Protein 5NGL (pdb70)

Radius of gyration: 36.75 Å; Cα contacts (8 Å, |Δi|>4): 3443; chains: 3; bounding box: 88×86×98 Å

Sequence (1356 aa):
GDVAIYTTTSSLTRDLTRDAVNFSTITLNPAEQYQTMDGFGAAITGSTCYNLLLMKPADRHAFLTETFSDKDGFGFSYIRISIGCSDFSLSEYTCCDTKGIENFALQSEEKDYILPILKEILAINPSIKVIAAPWTCPKWMKVKSLTDRTPLDSWTNGQLNPDYYQDYATYFVKWIQAFKAEGIDIYAVTPQNEPLNRGNSASLYMEWEEQRDFVKTALGPQMKAAGLSTKIYAFDHNYNYDNIESQKNYPGKIYEDAAASQYLAGAAYHNYGGNREELLNIHQAYPEEKELLFTETSIGTWNSGRDLSKRLMEDMEEVALGTINNWCKGVIVWNLMLDNDRGPNREGGCQTCYGAVDINNSDYKTIIRNSHYYIIAHLSSVVKPGAVRIATTGYTDNGITCSAFENTDGTYAFVLINNNEKSKKITVSDGQRHFAYDVPGKSVTSYRWAKTGDVAIYTTTSSSLTRDLTRDAVNFSPTTITLNPAEQYQTMDGFGAAITGSTCYNLLLMKPADRHAFLTETFSDKDGFGFSYIRISIGCSDFSLSEYTCCDTKGIENFALQSEEKDYILPILKEILAINPSIKVIAAPWTCPKWMKVKSLTDRTPLDSWTNGQLNPDYYQDYATYFVKWIQAFKAEGIDIYAVTPQNEPLNRGNSASLYMEWEEQRDFVKTALGPQMKAAGLSTKIYAFDHNYNYDNIESQKNYPGKIYEDAAASQYLAGAAYHNYGGNREELLNIHQAYPEKELLFTETSIGTWNSGRDLSKRLMEDMEEVALGTINNWCKGVIVWNLMLDNDRGPNREGGCQTCYGAVDINNSDYKTIIRNSHYYIIAHLSSVVKPGAVRIATTGYTDNGITCSAFENTDGTYAFVLINNNEKSKKITVSDGQRHFAYDVPGKSVTSYRWAKSGDVAIYTTTSSLTRDLTRDAVNFSTTITLNPAEQYQTMDGFGAAITGSTCYNLLLMKPADRHAFLTETFSDKDGFGFSYIRISIGCSDFSLSEYTCCDTKGIENFALQSEEKDYILPILKEILAINPSIKVIAAPWTCPKWMKVKSLTDRTPLDSWTNGQLNPDYYQDYATYFVKWIQAFKAEGIDIYAVTPQNEPLNRGNSASLYMEWEEQRDFVKTALGPQMKAAGLSTKIYAFDHNYNYDNIESQKNYPGKIYEDAAASQYLAGAAYHNYGGNREELLNIHQAYPEKELLFTETSIGTWNSGRDLSKRLMEDMEEVALGTINNWCKGVIVWNLMLDNDRGPNREGGCQTCYGAVDINNSDYKTIIRNSHYYIIAHLSSVVKPGAVRIATTGYTDNGITCSAFENTDGTYAFVLINNNEKSKKITVSDGQRHFAYDVPGKSVTSYRWAKS

InterPro domains:
  IPR001139 Glycoside hydrolase family 30 [PR00843] (71-91)
  IPR001139 Glycoside hydrolase family 30 [PR00843] (107-133)
  IPR001139 Glycoside hydrolase family 30 [PR00843] (206-223)
  IPR001139 Glycoside hydrolase family 30 [PTHR11069] (22-494)
  IPR013780 Glycosyl hydrolase, all-beta [G3DSA:2.60.40.1180] (57-492)
  IPR017853 Glycoside hydrolase superfamily [SSF51445] (81-430)
  IPR033452 Glycosyl hydrolase family 30, beta sandwich domain [PF17189] (429-490)
  IPR033453 Glycosyl hydrolase family 30, TIM-barrel domain [PF02055] (82-424)

Secondary structure (DSSP, 8-state):
--EEEEEEETTSSSSSEEEEE----EEEEEEEEEEEP-EEEEE--HHHHHHHHHS-HHHHHHHHHHHH-TTTS----EEEEEES--TTSSSS--TT-SSSGGG----HHIIIIIHHHHHHHHHH-TT-EEEEEESS--GGGEES-SSS--B---SSS-EE-GGGHHHHHHHHHHHHHHHHHTT----EE-SSSSTT---SSS--B--HHHHHHHIIIIIHHHHHHTT---EEEEEEEETTGGG-GGGTTHHHHHHTSHHHHTT--EEEEE-SSS-THHHHHHHHH-TTSEEEEEE--EEGGGTTT-HHHHHHHHIIIIIIHHHTTT-SEEEEEESEEETTS-S--TTS-SSEE-SEEE-TTTS--EEE-HHHHHHHHHHTT--TT-EEEEEEE---TTEEEEEEE-TTSEEEEEEEE-SSS-EEEEEE-SS-EEEEEEPTTEEEEEEEE-/--SEEEEEEETTSSSSSEEEEE-----EEEEEEEEEEEEP-EEEEE--HHHHHHHHTS-HHHHHHHHHHHH-TTTS----EEEEEES--TTSSS---TT-SSSGGG----HHIIIIIHHHHHHHHHH-TT-EEEEEES---GGGEES-SSS-S----SSS-EE-GGGHHHHHHHHHHHHHHHHHTT----EE-SSSSTT---SSS-----HHHHHHHIIIIIHHHHHHTT---EEEEEEEETTGGG-GGGTTHHHHHHTSHHHHTT--EEEEE-SSS-THHHHHHHHHSTTSEEEEEE--EEGGGTTT-HHHHHHHHIIIIIIHHHTTT-SEEEEEESEEETTS-S--TTS-SSEE-SEEE-TTTS--EEE-HHHHHHHHHHTT--TT-EEEEEEE---TTEEEEEEE-TTSEEEEEEEE-SSS-EEEEEE-SS-EEEEEEPTTEEEEEEEE--/--EEEEEEETTSSSSSEEEEE----EEEEEEEEEEEEP-EEEEE--HHHHHHHHHS-HHHHHHHHHHHH-TTTS----EEEEEES--TTSSS---TT-SSSGGG----HHIIIIIHHHHHHHHHH-TT-EEEEEESS--GGGEES-SSS--EE--SSS-B--GGGHHHHHHHHHHHHHHHHHTT----EE-SSSSTT---SSS--B--HHHHHHIIIIIIHHHHHHTT---EEEEEEE-TTGGG-GGGTTHHHHHHTSHHHHTT--EEEEE-SSS-THHHHHHHHHSTTSEEEEEE--EEGGGTTT-HHHHHHHHIIIIIIHHHTTTEEEEEEEESEEETTS-S--TTS-SSEEPSEEE-TTTS--EEE-HHHHHHHHHHTT--TT-EEEEEEE---TTEEEEEEE-TTSEEEEEEEE-SSS-EEEEEE-SS-EEEEEEPTTEEEEEEEE--

Solvent-accessible surface area: 48782 Å² total; per-residue (Å²): 82,65,0,48,1,28,4,0,3,9,83,88,93,113,63,10,53,174,69,45,33,95,64,121,91,19,44,3,59,42,97,85,108,66,20,64,1,13,0,1,0,0,0,0,5,2,0,0,0,10,0,0,22,33,8,137,18,3,23,13,9,30,15,0,23,72,0,0,9,83,187,82,20,16,4,0,5,0,1,1,2,19,0,1,1,1,8,0,1,16,32,44,17,1,0,2,67,88,134,16,27,141,66,35,45,19,68,75,9,2,120,33,9,10,6,53,0,1,89,32,0,33,17,28,15,101,85,11,31,2,1,0,0,0,3,2,0,0,53,44,0,3,2,92,32,55,140,65,136,62,112,42,122,25,64,34,54,0,15,0,25,43,122,42,23,88,49,0,0,32,0,0,13,91,0,5,74,28,0,123,95,71,58,1,92,8,64,0,0,0,0,0,7,19,0,9,42,108,34,42,9,2,4,0,14,0,44,38,53,7,0,53,44,0,0,58,66,0,0,2,43,43,4,152,93,40,66,40,112,18,61,6,0,0,0,0,4,9,9,37,8,52,113,54,153,58,0,94,42,0,0,0,58,0,15,123,32,81,44,0,18,128,53,8,24,0,0,0,0,0,43,88,17,50,101,69,86,29,0,67,68,5,29,150,64,44,83,160,38,38,3,0,0,0,11,5,10,1,0,71,130,41,48,0,107,54,15,72,122,17,0,15,94,9,0,37,69,3,0,0,3,0,0,44,10,61,0,20,0,0,0,1,13,3,0,0,0,12,54,70,66,4,30,26,32,122,56,14,29,41,61,3,28,0,1,0,10,1,56,45,108,72,41,127,71,44,106,56,2,0,5,2,4,0,0,0,0,0,0,9,1,1,23,52,36,0,17,20,4,12,50,77,55,180,113,64,129,31,33,45,27,4,1,0,26,5,113,87,19,21,7,0,0,0,0,0,0,48,34,156,163,66,64,145,14,49,1,7,10,50,145,73,85,2,36,32,83,0,38,18,70,0,0,0,0,0,60,6,59,126,182,43,63,0,52,2,26,5,0,4,10,84,84,94,113,62,11,55,184,68,27,37,87,33,57,165,55,67,10,49,5,52,40,97,79,108,69,18,62,1,12,0,0,0,0,0,0,3,1,0,0,0,11,0,0,41,30,8,150,95,74,35,28,93,59,17,0,31,72,0,0,11,81,185,106,20,16,4,1,3,0,0,0,2,16,0,1,1,0,6,0,0,16,34,44,18,1,0,2,69,88,138,15,25,141,67,32,44,18,67,77,10,3,125,23,11,10,5,52,0,0,90,43,0,33,87,31,15,105,80,13,32,1,0,0,0,0,3,2,0,0,51,42,0,3,3,92,31,58,135,63,144,61,107,42,121,29,64,33,54,0,13,1,27,42,127,44,24,89,48,0,0,36,0,0,15,78,0,4,81,25,1,119,92,61,57,3,88,8,62,0,0,0,0,0,7,20,0,8,41,110,33,43,10,1,4,0,12,1,47,37,60,9,0,55,42,0,0,65,65,0,0,2,42,44,5,151,91,39,68,41,112,17,57,6,0,0,0,0,4,10,9,37,8,54,108,59,127,62,0,82,43,0,0,0,56,0,18,128,32,82,43,0,16,124,51,8,23,0,0,0,0,0,42,85,21,49,97,71,92,31,0,62,81,6,28,154,60,46,81,170,40,46,1,0,0,0,11,7,12,1,0,62,129,38,52,1,107,53,18,72,125,16,0,17,88,9,0,38,69,2,0,0,2,0,0,43,9,61,0,16,0,0,0,0,14,3,0,0,0,12,59,83,84,4,21,37,31,125,57,15,30,54,57,4,29,0,1,0,10,1,50,45,105,73,43,131,70,48,106,58,4,1,4,2,4,0,0,0,0,0,0,7,1,1,22,48,36,0,20,19,5,15,43,82,50,143,125,29,122,35,38,43,28,3,1,0,27,7,113,86,29,22,9,0,0,0,0,0,0,57,35,144,160,67,52,126,3,39,1,21,11,59,130,82,73,0,24,36,83,0,38,16,83,0,0,0,0,0,57,7,53,98,82,93,67,0,46,1,26,2,0,6,12,86,80,92,114,59,10,55,171,75,44,33,98,47,113,101,54,6,46,3,64,36,90,84,107,69,17,55,0,12,0,0,0,0,0,0,1,0,0,0,0,74,0,0,58,86,8,81,34,2,16,16,9,31,14,0,28,63,0,0,8,81,134,81,20,18,3,1,4,0,2,0,1,8,1,0,1,0,5,0,0,54,48,37,13,1,2,4,51,95,135,37,29,164,66,33,41,16,68,81,9,3,122,84,53,6,7,52,0,2,99,35,0,32,15,28,14,95,89,13,30,2,0,0,0,0,4,1,0,0,52,28,0,2,0,129,39,54,132,65,128,78,111,36,122,31,62,39,50,0,14,1,15,42,108,64,12,85,49,0,0,39,0,0,14,66,0,3,84,24,1,122,87,62,57,0,91,8,61,0,0,0,0,0,5,19,0,10,38,87,37,47,8,1,4,0,18,1,44,33,56,6,0,49,40,0,0,60,69,0,0,2,44,43,3,150,90,38,67,37,111,17,49,5,0,0,0,0,3,10,7,41,7,53,107,58,141,66,0,91,42,0,0,0,54,0,16,127,36,79,50,0,14,134,57,5,25,0,0,0,0,0,41,92,13,49,97,76,120,33,0,67,82,5,24,124,61,47,79,170,44,47,3,0,0,0,12,7,13,1,0,65,137,35,42,1,99,55,17,70,117,24,0,12,84,8,0,36,60,3,0,0,3,0,0,44,19,55,0,21,0,0,0,0,13,3,0,0,0,10,64,92,82,5,30,45,63,153,54,15,28,65,56,2,29,0,1,0,5,1,52,45,100,72,39,110,68,48,107,54,4,0,5,0,3,0,0,0,0,0,1,7,1,0,21,50,29,0,27,17,3,11,50,83,52,63,121,41,133,25,27,43,25,3,1,0,27,6,116,93,15,21,12,0,1,0,0,0,0,58,38,150,160,55,55,162,5,28,2,19,8,55,147,90,85,2,54,32,65,1,35,16,81,0,0,0,0,3,56,6,60,104,102

Organism: Bacteroides thetaiotaomicron (strain ATCC 29148 / DSM 2079 / JCM 5827 / CCUG 10774 / NCTC 10582 / VPI-5482 / E50) (NCBI:txid226186)

Foldseek 3Di:
DQKWKFKQFLVRPGDRHIDDDDFPFKEFDFVFFAFFFAFEEAEQALWLQVLLVPADVVLSLVVLLQQCALVRHLNGAEYEYEQAHAQAHPDHTHQPLDPDLVSGDDDCSCVPGVLVVVVSNCVRPVNGAYEYAYQADRQQQFAQEPVGRDGDNAQFEGAGNPVCLQSVLVSVVVSQVVVVVSVDHHQAYEHHAQQCDRFARGHHHAALVRRLCSQLVHNQVVCVVSVHNHAYAYDNEALCLVVDVRRPVSVVVSCVPVSRVVRHQAHEYEHPDDALVSLLVRCVSCVSHAYAYAEDFAFPVQPFANSSRDQLVCLCGQALSNVVSRHNYGYYYAQEHEPQCDDGDDRHDRGTGHCKYAHPVNSNDIGGTNNSVSRSLCSNARPGRKIWTDMDDDDDPQKDKTWTAHPVQKIKIKMFRAAQAWDWHKYHNPPTIDIDTGHHRMIMMMIRHD/DEFKWKFKAFLVRPGDSHIDGFYFDVLEKEFDFVFFAFFAAFEEAEQALWLQVLLVPADPVLSLLVLLQQCALVRHLNGAEYEYEQAHAQAHPDHTHQPQDPDLVSGDDDCSCVPGVLVVVVSNCVRPVRRAYEYEHQADHQQQFAQEPVGRHGDNAQFEGAGRPVCLQSVLVNVLVSQVVCVVSVDHHQAYEHHAQQCDRFARGHYHAALVRSLCSQLPHNQVVCVVSVHPYAYAYDNEALCLVVPVVRPVSQVVSCVPVSNVVRHQAHEYEHPDDALVSLLVRCVVPVRHAYAYAEDFAFPVQPFQNSSRDQLVCLCGQALSNVVSGHSYGYYYAQEHEPQQHDGHVRHDRGTGHCWYAHPVRSNDIGGTNSSVSSSLCSNARDGRKIWTDMDRDPDPQKDKTWIGDPVQKIKIKMFRAAQAWDWYWYHHPPTIDIDGRHYNMIMMMMRGHD/DFKWKFKAFLVRPGDRNIDDFDFDLEKEFDPVFFADFAAFEEAECALWLQVLLVPADVVLSLVVLLQQCALVRHLNGAEYEYEQQHAQAHPDHGHQPLDPDLVSGDDDPSCVPGVLVVVVSNCVRPVNGAYEYAHQADRQQQFAQEQVGRDRGRAQFEGAGHPVCLASVLVSVVVSQVVCVVSVHHHQAYEHHAQQCDRFARGHHHAALVRSLCSQLVHNQVSCVVSVHPHAYAYDNEALCNVVDPSCVVSFVVSCVPVSNVVRHLYHEHEHPDDALCSLLVRCVSPVSHAYAHAEDFAFPVQPFASSSRQQLVCLCRQALSNVVSGHSYGYYYAQEHEPQCDDGDVRHDRGTGHCWYAHPVNSNDIHGTSNSVSSSLCSNARDRRKIKTDIDDDDDPQKDKTWIADPQAKIKIKIARADQAWDWHWYHHPPTIIIDGRHHNMIMMMIRHDD

B-factor: mean 30.8, std 13.03, range [11.64, 113.64]

Nearest PDB structures (foldseek):
  5ngl-assembly3_C  TM=1.002E+00  e=0.000E+00  Bacteroides thetaiotaomicron
  5ngl-assembly2_B  TM=1.001E+00  e=8.566E-98  Bacteroides thetaiotaomicron
  5ngl-assembly1_A  TM=1.001E+00  e=1.955E-97  Bacteroides thetaiotaomicron
  5ngk-assembly1_A  TM=1.001E+00  e=3.525E-97  Bacteroides thetaiotaomicron
  5ngk-assembly3_C  TM=9.982E-01  e=1.146E-96  Bacteroides thetaiotaomicron

Structure (mmCIF, N/CA/C/O backbone):
data_5NGL
#
_entry.id   5NGL
#
_cell.length_a   62.379
_cell.length_b   78.766
_cell.length_c   145.526
_cell.angle_alpha   90.00
_cell.angle_beta   94.94
_cell.angle_gamma   90.00
#
_symmetry.space_group_name_H-M   'P 1 21 1'
#
loop_
_entity.id
_entity.type
_entity.pdbx_description
1 polymer Glucosylceramidase
2 branched beta-D-glucopyranose-(1-6)-1-DEOXYNOJIRIMYCIN
3 non-polymer 'SODIUM ION'
4 water water
#
loop_
_atom_site.group_PDB
_atom_site.id
_atom_site.type_symbol
_atom_site.label_atom_id
_atom_site.label_alt_id
_atom_site.label_comp_id
_atom_site.label_asym_id
_atom_site.label_entity_id
_atom_site.label_seq_id
_atom_site.pdbx_PDB_ins_code
_atom_site.Cartn_x
_atom_site.Cartn_y
_atom_site.Cartn_z
_atom_site.occupancy
_atom_site.B_iso_or_equiv
_atom_site.auth_seq_id
_atom_site.auth_comp_id
_atom_site.auth_asym_id
_atom_site.auth_atom_id
_atom_site.pdbx_PDB_model_num
ATOM 1 N N . GLY A 1 35 ? -9.889 -6.017 124.895 1.00 39.28 37 GLY A N 1
ATOM 2 C CA . GLY A 1 35 ? -9.664 -4.644 125.443 1.00 38.12 37 GLY A CA 1
ATOM 3 C C . GLY A 1 35 ? -10.892 -3.891 125.966 1.00 36.56 37 GLY A C 1
ATOM 4 O O . GLY A 1 35 ? -11.954 -4.452 126.118 1.00 39.35 37 GLY A O 1
ATOM 5 N N . ASP A 1 36 ? -10.721 -2.604 126.249 1.00 36.49 38 ASP A N 1
ATOM 6 C CA . ASP A 1 36 ? -11.809 -1.720 126.725 1.00 33.85 38 ASP A CA 1
ATOM 7 C C . ASP A 1 36 ? -12.854 -1.432 125.665 1.00 31.54 38 ASP A C 1
ATOM 8 O O . ASP A 1 36 ? -14.035 -1.275 125.975 1.00 29.90 38 ASP A O 1
ATOM 13 N N . VAL A 1 37 ? -12.406 -1.338 124.419 1.00 29.88 39 VAL A N 1
ATOM 14 C CA . VAL A 1 37 ? -13.276 -1.043 123.277 1.00 29.67 39 VAL A CA 1
ATOM 15 C C . VAL A 1 37 ? -13.301 -2.185 122.248 1.00 29.67 39 VAL A C 1
ATOM 16 O O . VAL A 1 37 ? -12.255 -2.515 121.656 1.00 27.77 39 VAL A O 1
ATOM 20 N N . ALA A 1 38 ? -14.497 -2.731 122.022 1.00 28.26 40 ALA A N 1
ATOM 21 C CA . ALA A 1 38 ? -14.733 -3.805 121.051 1.00 26.91 40 ALA A CA 1
ATOM 22 C C . ALA A 1 38 ? -15.017 -3.183 119.695 1.00 25.78 40 ALA A C 1
ATOM 23 O O . ALA A 1 38 ? -15.750 -2.195 119.597 1.00 27.77 40 ALA A O 1
ATOM 25 N N . ILE A 1 39 ? -14.426 -3.758 118.656 1.00 23.71 41 ILE A N 1
ATOM 26 C CA . ILE A 1 39 ? -14.458 -3.214 117.317 1.00 24.30 41 ILE A CA 1
ATOM 27 C C . ILE A 1 39 ? -14.802 -4.305 116.315 1.00 23.77 41 ILE A C 1
ATOM 28 O O . ILE A 1 39 ? -14.376 -5.456 116.474 1.00 26.18 41 ILE A O 1
ATOM 33 N N . TYR A 1 40 ? -15.584 -3.916 115.312 1.00 23.87 42 TYR A N 1
ATOM 34 C CA . TYR A 1 40 ? -15.935 -4.700 114.121 1.00 23.87 42 TYR A CA 1
ATOM 35 C C . TYR A 1 40 ? -15.516 -3.863 112.904 1.00 23.29 42 TYR A C 1
ATOM 36 O O . TYR A 1 40 ? -15.873 -2.676 112.835 1.00 20.90 42 TYR A O 1
ATOM 45 N N . THR A 1 41 ? -14.846 -4.487 111.930 1.00 22.04 43 THR A N 1
ATOM 46 C CA . THR A 1 41 ? -14.435 -3.817 110.722 1.00 22.35 43 THR A CA 1
ATOM 47 C C . THR A 1 41 ? -14.755 -4.641 109.488 1.00 20.48 43 THR A C 1
ATOM 48 O O . THR A 1 41 ? -14.478 -5.827 109.439 1.00 21.56 43 THR A O 1
ATOM 52 N N . THR A 1 42 ? -15.284 -3.989 108.471 1.00 21.95 44 THR A N 1
ATOM 53 C CA . THR A 1 42 ? -15.396 -4.572 107.125 1.00 22.19 44 THR A CA 1
ATOM 54 C C . THR A 1 42 ? -14.815 -3.557 106.166 1.00 23.11 44 THR A C 1
ATOM 55 O O . THR A 1 42 ? -15.122 -2.397 106.274 1.00 24.17 44 THR A O 1
ATOM 59 N N . THR A 1 43 ? -14.019 -4.002 105.198 1.00 24.11 45 THR A N 1
ATOM 60 C CA . THR A 1 43 ? -13.563 -3.111 104.142 1.00 24.08 45 THR A CA 1
ATOM 61 C C . THR A 1 43 ? -14.197 -3.489 102.802 1.00 24.31 45 THR A C 1
ATOM 62 O O . THR A 1 43 ? -14.528 -4.654 102.575 1.00 21.85 45 THR A O 1
ATOM 66 N N . SER A 1 44 ? -14.339 -2.511 101.905 1.00 24.76 46 SER A N 1
ATOM 67 C CA . SER A 1 44 ? -14.873 -2.768 100.515 1.00 29.23 46 SER A CA 1
ATOM 68 C C . SER A 1 44 ? -14.207 -3.914 99.749 1.00 27.25 46 SER A C 1
ATOM 69 O O . SER A 1 44 ? -14.852 -4.611 98.942 1.00 27.58 46 SER A O 1
ATOM 72 N N . SER A 1 45 ? -12.898 -4.018 99.930 1.00 24.59 47 SER A N 1
ATOM 73 C CA . SER A 1 45 ? -12.079 -5.049 99.306 1.00 26.10 47 SER A CA 1
ATOM 74 C C . SER A 1 45 ? -12.112 -6.413 100.014 1.00 26.08 47 SER A C 1
ATOM 75 O O . SER A 1 45 ? -11.502 -7.340 99.530 1.00 24.37 47 SER A O 1
ATOM 78 N N . LEU A 1 46 ? -12.784 -6.527 101.171 1.00 25.70 48 LEU A N 1
ATOM 79 C CA . LEU A 1 46 ? -12.781 -7.727 102.027 1.00 26.09 48 LEU A CA 1
ATOM 80 C C . LEU A 1 46 ? -11.424 -8.107 102.643 1.00 24.90 48 LEU A C 1
ATOM 81 O O . LEU A 1 46 ? -11.194 -9.272 102.943 1.00 24.39 48 LEU A O 1
ATOM 86 N N . THR A 1 47 ? -10.548 -7.116 102.858 1.00 24.10 49 THR A N 1
ATOM 87 C CA . THR A 1 47 ? -9.385 -7.326 103.730 1.00 23.75 49 THR A CA 1
ATOM 88 C C . THR A 1 47 ? -9.848 -7.545 105.156 1.00 22.56 49 THR A C 1
ATOM 89 O O . THR A 1 47 ? -9.150 -8.194 105.928 1.00 22.07 49 THR A O 1
ATOM 93 N N . ARG A 1 48 ? -11.027 -7.003 105.492 1.00 21.90 50 ARG A N 1
ATOM 94 C CA . ARG A 1 48 ? -11.653 -7.184 106.778 1.00 22.50 50 ARG A CA 1
ATOM 95 C C . ARG A 1 48 ? -13.123 -7.489 106.467 1.00 22.90 50 ARG A C 1
ATOM 96 O O . ARG A 1 48 ? -13.705 -6.923 105.541 1.00 22.24 50 ARG A O 1
ATOM 104 N N . ASP A 1 49 ? -13.686 -8.411 107.235 1.00 22.83 51 ASP A N 1
ATOM 105 C CA . ASP A 1 49 ? -14.965 -9.055 106.903 1.00 24.53 51 ASP A CA 1
ATOM 106 C C . ASP A 1 49 ? -15.701 -9.263 108.234 1.00 23.09 51 ASP A C 1
ATOM 107 O O . ASP A 1 49 ? -15.655 -10.328 108.825 1.00 20.44 51 ASP A O 1
ATOM 112 N N . LEU A 1 50 ? -16.336 -8.192 108.709 1.00 22.57 52 LEU A N 1
ATOM 113 C CA . LEU A 1 50 ? -16.802 -8.102 110.100 1.00 22.98 52 LEU A CA 1
ATOM 114 C C . LEU A 1 50 ? -15.718 -8.651 111.037 1.00 23.00 52 LEU A C 1
ATOM 115 O O . LEU A 1 50 ? -15.993 -9.477 111.915 1.00 24.29 52 LEU A O 1
ATOM 120 N N . THR A 1 51 ? -14.464 -8.225 110.831 1.00 23.27 53 THR A N 1
ATOM 121 C CA . THR A 1 51 ? -13.370 -8.715 111.657 1.00 24.10 53 THR A CA 1
ATOM 122 C C . THR A 1 51 ? -13.425 -8.077 113.049 1.00 24.45 53 THR A C 1
ATOM 123 O O . THR A 1 51 ? -13.738 -6.901 113.164 1.00 23.37 53 THR A O 1
ATOM 127 N N . ARG A 1 52 ? -13.072 -8.846 114.082 1.00 25.90 54 ARG A N 1
ATOM 128 C CA . ARG A 1 52 ? -13.059 -8.345 115.463 1.00 29.92 54 ARG A CA 1
ATOM 129 C C . ARG A 1 52 ? -11.689 -7.744 115.783 1.00 29.95 54 ARG A C 1
ATOM 130 O O . ARG A 1 52 ? -10.663 -8.283 115.376 1.00 29.24 54 ARG A O 1
ATOM 138 N N . ASP A 1 53 ? -11.681 -6.614 116.472 1.00 28.93 55 ASP A N 1
ATOM 139 C CA . ASP A 1 53 ? -10.444 -6.073 117.039 1.00 28.15 55 ASP A CA 1
ATOM 140 C C . ASP A 1 53 ? -10.817 -5.484 118.391 1.00 26.10 55 ASP A C 1
ATOM 141 O O . ASP A 1 53 ? -11.991 -5.460 118.776 1.00 25.05 55 ASP A O 1
ATOM 146 N N . ALA A 1 54 ? -9.823 -5.053 119.139 1.00 27.15 56 ALA A N 1
ATOM 147 C CA . ALA A 1 54 ? -10.039 -4.339 120.371 1.00 27.88 56 ALA A CA 1
ATOM 148 C C . ALA A 1 54 ? -8.935 -3.319 120.563 1.00 30.48 56 ALA A C 1
ATOM 149 O O . ALA A 1 54 ? -7.834 -3.515 120.069 1.00 32.42 56 ALA A O 1
ATOM 151 N N . VAL A 1 55 ? -9.244 -2.204 121.215 1.00 33.11 57 VAL A N 1
ATOM 152 C CA . VAL A 1 55 ? -8.229 -1.296 121.765 1.00 34.09 57 VAL A CA 1
ATOM 153 C C . VAL A 1 55 ? -8.565 -0.949 123.232 1.00 35.98 57 VAL A C 1
ATOM 154 O O . VAL A 1 55 ? -9.712 -1.062 123.674 1.00 33.23 57 VAL A O 1
ATOM 158 N N . ASN A 1 56 ? -7.554 -0.564 124.000 1.00 36.15 58 ASN A N 1
ATOM 159 C CA . ASN A 1 56 ? -7.780 -0.078 125.364 1.00 36.09 58 ASN A CA 1
ATOM 160 C C . ASN A 1 56 ? -7.876 1.421 125.332 1.00 34.21 58 ASN A C 1
ATOM 161 O O . ASN A 1 56 ? -7.571 2.040 124.316 1.00 34.44 58 ASN A O 1
ATOM 166 N N . PHE A 1 57 ? -8.316 2.012 126.441 1.00 37.35 59 PHE A N 1
ATOM 167 C CA . PHE A 1 57 ? -8.311 3.483 126.565 1.00 39.13 59 PHE A CA 1
ATOM 168 C C . PHE A 1 57 ? -6.849 3.976 126.630 1.00 39.63 59 PHE A C 1
ATOM 169 O O . PHE A 1 57 ? -5.962 3.196 126.942 1.00 36.01 59 PHE A O 1
ATOM 177 N N . SER A 1 58 ? -6.589 5.248 126.329 1.00 44.51 60 SER A N 1
ATOM 178 C CA . SER A 1 58 ? -5.216 5.785 126.443 1.00 46.84 60 SER A CA 1
ATOM 179 C C . SER A 1 58 ? -5.117 7.232 126.954 1.00 45.54 60 SER A C 1
ATOM 180 O O . SER A 1 58 ? -5.924 8.091 126.585 1.00 46.85 60 SER A O 1
ATOM 183 N N . THR A 1 67 ? -10.688 14.620 116.027 1.00 47.73 69 THR A N 1
ATOM 184 C CA . THR A 1 67 ? -11.358 14.218 117.244 1.00 49.03 69 THR A CA 1
ATOM 185 C C . THR A 1 67 ? -12.841 14.203 116.990 1.00 50.08 69 THR A C 1
ATOM 186 O O . THR A 1 67 ? -13.382 15.071 116.295 1.00 53.23 69 THR A O 1
ATOM 190 N N . ILE A 1 68 ? -13.479 13.188 117.552 1.00 48.55 70 ILE A N 1
ATOM 191 C CA . ILE A 1 68 ? -14.920 13.071 117.589 1.00 46.32 70 ILE A CA 1
ATOM 192 C C . ILE A 1 68 ? -15.254 12.885 119.063 1.00 42.54 70 ILE A C 1
ATOM 193 O O . ILE A 1 68 ? -14.762 11.952 119.679 1.00 44.93 70 ILE A O 1
ATOM 198 N N . THR A 1 69 ? -16.058 13.796 119.624 1.00 43.21 71 THR A N 1
ATOM 199 C CA . THR A 1 69 ? -16.465 13.769 121.050 1.00 43.22 71 THR A CA 1
ATOM 200 C C . THR A 1 69 ? -17.974 13.487 121.152 1.00 42.92 71 THR A C 1
ATOM 201 O O . THR A 1 69 ? -18.778 14.192 120.550 1.00 41.10 71 THR A O 1
ATOM 205 N N . LEU A 1 70 ? -18.329 12.443 121.902 1.00 41.19 72 LEU A N 1
ATOM 206 C CA . LEU A 1 70 ? -19.726 12.084 122.132 1.00 40.24 72 LEU A CA 1
ATOM 207 C C . LEU A 1 70 ? -20.310 12.974 123.208 1.00 42.31 72 LEU A C 1
ATOM 208 O O . LEU A 1 70 ? -19.721 13.081 124.302 1.00 39.84 72 LEU A O 1
ATOM 213 N N . ASN A 1 71 ? -21.478 13.557 122.915 1.00 41.68 73 ASN A N 1
ATOM 214 C CA . ASN A 1 71 ? -22.217 14.400 123.855 1.00 41.55 73 ASN A CA 1
ATOM 215 C C . ASN A 1 71 ? -23.532 13.706 124.262 1.00 37.60 73 ASN A C 1
ATOM 216 O O . ASN A 1 71 ? -24.563 13.921 123.626 1.00 35.48 73 ASN A O 1
ATOM 221 N N . PRO A 1 72 ? -23.507 12.902 125.341 1.00 40.18 74 PRO A N 1
ATOM 222 C CA . PRO A 1 72 ? -24.700 12.132 125.723 1.00 42.29 74 PRO A CA 1
ATOM 223 C C . PRO A 1 72 ? -25.870 12.954 126.278 1.00 46.39 74 PRO A C 1
ATOM 224 O O . PRO A 1 72 ? -26.987 12.428 126.376 1.00 42.04 74 PRO A O 1
ATOM 228 N N . ALA A 1 73 ? -25.622 14.218 126.631 1.00 47.60 75 ALA A N 1
ATOM 229 C CA . ALA A 1 73 ? -26.685 15.115 127.072 1.00 46.96 75 ALA A CA 1
ATOM 230 C C . ALA A 1 73 ? -27.571 15.572 125.915 1.00 45.74 75 ALA A C 1
ATOM 231 O O . ALA A 1 73 ? -28.649 16.094 126.159 1.00 48.04 75 ALA A O 1
ATOM 233 N N . GLU A 1 74 ? -27.120 15.404 124.670 1.00 44.92 76 GLU A N 1
ATOM 234 C CA . GLU A 1 74 ? -27.875 15.838 123.496 1.00 44.11 76 GLU A CA 1
ATOM 235 C C . GLU A 1 74 ? -28.468 14.618 122.765 1.00 42.53 76 GLU A C 1
ATOM 236 O O . GLU A 1 74 ? -27.828 14.040 121.863 1.00 39.28 76 GLU A O 1
ATOM 242 N N . GLN A 1 75 ? -29.710 14.279 123.121 1.00 37.48 77 GLN A N 1
ATOM 243 C CA . GLN A 1 75 ? -30.360 13.019 122.714 1.00 37.12 77 GLN A CA 1
ATOM 244 C C . GLN A 1 75 ? -31.344 13.222 121.587 1.00 34.59 77 GLN A C 1
ATOM 245 O O . GLN A 1 75 ? -32.085 14.198 121.584 1.00 36.45 77 GLN A O 1
ATOM 251 N N . TYR A 1 76 ? -31.345 12.308 120.623 1.00 32.28 78 TYR A N 1
ATOM 252 C CA . TYR A 1 76 ? -32.328 12.284 119.554 1.00 32.27 78 TYR A CA 1
ATOM 253 C C . TYR A 1 76 ? -33.269 11.057 119.770 1.00 32.60 78 TYR A C 1
ATOM 254 O O . TYR A 1 76 ? -33.663 10.773 120.913 1.00 29.52 78 TYR A O 1
ATOM 263 N N . GLN A 1 77 ? -33.606 10.331 118.703 1.00 30.80 79 GLN A N 1
ATOM 264 C CA . GLN A 1 77 ? -34.592 9.241 118.789 1.00 30.46 79 GLN A CA 1
ATOM 265 C C . GLN A 1 77 ? -33.983 8.025 119.480 1.00 28.49 79 GLN A C 1
ATOM 266 O O . GLN A 1 77 ? -32.758 7.833 119.475 1.00 28.32 79 GLN A O 1
ATOM 272 N N . THR A 1 78 ? -34.836 7.201 120.071 1.00 28.17 80 THR A N 1
ATOM 273 C CA . THR A 1 78 ? -34.401 5.912 120.592 1.00 29.16 80 THR A CA 1
ATOM 274 C C . THR A 1 78 ? -34.526 4.842 119.488 1.00 27.42 80 THR A C 1
ATOM 275 O O . THR A 1 78 ? -35.344 4.972 118.587 1.00 25.98 80 THR A O 1
ATOM 279 N N . MET A 1 79 ? -33.676 3.813 119.531 1.00 25.67 81 MET A N 1
ATOM 280 C CA . MET A 1 79 ? -33.574 2.881 118.411 1.00 26.30 81 MET A CA 1
ATOM 281 C C . MET A 1 79 ? -34.327 1.604 118.756 1.00 24.24 81 MET A C 1
ATOM 282 O O . MET A 1 79 ? -34.178 1.063 119.836 1.00 25.81 81 MET A O 1
ATOM 287 N N . ASP A 1 80 ? -35.096 1.114 117.804 1.00 23.16 82 ASP A N 1
ATOM 288 C CA . ASP A 1 80 ? -35.893 -0.105 118.000 1.00 22.14 82 ASP A CA 1
ATOM 289 C C . ASP A 1 80 ? -35.166 -1.389 117.588 1.00 22.95 82 ASP A C 1
ATOM 290 O O . ASP A 1 80 ? -35.341 -2.428 118.201 1.00 22.28 82 ASP A O 1
ATOM 295 N N . GLY A 1 81 ? -34.380 -1.319 116.512 1.00 23.54 83 GLY A N 1
ATOM 296 C CA . GLY A 1 81 ? -33.746 -2.483 115.977 1.00 21.62 83 GLY A CA 1
ATOM 297 C C . GLY A 1 81 ? -33.373 -2.359 114.524 1.00 19.99 83 GLY A C 1
ATOM 298 O O . GLY A 1 81 ? -33.748 -1.416 113.832 1.00 17.36 83 GLY A O 1
ATOM 299 N N . PHE A 1 82 ? -32.651 -3.365 114.066 1.00 18.93 84 PHE A N 1
ATOM 300 C CA . PHE A 1 82 ? -32.152 -3.435 112.699 1.00 19.28 84 PHE A CA 1
ATOM 301 C C . PHE A 1 82 ? -32.226 -4.873 112.205 1.00 19.42 84 PHE A C 1
ATOM 302 O O . PHE A 1 82 ? -32.018 -5.806 112.975 1.00 21.25 84 PHE A O 1
ATOM 310 N N . GLY A 1 83 ? -32.497 -5.081 110.918 1.00 18.69 85 GLY A N 1
ATOM 311 C CA . GLY A 1 83 ? -32.564 -6.431 110.425 1.00 16.63 85 GLY A CA 1
ATOM 312 C C . GLY A 1 83 ? -32.932 -6.562 108.961 1.00 17.68 85 GLY A C 1
ATOM 313 O O . GLY A 1 83 ? -32.517 -5.737 108.129 1.00 17.44 85 GLY A O 1
ATOM 314 N N . ALA A 1 84 ? -33.655 -7.638 108.654 1.00 17.79 86 ALA A N 1
ATOM 315 C CA . ALA A 1 84 ? -33.933 -8.063 107.282 1.00 16.28 86 ALA A CA 1
ATOM 316 C C . ALA A 1 84 ? -35.295 -8.725 107.237 1.00 15.64 86 ALA A C 1
ATOM 317 O O . ALA A 1 84 ? -35.910 -8.969 108.281 1.00 16.12 86 ALA A O 1
ATOM 319 N N . ALA A 1 85 ? -35.783 -8.973 106.033 1.00 14.78 87 ALA A N 1
ATOM 320 C CA . ALA A 1 85 ? -37.032 -9.689 105.839 1.00 15.51 87 ALA A CA 1
ATOM 321 C C . ALA A 1 85 ? -36.866 -11.235 105.860 1.00 15.85 87 ALA A C 1
ATOM 322 O O . ALA A 1 85 ? -35.956 -11.814 105.266 1.00 15.84 87 ALA A O 1
ATOM 324 N N . ILE A 1 86 ? -37.808 -11.880 106.531 1.00 17.61 88 ILE A N 1
ATOM 325 C CA . ILE A 1 86 ? -37.899 -13.353 106.599 1.00 16.94 88 ILE A CA 1
ATOM 326 C C . ILE A 1 86 ? -39.053 -13.657 105.680 1.00 16.89 88 ILE A C 1
ATOM 327 O O . ILE A 1 86 ? -40.187 -13.711 106.097 1.00 17.73 88 ILE A O 1
ATOM 332 N N . THR A 1 87 ? -38.745 -13.795 104.396 1.00 15.87 89 THR A N 1
ATOM 333 C CA . THR A 1 87 ? -39.729 -14.130 103.416 1.00 16.39 89 THR A CA 1
ATOM 334 C C . THR A 1 87 ? -39.886 -15.651 103.264 1.00 17.38 89 THR A C 1
ATOM 335 O O . THR A 1 87 ? -39.043 -16.449 103.731 1.00 17.58 89 THR A O 1
A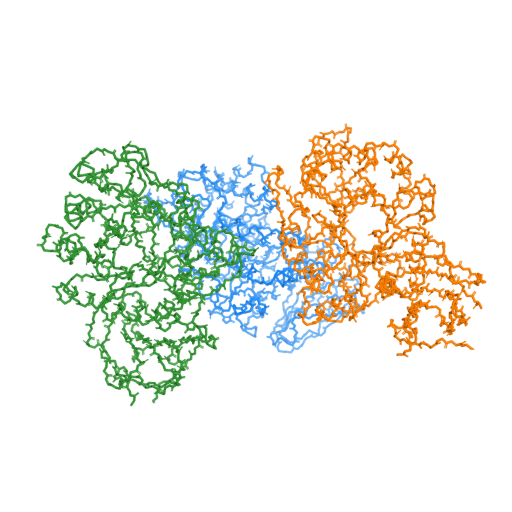TOM 339 N N . GLY A 1 88 ? -40.914 -16.081 102.535 1.00 17.70 90 GLY A N 1
ATOM 340 C CA . GLY A 1 88 ? -41.000 -17.510 102.183 1.00 18.81 90 GLY A CA 1
ATOM 341 C C . GLY A 1 88 ? -39.754 -18.084 101.519 1.00 19.46 90 GLY A C 1
ATOM 342 O O . GLY A 1 88 ? -39.364 -19.245 101.779 1.00 19.01 90 GLY A O 1
ATOM 343 N N . SER A 1 89 ? -39.168 -17.310 100.594 1.00 21.01 91 SER A N 1
ATOM 344 C CA . SER A 1 89 ? -38.000 -17.749 99.849 1.00 20.67 91 SER A CA 1
ATOM 345 C C . SER A 1 89 ? -36.811 -17.865 100.799 1.00 20.02 91 SER A C 1
ATOM 346 O O . SER A 1 89 ? -36.024 -18.803 100.691 1.00 19.76 91 SER A O 1
ATOM 349 N N . THR A 1 90 ? -36.668 -16.893 101.689 1.00 20.62 92 THR A N 1
ATOM 350 C CA . THR A 1 90 ? -35.616 -16.980 102.752 1.00 19.58 92 THR A CA 1
ATOM 351 C C . THR A 1 90 ? -35.775 -18.267 103.579 1.00 18.53 92 THR A C 1
ATOM 352 O O . THR A 1 90 ? -34.817 -18.993 103.802 1.00 18.03 92 THR A O 1
ATOM 356 N N . CYS A 1 91 ? -36.997 -18.534 104.023 1.00 19.44 93 CYS A N 1
ATOM 357 C CA . CYS A 1 91 ? -37.306 -19.746 104.816 1.00 19.14 93 CYS A CA 1
ATOM 358 C C . CYS A 1 91 ? -37.061 -21.014 104.073 1.00 20.23 93 CYS A C 1
ATOM 359 O O . CYS A 1 91 ? -36.518 -21.967 104.616 1.00 18.74 93 CYS A O 1
ATOM 362 N N . TYR A 1 92 ? -37.459 -21.046 102.794 1.00 20.77 94 TYR A N 1
ATOM 363 C CA . TYR A 1 92 ? -37.224 -22.238 101.971 1.00 19.91 94 TYR A CA 1
ATOM 364 C C . TYR A 1 92 ? -35.731 -22.540 101.863 1.00 18.72 94 TYR A C 1
ATOM 365 O O . TYR A 1 92 ? -35.282 -23.699 102.009 1.00 16.57 94 TYR A O 1
ATOM 374 N N . ASN A 1 93 ? -34.966 -21.499 101.577 1.00 17.30 95 ASN A N 1
ATOM 375 C CA . ASN A 1 93 ? -33.510 -21.665 101.460 1.00 17.96 95 ASN A CA 1
ATOM 376 C C . ASN A 1 93 ? -32.932 -22.128 102.829 1.00 18.97 95 ASN A C 1
ATOM 377 O O . ASN A 1 93 ? -32.174 -23.089 102.886 1.00 20.04 95 ASN A O 1
ATOM 382 N N . LEU A 1 94 ? -33.372 -21.502 103.917 1.00 18.66 96 LEU A N 1
ATOM 383 C CA . LEU A 1 94 ? -32.853 -21.901 105.233 1.00 19.21 96 LEU A CA 1
ATOM 384 C C . LEU A 1 94 ? -33.191 -23.364 105.554 1.00 19.42 96 LEU A C 1
ATOM 385 O O . LEU A 1 94 ? -32.345 -24.103 106.055 1.00 18.69 96 LEU A O 1
ATOM 390 N N . LEU A 1 95 ? -34.419 -23.772 105.232 1.00 18.22 97 LEU A N 1
ATOM 391 C CA . LEU A 1 95 ? -34.875 -25.147 105.501 1.00 19.11 97 LEU A CA 1
ATOM 392 C C . LEU A 1 95 ? -34.220 -26.242 104.673 1.00 20.53 97 LEU A C 1
ATOM 393 O O . LEU A 1 95 ? -34.226 -27.409 105.075 1.00 19.53 97 LEU A O 1
ATOM 398 N N . LEU A 1 96 ? -33.640 -25.882 103.523 1.00 19.46 98 LEU A N 1
ATOM 399 C CA . LEU A 1 96 ? -32.880 -26.808 102.730 1.00 20.95 98 LEU A CA 1
ATOM 400 C C . LEU A 1 96 ? -31.438 -26.996 103.186 1.00 21.76 98 LEU A C 1
ATOM 401 O O . LEU A 1 96 ? -30.790 -27.963 102.776 1.00 23.96 98 LEU A O 1
ATOM 406 N N . MET A 1 97 ? -30.955 -26.133 104.068 1.00 20.70 99 MET A N 1
ATOM 407 C CA . MET A 1 97 ? -29.639 -26.345 104.664 1.00 20.94 99 MET A CA 1
ATOM 408 C C . MET A 1 97 ? -29.671 -27.554 105.603 1.00 21.75 99 MET A C 1
ATOM 409 O O . MET A 1 97 ? -30.756 -28.002 106.069 1.00 20.33 99 MET A O 1
ATOM 414 N N . LYS A 1 98 ? -28.487 -28.070 105.911 1.00 20.61 100 LYS A N 1
ATOM 415 C CA . LYS A 1 98 ? -28.365 -28.999 107.039 1.00 22.36 100 LYS A CA 1
ATOM 416 C C . LYS A 1 98 ? -28.856 -28.266 108.286 1.00 19.45 100 LYS A C 1
ATOM 417 O O . LYS A 1 98 ? -28.555 -27.098 108.459 1.00 18.76 100 LYS A O 1
ATOM 423 N N . PRO A 1 99 ? -29.612 -28.952 109.166 1.00 19.53 101 PRO A N 1
ATOM 424 C CA . PRO A 1 99 ? -30.154 -28.222 110.339 1.00 19.02 101 PRO A CA 1
ATOM 425 C C . PRO A 1 99 ? -29.114 -27.441 111.150 1.00 16.91 101 PRO A C 1
ATOM 426 O O . PRO A 1 99 ? -29.316 -26.280 111.456 1.00 18.32 101 PRO A O 1
ATOM 430 N N . ALA A 1 100 ? -27.991 -28.061 111.445 1.00 18.41 102 ALA A N 1
ATOM 431 C CA . ALA A 1 100 ? -26.928 -27.408 112.194 1.00 17.74 102 ALA A CA 1
ATOM 432 C C . ALA A 1 100 ? -26.335 -26.211 111.487 1.00 17.61 102 ALA A C 1
ATOM 433 O O . ALA A 1 100 ? -26.066 -25.212 112.124 1.00 18.41 102 ALA A O 1
ATOM 435 N N . ASP A 1 101 ? -26.198 -26.272 110.153 1.00 16.94 103 ASP A N 1
ATOM 436 C CA . ASP A 1 101 ? -25.704 -25.130 109.402 1.00 17.63 103 ASP A CA 1
ATOM 437 C C . ASP A 1 101 ? -26.730 -23.987 109.433 1.00 16.68 103 ASP A C 1
ATOM 438 O O . ASP A 1 101 ? -26.364 -22.823 109.598 1.00 17.27 103 ASP A O 1
ATOM 443 N N . ARG A 1 102 ? -28.009 -24.315 109.258 1.00 16.21 104 ARG A N 1
ATOM 444 C CA . ARG A 1 102 ? -29.032 -23.289 109.373 1.00 17.46 104 ARG A CA 1
ATOM 445 C C . ARG A 1 102 ? -28.958 -22.609 110.745 1.00 17.34 104 ARG A C 1
ATOM 446 O O . ARG A 1 102 ? -28.949 -21.359 110.851 1.00 17.67 104 ARG A O 1
ATOM 454 N N . HIS A 1 103 ? -28.923 -23.429 111.783 1.00 18.57 105 HIS A N 1
ATOM 455 C CA . HIS A 1 103 ? -28.924 -22.883 113.156 1.00 17.56 105 HIS A CA 1
ATOM 456 C C . HIS A 1 103 ? -27.676 -22.036 113.429 1.00 17.52 105 HIS A C 1
ATOM 457 O O . HIS A 1 103 ? -27.790 -20.980 114.107 1.00 17.57 105 HIS A O 1
ATOM 464 N N . ALA A 1 104 ? -26.507 -22.483 112.947 1.00 16.67 106 ALA A N 1
ATOM 465 C CA . ALA A 1 104 ? -25.277 -21.643 113.017 1.00 16.38 106 ALA A CA 1
ATOM 466 C C . ALA A 1 104 ? -25.440 -20.320 112.329 1.00 17.35 106 ALA A C 1
ATOM 467 O O . ALA A 1 104 ? -24.996 -19.294 112.842 1.00 17.35 106 ALA A O 1
ATOM 469 N N . PHE A 1 105 ? -26.031 -20.325 111.127 1.00 18.18 107 PHE A N 1
ATOM 470 C CA . PHE A 1 105 ? -26.232 -19.072 110.422 1.00 18.29 107 PHE A CA 1
ATOM 471 C C . PHE A 1 105 ? -27.211 -18.173 111.185 1.00 17.03 107 PHE A C 1
ATOM 472 O O . PHE A 1 105 ? -26.962 -16.963 111.379 1.00 16.64 107 PHE A O 1
ATOM 480 N N . LEU A 1 106 ? -28.311 -18.755 111.636 1.00 17.72 108 LEU A N 1
ATOM 481 C CA . LEU A 1 106 ? -29.283 -17.994 112.405 1.00 18.02 108 LEU A CA 1
ATOM 482 C C . LEU A 1 106 ? -28.720 -17.431 113.734 1.00 18.02 108 LEU A C 1
ATOM 483 O O . LEU A 1 106 ? -29.074 -16.317 114.111 1.00 16.72 108 LEU A O 1
ATOM 488 N N . THR A 1 107 ? -27.868 -18.204 114.395 1.00 16.31 109 THR A N 1
ATOM 489 C CA . THR A 1 107 ? -27.220 -17.791 115.665 1.00 18.07 109 THR A CA 1
ATOM 490 C C . THR A 1 107 ? -26.295 -16.616 115.346 1.00 18.11 109 THR A C 1
ATOM 491 O O . THR A 1 107 ? -26.350 -15.573 115.988 1.00 17.09 109 THR A O 1
ATOM 495 N N . GLU A 1 108 ? -25.477 -16.759 114.289 1.00 19.37 110 GLU A N 1
ATOM 496 C CA . GLU A 1 108 ? -24.505 -15.713 113.937 1.00 21.67 110 GLU A CA 1
ATOM 497 C C . GLU A 1 108 ? -25.191 -14.391 113.601 1.00 19.04 110 GLU A C 1
ATOM 498 O O . GLU A 1 108 ? -24.687 -13.315 113.897 1.00 17.97 110 GLU A O 1
ATOM 504 N N . THR A 1 109 ? -26.334 -14.517 112.959 1.00 17.01 111 THR A N 1
ATOM 505 C CA . THR A 1 109 ? -27.120 -13.403 112.519 1.00 16.84 111 THR A CA 1
ATOM 506 C C . THR A 1 109 ? -27.899 -12.759 113.677 1.00 17.18 111 THR A C 1
ATOM 507 O O . THR A 1 109 ? -27.793 -11.542 113.857 1.00 16.09 111 THR A O 1
ATOM 511 N N . PHE A 1 110 ? -28.638 -13.568 114.432 1.00 15.26 112 PHE A N 1
ATOM 512 C CA . PHE A 1 110 ? -29.646 -13.048 115.363 1.00 16.89 112 PHE A CA 1
ATOM 513 C C . PHE A 1 110 ? -29.234 -13.074 116.832 1.00 17.29 112 PHE A C 1
ATOM 514 O O . PHE A 1 110 ? -29.844 -12.359 117.592 1.00 17.81 112 PHE A O 1
ATOM 522 N N . SER A 1 111 ? -28.211 -13.844 117.223 1.00 17.34 113 SER A N 1
ATOM 523 C CA . SER A 1 111 ? -27.798 -13.865 118.637 1.00 18.82 113 SER A CA 1
ATOM 524 C C . SER A 1 111 ? -27.082 -12.578 119.082 1.00 21.24 113 SER A C 1
ATOM 525 O O . SER A 1 111 ? -26.146 -12.121 118.419 1.00 19.95 113 SER A O 1
ATOM 528 N N . ASP A 1 112 ? -27.491 -12.039 120.238 1.00 23.12 114 ASP A N 1
ATOM 529 C CA . ASP A 1 112 ? -26.831 -10.885 120.831 1.00 27.99 114 ASP A CA 1
ATOM 530 C C . ASP A 1 112 ? -25.458 -11.322 121.379 1.00 28.59 114 ASP A C 1
ATOM 531 O O . ASP A 1 112 ? -24.422 -10.726 121.058 1.00 28.24 114 ASP A O 1
ATOM 536 N N . LYS A 1 113 ? -25.427 -12.417 122.130 1.00 27.38 115 LYS A N 1
ATOM 537 C CA . LYS A 1 113 ? -24.161 -12.858 122.720 1.00 29.75 115 LYS A CA 1
ATOM 538 C C . LYS A 1 113 ? -23.294 -13.720 121.830 1.00 27.75 115 LYS A C 1
ATOM 539 O O . LYS A 1 113 ? -22.082 -13.731 122.014 1.00 25.94 115 LYS A O 1
ATOM 545 N N . ASP A 1 114 ? -23.893 -14.473 120.911 1.00 24.92 116 ASP A N 1
ATOM 546 C CA . ASP A 1 114 ? -23.116 -15.359 120.039 1.00 27.15 116 ASP A CA 1
ATOM 547 C C . ASP A 1 114 ? -23.085 -14.882 118.571 1.00 24.01 116 ASP A C 1
ATOM 548 O O . ASP A 1 114 ? -22.758 -15.663 117.730 1.00 26.00 116 ASP A O 1
ATOM 553 N N . GLY A 1 115 ? -23.436 -13.634 118.271 1.00 20.91 117 GLY A N 1
ATOM 554 C CA . GLY A 1 115 ? -23.529 -13.174 116.884 1.00 20.55 117 GLY A CA 1
ATOM 555 C C . GLY A 1 115 ? -23.663 -11.661 116.795 1.00 20.16 117 GLY A C 1
ATOM 556 O O . GLY A 1 115 ? -23.349 -10.963 117.741 1.00 19.32 117 GLY A O 1
ATOM 557 N N . PHE A 1 116 ? -24.252 -11.203 115.697 1.00 18.39 118 PHE A N 1
ATOM 558 C CA . PHE A 1 116 ? -24.440 -9.783 115.394 1.00 19.48 118 PHE A CA 1
ATOM 559 C C . PHE A 1 116 ? -25.713 -9.156 115.929 1.00 18.95 118 PHE A C 1
ATOM 560 O O . PHE A 1 116 ? -25.874 -7.963 115.849 1.00 20.44 118 PHE A O 1
ATOM 568 N N . GLY A 1 117 ? -26.601 -9.958 116.486 1.00 18.03 119 GLY A N 1
ATOM 569 C CA . GLY A 1 117 ? -27.753 -9.455 117.224 1.00 18.52 119 GLY A CA 1
ATOM 570 C C . GLY A 1 117 ? -28.776 -8.724 116.391 1.00 18.46 119 GLY A C 1
ATOM 571 O O . GLY A 1 117 ? -29.356 -7.767 116.867 1.00 19.90 119 GLY A O 1
ATOM 572 N N . PHE A 1 118 ? -28.989 -9.140 115.130 1.00 18.65 120 PHE A N 1
ATOM 573 C CA . PHE A 1 118 ? -30.053 -8.556 114.332 1.00 17.64 120 PHE A CA 1
ATOM 574 C C . PHE A 1 118 ? -31.314 -8.625 115.205 1.00 18.28 120 PHE A C 1
ATOM 575 O O . PHE A 1 118 ? -31.583 -9.677 115.831 1.00 20.12 120 PHE A O 1
ATOM 583 N N . SER A 1 119 ? -32.090 -7.540 115.201 1.00 17.96 121 SER A N 1
ATOM 584 C CA . SER A 1 119 ? -33.129 -7.306 116.211 1.00 19.90 121 SER A CA 1
ATOM 585 C C . SER A 1 119 ? -34.498 -6.816 115.720 1.00 20.13 121 SER A C 1
ATOM 586 O O . SER A 1 119 ? -35.414 -6.595 116.541 1.00 19.97 121 SER A O 1
ATOM 589 N N . TYR A 1 120 ? -34.667 -6.725 114.398 1.00 19.50 122 TYR A N 1
ATOM 590 C CA . TYR A 1 120 ? -35.917 -6.366 113.786 1.00 21.69 122 TYR A CA 1
ATOM 591 C C . TYR A 1 120 ? -36.060 -7.214 112.531 1.00 23.40 122 TYR A C 1
ATOM 592 O O . TYR A 1 120 ? -35.119 -7.295 111.746 1.00 30.10 122 TYR A O 1
ATOM 601 N N . ILE A 1 121 ? -37.185 -7.903 112.372 1.00 20.08 123 ILE A N 1
ATOM 602 C CA . ILE A 1 121 ? -37.458 -8.603 111.118 1.00 20.10 123 ILE A CA 1
ATOM 603 C C . ILE A 1 121 ? -38.776 -8.136 110.579 1.00 18.78 123 ILE A C 1
ATOM 604 O O . ILE A 1 121 ? -39.640 -7.683 111.342 1.00 17.94 123 ILE A O 1
ATOM 609 N N . ARG A 1 122 ? -38.934 -8.264 109.267 1.00 18.78 124 ARG A N 1
ATOM 610 C CA . ARG A 1 122 ? -40.168 -7.916 108.584 1.00 19.36 124 ARG A CA 1
ATOM 611 C C . ARG A 1 122 ? -40.713 -9.154 107.851 1.00 19.23 124 ARG A C 1
ATOM 612 O O . ARG A 1 122 ? -39.941 -9.895 107.244 1.00 18.65 124 ARG A O 1
ATOM 620 N N . ILE A 1 123 ? -42.020 -9.399 107.988 1.00 18.33 125 ILE A N 1
ATOM 621 C CA . ILE A 1 123 ? -42.711 -10.461 107.281 1.00 19.54 125 ILE A CA 1
ATOM 622 C C . ILE A 1 123 ? -43.952 -9.928 106.550 1.00 19.26 125 ILE A C 1
ATOM 623 O O . ILE A 1 123 ? -44.407 -8.824 106.795 1.00 18.60 125 ILE A O 1
ATOM 628 N N . SER A 1 124 ? -44.483 -10.743 105.648 1.00 19.34 126 SER A N 1
ATOM 629 C CA . SER A 1 124 ? -45.628 -10.387 104.890 1.00 18.38 126 SER A CA 1
ATOM 630 C C . SER A 1 124 ? -46.886 -11.016 105.517 1.00 18.51 126 SER A C 1
ATOM 631 O O . SER A 1 124 ? -46.860 -12.198 105.959 1.00 20.24 126 SER A O 1
ATOM 634 N N . ILE A 1 125 ? -47.982 -10.276 105.451 1.00 18.51 127 ILE A N 1
ATOM 635 C CA . ILE A 1 125 ? -49.324 -10.761 105.820 1.00 19.65 127 ILE A CA 1
ATOM 636 C C . ILE A 1 125 ? -49.903 -11.323 104.546 1.00 20.75 127 ILE A C 1
ATOM 637 O O . ILE A 1 125 ? -50.217 -10.581 103.608 1.00 20.78 127 ILE A O 1
ATOM 642 N N . GLY A 1 126 ? -50.026 -12.640 104.495 1.00 20.01 128 GLY A N 1
ATOM 643 C CA . GLY A 1 126 ? -50.206 -13.313 103.235 1.00 20.29 128 GLY A CA 1
ATOM 644 C C . GLY A 1 126 ? -48.938 -13.304 102.399 1.00 19.96 128 GLY A C 1
ATOM 645 O O . GLY A 1 126 ? -47.819 -13.118 102.927 1.00 20.38 128 GLY A O 1
ATOM 646 N N . CYS A 1 127 ? -49.088 -13.487 101.084 1.00 18.97 129 CYS A N 1
ATOM 647 C CA . CYS A 1 127 ? -47.912 -13.584 100.229 1.00 19.90 129 CYS A CA 1
ATOM 648 C C . CYS A 1 127 ? -47.171 -12.265 100.021 1.00 19.07 129 CYS A C 1
ATOM 649 O O . CYS A 1 127 ? -47.738 -11.197 100.172 1.00 20.41 129 CYS A O 1
ATOM 652 N N . SER A 1 128 ? -45.905 -12.371 99.647 1.00 18.82 130 SER A N 1
ATOM 653 C CA . SER A 1 128 ? -45.193 -11.274 98.989 1.00 20.05 130 SER A CA 1
ATOM 654 C C . SER A 1 128 ? -44.706 -11.824 97.666 1.00 19.66 130 SER A C 1
ATOM 655 O O . SER A 1 128 ? -45.083 -12.937 97.285 1.00 19.46 130 SER A O 1
ATOM 658 N N . ASP A 1 129 ? -43.859 -11.063 96.974 1.00 22.11 131 ASP A N 1
ATOM 659 C CA . ASP A 1 129 ? -43.191 -11.587 95.764 1.00 21.72 131 ASP A CA 1
ATOM 660 C C . ASP A 1 129 ? -42.053 -12.581 96.081 1.00 21.84 131 ASP A C 1
ATOM 661 O O . ASP A 1 129 ? -41.480 -13.139 95.161 1.00 20.60 131 ASP A O 1
ATOM 666 N N . PHE A 1 130 ? -41.771 -12.835 97.364 1.00 20.34 132 PHE A N 1
ATOM 667 C CA . PHE A 1 130 ? -40.900 -13.925 97.742 1.00 20.93 132 PHE A CA 1
ATOM 668 C C . PHE A 1 130 ? -41.581 -14.982 98.628 1.00 22.62 132 PHE A C 1
ATOM 669 O O . PHE A 1 130 ? -41.012 -15.515 99.607 1.00 23.76 132 PHE A O 1
ATOM 677 N N . SER A 1 131 ? -42.818 -15.264 98.264 1.00 24.39 133 SER A N 1
ATOM 678 C CA . SER A 1 131 ? -43.561 -16.409 98.759 1.00 24.62 133 SER A CA 1
ATOM 679 C C . SER A 1 131 ? -43.459 -17.509 97.744 1.00 24.35 133 SER A C 1
ATOM 680 O O . SER A 1 131 ? -42.912 -17.308 96.670 1.00 25.62 133 SER A O 1
ATOM 683 N N . LEU A 1 132 ? -43.938 -18.693 98.100 1.00 24.72 134 LEU A N 1
ATOM 684 C CA . LEU A 1 132 ? -43.884 -19.854 97.225 1.00 25.68 134 LEU A CA 1
ATOM 685 C C . LEU A 1 132 ? -45.139 -19.939 96.349 1.00 26.92 134 LEU A C 1
ATOM 686 O O . LEU A 1 132 ? -45.233 -20.845 95.509 1.00 24.93 134 LEU A O 1
ATOM 691 N N . SER A 1 133 ? -46.086 -19.003 96.565 1.00 24.83 135 SER A N 1
ATOM 692 C CA . SER A 1 133 ? -47.292 -18.878 95.741 1.00 25.41 135 SER A CA 1
ATOM 693 C C . SER A 1 133 ? -47.936 -17.538 95.992 1.00 23.57 135 SER A C 1
ATOM 694 O O . SER A 1 133 ? -47.562 -16.835 96.923 1.00 23.87 135 SER A O 1
ATOM 697 N N . GLU A 1 134 ? -48.892 -17.194 95.139 1.00 23.03 136 GLU A N 1
ATOM 698 C CA . GLU A 1 134 ? -49.792 -16.078 95.387 1.00 23.21 136 GLU A CA 1
ATOM 699 C C . GLU A 1 134 ? -50.925 -16.601 96.272 1.00 22.20 136 GLU A C 1
ATOM 700 O O . GLU A 1 134 ? -51.591 -17.620 95.943 1.00 21.08 136 GLU A O 1
ATOM 706 N N . TYR A 1 135 ? -51.133 -15.962 97.419 1.00 21.47 137 TYR A N 1
ATOM 707 C CA . TYR A 1 135 ? -52.161 -16.439 98.367 1.00 22.14 137 TYR A CA 1
ATOM 708 C C . TYR A 1 135 ? -52.379 -15.395 99.436 1.00 21.78 137 TYR A C 1
ATOM 709 O O . TYR A 1 135 ? -51.554 -14.506 99.613 1.00 23.82 137 TYR A O 1
ATOM 718 N N . THR A 1 136 ? -53.513 -15.487 100.128 1.00 21.31 138 THR A N 1
ATOM 719 C CA . THR A 1 136 ? -53.759 -14.696 101.329 1.00 21.92 138 THR A CA 1
ATOM 720 C C . THR A 1 136 ? -54.282 -15.633 102.363 1.00 21.89 138 THR A C 1
ATOM 721 O O . THR A 1 136 ? -54.514 -16.817 102.090 1.00 19.89 138 THR A O 1
ATOM 725 N N . CYS A 1 137 ? -54.477 -15.115 103.576 1.00 23.06 139 CYS A N 1
ATOM 726 C CA . CYS A 1 137 ? -55.021 -15.947 104.642 1.00 22.57 139 CYS A CA 1
ATOM 727 C C . CYS A 1 137 ? -56.565 -16.045 104.630 1.00 23.51 139 CYS A C 1
ATOM 728 O O . CYS A 1 137 ? -57.140 -16.479 105.615 1.00 20.61 139 CYS A O 1
ATOM 731 N N . CYS A 1 138 ? -57.218 -15.589 103.555 1.00 24.06 140 CYS A N 1
ATOM 732 C CA . CYS A 1 138 ? -58.695 -15.707 103.438 1.00 24.84 140 CYS A CA 1
ATOM 733 C C . CYS A 1 138 ? -59.082 -15.587 101.992 1.00 25.33 140 CYS A C 1
ATOM 734 O O . CYS A 1 138 ? -59.763 -14.643 101.581 1.00 26.44 140 CYS A O 1
ATOM 737 N N . ASP A 1 139 ? -58.638 -16.567 101.221 1.00 24.55 141 ASP A N 1
ATOM 738 C CA . ASP A 1 139 ? -58.907 -16.584 99.792 1.00 26.34 141 ASP A CA 1
ATOM 739 C C . ASP A 1 139 ? -60.364 -16.984 99.494 1.00 27.52 141 ASP A C 1
ATOM 740 O O . ASP A 1 139 ? -60.865 -16.652 98.436 1.00 29.23 141 ASP A O 1
ATOM 745 N N . THR A 1 140 ? -61.033 -17.650 100.425 1.00 26.35 142 THR A N 1
ATOM 746 C CA . THR A 1 140 ? -62.422 -18.020 100.228 1.00 28.66 142 THR A CA 1
ATOM 747 C C . THR A 1 140 ? -63.234 -16.873 100.753 1.00 27.55 142 THR A C 1
ATOM 748 O O . THR A 1 140 ? -63.010 -16.426 101.889 1.00 28.84 142 THR A O 1
ATOM 752 N N . LYS A 1 141 ? -64.189 -16.416 99.959 1.00 28.24 143 LYS A N 1
ATOM 753 C CA . LYS A 1 141 ? -64.983 -15.245 100.326 1.00 30.68 143 LYS A CA 1
ATOM 754 C C . LYS A 1 141 ? -65.684 -15.415 101.672 1.00 30.13 143 LYS A C 1
ATOM 755 O O . LYS A 1 141 ? -66.268 -16.453 101.929 1.00 32.38 143 LYS A O 1
ATOM 761 N N . GLY A 1 142 ? -65.596 -14.388 102.506 1.00 29.12 144 GLY A N 1
ATOM 762 C CA . GLY A 1 142 ? -66.165 -14.384 103.829 1.00 31.23 144 GLY A CA 1
ATOM 763 C C . GLY A 1 142 ? -65.044 -14.458 104.837 1.00 30.79 144 GLY A C 1
ATOM 764 O O . GLY A 1 142 ? -64.338 -15.468 104.916 1.00 28.37 144 GLY A O 1
ATOM 765 N N . ILE A 1 143 ? -64.898 -13.401 105.627 1.00 31.71 145 ILE A N 1
ATOM 766 C CA . ILE A 1 143 ? -63.848 -13.344 106.660 1.00 31.90 145 ILE A CA 1
ATOM 767 C C . ILE A 1 143 ? -63.896 -14.480 107.683 1.00 31.84 145 ILE A C 1
ATOM 768 O O . ILE A 1 143 ? -62.888 -14.794 108.306 1.00 31.08 145 ILE A O 1
ATOM 773 N N . GLU A 1 144 ? -65.048 -15.123 107.828 1.00 31.18 146 GLU A N 1
ATOM 774 C CA . GLU A 1 144 ? -65.165 -16.329 108.649 1.00 33.30 146 GLU A CA 1
ATOM 775 C C . GLU A 1 144 ? -64.274 -17.478 108.177 1.00 30.45 146 GLU A C 1
ATOM 776 O O . GLU A 1 144 ? -64.050 -18.389 108.915 1.00 30.67 146 GLU A O 1
ATOM 782 N N . ASN A 1 145 ? -63.775 -17.421 106.951 1.00 28.88 147 ASN A N 1
ATOM 783 C CA . ASN A 1 145 ? -62.860 -18.436 106.422 1.00 28.56 147 ASN A CA 1
ATOM 784 C C . ASN A 1 145 ? -61.405 -18.188 106.749 1.00 26.08 147 ASN A C 1
ATOM 785 O O . ASN A 1 145 ? -60.570 -18.908 106.254 1.00 29.30 147 ASN A O 1
ATOM 790 N N . PHE A 1 146 ? -61.100 -17.181 107.561 1.00 26.79 148 PHE A N 1
ATOM 791 C CA . PHE A 1 146 ? -59.719 -16.841 107.875 1.00 25.49 148 PHE A CA 1
ATOM 792 C C . PHE A 1 146 ? -58.945 -18.059 108.434 1.00 26.45 148 PHE A C 1
ATOM 793 O O . PHE A 1 146 ? -59.385 -18.684 109.393 1.00 27.02 148 PHE A O 1
ATOM 801 N N . ALA A 1 147 ? -57.780 -18.357 107.855 1.00 24.53 149 ALA A N 1
ATOM 802 C CA . ALA A 1 147 ? -56.830 -19.277 108.490 1.00 24.31 149 ALA A CA 1
ATOM 803 C C . ALA A 1 147 ? -55.406 -19.021 107.988 1.00 24.78 149 ALA A C 1
ATOM 804 O O . ALA A 1 147 ? -55.194 -18.638 106.814 1.00 24.65 149 ALA A O 1
ATOM 806 N N . LEU A 1 148 ? -54.429 -19.296 108.845 1.00 24.79 150 LEU A N 1
ATOM 807 C CA . LEU A 1 148 ? -53.030 -19.378 108.379 1.00 24.52 150 LEU A CA 1
ATOM 808 C C . LEU A 1 148 ? -52.920 -20.521 107.385 1.00 24.20 150 LEU A C 1
ATOM 809 O O . LEU A 1 148 ? -53.576 -21.571 107.554 1.00 26.86 150 LEU A O 1
ATOM 814 N N . GLN A 1 149 ? -52.165 -20.305 106.316 1.00 22.04 151 GLN A N 1
ATOM 815 C CA . GLN A 1 149 ? -52.030 -21.257 105.219 1.00 21.90 151 GLN A CA 1
ATOM 816 C C . GLN A 1 149 ? -50.718 -22.071 105.335 1.00 22.16 151 GLN A C 1
ATOM 817 O O . GLN A 1 149 ? -49.926 -21.844 106.268 1.00 22.31 151 GLN A O 1
ATOM 823 N N . SER A 1 150 ? -50.512 -23.014 104.415 1.00 21.39 152 SER A N 1
ATOM 824 C CA . SER A 1 150 ? -49.291 -23.841 104.366 1.00 21.51 152 SER A CA 1
ATOM 825 C C . SER A 1 150 ? -48.011 -22.990 104.427 1.00 20.58 152 SER A C 1
ATOM 826 O O . SER A 1 150 ? -47.064 -23.349 105.115 1.00 22.32 152 SER A O 1
ATOM 829 N N . GLU A 1 151 ? -47.952 -21.871 103.736 1.00 20.65 153 GLU A N 1
ATOM 830 C CA . GLU A 1 151 ? -46.702 -21.107 103.788 1.00 22.59 153 GLU A CA 1
ATOM 831 C C . GLU A 1 151 ? -46.354 -20.658 105.239 1.00 22.08 153 GLU A C 1
ATOM 832 O O . GLU A 1 151 ? -45.200 -20.759 105.641 1.00 23.37 153 GLU A O 1
ATOM 838 N N . GLU A 1 152 ? -47.336 -20.216 106.012 1.00 21.17 154 GLU A N 1
ATOM 839 C CA . GLU A 1 152 ? -47.090 -19.883 107.413 1.00 22.11 154 GLU A CA 1
ATOM 840 C C . GLU A 1 152 ? -46.755 -21.111 108.244 1.00 23.39 154 GLU A C 1
ATOM 841 O O . GLU A 1 152 ? -45.805 -21.081 109.040 1.00 22.10 154 GLU A O 1
ATOM 847 N N . LYS A 1 153 ? -47.520 -22.191 108.062 1.00 22.12 155 LYS A N 1
ATOM 848 C CA . LYS A 1 153 ? -47.373 -23.357 108.932 1.00 24.97 155 LYS A CA 1
ATOM 849 C C . LYS A 1 153 ? -46.070 -24.052 108.663 1.00 22.91 155 LYS A C 1
ATOM 850 O O . LYS A 1 153 ? -45.444 -24.551 109.600 1.00 22.51 155 LYS A O 1
ATOM 856 N N . ASP A 1 154 ? -45.662 -24.067 107.390 1.00 20.99 156 ASP A N 1
ATOM 857 C CA . ASP A 1 154 ? -44.536 -24.872 106.932 1.00 20.70 156 ASP A CA 1
ATOM 858 C C . ASP A 1 154 ? -43.208 -24.139 106.815 1.00 21.68 156 ASP A C 1
ATOM 859 O O . ASP A 1 154 ? -42.154 -24.782 106.838 1.00 19.82 156 ASP A O 1
ATOM 864 N N . TYR A 1 155 ? -43.252 -22.817 106.632 1.00 20.00 157 TYR A N 1
ATOM 865 C CA . TYR A 1 155 ? -42.058 -22.034 106.348 1.00 20.11 157 TYR A CA 1
ATOM 866 C C . TYR A 1 155 ? -41.873 -20.931 107.364 1.00 18.62 157 TYR A C 1
ATOM 867 O O . TYR A 1 155 ? -40.882 -20.938 108.108 1.00 19.28 157 TYR A O 1
ATOM 876 N N . ILE A 1 156 ? -42.848 -20.035 107.457 1.00 18.51 158 ILE A N 1
ATOM 877 C CA . ILE A 1 156 ? -42.663 -18.811 108.202 1.00 19.74 158 ILE A CA 1
ATOM 878 C C . ILE A 1 156 ? -42.606 -19.137 109.685 1.00 19.40 158 ILE A C 1
ATOM 879 O O . ILE A 1 156 ? -41.686 -18.705 110.391 1.00 17.51 158 ILE A O 1
ATOM 884 N N . LEU A 1 157 ? -43.556 -19.928 110.163 1.00 19.85 159 LEU A N 1
ATOM 885 C CA . LEU A 1 157 ? -43.602 -20.150 111.622 1.00 20.35 159 LEU A CA 1
ATOM 886 C C . LEU A 1 157 ? -42.425 -20.964 112.168 1.00 19.85 159 LEU A C 1
ATOM 887 O O . LEU A 1 157 ? -41.888 -20.612 113.236 1.00 19.95 159 LEU A O 1
ATOM 892 N N . PRO A 1 158 ? -42.040 -22.062 111.485 1.00 19.75 160 PRO A N 1
ATOM 893 C CA . PRO A 1 158 ? -40.878 -22.815 111.979 1.00 19.83 160 PRO A CA 1
ATOM 894 C C . PRO A 1 158 ? -39.578 -21.996 112.038 1.00 19.18 160 PRO A C 1
ATOM 895 O O . PRO A 1 158 ? -38.818 -22.084 113.003 1.00 19.20 160 PRO A O 1
ATOM 899 N N . ILE A 1 159 ? -39.352 -21.145 111.047 1.00 19.93 161 ILE A N 1
ATOM 900 C CA . ILE A 1 159 ? -38.172 -20.292 111.031 1.00 19.75 161 ILE A CA 1
ATOM 901 C C . ILE A 1 159 ? -38.218 -19.238 112.109 1.00 21.03 161 ILE A C 1
ATOM 902 O O . ILE A 1 159 ? -37.216 -19.086 112.812 1.00 19.82 161 ILE A O 1
ATOM 907 N N . LEU A 1 160 ? -39.344 -18.528 112.246 1.00 21.03 162 LEU A N 1
ATOM 908 C CA . LEU A 1 160 ? -39.454 -17.487 113.268 1.00 22.27 162 LEU A CA 1
ATOM 909 C C . LEU A 1 160 ? -39.345 -18.059 114.654 1.00 21.24 162 LEU A C 1
ATOM 910 O O . LEU A 1 160 ? -38.782 -17.423 115.507 1.00 21.43 162 LEU A O 1
ATOM 915 N N . LYS A 1 161 ? -39.876 -19.258 114.878 1.00 21.23 163 LYS A N 1
ATOM 916 C CA . LYS A 1 161 ? -39.677 -19.951 116.165 1.00 22.46 163 LYS A CA 1
ATOM 917 C C . LYS A 1 161 ? -38.223 -20.285 116.461 1.00 20.45 163 LYS A C 1
ATOM 918 O O . LYS A 1 161 ? -37.801 -20.251 117.615 1.00 18.51 163 LYS A O 1
ATOM 924 N N . GLU A 1 162 ? -37.457 -20.624 115.435 1.00 18.56 164 GLU A N 1
ATOM 925 C CA . GLU A 1 162 ? -36.011 -20.845 115.608 1.00 19.42 164 GLU A CA 1
ATOM 926 C C . GLU A 1 162 ? -35.282 -19.522 115.922 1.00 18.84 164 GLU A C 1
ATOM 927 O O . GLU A 1 162 ? -34.398 -19.427 116.811 1.00 18.19 164 GLU A O 1
ATOM 933 N N . ILE A 1 163 ? -35.674 -18.479 115.225 1.00 18.06 165 ILE A N 1
ATOM 934 C CA . ILE A 1 163 ? -35.072 -17.154 115.465 1.00 17.62 165 ILE A CA 1
ATOM 935 C C . ILE A 1 163 ? -35.408 -16.659 116.903 1.00 17.99 165 ILE A C 1
ATOM 936 O O . ILE A 1 163 ? -34.520 -16.200 117.604 1.00 17.88 165 ILE A O 1
ATOM 941 N N . LEU A 1 164 ? -36.673 -16.766 117.310 1.00 18.90 166 LEU A N 1
ATOM 942 C CA . LEU A 1 164 ? -37.077 -16.453 118.692 1.00 20.95 166 LEU A CA 1
ATOM 943 C C . LEU A 1 164 ? -36.400 -17.287 119.772 1.00 21.74 166 LEU A C 1
ATOM 944 O O . LEU A 1 164 ? -36.171 -16.767 120.858 1.00 21.09 166 LEU A O 1
ATOM 949 N N . ALA A 1 165 ? -36.080 -18.566 119.490 1.00 21.29 167 ALA A N 1
ATOM 950 C CA . ALA A 1 165 ? -35.257 -19.365 120.407 1.00 21.08 167 ALA A CA 1
ATOM 951 C C . ALA A 1 165 ? -33.872 -18.738 120.625 1.00 21.34 167 ALA A C 1
ATOM 952 O O . ALA A 1 165 ? -33.337 -18.742 121.736 1.00 19.13 167 ALA A O 1
ATOM 954 N N . ILE A 1 166 ? -33.300 -18.206 119.556 1.00 20.02 168 ILE A N 1
ATOM 955 C CA . ILE A 1 166 ? -32.034 -17.500 119.615 1.00 20.13 168 ILE A CA 1
ATOM 956 C C . ILE A 1 166 ? -32.157 -16.060 120.199 1.00 19.16 168 ILE A C 1
ATOM 957 O O . ILE A 1 166 ? -31.264 -15.586 120.884 1.00 21.11 168 ILE A O 1
ATOM 962 N N . ASN A 1 167 ? -33.213 -15.357 119.841 1.00 20.04 169 ASN A N 1
ATOM 963 C CA . ASN A 1 167 ? -33.373 -13.948 120.179 1.00 21.08 169 ASN A CA 1
ATOM 964 C C . ASN A 1 167 ? -34.836 -13.752 120.544 1.00 20.66 169 ASN A C 1
ATOM 965 O O . ASN A 1 167 ? -35.651 -13.419 119.703 1.00 20.44 169 ASN A O 1
ATOM 970 N N . PRO A 1 168 ? -35.189 -13.938 121.832 1.00 20.04 170 PRO A N 1
ATOM 971 C CA . PRO A 1 168 ? -36.618 -13.934 122.139 1.00 20.09 170 PRO A CA 1
ATOM 972 C C . PRO A 1 168 ? -37.276 -12.531 122.108 1.00 20.15 170 PRO A C 1
ATOM 973 O O . PRO A 1 168 ? -38.493 -12.447 121.992 1.00 21.78 170 PRO A O 1
ATOM 977 N N . SER A 1 169 ? -36.493 -11.465 122.171 1.00 20.96 171 SER A N 1
ATOM 978 C CA . SER A 1 169 ? -37.037 -10.102 122.151 1.00 23.28 171 SER A CA 1
ATOM 979 C C . SER A 1 169 ? -37.036 -9.443 120.772 1.00 24.08 171 SER A C 1
ATOM 980 O O . SER A 1 169 ? -37.289 -8.218 120.667 1.00 24.48 171 SER A O 1
ATOM 983 N N . ILE A 1 170 ? -36.798 -10.221 119.717 1.00 23.71 172 ILE A N 1
ATOM 984 C CA . ILE A 1 170 ? -36.790 -9.650 118.360 1.00 23.55 172 ILE A CA 1
ATOM 985 C C . ILE A 1 170 ? -38.167 -9.059 117.988 1.00 21.91 172 ILE A C 1
ATOM 986 O O . ILE A 1 170 ? -39.220 -9.680 118.216 1.00 20.18 172 ILE A O 1
ATOM 991 N N . LYS A 1 171 ? -38.132 -7.852 117.424 1.00 18.22 173 LYS A N 1
ATOM 992 C CA . LYS A 1 171 ? -39.296 -7.164 116.925 1.00 19.15 173 LYS A CA 1
ATOM 993 C C . LYS A 1 171 ? -39.677 -7.623 115.529 1.00 18.52 173 LYS A C 1
ATOM 994 O O . LYS A 1 171 ? -38.791 -7.794 114.630 1.00 19.39 173 LYS A O 1
ATOM 1000 N N . VAL A 1 172 ? -40.983 -7.821 115.342 1.00 17.75 174 VAL A N 1
ATOM 1001 C CA . VAL A 1 172 ? -41.531 -8.188 114.013 1.00 17.74 174 VAL A CA 1
ATOM 1002 C C . VAL A 1 172 ? -42.476 -7.112 113.527 1.00 17.97 174 VAL A C 1
ATOM 1003 O O . VAL A 1 172 ? -43.411 -6.760 114.222 1.00 17.90 174 VAL A O 1
ATOM 1007 N N . ILE A 1 173 ? -42.254 -6.654 112.292 1.00 18.81 175 ILE A N 1
ATOM 1008 C CA . ILE A 1 173 ? -43.146 -5.735 111.605 1.00 19.37 175 ILE A CA 1
ATOM 1009 C C . ILE A 1 173 ? -43.662 -6.483 110.377 1.00 20.01 175 ILE A C 1
ATOM 1010 O O . ILE A 1 173 ? -42.912 -7.226 109.745 1.00 19.26 175 ILE A O 1
ATOM 1015 N N . ALA A 1 174 ? -44.951 -6.283 110.079 1.00 18.89 176 ALA A N 1
ATOM 1016 C CA . ALA A 1 174 ? -45.621 -6.978 108.994 1.00 19.60 176 ALA A CA 1
ATOM 1017 C C . ALA A 1 174 ? -46.420 -6.031 108.111 1.00 20.04 176 ALA A C 1
ATOM 1018 O O . ALA A 1 174 ? -46.843 -4.940 108.541 1.00 20.77 176 ALA A O 1
ATOM 1020 N N . ALA A 1 175 ? -46.629 -6.462 106.873 1.00 20.45 177 ALA A N 1
ATOM 1021 C CA . ALA A 1 175 ? -47.512 -5.764 105.930 1.00 20.65 177 ALA A CA 1
ATOM 1022 C C . ALA A 1 175 ? -48.118 -6.747 104.947 1.00 19.41 177 ALA A C 1
ATOM 1023 O O . ALA A 1 175 ? -47.467 -7.723 104.570 1.00 19.72 177 ALA A O 1
ATOM 1025 N N . PRO A 1 176 ? -49.374 -6.532 104.525 1.00 19.04 178 PRO A N 1
ATOM 1026 C CA . PRO A 1 176 ? -49.852 -7.341 103.402 1.00 19.58 178 PRO A CA 1
ATOM 1027 C C . PRO A 1 176 ? -49.317 -6.752 102.094 1.00 18.51 178 PRO A C 1
ATOM 1028 O O . PRO A 1 176 ? -49.064 -5.565 102.011 1.00 20.45 178 PRO A O 1
ATOM 1032 N N . TRP A 1 177 ? -49.139 -7.584 101.112 1.00 19.88 179 TRP A N 1
ATOM 1033 C CA . TRP A 1 177 ? -48.846 -7.134 99.737 1.00 21.84 179 TRP A CA 1
ATOM 1034 C C . TRP A 1 177 ? -50.168 -6.977 98.962 1.00 22.65 179 TRP A C 1
ATOM 1035 O O . TRP A 1 177 ? -50.271 -6.119 98.078 1.00 22.10 179 TRP A O 1
ATOM 1046 N N . THR A 1 178 ? -51.153 -7.801 99.293 1.00 22.66 180 THR A N 1
ATOM 1047 C CA . THR A 1 178 ? -52.517 -7.650 98.783 1.00 24.12 180 THR A CA 1
ATOM 1048 C C . THR A 1 178 ? -53.526 -8.063 99.825 1.00 23.68 180 THR A C 1
ATOM 1049 O O . THR A 1 178 ? -53.229 -8.909 100.666 1.00 21.09 180 THR A O 1
ATOM 1053 N N . CYS A 1 179 ? -54.724 -7.478 99.748 1.00 24.07 181 CYS A N 1
ATOM 1054 C CA . CYS A 1 179 ? -55.875 -7.999 100.472 1.00 23.58 181 CYS A CA 1
ATOM 1055 C C . CYS A 1 179 ? -56.404 -9.190 99.685 1.00 23.15 181 CYS A C 1
ATOM 1056 O O . CYS A 1 179 ? -56.054 -9.372 98.510 1.00 22.57 181 CYS A O 1
ATOM 1059 N N . PRO A 1 180 ? -57.249 -10.020 100.320 1.00 23.17 182 PRO A N 1
ATOM 1060 C CA . PRO A 1 180 ? -57.970 -11.061 99.601 1.00 22.87 182 PRO A CA 1
ATOM 1061 C C . PRO A 1 180 ? -58.674 -10.546 98.340 1.00 23.35 182 PRO A C 1
ATOM 1062 O O . PRO A 1 180 ? -59.222 -9.432 98.356 1.00 25.89 182 PRO A O 1
ATOM 1066 N N . LYS A 1 181 ? -58.603 -11.276 97.232 1.00 23.06 183 LYS A N 1
ATOM 1067 C CA . LYS A 1 181 ? -58.976 -10.636 95.945 1.00 25.21 183 LYS A CA 1
ATOM 1068 C C . LYS A 1 181 ? -60.423 -10.087 95.949 1.00 27.46 183 LYS A C 1
ATOM 1069 O O . LYS A 1 181 ? -60.726 -9.087 95.290 1.00 28.22 183 LYS A O 1
ATOM 1075 N N . TRP A 1 182 ? -61.283 -10.776 96.695 1.00 26.55 184 TRP A N 1
ATOM 1076 C CA . TRP A 1 182 ? -62.697 -10.476 96.792 1.00 28.19 184 TRP A CA 1
ATOM 1077 C C . TRP A 1 182 ? -63.035 -9.190 97.584 1.00 28.71 184 TRP A C 1
ATOM 1078 O O . TRP A 1 182 ? -64.173 -8.742 97.536 1.00 28.82 184 TRP A O 1
ATOM 1089 N N . MET A 1 183 ? -62.062 -8.610 98.299 1.00 26.53 185 MET A N 1
ATOM 1090 C CA . MET A 1 183 ? -62.207 -7.297 98.908 1.00 27.40 185 MET A CA 1
ATOM 1091 C C . MET A 1 183 ? -61.838 -6.169 97.972 1.00 25.51 185 MET A C 1
ATOM 1092 O O . MET A 1 183 ? -61.954 -5.013 98.354 1.00 23.42 185 MET A O 1
ATOM 1097 N N . LYS A 1 184 ? -61.381 -6.494 96.763 1.00 27.19 186 LYS A N 1
ATOM 1098 C CA . LYS A 1 184 ? -60.958 -5.472 95.817 1.00 30.24 186 LYS A CA 1
ATOM 1099 C C . LYS A 1 184 ? -62.106 -4.963 94.964 1.00 31.55 186 LYS A C 1
ATOM 1100 O O . LYS A 1 184 ? -63.063 -5.701 94.682 1.00 34.52 186 LYS A O 1
ATOM 1106 N N . VAL A 1 185 ? -61.947 -3.718 94.525 1.00 32.73 187 VAL A N 1
ATOM 1107 C CA . VAL A 1 185 ? -62.659 -3.191 93.363 1.00 33.52 187 VAL A CA 1
ATOM 1108 C C . VAL A 1 185 ? -61.652 -2.689 92.348 1.00 35.63 187 VAL A C 1
ATOM 1109 O O . VAL A 1 185 ? -60.528 -2.316 92.717 1.00 34.52 187 VAL A O 1
ATOM 1113 N N . LYS A 1 186 ? -62.052 -2.634 91.077 1.00 34.84 188 LYS A N 1
ATOM 1114 C CA . LYS A 1 186 ? -61.152 -2.120 90.046 1.00 35.94 188 LYS A CA 1
ATOM 1115 C C . LYS A 1 186 ? -60.632 -0.714 90.428 1.00 34.29 188 LYS A C 1
ATOM 1116 O O . LYS A 1 186 ? -59.425 -0.438 90.318 1.00 34.70 188 LYS A O 1
ATOM 1122 N N . SER A 1 187 ? -61.531 0.143 90.904 1.00 34.25 189 SER A N 1
ATOM 1123 C CA . SER A 1 187 ? -61.162 1.484 91.406 1.00 35.56 189 SER A CA 1
ATOM 1124 C C . SER A 1 187 ? -62.289 2.048 92.261 1.00 35.68 189 SER A C 1
ATOM 1125 O O . SER A 1 187 ? -63.337 1.420 92.394 1.00 38.04 189 SER A O 1
ATOM 1128 N N . LEU A 1 188 ? -62.088 3.224 92.840 1.00 34.85 190 LEU A N 1
ATOM 1129 C CA . LEU A 1 188 ? -63.117 3.848 93.674 1.00 38.09 190 LEU A CA 1
ATOM 1130 C C . LEU A 1 188 ? -64.207 4.542 92.881 1.00 40.71 190 LEU A C 1
ATOM 1131 O O . LEU A 1 188 ? -65.212 4.941 93.460 1.00 42.61 190 LEU A O 1
ATOM 1136 N N . THR A 1 189 ? -63.986 4.720 91.587 1.00 43.42 191 THR A N 1
ATOM 1137 C CA . THR A 1 189 ? -64.998 5.264 90.676 1.00 44.79 191 THR A CA 1
ATOM 1138 C C . THR A 1 189 ? -65.607 4.190 89.780 1.00 44.31 191 THR A C 1
ATOM 1139 O O . THR A 1 189 ? -66.599 4.452 89.101 1.00 51.36 191 THR A O 1
ATOM 1143 N N . ASP A 1 190 ? -65.012 2.998 89.762 1.00 41.72 192 ASP A N 1
ATOM 1144 C CA . ASP A 1 190 ? -65.595 1.832 89.130 1.00 42.30 192 ASP A CA 1
ATOM 1145 C C . ASP A 1 190 ? -65.572 0.685 90.130 1.00 41.25 192 ASP A C 1
ATOM 1146 O O . ASP A 1 190 ? -64.628 -0.099 90.160 1.00 44.82 192 ASP A O 1
ATOM 1151 N N . ARG A 1 191 ? -66.640 0.565 90.911 1.00 40.11 193 ARG A N 1
ATOM 1152 C CA . ARG A 1 191 ? -66.665 -0.326 92.060 1.00 40.94 193 ARG A CA 1
ATOM 1153 C C . ARG A 1 191 ? -67.134 -1.746 91.759 1.00 39.52 193 ARG A C 1
ATOM 1154 O O . ARG A 1 191 ? -67.883 -2.337 92.534 1.00 41.57 193 ARG A O 1
ATOM 1162 N N . THR A 1 192 ? -66.638 -2.307 90.661 1.00 39.59 194 THR A N 1
ATOM 1163 C CA . THR A 1 192 ? -66.926 -3.668 90.272 1.00 40.46 194 THR A CA 1
ATOM 1164 C C . THR A 1 192 ? -65.787 -4.554 90.810 1.00 40.84 194 THR A C 1
ATOM 1165 O O . THR A 1 192 ? -64.681 -4.072 91.018 1.00 38.80 194 THR A O 1
ATOM 1169 N N . PRO A 1 193 ? -66.059 -5.841 91.046 1.00 39.68 195 PRO A N 1
ATOM 1170 C CA . PRO A 1 193 ? -65.016 -6.781 91.477 1.00 38.70 195 PRO A CA 1
ATOM 1171 C C . PRO A 1 193 ? -63.780 -6.868 90.588 1.00 38.48 195 PRO A C 1
ATOM 1172 O O . PRO A 1 193 ? -63.873 -6.709 89.363 1.00 35.99 195 PRO A O 1
ATOM 1176 N N . LEU A 1 194 ? -62.628 -7.147 91.211 1.00 36.32 196 LEU A N 1
ATOM 1177 C CA . LEU A 1 194 ? -61.386 -7.365 90.464 1.00 33.99 196 LEU A CA 1
ATOM 1178 C C . LEU A 1 194 ? -60.664 -8.629 90.949 1.00 32.49 196 LEU A C 1
ATOM 1179 O O . LEU A 1 194 ? -60.065 -8.638 92.011 1.00 29.11 196 LEU A O 1
ATOM 1184 N N . ASP A 1 195 ? -60.716 -9.681 90.152 1.00 31.77 197 ASP A N 1
ATOM 1185 C CA . ASP A 1 195 ? -60.148 -10.959 90.535 1.00 32.84 197 ASP A CA 1
ATOM 1186 C C . ASP A 1 195 ? -58.659 -10.957 90.190 1.00 30.19 197 ASP A C 1
ATOM 1187 O O . ASP A 1 195 ? -58.228 -11.660 89.295 1.00 31.05 197 ASP A O 1
ATOM 1192 N N . SER A 1 196 ? -57.883 -10.178 90.939 1.00 30.45 198 SER A N 1
ATOM 1193 C CA . SER A 1 196 ? -56.472 -9.945 90.653 1.00 29.41 198 SER A CA 1
ATOM 1194 C C . SER A 1 196 ? -55.654 -9.934 91.940 1.00 26.97 198 SER A C 1
ATOM 1195 O O . SER A 1 196 ? -56.016 -9.265 92.896 1.00 27.50 198 SER A O 1
ATOM 1198 N N . TRP A 1 197 ? -54.545 -10.674 91.929 1.00 26.21 199 TRP A N 1
ATOM 1199 C CA . TRP A 1 197 ? -53.527 -10.573 92.979 1.00 25.01 199 TRP A CA 1
ATOM 1200 C C . TRP A 1 197 ? -52.838 -9.216 93.002 1.00 24.30 199 TRP A C 1
ATOM 1201 O O . TRP A 1 197 ? -52.299 -8.839 94.046 1.00 23.41 199 TRP A O 1
ATOM 1212 N N . THR A 1 198 ? -52.840 -8.501 91.861 1.00 24.23 200 THR A N 1
ATOM 1213 C CA . THR A 1 198 ? -52.271 -7.154 91.761 1.00 24.75 200 THR A CA 1
ATOM 1214 C C . THR A 1 198 ? -53.312 -6.083 91.454 1.00 25.69 200 THR A C 1
ATOM 1215 O O . THR A 1 198 ? -54.435 -6.377 91.008 1.00 26.21 200 THR A O 1
ATOM 1219 N N . ASN A 1 199 ? -52.931 -4.837 91.708 1.00 25.53 201 ASN A N 1
ATOM 1220 C CA . ASN A 1 199 ? -53.733 -3.681 91.329 1.00 26.76 201 ASN A CA 1
ATOM 1221 C C . ASN A 1 199 ? -55.066 -3.652 92.104 1.00 29.97 201 ASN A C 1
ATOM 1222 O O . ASN A 1 199 ? -55.237 -4.379 93.078 1.00 26.93 201 ASN A O 1
ATOM 1227 N N . GLY A 1 200 ? -56.014 -2.817 91.672 1.00 30.13 202 GLY A N 1
ATOM 1228 C CA . GLY A 1 200 ? -57.260 -2.619 92.400 1.00 30.23 202 GLY A CA 1
ATOM 1229 C C . GLY A 1 200 ? -57.107 -1.661 93.555 1.00 30.43 202 GLY A C 1
ATOM 1230 O O . GLY A 1 200 ? -56.006 -1.184 93.808 1.00 32.27 202 GLY A O 1
ATOM 1231 N N . GLN A 1 201 ? -58.234 -1.346 94.200 1.00 27.54 203 GLN A N 1
ATOM 1232 C CA . GLN A 1 201 ? -58.298 -0.619 95.463 1.00 26.72 203 GLN A CA 1
ATOM 1233 C C . GLN A 1 201 ? -59.174 -1.395 96.433 1.00 26.49 203 GLN A C 1
ATOM 1234 O O . GLN A 1 201 ? -59.906 -2.283 96.033 1.00 30.18 203 GLN A O 1
ATOM 1240 N N . LEU A 1 202 ? -59.062 -1.094 97.725 1.00 28.33 204 LEU A N 1
ATOM 1241 C CA . LEU A 1 202 ? -59.833 -1.768 98.741 1.00 25.86 204 LEU A CA 1
ATOM 1242 C C . LEU A 1 202 ? -61.284 -1.284 98.675 1.00 26.11 204 LEU A C 1
ATOM 1243 O O . LEU A 1 202 ? -61.533 -0.102 98.732 1.00 26.96 204 LEU A O 1
ATOM 1248 N N . ASN A 1 203 ? -62.221 -2.214 98.574 1.00 27.43 205 ASN A N 1
ATOM 1249 C CA . ASN A 1 203 ? -63.657 -1.874 98.552 1.00 25.61 205 ASN A CA 1
ATOM 1250 C C . ASN A 1 203 ? -64.004 -1.259 99.903 1.00 27.03 205 ASN A C 1
ATOM 1251 O O . ASN A 1 203 ? -63.823 -1.927 100.911 1.00 24.32 205 ASN A O 1
ATOM 1256 N N . PRO A 1 204 ? -64.488 0.010 99.947 1.00 27.92 206 PRO A N 1
ATOM 1257 C CA . PRO A 1 204 ? -64.901 0.598 101.226 1.00 28.55 206 PRO A CA 1
ATOM 1258 C C . PRO A 1 204 ? -65.936 -0.187 102.016 1.00 26.88 206 PRO A C 1
ATOM 1259 O O . PRO A 1 204 ? -65.971 -0.062 103.229 1.00 28.88 206 PRO A O 1
ATOM 1263 N N . ASP A 1 205 ? -66.728 -1.023 101.362 1.00 29.38 207 ASP A N 1
ATOM 1264 C CA . ASP A 1 205 ? -67.630 -1.914 102.082 1.00 31.96 207 ASP A CA 1
ATOM 1265 C C . ASP A 1 205 ? -66.922 -3.008 102.902 1.00 31.88 207 ASP A C 1
ATOM 1266 O O . ASP A 1 205 ? -67.562 -3.659 103.736 1.00 31.53 207 ASP A O 1
ATOM 1271 N N . TYR A 1 206 ? -65.625 -3.213 102.660 1.00 30.11 208 TYR A N 1
ATOM 1272 C CA . TYR A 1 206 ? -64.847 -4.242 103.337 1.00 30.71 208 TYR A CA 1
ATOM 1273 C C . TYR A 1 206 ? -63.781 -3.718 104.301 1.00 30.64 208 TYR A C 1
ATOM 1274 O O . TYR A 1 206 ? -62.955 -4.489 104.826 1.00 28.66 208 TYR A O 1
ATOM 1283 N N . TYR A 1 207 ? -63.816 -2.421 104.567 1.00 26.11 209 TYR A N 1
ATOM 1284 C CA . TYR A 1 207 ? -62.907 -1.839 105.538 1.00 27.22 209 TYR A CA 1
ATOM 1285 C C . TYR A 1 207 ? -63.025 -2.551 106.872 1.00 25.79 209 TYR A C 1
ATOM 1286 O O . TYR A 1 207 ? -62.002 -2.919 107.453 1.00 23.28 209 TYR A O 1
ATOM 1295 N N . GLN A 1 208 ? -64.253 -2.785 107.346 1.00 23.08 210 GLN A N 1
ATOM 1296 C CA . GLN A 1 208 ? -64.424 -3.404 108.652 1.00 24.66 210 GLN A CA 1
ATOM 1297 C C . GLN A 1 208 ? -63.943 -4.859 108.627 1.00 23.75 210 GLN A C 1
ATOM 1298 O O . GLN A 1 208 ? -63.277 -5.277 109.546 1.00 25.67 210 GLN A O 1
ATOM 1304 N N . ASP A 1 209 ? -64.241 -5.610 107.575 1.00 23.51 211 ASP A N 1
ATOM 1305 C CA . ASP A 1 209 ? -63.835 -7.037 107.530 1.00 25.42 211 ASP A CA 1
ATOM 1306 C C . ASP A 1 209 ? -62.299 -7.194 107.323 1.00 25.16 211 ASP A C 1
ATOM 1307 O O . ASP A 1 209 ? -61.702 -8.102 107.904 1.00 24.38 211 ASP A O 1
ATOM 1312 N N . TYR A 1 210 ? -61.692 -6.313 106.515 1.00 23.73 212 TYR A N 1
ATOM 1313 C CA . TYR A 1 210 ? -60.235 -6.285 106.389 1.00 23.46 212 TYR A CA 1
ATOM 1314 C C . TYR A 1 210 ? -59.513 -5.892 107.683 1.00 23.08 212 TYR A C 1
ATOM 1315 O O . TYR A 1 210 ? -58.476 -6.449 107.974 1.00 22.41 212 TYR A O 1
ATOM 1324 N N . ALA A 1 211 ? -60.033 -4.942 108.450 1.00 23.67 213 ALA A N 1
ATOM 1325 C CA . ALA A 1 211 ? -59.517 -4.713 109.808 1.00 23.49 213 ALA A CA 1
ATOM 1326 C C . ALA A 1 211 ? -59.561 -5.980 110.652 1.00 24.94 213 ALA A C 1
ATOM 1327 O O . ALA A 1 211 ? -58.602 -6.299 111.348 1.00 22.31 213 ALA A O 1
ATOM 1329 N N . THR A 1 212 ? -60.665 -6.714 110.567 1.00 25.19 214 THR A N 1
ATOM 1330 C CA . THR A 1 212 ? -60.796 -8.011 111.236 1.00 24.22 214 THR A CA 1
ATOM 1331 C C . THR A 1 212 ? -59.743 -9.024 110.756 1.00 24.22 214 THR A C 1
ATOM 1332 O O . THR A 1 212 ? -59.219 -9.777 111.570 1.00 22.11 214 THR A O 1
ATOM 1336 N N . TYR A 1 213 ? -59.480 -9.040 109.444 1.00 21.90 215 TYR A N 1
ATOM 1337 C CA . TYR A 1 213 ? -58.386 -9.798 108.854 1.00 22.55 215 TYR A CA 1
ATOM 1338 C C . TYR A 1 213 ? -57.032 -9.549 109.571 1.00 21.21 215 TYR A C 1
ATOM 1339 O O . TYR A 1 213 ? -56.411 -10.521 110.003 1.00 18.57 215 TYR A O 1
ATOM 1348 N N . PHE A 1 214 ? -56.637 -8.274 109.754 1.00 18.17 216 PHE A N 1
ATOM 1349 C CA . PHE A 1 214 ? -55.406 -7.884 110.458 1.00 20.64 216 PHE A CA 1
ATOM 1350 C C . PHE A 1 214 ? -55.426 -8.407 111.905 1.00 23.31 216 PHE A C 1
ATOM 1351 O O . PHE A 1 214 ? -54.458 -8.997 112.384 1.00 20.89 216 PHE A O 1
ATOM 1359 N N . VAL A 1 215 ? -56.569 -8.241 112.574 1.00 22.76 217 VAL A N 1
ATOM 1360 C CA . VAL A 1 215 ? -56.713 -8.678 113.959 1.00 22.62 217 VAL A CA 1
ATOM 1361 C C . VAL A 1 215 ? -56.570 -10.204 114.087 1.00 22.44 217 VAL A C 1
ATOM 1362 O O . VAL A 1 215 ? -55.804 -10.654 114.947 1.00 21.44 217 VAL A O 1
ATOM 1366 N N . LYS A 1 216 ? -57.280 -10.982 113.258 1.00 23.32 218 LYS A N 1
ATOM 1367 C CA . LYS A 1 216 ? -57.176 -12.462 113.298 1.00 24.81 218 LYS A CA 1
ATOM 1368 C C . LYS A 1 216 ? -55.743 -12.987 113.028 1.00 24.02 218 LYS A C 1
ATOM 1369 O O . LYS A 1 216 ? -55.260 -13.913 113.704 1.00 24.93 218 LYS A O 1
ATOM 1375 N N . TRP A 1 217 ? -55.082 -12.363 112.056 1.00 23.73 219 TRP A N 1
ATOM 1376 C CA . TRP A 1 217 ? -53.686 -12.657 111.732 1.00 23.07 219 TRP A CA 1
ATOM 1377 C C . TRP A 1 217 ? -52.765 -12.378 112.904 1.00 20.49 219 TRP A C 1
ATOM 1378 O O . TRP A 1 217 ? -51.921 -13.211 113.240 1.00 21.56 219 TRP A O 1
ATOM 1389 N N . ILE A 1 218 ? -52.887 -11.210 113.509 1.00 21.12 220 ILE A N 1
ATOM 1390 C CA . ILE A 1 218 ? -52.032 -10.892 114.656 1.00 21.87 220 ILE A CA 1
ATOM 1391 C C . ILE A 1 218 ? -52.262 -11.894 115.804 1.00 20.81 220 ILE A C 1
ATOM 1392 O O . ILE A 1 218 ? -51.300 -12.356 116.458 1.00 18.65 220 ILE A O 1
ATOM 1397 N N . GLN A 1 219 ? -53.535 -12.198 116.049 1.00 22.28 221 GLN A N 1
ATOM 1398 C CA . GLN A 1 219 ? -53.938 -13.130 117.096 1.00 21.78 221 GLN A CA 1
ATOM 1399 C C . GLN A 1 219 ? -53.458 -14.574 116.834 1.00 21.41 221 GLN A C 1
ATOM 1400 O O . GLN A 1 219 ? -53.054 -15.259 117.776 1.00 20.10 221 GLN A O 1
ATOM 1406 N N . ALA A 1 220 ? -53.517 -15.025 115.585 1.00 21.10 222 ALA A N 1
ATOM 1407 C CA . ALA A 1 220 ? -53.039 -16.352 115.224 1.00 22.92 222 ALA A CA 1
ATOM 1408 C C . ALA A 1 220 ? -51.533 -16.444 115.436 1.00 21.98 222 ALA A C 1
ATOM 1409 O O . ALA A 1 220 ? -51.057 -17.456 115.958 1.00 21.83 222 ALA A O 1
ATOM 1411 N N . PHE A 1 221 ? -50.794 -15.375 115.102 1.00 22.52 223 PHE A N 1
ATOM 1412 C CA . PHE A 1 221 ? -49.347 -15.369 115.378 1.00 20.79 223 PHE A CA 1
ATOM 1413 C C . PHE A 1 221 ? -49.104 -15.412 116.895 1.00 21.65 223 PHE A C 1
ATOM 1414 O O . PHE A 1 221 ? -48.299 -16.218 117.372 1.00 21.22 223 PHE A O 1
ATOM 1422 N N . LYS A 1 222 ? -49.850 -14.614 117.639 1.00 22.50 224 LYS A N 1
ATOM 1423 C CA . LYS A 1 222 ? -49.749 -14.600 119.104 1.00 25.13 224 LYS A CA 1
ATOM 1424 C C . LYS A 1 222 ? -49.989 -15.995 119.679 1.00 25.15 224 LYS A C 1
ATOM 1425 O O . LYS A 1 222 ? -49.254 -16.424 120.545 1.00 26.17 224 LYS A O 1
ATOM 1431 N N . ALA A 1 223 ? -50.980 -16.717 119.165 1.00 26.60 225 ALA A N 1
ATOM 1432 C CA . ALA A 1 223 ? -51.264 -18.089 119.630 1.00 26.54 225 ALA A CA 1
ATOM 1433 C C . ALA A 1 223 ? -50.127 -19.071 119.334 1.00 28.72 225 ALA A C 1
ATOM 1434 O O . ALA A 1 223 ? -50.000 -20.118 120.005 1.00 32.45 225 ALA A O 1
ATOM 1436 N N . GLU A 1 224 ? -49.328 -18.741 118.313 1.00 27.03 226 GLU A N 1
ATOM 1437 C CA . GLU A 1 224 ? -48.104 -19.451 117.961 1.00 28.23 226 GLU A CA 1
ATOM 1438 C C . GLU A 1 224 ? -46.843 -19.004 118.677 1.00 28.26 226 GLU A C 1
ATOM 1439 O O . GLU A 1 224 ? -45.796 -19.592 118.449 1.00 29.65 226 GLU A O 1
ATOM 1445 N N . GLY A 1 225 ? -46.928 -18.002 119.545 1.00 29.65 227 GLY A N 1
ATOM 1446 C CA . GLY A 1 225 ? -45.798 -17.543 120.361 1.00 29.28 227 GLY A CA 1
ATOM 1447 C C . GLY A 1 225 ? -45.078 -16.309 119.838 1.00 29.49 227 GLY A C 1
ATOM 1448 O O . GLY A 1 225 ? -44.011 -15.952 120.325 1.00 31.51 227 GLY A O 1
ATOM 1449 N N . ILE A 1 226 ? -45.666 -15.634 118.866 1.00 26.72 228 ILE A N 1
ATOM 1450 C CA . ILE A 1 226 ? -44.997 -14.554 118.193 1.00 23.55 228 ILE A CA 1
ATOM 1451 C C . ILE A 1 226 ? -45.828 -13.299 118.370 1.00 23.73 228 ILE A C 1
ATOM 1452 O O . ILE A 1 226 ? -46.965 -13.236 117.907 1.00 24.73 228 ILE A O 1
ATOM 1457 N N . ASP A 1 227 ? -45.234 -12.299 119.008 1.00 23.37 229 ASP A N 1
ATOM 1458 C CA . ASP A 1 227 ? -45.837 -10.979 119.188 1.00 26.68 229 ASP A CA 1
ATOM 1459 C C . ASP A 1 227 ? -45.491 -10.162 118.020 1.00 26.41 229 ASP A C 1
ATOM 1460 O O . ASP A 1 227 ? -44.311 -9.951 117.775 1.00 27.19 229 ASP A O 1
ATOM 1465 N N . ILE A 1 228 ? -46.501 -9.654 117.326 1.00 24.96 230 ILE A N 1
ATOM 1466 C CA . ILE A 1 228 ? -46.265 -8.718 116.235 1.00 24.61 230 ILE A CA 1
ATOM 1467 C C . ILE A 1 228 ? -46.102 -7.304 116.810 1.00 25.48 230 ILE A C 1
ATOM 1468 O O . ILE A 1 228 ? -47.042 -6.758 117.406 1.00 25.50 230 ILE A O 1
ATOM 1473 N N . TYR A 1 229 ? -44.921 -6.721 116.634 1.00 23.55 231 TYR A N 1
ATOM 1474 C CA . TYR A 1 229 ? -44.619 -5.425 117.206 1.00 23.10 231 TYR A CA 1
ATOM 1475 C C . TYR A 1 229 ? -45.311 -4.328 116.432 1.00 21.69 231 TYR A C 1
ATOM 1476 O O . TYR A 1 229 ? -45.793 -3.370 117.035 1.00 23.93 231 TYR A O 1
ATOM 1485 N N . ALA A 1 230 ? -45.375 -4.449 115.098 1.00 21.13 232 ALA A N 1
ATOM 1486 C CA . ALA A 1 230 ? -45.921 -3.374 114.263 1.00 21.60 232 ALA A CA 1
ATOM 1487 C C . ALA A 1 230 ? -46.458 -3.919 112.948 1.00 21.12 232 ALA A C 1
ATOM 1488 O O . ALA A 1 230 ? -46.060 -4.993 112.493 1.00 19.15 232 ALA A O 1
ATOM 1490 N N . VAL A 1 231 ? -47.404 -3.170 112.385 1.00 19.89 233 VAL A N 1
ATOM 1491 C CA . VAL A 1 231 ? -47.877 -3.374 110.995 1.00 19.13 233 VAL A CA 1
ATOM 1492 C C . VAL A 1 231 ? -47.878 -2.090 110.210 1.00 20.01 233 VAL A C 1
ATOM 1493 O O . VAL A 1 231 ? -47.915 -1.002 110.802 1.00 19.43 233 VAL A O 1
ATOM 1497 N N . THR A 1 232 ? -47.884 -2.194 108.878 1.00 20.93 234 THR A N 1
ATOM 1498 C CA . THR A 1 232 ? -48.375 -1.118 108.044 1.00 22.03 234 THR A CA 1
ATOM 1499 C C . THR A 1 232 ? -49.644 -1.635 107.373 1.00 21.11 234 THR A C 1
ATOM 1500 O O . THR A 1 232 ? -49.892 -2.845 107.401 1.00 22.25 234 THR A O 1
ATOM 1504 N N . PRO A 1 233 ? -50.477 -0.740 106.819 1.00 20.80 235 PRO A N 1
ATOM 1505 C CA . PRO A 1 233 ? -51.753 -1.209 106.240 1.00 22.04 235 PRO A CA 1
ATOM 1506 C C . PRO A 1 233 ? -51.620 -1.886 104.873 1.00 22.40 235 PRO A C 1
ATOM 1507 O O . PRO A 1 233 ? -52.515 -2.648 104.458 1.00 25.74 235 PRO A O 1
ATOM 1511 N N . GLN A 1 234 ? -50.495 -1.636 104.206 1.00 20.91 236 GLN A N 1
ATOM 1512 C CA . GLN A 1 234 ? -50.219 -2.148 102.870 1.00 20.62 236 GLN A CA 1
ATOM 1513 C C . GLN A 1 234 ? -48.761 -1.901 102.518 1.00 22.62 236 GLN A C 1
ATOM 1514 O O . GLN A 1 234 ? -48.238 -0.811 102.762 1.00 22.47 236 GLN A O 1
ATOM 1520 N N . ASN A 1 235 ? -48.104 -2.902 101.933 1.00 21.91 237 ASN A N 1
ATOM 1521 C CA . ASN A 1 235 ? -46.800 -2.667 101.332 1.00 21.26 237 ASN A CA 1
ATOM 1522 C C . ASN A 1 235 ? -46.860 -1.782 100.075 1.00 21.75 237 ASN A C 1
ATOM 1523 O O . ASN A 1 235 ? -47.570 -2.113 99.118 1.00 22.04 237 ASN A O 1
ATOM 1528 N N . GLU A 1 236 ? -46.090 -0.690 100.070 1.00 25.10 238 GLU A N 1
ATOM 1529 C CA . GLU A 1 236 ? -45.909 0.107 98.844 1.00 23.39 238 GLU A CA 1
ATOM 1530 C C . GLU A 1 236 ? -47.261 0.437 98.203 1.00 24.08 238 GLU A C 1
ATOM 1531 O O . GLU A 1 236 ? -47.530 0.064 97.070 1.00 24.36 238 GLU A O 1
ATOM 1537 N N . PRO A 1 237 ? -48.142 1.098 98.959 1.00 26.25 239 PRO A N 1
ATOM 1538 C CA . PRO A 1 237 ? -49.503 1.392 98.490 1.00 26.42 239 PRO A CA 1
ATOM 1539 C C . PRO A 1 237 ? -49.655 2.241 97.210 1.00 26.31 239 PRO A C 1
ATOM 1540 O O . PRO A 1 237 ? -50.751 2.285 96.641 1.00 22.25 239 PRO A O 1
ATOM 1544 N N . LEU A 1 238 ? -48.582 2.876 96.736 1.00 26.11 240 LEU A N 1
ATOM 1545 C CA . LEU A 1 238 ? -48.609 3.509 95.425 1.00 26.07 240 LEU A CA 1
ATOM 1546 C C . LEU A 1 238 ? -48.165 2.626 94.275 1.00 29.23 240 LEU A C 1
ATOM 1547 O O . LEU A 1 238 ? -48.203 3.084 93.141 1.00 29.20 240 LEU A O 1
ATOM 1552 N N . ASN A 1 239 ? -47.775 1.366 94.526 1.00 28.60 241 ASN A N 1
ATOM 1553 C CA . ASN A 1 239 ? -47.398 0.465 93.455 1.00 27.35 241 ASN A CA 1
ATOM 1554 C C . ASN A 1 239 ? -48.599 -0.398 93.018 1.00 28.85 241 ASN A C 1
ATOM 1555 O O . ASN A 1 239 ? -49.243 -1.031 93.858 1.00 29.77 241 ASN A O 1
ATOM 1560 N N . ARG A 1 240 ? -48.888 -0.409 91.708 1.00 27.81 242 ARG A N 1
ATOM 1561 C CA . ARG A 1 240 ? -49.913 -1.302 91.102 1.00 29.49 242 ARG A CA 1
ATOM 1562 C C . ARG A 1 240 ? -49.338 -2.561 90.485 1.00 30.94 242 ARG A C 1
ATOM 1563 O O . ARG A 1 240 ? -50.093 -3.431 90.001 1.00 31.44 242 ARG A O 1
ATOM 1571 N N . GLY A 1 241 ? -48.003 -2.631 90.452 1.00 29.85 243 GLY A N 1
ATOM 1572 C CA . GLY A 1 241 ? -47.277 -3.691 89.783 1.00 28.66 243 GLY A CA 1
ATOM 1573 C C . GLY A 1 241 ? -46.981 -4.818 90.736 1.00 27.68 243 GLY A C 1
ATOM 1574 O O . GLY A 1 241 ? -47.790 -5.121 91.606 1.00 29.03 243 GLY A O 1
ATOM 1575 N N . ASN A 1 242 ? -45.817 -5.445 90.555 1.00 24.55 244 ASN A N 1
ATOM 1576 C CA . ASN A 1 242 ? -45.356 -6.538 91.402 1.00 25.03 244 ASN A CA 1
ATOM 1577 C C . ASN A 1 242 ? -46.181 -7.772 91.043 1.00 23.20 244 ASN A C 1
ATOM 1578 O O . ASN A 1 242 ? -46.956 -7.742 90.064 1.00 24.96 244 ASN A O 1
ATOM 1583 N N . SER A 1 243 ? -45.969 -8.862 91.765 1.00 21.19 245 SER A N 1
ATOM 1584 C CA . SER A 1 243 ? -46.753 -10.072 91.661 1.00 20.94 245 SER A CA 1
ATOM 1585 C C . SER A 1 243 ? -47.914 -10.088 92.670 1.00 22.23 245 SER A C 1
ATOM 1586 O O . SER A 1 243 ? -48.814 -10.928 92.585 1.00 23.43 245 SER A O 1
ATOM 1589 N N . ALA A 1 244 ? -47.878 -9.159 93.604 1.00 23.57 246 ALA A N 1
ATOM 1590 C CA . ALA A 1 244 ? -48.918 -8.991 94.586 1.00 26.05 246 ALA A CA 1
ATOM 1591 C C . ALA A 1 244 ? -48.928 -7.552 95.018 1.00 24.26 246 ALA A C 1
ATOM 1592 O O . ALA A 1 244 ? -47.895 -7.004 95.446 1.00 23.60 246 ALA A O 1
ATOM 1594 N N . SER A 1 245 ? -50.090 -6.907 94.893 1.00 22.99 247 SER A N 1
ATOM 1595 C CA . SER A 1 245 ? -50.195 -5.476 95.180 1.00 22.83 247 SER A CA 1
ATOM 1596 C C . SER A 1 245 ? -51.628 -5.023 95.388 1.00 22.92 247 SER A C 1
ATOM 1597 O O . SER A 1 245 ? -52.572 -5.713 95.004 1.00 25.20 247 SER A O 1
ATOM 1600 N N . LEU A 1 246 ? -51.757 -3.840 95.977 1.00 24.93 248 LEU A N 1
ATOM 1601 C CA . LEU A 1 246 ? -53.034 -3.150 96.155 1.00 27.35 248 LEU A CA 1
ATOM 1602 C C . LEU A 1 246 ? -52.769 -1.654 96.203 1.00 27.61 248 LEU A C 1
ATOM 1603 O O . LEU A 1 246 ? -51.955 -1.212 97.008 1.00 28.50 248 LEU A O 1
ATOM 1608 N N . TYR A 1 247 ? -53.460 -0.879 95.359 1.00 28.45 249 TYR A N 1
ATOM 1609 C CA . TYR A 1 247 ? -53.315 0.594 95.366 1.00 27.77 249 TYR A CA 1
ATOM 1610 C C . TYR A 1 247 ? -54.137 1.169 96.507 1.00 27.61 249 TYR A C 1
ATOM 1611 O O . TYR A 1 247 ? -55.281 0.761 96.709 1.00 32.37 249 TYR A O 1
ATOM 1620 N N . MET A 1 248 ? -53.560 2.090 97.259 1.00 25.93 250 MET A N 1
ATOM 1621 C CA . MET A 1 248 ? -54.232 2.707 98.400 1.00 26.42 250 MET A CA 1
ATOM 1622 C C . MET A 1 248 ? -53.675 4.112 98.625 1.00 27.60 250 MET A C 1
ATOM 1623 O O . MET A 1 248 ? -52.542 4.278 99.091 1.00 27.41 250 MET A O 1
ATOM 1628 N N . GLU A 1 249 ? -54.475 5.135 98.317 1.00 26.54 251 GLU A N 1
ATOM 1629 C CA . GLU A 1 249 ? -54.024 6.502 98.529 1.00 28.44 251 GLU A CA 1
ATOM 1630 C C . GLU A 1 249 ? -54.152 6.866 99.992 1.00 27.11 251 GLU A C 1
ATOM 1631 O O . GLU A 1 249 ? -54.799 6.154 100.780 1.00 28.43 251 GLU A O 1
ATOM 1637 N N . TRP A 1 250 ? -53.543 7.989 100.332 1.00 26.42 252 TRP A N 1
ATOM 1638 C CA . TRP A 1 250 ? -53.497 8.472 101.691 1.00 28.71 252 TRP A CA 1
ATOM 1639 C C . TRP A 1 250 ? -54.882 8.685 102.276 1.00 27.83 252 TRP A C 1
ATOM 1640 O O . TRP A 1 250 ? -55.074 8.476 103.465 1.00 26.63 252 TRP A O 1
ATOM 1651 N N . GLU A 1 251 ? -55.836 9.054 101.423 1.00 29.06 253 GLU A N 1
ATOM 1652 C CA . GLU A 1 251 ? -57.228 9.300 101.836 1.00 30.91 253 GLU A CA 1
ATOM 1653 C C . GLU A 1 251 ? -57.895 7.964 102.215 1.00 29.01 253 GLU A C 1
ATOM 1654 O O . GLU A 1 251 ? -58.559 7.874 103.235 1.00 28.47 253 GLU A O 1
ATOM 1660 N N . GLU A 1 252 ? -57.673 6.936 101.397 1.00 28.96 254 GLU A N 1
ATOM 1661 C CA . GLU A 1 252 ? -58.126 5.572 101.715 1.00 28.24 254 GLU A CA 1
ATOM 1662 C C . GLU A 1 252 ? -57.468 5.058 102.987 1.00 28.73 254 GLU A C 1
ATOM 1663 O O . GLU A 1 252 ? -58.152 4.527 103.872 1.00 28.22 254 GLU A O 1
ATOM 1669 N N . GLN A 1 253 ? -56.146 5.223 103.103 1.00 26.66 255 GLN A N 1
ATOM 1670 C CA . GLN A 1 253 ? -55.440 4.744 104.286 1.00 25.21 255 GLN A CA 1
ATOM 1671 C C . GLN A 1 253 ? -55.871 5.420 105.591 1.00 25.50 255 GLN A C 1
ATOM 1672 O O . GLN A 1 253 ? -56.050 4.760 106.613 1.00 23.66 255 GLN A O 1
ATOM 1678 N N . ARG A 1 254 ? -56.001 6.749 105.552 1.00 27.09 256 ARG A N 1
ATOM 1679 C CA . ARG A 1 254 ? -56.613 7.538 106.632 1.00 26.72 256 ARG A CA 1
ATOM 1680 C C . ARG A 1 254 ? -57.980 6.977 107.066 1.00 26.34 256 ARG A C 1
ATOM 1681 O O . ARG A 1 254 ? -58.220 6.773 108.239 1.00 25.40 256 ARG A O 1
ATOM 1689 N N . ASP A 1 255 ? -58.879 6.792 106.111 1.00 27.20 257 ASP A N 1
ATOM 1690 C CA . ASP A 1 255 ? -60.232 6.297 106.426 1.00 29.59 257 ASP A CA 1
ATOM 1691 C C . ASP A 1 255 ? -60.183 4.846 106.976 1.00 28.89 257 ASP A C 1
ATOM 1692 O O . ASP A 1 255 ? -60.813 4.527 107.975 1.00 29.11 257 ASP A O 1
ATOM 1697 N N . PHE A 1 256 ? -59.407 3.993 106.318 1.00 29.21 258 PHE A N 1
ATOM 1698 C CA . PHE A 1 256 ? -59.180 2.610 106.780 1.00 26.97 258 PHE A CA 1
ATOM 1699 C C . PHE A 1 256 ? -58.654 2.574 108.207 1.00 25.74 258 PHE A C 1
ATOM 1700 O O . PHE A 1 256 ? -59.220 1.883 109.022 1.00 27.36 258 PHE A O 1
ATOM 1708 N N . VAL A 1 257 ? -57.628 3.363 108.520 1.00 25.97 259 VAL A N 1
ATOM 1709 C CA . VAL A 1 257 ? -57.080 3.394 109.867 1.00 27.25 259 VAL A CA 1
ATOM 1710 C C . VAL A 1 257 ? -58.026 3.949 110.924 1.00 28.02 259 VAL A C 1
ATOM 1711 O O . VAL A 1 257 ? -58.158 3.359 111.988 1.00 28.97 259 VAL A O 1
ATOM 1715 N N . LYS A 1 258 ? -58.631 5.103 110.662 1.00 28.05 260 LYS A N 1
ATOM 1716 C CA . LYS A 1 258 ? -59.434 5.755 111.703 1.00 30.16 260 LYS A CA 1
ATOM 1717 C C . LYS A 1 258 ? -60.774 5.087 111.942 1.00 26.31 260 LYS A C 1
ATOM 1718 O O . LYS A 1 258 ? -61.247 5.109 113.067 1.00 25.05 260 LYS A O 1
ATOM 1724 N N . THR A 1 259 ? -61.379 4.526 110.897 1.00 26.54 261 THR A N 1
ATOM 1725 C CA . THR A 1 259 ? -62.749 3.947 111.032 1.00 27.47 261 THR A CA 1
ATOM 1726 C C . THR A 1 259 ? -62.770 2.464 111.313 1.00 28.13 261 THR A C 1
ATOM 1727 O O . THR A 1 259 ? -63.793 1.954 111.758 1.00 26.98 261 THR A O 1
ATOM 1731 N N . ALA A 1 260 ? -61.670 1.754 111.040 1.00 27.72 262 ALA A N 1
ATOM 1732 C CA . ALA A 1 260 ? -61.685 0.279 111.118 1.00 25.37 262 ALA A CA 1
ATOM 1733 C C . ALA A 1 260 ? -60.446 -0.310 111.749 1.00 24.65 262 ALA A C 1
ATOM 1734 O O . ALA A 1 260 ? -60.541 -0.938 112.800 1.00 24.24 262 ALA A O 1
ATOM 1736 N N . LEU A 1 261 ? -59.275 -0.092 111.152 1.00 24.52 263 LEU A N 1
ATOM 1737 C CA . LEU A 1 261 ? -58.088 -0.823 111.612 1.00 23.68 263 LEU A CA 1
ATOM 1738 C C . LEU A 1 261 ? -57.659 -0.391 113.028 1.00 24.04 263 LEU A C 1
ATOM 1739 O O . LEU A 1 261 ? -57.353 -1.219 113.847 1.00 21.39 263 LEU A O 1
ATOM 1744 N N . GLY A 1 262 ? -57.603 0.917 113.282 1.00 26.24 264 GLY A N 1
ATOM 1745 C CA . GLY A 1 262 ? -57.188 1.433 114.582 1.00 25.06 264 GLY A CA 1
ATOM 1746 C C . GLY A 1 262 ? -58.163 1.083 115.702 1.00 26.14 264 GLY A C 1
ATOM 1747 O O . GLY A 1 262 ? -57.734 0.564 116.759 1.00 26.42 264 GLY A O 1
ATOM 1748 N N . PRO A 1 263 ? -59.482 1.351 115.485 1.00 25.56 265 PRO A N 1
ATOM 1749 C CA . PRO A 1 263 ? -60.487 0.922 116.483 1.00 25.63 265 PRO A CA 1
ATOM 1750 C C . PRO A 1 263 ? -60.469 -0.573 116.767 1.00 25.06 265 PRO A C 1
ATOM 1751 O O . PRO A 1 263 ? -60.501 -0.979 117.928 1.00 23.81 265 PRO A O 1
ATOM 1755 N N . GLN A 1 264 ? -60.413 -1.383 115.725 1.00 23.98 266 GLN A N 1
ATOM 1756 C CA . GLN A 1 264 ? -60.501 -2.853 115.929 1.00 24.98 266 GLN A CA 1
ATOM 1757 C C . GLN A 1 264 ? -59.283 -3.447 116.648 1.00 26.60 266 GLN A C 1
ATOM 1758 O O . GLN A 1 264 ? -59.438 -4.270 117.552 1.00 29.73 266 GLN A O 1
ATOM 1764 N N . MET A 1 265 ? -58.073 -3.030 116.261 1.00 27.72 267 MET A N 1
ATOM 1765 C CA . MET A 1 265 ? -56.850 -3.446 116.971 1.00 27.43 267 MET A CA 1
ATOM 1766 C C . MET A 1 265 ? -56.879 -3.009 118.452 1.00 29.62 267 MET A C 1
ATOM 1767 O O . MET A 1 265 ? -56.549 -3.811 119.326 1.00 29.02 267 MET A O 1
ATOM 1772 N N . LYS A 1 266 ? -57.317 -1.775 118.741 1.00 31.14 268 LYS A N 1
ATOM 1773 C CA . LYS A 1 266 ? -57.406 -1.266 120.143 1.00 33.56 268 LYS A CA 1
ATOM 1774 C C . LYS A 1 266 ? -58.446 -2.072 120.931 1.00 33.38 268 LYS A C 1
ATOM 1775 O O . LYS A 1 266 ? -58.168 -2.560 122.016 1.00 30.37 268 LYS A O 1
ATOM 1781 N N . ALA A 1 267 ? -59.633 -2.258 120.351 1.00 32.67 269 ALA A N 1
ATOM 1782 C CA . ALA A 1 267 ? -60.676 -3.082 120.988 1.00 29.87 269 ALA A CA 1
ATOM 1783 C C . ALA A 1 267 ? -60.206 -4.527 121.279 1.00 30.29 269 ALA A C 1
ATOM 1784 O O . ALA A 1 267 ? -60.633 -5.123 122.247 1.00 28.88 269 ALA A O 1
ATOM 1786 N N . ALA A 1 268 ? -59.307 -5.067 120.460 1.00 27.89 270 ALA A N 1
ATOM 1787 C CA . ALA A 1 268 ? -58.742 -6.413 120.681 1.00 29.50 270 ALA A CA 1
ATOM 1788 C C . ALA A 1 268 ? -57.651 -6.416 121.730 1.00 29.47 270 ALA A C 1
ATOM 1789 O O . ALA A 1 268 ? -57.110 -7.460 122.032 1.00 32.69 270 ALA A O 1
ATOM 1791 N N . GLY A 1 269 ? -57.319 -5.252 122.284 1.00 30.20 271 GLY A N 1
ATOM 1792 C CA . GLY A 1 269 ? -56.296 -5.138 123.310 1.00 30.43 271 GLY A CA 1
ATOM 1793 C C . GLY A 1 269 ? -54.863 -5.284 122.808 1.00 29.75 271 GLY A C 1
ATOM 1794 O O . GLY A 1 269 ? -53.956 -5.494 123.602 1.00 28.05 271 GLY A O 1
ATOM 1795 N N . LEU A 1 270 ? -54.655 -5.135 121.503 1.00 30.17 272 LEU A N 1
ATOM 1796 C CA . LEU A 1 270 ? -53.344 -5.305 120.895 1.00 31.18 272 LEU A CA 1
ATOM 1797 C C . LEU A 1 270 ? -52.538 -4.012 121.059 1.00 31.08 272 LEU A C 1
ATOM 1798 O O . LEU A 1 270 ? -53.076 -2.916 120.846 1.00 34.95 272 LEU A O 1
ATOM 1803 N N . SER A 1 271 ? -51.263 -4.136 121.420 1.00 30.58 273 SER A N 1
ATOM 1804 C CA . SER A 1 271 ? -50.379 -2.978 121.519 1.00 31.50 273 SER A CA 1
ATOM 1805 C C . SER A 1 271 ? -49.557 -2.805 120.244 1.00 30.44 273 SER A C 1
ATOM 1806 O O . SER A 1 271 ? -48.716 -1.922 120.173 1.00 28.88 273 SER A O 1
ATOM 1809 N N . THR A 1 272 ? -49.854 -3.602 119.220 1.00 28.80 274 THR A N 1
ATOM 1810 C CA . THR A 1 272 ? -49.158 -3.528 117.951 1.00 26.12 274 THR A CA 1
ATOM 1811 C C . THR A 1 272 ? -49.193 -2.069 117.472 1.00 26.53 274 THR A C 1
ATOM 1812 O O . THR A 1 272 ? -50.221 -1.438 117.542 1.00 23.74 274 THR A O 1
ATOM 1816 N N . LYS A 1 273 ? -48.071 -1.521 117.023 1.00 25.02 275 LYS A N 1
ATOM 1817 C CA . LYS A 1 273 ? -48.060 -0.182 116.441 1.00 26.50 275 LYS A CA 1
ATOM 1818 C C . LYS A 1 273 ? -48.488 -0.250 114.983 1.00 24.53 275 LYS A C 1
ATOM 1819 O O . LYS A 1 273 ? -48.409 -1.304 114.354 1.00 21.72 275 LYS A O 1
ATOM 1825 N N . ILE A 1 274 ? -48.960 0.886 114.468 1.00 22.19 276 ILE A N 1
ATOM 1826 C CA . ILE A 1 274 ? -49.338 1.039 113.068 1.00 21.98 276 ILE A CA 1
ATOM 1827 C C . ILE A 1 274 ? -48.491 2.186 112.561 1.00 23.18 276 ILE A C 1
ATOM 1828 O O . ILE A 1 274 ? -48.489 3.248 113.150 1.00 22.12 276 ILE A O 1
ATOM 1833 N N . TYR A 1 275 ? -47.764 1.930 111.479 1.00 24.60 277 TYR A N 1
ATOM 1834 C CA . TYR A 1 275 ? -46.985 2.932 110.762 1.00 25.39 277 TYR A CA 1
ATOM 1835 C C . TYR A 1 275 ? -47.642 3.113 109.425 1.00 25.84 277 TYR A C 1
ATOM 1836 O O . TYR A 1 275 ? -48.020 2.120 108.793 1.00 23.01 277 TYR A O 1
ATOM 1845 N N . ALA A 1 276 ? -47.803 4.379 109.016 1.00 23.53 278 ALA A N 1
ATOM 1846 C CA . ALA A 1 276 ? -48.338 4.730 107.713 1.00 22.98 278 ALA A CA 1
ATOM 1847 C C . ALA A 1 276 ? -47.338 4.559 106.569 1.00 25.91 278 ALA A C 1
ATOM 1848 O O . ALA A 1 276 ? -46.115 4.583 106.775 1.00 25.83 278 ALA A O 1
ATOM 1850 N N . PHE A 1 277 ? -47.891 4.386 105.365 1.00 24.98 279 PHE A N 1
ATOM 1851 C CA . PHE A 1 277 ? -47.224 4.649 104.079 1.00 23.85 279 PHE A CA 1
ATOM 1852 C C . PHE A 1 277 ? -46.445 3.455 103.569 1.00 22.76 279 PHE A C 1
ATOM 1853 O O . PHE A 1 277 ? -46.931 2.749 102.716 1.00 22.07 279 PHE A O 1
ATOM 1861 N N . ASP A 1 278 ? -45.239 3.236 104.066 1.00 21.54 280 ASP A N 1
ATOM 1862 C CA . ASP A 1 278 ? -44.481 2.039 103.695 1.00 21.60 280 ASP A CA 1
ATOM 1863 C C . ASP A 1 278 ? -44.135 2.049 102.188 1.00 20.67 280 ASP A C 1
ATOM 1864 O O . ASP A 1 278 ? -44.270 1.021 101.504 1.00 21.50 280 ASP A O 1
ATOM 1869 N N . HIS A 1 279 ? -43.733 3.216 101.674 1.00 19.59 281 HIS A N 1
ATOM 1870 C CA . HIS A 1 279 ? -43.281 3.327 100.276 1.00 20.15 281 HIS A CA 1
ATOM 1871 C C . HIS A 1 279 ? -42.169 4.416 100.147 1.00 21.79 281 HIS A C 1
ATOM 1872 O O . HIS A 1 279 ? -41.535 4.766 101.140 1.00 22.10 281 HIS A O 1
ATOM 1879 N N . ASN A 1 280 ? -41.917 4.914 98.935 1.00 24.20 282 ASN A N 1
ATOM 1880 C CA . ASN A 1 280 ? -40.696 5.654 98.630 1.00 26.18 282 ASN A CA 1
ATOM 1881 C C . ASN A 1 280 ? -40.740 7.136 98.944 1.00 27.94 282 ASN A C 1
ATOM 1882 O O . ASN A 1 280 ? -41.814 7.759 98.966 1.00 29.07 282 ASN A O 1
ATOM 1887 N N . TYR A 1 281 ? -39.550 7.693 99.159 1.00 28.53 283 TYR A N 1
ATOM 1888 C CA . TYR A 1 281 ? -39.383 9.098 99.511 1.00 30.20 283 TYR A CA 1
ATOM 1889 C C . TYR A 1 281 ? -39.993 10.105 98.513 1.00 31.16 283 TYR A C 1
ATOM 1890 O O . TYR A 1 281 ? -40.416 11.180 98.925 1.00 35.76 283 TYR A O 1
ATOM 1899 N N . ASN A 1 282 ? -39.972 9.775 97.220 1.00 33.07 284 ASN A N 1
ATOM 1900 C CA . ASN A 1 282 ? -40.589 10.609 96.174 1.00 36.21 284 ASN A CA 1
ATOM 1901 C C . ASN A 1 282 ? -42.144 10.539 96.067 1.00 40.38 284 ASN A C 1
ATOM 1902 O O . ASN A 1 282 ? -42.712 11.236 95.229 1.00 42.58 284 ASN A O 1
ATOM 1907 N N . TYR A 1 283 ? -42.812 9.702 96.877 1.00 36.91 285 TYR A N 1
ATOM 1908 C CA . TYR A 1 283 ? -44.256 9.436 96.739 1.00 35.40 285 TYR A CA 1
ATOM 1909 C C . TYR A 1 283 ? -44.640 9.022 95.328 1.00 35.87 285 TYR A C 1
ATOM 1910 O O . TYR A 1 283 ? -45.715 9.391 94.829 1.00 38.36 285 TYR A O 1
ATOM 1919 N N . ASP A 1 284 ? -43.747 8.241 94.706 1.00 35.73 286 ASP A N 1
ATOM 1920 C CA . ASP A 1 284 ? -43.759 7.886 93.263 1.00 37.42 286 ASP A CA 1
ATOM 1921 C C . ASP A 1 284 ? -44.146 9.028 92.270 1.00 40.17 286 ASP A C 1
ATOM 1922 O O . ASP A 1 284 ? -44.684 8.764 91.198 1.00 38.18 286 ASP A O 1
ATOM 1927 N N . ASN A 1 285 ? -43.792 10.277 92.599 1.00 43.46 287 ASN A N 1
ATOM 1928 C CA . ASN A 1 285 ? -44.065 11.465 91.738 1.00 49.33 287 ASN A CA 1
ATOM 1929 C C . ASN A 1 285 ? -45.546 11.610 91.335 1.00 50.35 287 ASN A C 1
ATOM 1930 O O . ASN A 1 285 ? -45.890 11.781 90.143 1.00 54.87 287 ASN A O 1
ATOM 1935 N N . ILE A 1 286 ? -46.404 11.509 92.349 1.00 47.02 288 ILE A N 1
ATOM 1936 C CA . ILE A 1 286 ? -47.858 11.613 92.195 1.00 43.07 288 ILE A CA 1
ATOM 1937 C C . ILE A 1 286 ? -48.183 12.792 93.076 1.00 43.51 288 ILE A C 1
ATOM 1938 O O . ILE A 1 286 ? -48.064 12.678 94.300 1.00 43.35 288 ILE A O 1
ATOM 1943 N N . GLU A 1 287 ? -48.539 13.933 92.460 1.00 45.47 289 GLU A N 1
ATOM 1944 C CA . GLU A 1 287 ? -48.805 15.198 93.188 1.00 47.12 289 GLU A CA 1
ATOM 1945 C C . GLU A 1 287 ? -49.742 15.029 94.388 1.00 43.99 289 GLU A C 1
ATOM 1946 O O . GLU A 1 287 ? -49.434 15.491 95.489 1.00 40.66 289 GLU A O 1
ATOM 1952 N N . SER A 1 288 ? -50.881 14.366 94.163 1.00 42.89 290 SER A N 1
ATOM 1953 C CA . SER A 1 288 ? -51.892 14.147 95.213 1.00 42.45 290 SER A CA 1
ATOM 1954 C C . SER A 1 288 ? -51.333 13.453 96.458 1.00 43.84 290 SER A C 1
ATOM 1955 O O . SER A 1 288 ? -51.726 13.771 97.603 1.00 39.75 290 SER A O 1
ATOM 1958 N N . GLN A 1 289 ? -50.378 12.546 96.214 1.00 43.41 291 GLN A N 1
ATOM 1959 C CA . GLN A 1 289 ? -49.819 11.653 97.220 1.00 41.68 291 GLN A CA 1
ATOM 1960 C C . GLN A 1 289 ? -48.576 12.166 97.937 1.00 41.38 291 GLN A C 1
ATOM 1961 O O . GLN A 1 289 ? -48.109 11.518 98.859 1.00 38.83 291 GLN A O 1
ATOM 1967 N N . LYS A 1 290 ? -48.087 13.358 97.577 1.00 41.42 292 LYS A N 1
ATOM 1968 C CA . LYS A 1 290 ? -46.938 13.967 98.268 1.00 41.68 292 LYS A CA 1
ATOM 1969 C C . LYS A 1 290 ? -47.272 14.236 99.726 1.00 38.56 292 LYS A C 1
ATOM 1970 O O . LYS A 1 290 ? -48.425 14.534 100.047 1.00 37.70 292 LYS A O 1
ATOM 1976 N N . ASN A 1 291 ? -46.284 14.094 100.612 1.00 33.38 293 ASN A N 1
ATOM 1977 C CA . ASN A 1 291 ? -46.505 14.185 102.070 1.00 36.52 293 ASN A CA 1
ATOM 1978 C C . ASN A 1 291 ? -47.631 13.226 102.559 1.00 33.62 293 ASN A C 1
ATOM 1979 O O . ASN A 1 291 ? -48.351 13.548 103.516 1.00 34.91 293 ASN A O 1
ATOM 1984 N N . TYR A 1 292 ? -47.720 12.049 101.901 1.00 32.39 294 TYR A N 1
ATOM 1985 C CA . TYR A 1 292 ? -48.682 10.956 102.210 1.00 31.14 294 TYR A CA 1
ATOM 1986 C C . TYR A 1 292 ? -48.965 10.797 103.711 1.00 30.55 294 TYR A C 1
ATOM 1987 O O . TYR A 1 292 ? -50.098 11.045 104.145 1.00 30.25 294 TYR A O 1
ATOM 1996 N N . PRO A 1 293 ? -47.949 10.452 104.535 1.00 29.24 295 PRO A N 1
ATOM 1997 C CA . PRO A 1 293 ? -48.297 10.353 105.973 1.00 30.29 295 PRO A CA 1
ATOM 1998 C C . PRO A 1 293 ? -48.708 11.689 106.629 1.00 31.57 295 PRO A C 1
ATOM 1999 O O . PRO A 1 293 ? -49.508 11.703 107.569 1.00 30.77 295 PRO A O 1
ATOM 2003 N N . GLY A 1 294 ? -48.122 12.791 106.177 1.00 33.25 296 GLY A N 1
ATOM 2004 C CA . GLY A 1 294 ? -48.417 14.090 106.774 1.00 35.64 296 GLY A CA 1
ATOM 2005 C C . GLY A 1 294 ? -49.885 14.425 106.641 1.00 32.34 296 GLY A C 1
ATOM 2006 O O . GLY A 1 294 ? -50.503 14.831 107.609 1.00 33.95 296 GLY A O 1
ATOM 2007 N N . LYS A 1 295 ? -50.413 14.203 105.442 1.00 33.25 297 LYS A N 1
ATOM 2008 C CA . LYS A 1 295 ? -51.823 14.398 105.137 1.00 37.22 297 LYS A CA 1
ATOM 2009 C C . LYS A 1 295 ? -52.679 13.609 106.120 1.00 38.73 297 LYS A C 1
ATOM 2010 O O . LYS A 1 295 ? -53.660 14.145 106.645 1.00 36.97 297 LYS A O 1
ATOM 2016 N N . ILE A 1 296 ? -52.288 12.348 106.382 1.00 32.89 298 ILE A N 1
ATOM 2017 C CA . ILE A 1 296 ? -53.043 11.478 107.272 1.00 30.10 298 ILE A CA 1
ATOM 2018 C C . ILE A 1 296 ? -52.918 11.972 108.700 1.00 30.26 298 ILE A C 1
ATOM 2019 O O . ILE A 1 296 ? -53.892 11.911 109.455 1.00 33.83 298 ILE A O 1
ATOM 2024 N N . TYR A 1 297 ? -51.735 12.460 109.078 1.00 28.85 299 TYR A N 1
ATOM 2025 C CA . TYR A 1 297 ? -51.509 12.996 110.433 1.00 29.68 299 TYR A CA 1
ATOM 2026 C C . TYR A 1 297 ? -52.414 14.191 110.723 1.00 31.16 299 TYR A C 1
ATOM 2027 O O . TYR A 1 297 ? -52.809 14.387 111.872 1.00 29.67 299 TYR A O 1
ATOM 2036 N N . GLU A 1 298 ? -52.729 14.971 109.688 1.00 33.23 300 GLU A N 1
ATOM 2037 C CA . GLU A 1 298 ? -53.597 16.153 109.838 1.00 37.14 300 GLU A CA 1
ATOM 2038 C C . GLU A 1 298 ? -55.037 15.830 110.237 1.00 38.95 300 GLU A C 1
ATOM 2039 O O . GLU A 1 298 ? -55.756 16.717 110.701 1.00 40.36 300 GLU A O 1
ATOM 2045 N N . ASP A 1 299 ? -55.476 14.593 110.005 1.00 36.49 301 ASP A N 1
ATOM 2046 C CA . ASP A 1 299 ? -56.770 14.118 110.508 1.00 32.63 301 ASP A CA 1
ATOM 2047 C C . ASP A 1 299 ? -56.581 13.466 111.862 1.00 34.15 301 ASP A C 1
ATOM 2048 O O . ASP A 1 299 ? -56.149 12.297 111.944 1.00 35.04 301 ASP A O 1
ATOM 2053 N N . ALA A 1 300 ? -56.973 14.180 112.911 1.00 29.12 302 ALA A N 1
ATOM 2054 C CA . ALA A 1 300 ? -56.697 13.756 114.275 1.00 31.27 302 ALA A CA 1
ATOM 2055 C C . ALA A 1 300 ? -57.276 12.364 114.652 1.00 33.13 302 ALA A C 1
ATOM 2056 O O . ALA A 1 300 ? -56.688 11.649 115.482 1.00 29.45 302 ALA A O 1
ATOM 2058 N N . ALA A 1 301 ? -58.411 12.010 114.051 1.00 32.92 303 ALA A N 1
ATOM 2059 C CA . ALA A 1 301 ? -59.036 10.699 114.257 1.00 34.84 303 ALA A CA 1
ATOM 2060 C C . ALA A 1 301 ? -58.153 9.520 113.788 1.00 31.93 303 ALA A C 1
ATOM 2061 O O . ALA A 1 301 ? -58.086 8.490 114.461 1.00 34.02 303 ALA A O 1
ATOM 2063 N N . ALA A 1 302 ? -57.494 9.692 112.646 1.00 30.89 304 ALA A N 1
ATOM 2064 C CA . ALA A 1 302 ? -56.503 8.726 112.134 1.00 28.78 304 ALA A CA 1
ATOM 2065 C C . ALA A 1 302 ? -55.180 8.745 112.910 1.00 29.93 304 ALA A C 1
ATOM 2066 O O . ALA A 1 302 ? -54.635 7.674 113.288 1.00 27.85 304 ALA A O 1
ATOM 2068 N N . SER A 1 303 ? -54.679 9.950 113.161 1.00 27.45 305 SER A N 1
ATOM 2069 C CA . SER A 1 303 ? -53.336 10.155 113.717 1.00 30.02 305 SER A CA 1
ATOM 2070 C C . SER A 1 303 ? -53.158 9.542 115.079 1.00 29.76 305 SER A C 1
ATOM 2071 O O . SER A 1 303 ? -52.070 9.065 115.391 1.00 26.03 305 SER A O 1
ATOM 2074 N N . GLN A 1 304 ? -54.209 9.586 115.904 1.00 28.21 306 GLN A N 1
ATOM 2075 C CA . GLN A 1 304 ? -54.176 8.975 117.227 1.00 27.40 306 GLN A CA 1
ATOM 2076 C C . GLN A 1 304 ? -53.862 7.444 117.255 1.00 24.67 306 GLN A C 1
ATOM 2077 O O . GLN A 1 304 ? -53.553 6.900 118.299 1.00 22.81 306 GLN A O 1
ATOM 2083 N N . TYR A 1 305 ? -53.987 6.774 116.121 1.00 23.66 307 TYR A N 1
ATOM 2084 C CA . TYR A 1 305 ? -53.638 5.378 116.010 1.00 29.01 307 TYR A CA 1
ATOM 2085 C C . TYR A 1 305 ? -52.252 5.169 115.390 1.00 30.70 307 TYR A C 1
ATOM 2086 O O . TYR A 1 305 ? -51.775 4.031 115.359 1.00 32.76 307 TYR A O 1
ATOM 2095 N N . LEU A 1 306 ? -51.631 6.239 114.880 1.00 29.29 308 LEU A N 1
ATOM 2096 C CA . LEU A 1 306 ? -50.377 6.104 114.130 1.00 29.25 308 LEU A CA 1
ATOM 2097 C C . LEU A 1 306 ? -49.126 6.449 114.955 1.00 29.79 308 LEU A C 1
ATOM 2098 O O . LEU A 1 306 ? -49.000 7.549 115.460 1.00 29.35 308 LEU A O 1
ATOM 2103 N N . ALA A 1 307 ? -48.226 5.478 115.110 1.00 27.51 309 ALA A N 1
ATOM 2104 C CA . ALA A 1 307 ? -46.916 5.725 115.717 1.00 28.20 309 ALA A CA 1
ATOM 2105 C C . ALA A 1 307 ? -46.077 6.633 114.854 1.00 26.30 309 ALA A C 1
ATOM 2106 O O . ALA A 1 307 ? -45.263 7.370 115.373 1.00 28.84 309 ALA A O 1
ATOM 2108 N N . GLY A 1 308 ? -46.242 6.552 113.545 1.00 24.81 310 GLY A N 1
ATOM 2109 C CA . GLY A 1 308 ? -45.358 7.237 112.628 1.00 25.71 310 GLY A CA 1
ATOM 2110 C C . GLY A 1 308 ? -45.548 6.801 111.190 1.00 25.16 310 GLY A C 1
ATOM 2111 O O . GLY A 1 308 ? -46.644 6.422 110.774 1.00 26.99 310 GLY A O 1
ATOM 2112 N N . ALA A 1 309 ? -44.467 6.846 110.434 1.00 23.59 311 ALA A N 1
ATOM 2113 C CA . ALA A 1 309 ? -44.462 6.463 109.028 1.00 24.17 311 ALA A CA 1
ATOM 2114 C C . ALA A 1 309 ? -43.256 5.576 108.697 1.00 23.77 311 ALA A C 1
ATOM 2115 O O . ALA A 1 309 ? -42.195 5.726 109.292 1.00 22.63 311 ALA A O 1
ATOM 2117 N N . ALA A 1 310 ? -43.421 4.713 107.701 1.00 23.17 312 ALA A N 1
ATOM 2118 C CA . ALA A 1 310 ? -42.382 3.808 107.255 1.00 23.58 312 ALA A CA 1
ATOM 2119 C C . ALA A 1 310 ? -41.995 4.206 105.848 1.00 23.87 312 ALA A C 1
ATOM 2120 O O . ALA A 1 310 ? -42.853 4.611 105.060 1.00 25.69 312 ALA A O 1
ATOM 2122 N N . TYR A 1 311 ? -40.711 4.078 105.519 1.00 23.04 313 TYR A N 1
ATOM 2123 C CA . TYR A 1 311 ? -40.223 4.376 104.182 1.00 22.68 313 TYR A CA 1
ATOM 2124 C C . TYR A 1 311 ? -39.316 3.321 103.598 1.00 21.98 313 TYR A C 1
ATOM 2125 O O . TYR A 1 311 ? -38.623 2.635 104.329 1.00 23.79 313 TYR A O 1
ATOM 2134 N N . HIS A 1 312 ? -39.321 3.263 102.261 1.00 21.21 314 HIS A N 1
ATOM 2135 C CA . HIS A 1 312 ? -38.372 2.579 101.428 1.00 21.80 314 HIS A CA 1
ATOM 2136 C C . HIS A 1 312 ? -37.571 3.628 100.607 1.00 24.65 314 HIS A C 1
ATOM 2137 O O . HIS A 1 312 ? -37.928 4.820 100.552 1.00 25.72 314 HIS A O 1
ATOM 2144 N N . ASN A 1 313 ? -36.501 3.185 99.951 1.00 24.45 315 ASN A N 1
ATOM 2145 C CA . ASN A 1 313 ? -35.602 4.101 99.236 1.00 24.70 315 ASN A CA 1
ATOM 2146 C C . ASN A 1 313 ? -35.539 3.820 97.767 1.00 25.99 315 ASN A C 1
ATOM 2147 O O . ASN A 1 313 ? -34.533 4.151 97.150 1.00 29.35 315 ASN A O 1
ATOM 2152 N N . TYR A 1 314 ? -36.571 3.216 97.189 1.00 26.22 316 TYR A N 1
ATOM 2153 C CA . TYR A 1 314 ? -36.509 2.816 95.791 1.00 27.19 316 TYR A CA 1
ATOM 2154 C C . TYR A 1 314 ? -36.718 3.978 94.846 1.00 29.82 316 TYR A C 1
ATOM 2155 O O . TYR A 1 314 ? -36.494 3.834 93.661 1.00 32.35 316 TYR A O 1
ATOM 2164 N N . GLY A 1 315 ? -37.164 5.114 95.369 1.00 31.63 317 GLY A N 1
ATOM 2165 C CA . GLY A 1 315 ? -37.200 6.365 94.613 1.00 33.81 317 GLY A CA 1
ATOM 2166 C C . GLY A 1 315 ? -37.106 7.512 95.569 1.00 32.47 317 GLY A C 1
ATOM 2167 O O . GLY A 1 315 ? -37.414 7.363 96.747 1.00 34.07 317 GLY A O 1
ATOM 2168 N N . GLY A 1 316 ? -36.653 8.656 95.064 1.00 34.33 318 GLY A N 1
ATOM 2169 C CA . GLY A 1 316 ? -36.511 9.875 95.861 1.00 32.48 318 GLY A CA 1
ATOM 2170 C C . GLY A 1 316 ? -35.241 9.922 96.682 1.00 35.26 318 GLY A C 1
ATOM 2171 O O . GLY A 1 316 ? -34.374 9.067 96.538 1.00 37.37 318 GLY A O 1
ATOM 2172 N N . ASN A 1 317 ? -35.153 10.924 97.550 1.00 35.93 319 ASN A N 1
ATOM 2173 C CA . ASN A 1 317 ? -33.955 11.215 98.335 1.00 38.67 319 ASN A CA 1
ATOM 2174 C C . ASN A 1 317 ? -34.275 11.171 99.831 1.00 36.96 319 ASN A C 1
ATOM 2175 O O . ASN A 1 317 ? -35.262 11.754 100.259 1.00 37.55 319 ASN A O 1
ATOM 2180 N N . ARG A 1 318 ? -33.419 10.515 100.623 1.00 35.33 320 ARG A N 1
ATOM 2181 C CA . ARG A 1 318 ? -33.610 10.415 102.080 1.00 34.84 320 ARG A CA 1
ATOM 2182 C C . ARG A 1 318 ? -33.723 11.734 102.860 1.00 33.33 320 ARG A C 1
ATOM 2183 O O . ARG A 1 318 ? -34.097 11.721 104.049 1.00 31.30 320 ARG A O 1
ATOM 2191 N N . GLU A 1 319 ? -33.340 12.850 102.239 1.00 35.75 321 GLU A N 1
ATOM 2192 C CA . GLU A 1 319 ? -33.691 14.205 102.724 1.00 37.98 321 GLU A CA 1
ATOM 2193 C C . GLU A 1 319 ? -35.183 14.333 103.156 1.00 37.03 321 GLU A C 1
ATOM 2194 O O . GLU A 1 319 ? -35.503 15.067 104.121 1.00 35.83 321 GLU A O 1
ATOM 2200 N N . GLU A 1 320 ? -36.083 13.647 102.433 1.00 33.30 322 GLU A N 1
ATOM 2201 C CA . GLU A 1 320 ? -37.516 13.652 102.778 1.00 33.45 322 GLU A CA 1
ATOM 2202 C C . GLU A 1 320 ? -37.786 13.333 104.249 1.00 32.05 322 GLU A C 1
ATOM 2203 O O . GLU A 1 320 ? -38.616 13.975 104.882 1.00 33.12 322 GLU A O 1
ATOM 2209 N N . LEU A 1 321 ? -37.044 12.370 104.803 1.00 32.55 323 LEU A N 1
ATOM 2210 C CA . LEU A 1 321 ? -37.158 11.999 106.214 1.00 30.48 323 LEU A CA 1
ATOM 2211 C C . LEU A 1 321 ? -37.016 13.189 107.124 1.00 32.12 323 LEU A C 1
ATOM 2212 O O . LEU A 1 321 ? -37.767 13.313 108.097 1.00 31.59 323 LEU A O 1
ATOM 2217 N N . LEU A 1 322 ? -36.045 14.062 106.834 1.00 36.90 324 LEU A N 1
ATOM 2218 C CA . LEU A 1 322 ? -35.865 15.307 107.630 1.00 38.57 324 LEU A CA 1
ATOM 2219 C C . LEU A 1 322 ? -37.067 16.258 107.523 1.00 34.91 324 LEU A C 1
ATOM 2220 O O . LEU A 1 322 ? -37.464 16.860 108.521 1.00 35.06 324 LEU A O 1
ATOM 2225 N N . ASN A 1 323 ? -37.622 16.403 106.323 1.00 35.36 325 ASN A N 1
ATOM 2226 C CA . ASN A 1 323 ? -38.826 17.249 106.118 1.00 38.95 325 ASN A CA 1
ATOM 2227 C C . ASN A 1 323 ? -39.950 16.761 107.054 1.00 41.02 325 ASN A C 1
ATOM 2228 O O . ASN A 1 323 ? -40.448 17.523 107.898 1.00 44.28 325 ASN A O 1
ATOM 2233 N N . ILE A 1 324 ? -40.266 15.463 106.959 1.00 39.24 326 ILE A N 1
ATOM 2234 C CA . ILE A 1 324 ? -41.348 14.828 107.764 1.00 37.98 326 ILE A CA 1
ATOM 2235 C C . ILE A 1 324 ? -41.094 14.924 109.272 1.00 35.04 326 ILE A C 1
ATOM 2236 O O . ILE A 1 324 ? -42.014 15.187 110.052 1.00 34.98 326 ILE A O 1
ATOM 2241 N N . HIS A 1 325 ? -39.861 14.693 109.703 1.00 34.54 327 HIS A N 1
ATOM 2242 C CA . HIS A 1 325 ? -39.568 14.800 111.131 1.00 34.06 327 HIS A CA 1
ATOM 2243 C C . HIS A 1 325 ? -39.808 16.227 111.656 1.00 37.33 327 HIS A C 1
ATOM 2244 O O . HIS A 1 325 ? -40.384 16.414 112.737 1.00 35.11 327 HIS A O 1
ATOM 2251 N N . GLN A 1 326 ? -39.317 17.205 110.900 1.00 39.63 328 GLN A N 1
ATOM 2252 C CA . GLN A 1 326 ? -39.428 18.614 111.269 1.00 43.71 328 GLN A CA 1
ATOM 2253 C C . GLN A 1 326 ? -40.912 19.016 111.388 1.00 39.92 328 GLN A C 1
ATOM 2254 O O . GLN A 1 326 ? -41.325 19.563 112.408 1.00 37.25 328 GLN A O 1
ATOM 2260 N N . ALA A 1 327 ?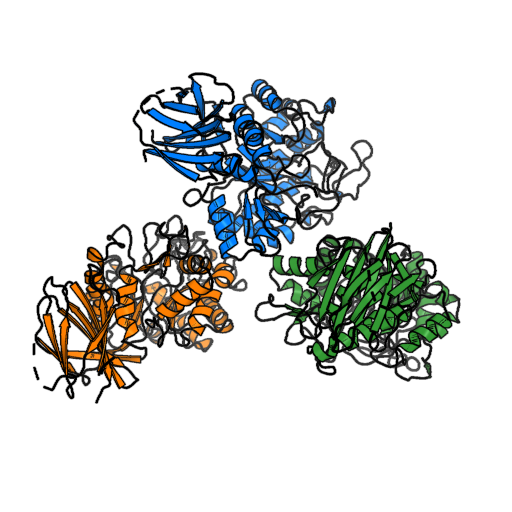 -41.680 18.700 110.353 1.00 38.80 329 ALA A N 1
ATOM 2261 C CA . ALA A 1 327 ? -43.109 18.987 110.300 1.00 42.68 329 ALA A CA 1
ATOM 2262 C C . ALA A 1 327 ? -43.921 18.248 111.359 1.00 43.54 329 ALA A C 1
ATOM 2263 O O . ALA A 1 327 ? -44.946 18.757 111.788 1.00 39.72 329 ALA A O 1
ATOM 2265 N N . TYR A 1 328 ? -43.496 17.048 111.771 1.00 44.20 330 TYR A N 1
ATOM 2266 C CA . TYR A 1 328 ? -44.243 16.269 112.783 1.00 42.17 330 TYR A CA 1
ATOM 2267 C C . TYR A 1 328 ? -43.277 15.533 113.733 1.00 42.25 330 TYR A C 1
ATOM 2268 O O . TYR A 1 328 ? -43.161 14.301 113.698 1.00 41.81 330 TYR A O 1
ATOM 2277 N N . PRO A 1 329 ? -42.581 16.289 114.601 1.00 41.94 331 PRO A N 1
ATOM 2278 C CA . PRO A 1 329 ? -41.562 15.728 115.504 1.00 41.58 331 PRO A CA 1
ATOM 2279 C C . PRO A 1 329 ? -42.102 14.714 116.501 1.00 39.39 331 PRO A C 1
ATOM 2280 O O . PRO A 1 329 ? -41.334 13.969 117.108 1.00 41.18 331 PRO A O 1
ATOM 2284 N N . GLU A 1 330 ? -43.416 14.724 116.664 1.00 37.10 332 GLU A N 1
ATOM 2285 C CA A GLU A 1 330 ? -44.076 13.821 117.597 0.50 38.72 332 GLU A CA 1
ATOM 2286 C CA B GLU A 1 330 ? -44.152 13.835 117.561 0.50 38.63 332 GLU A CA 1
ATOM 2287 C C . GLU A 1 330 ? -44.191 12.405 117.017 1.00 37.04 332 GLU A C 1
ATOM 2288 O O . GLU A 1 330 ? -44.359 11.449 117.772 1.00 36.93 332 GLU A O 1
ATOM 2299 N N . LYS A 1 331 ? -44.089 12.285 115.687 1.00 34.65 333 LYS A N 1
ATOM 2300 C CA . LYS A 1 331 ? -44.281 11.055 114.985 1.00 31.30 333 LYS A CA 1
ATOM 2301 C C . LYS A 1 331 ? -42.974 10.364 114.669 1.00 30.34 333 LYS A C 1
ATOM 2302 O O . LYS A 1 331 ? -41.965 11.002 114.381 1.00 30.72 333 LYS A O 1
ATOM 2308 N N . GLU A 1 332 ? -43.032 9.033 114.696 1.00 28.45 334 GLU A N 1
ATOM 2309 C CA . GLU A 1 332 ? -41.886 8.179 114.489 1.00 26.42 334 GLU A CA 1
ATOM 2310 C C . GLU A 1 332 ? -41.602 7.997 113.015 1.00 26.46 334 GLU A C 1
ATOM 2311 O O . GLU A 1 332 ? -42.461 8.220 112.152 1.00 27.65 334 GLU A O 1
ATOM 2317 N N . LEU A 1 333 ? -40.358 7.599 112.742 1.00 26.48 335 LEU A N 1
ATOM 2318 C CA . LEU A 1 333 ? -39.928 7.209 111.416 1.00 24.86 335 LEU A CA 1
ATOM 2319 C C . LEU A 1 333 ? -39.163 5.886 111.533 1.00 24.19 335 LEU A C 1
ATOM 2320 O O . LEU A 1 333 ? -38.399 5.688 112.498 1.00 23.88 335 LEU A O 1
ATOM 2325 N N . LEU A 1 334 ? -39.416 5.001 110.576 1.00 22.30 336 LEU A N 1
ATOM 2326 C CA . LEU A 1 334 ? -38.792 3.685 110.493 1.00 22.66 336 LEU A CA 1
ATOM 2327 C C . LEU A 1 334 ? -38.438 3.433 109.033 1.00 21.75 336 LEU A C 1
ATOM 2328 O O . LEU A 1 334 ? -39.247 3.678 108.133 1.00 21.88 336 LEU A O 1
ATOM 2333 N N . PHE A 1 335 ? -37.239 2.925 108.789 1.00 21.10 337 PHE A N 1
ATOM 2334 C CA . PHE A 1 335 ? -36.861 2.506 107.438 1.00 21.25 337 PHE A CA 1
ATOM 2335 C C . PHE A 1 335 ? -37.099 0.978 107.255 1.00 22.44 337 PHE A C 1
ATOM 2336 O O . PHE A 1 335 ? -36.380 0.153 107.832 1.00 20.69 337 PHE A O 1
ATOM 2344 N N . THR A 1 336 ? -38.066 0.592 106.427 1.00 22.06 338 THR A N 1
ATOM 2345 C CA . THR A 1 336 ? -38.535 -0.791 106.401 1.00 23.09 338 THR A CA 1
ATOM 2346 C C . THR A 1 336 ? -38.189 -1.670 105.187 1.00 22.69 338 THR A C 1
ATOM 2347 O O . THR A 1 336 ? -38.391 -2.892 105.257 1.00 23.64 338 THR A O 1
ATOM 2351 N N . GLU A 1 337 ? -37.699 -1.104 104.085 1.00 22.61 339 GLU A N 1
ATOM 2352 C CA . GLU A 1 337 ? -37.281 -1.915 102.945 1.00 22.20 339 GLU A CA 1
ATOM 2353 C C . GLU A 1 337 ? -36.330 -1.226 101.954 1.00 22.41 339 GLU A C 1
ATOM 2354 O O . GLU A 1 337 ? -36.559 -0.105 101.544 1.00 23.12 339 GLU A O 1
ATOM 2360 N N . THR A 1 338 ? -35.276 -1.940 101.598 1.00 21.87 340 THR A N 1
ATOM 2361 C CA . THR A 1 338 ? -34.418 -1.640 100.443 1.00 23.76 340 THR A CA 1
ATOM 2362 C C . THR A 1 338 ? -33.893 -2.947 99.901 1.00 23.60 340 THR A C 1
ATOM 2363 O O . THR A 1 338 ? -33.880 -3.915 100.627 1.00 21.18 340 THR A O 1
ATOM 2367 N N . SER A 1 339 ? -33.481 -2.968 98.626 1.00 25.05 341 SER A N 1
ATOM 2368 C CA . SER A 1 339 ? -32.978 -4.177 97.961 1.00 26.33 341 SER A CA 1
ATOM 2369 C C . SER A 1 339 ? -31.658 -3.915 97.220 1.00 26.59 341 SER A C 1
ATOM 2370 O O . SER A 1 339 ? -31.328 -2.776 96.850 1.00 24.52 341 SER A O 1
ATOM 2373 N N . ILE A 1 340 ? -30.927 -4.996 97.020 1.00 26.94 342 ILE A N 1
ATOM 2374 C CA . ILE A 1 340 ? -29.777 -5.038 96.108 1.00 28.48 342 ILE A CA 1
ATOM 2375 C C . ILE A 1 340 ? -30.106 -6.050 95.016 1.00 28.48 342 ILE A C 1
ATOM 2376 O O . ILE A 1 340 ? -30.852 -7.024 95.236 1.00 25.55 342 ILE A O 1
ATOM 2381 N N . GLY A 1 341 ? -29.579 -5.811 93.821 1.00 26.59 343 GLY A N 1
ATOM 2382 C CA . GLY A 1 341 ? -29.885 -6.699 92.707 1.00 27.02 343 GLY A CA 1
ATOM 2383 C C . GLY A 1 341 ? -29.063 -6.360 91.471 1.00 28.90 343 GLY A C 1
ATOM 2384 O O . GLY A 1 341 ? -28.078 -5.607 91.539 1.00 25.11 343 GLY A O 1
ATOM 2385 N N . THR A 1 342 ? -29.468 -6.911 90.342 1.00 30.75 344 THR A N 1
ATOM 2386 C CA . THR A 1 342 ? -28.709 -6.696 89.082 1.00 31.86 344 THR A CA 1
ATOM 2387 C C . THR A 1 342 ? -28.664 -5.228 88.648 1.00 33.22 344 THR A C 1
ATOM 2388 O O . THR A 1 342 ? -27.693 -4.780 88.020 1.00 37.74 344 THR A O 1
ATOM 2392 N N . TRP A 1 343 ? -29.688 -4.470 89.000 1.00 31.23 345 TRP A N 1
ATOM 2393 C CA . TRP A 1 343 ? -29.742 -3.042 88.673 1.00 30.40 345 TRP A CA 1
ATOM 2394 C C . TRP A 1 343 ? -28.715 -2.144 89.392 1.00 32.59 345 TRP A C 1
ATOM 2395 O O . TRP A 1 343 ? -28.539 -1.007 88.963 1.00 34.56 345 TRP A O 1
ATOM 2406 N N . ASN A 1 344 ? -28.089 -2.595 90.496 1.00 31.38 346 ASN A N 1
ATOM 2407 C CA . ASN A 1 344 ? -27.093 -1.780 91.206 1.00 31.25 346 ASN A CA 1
ATOM 2408 C C . ASN A 1 344 ? -25.803 -2.529 91.618 1.00 31.25 346 ASN A C 1
ATOM 2409 O O . ASN A 1 344 ? -25.177 -2.176 92.615 1.00 32.14 346 ASN A O 1
ATOM 2414 N N . SER A 1 345 ? -25.402 -3.521 90.827 1.00 30.78 347 SER A N 1
ATOM 2415 C CA . SER A 1 345 ? -24.240 -4.393 91.119 1.00 30.15 347 SER A CA 1
ATOM 2416 C C . SER A 1 345 ? -24.237 -4.924 92.550 1.00 27.68 347 SER A C 1
ATOM 2417 O O . SER A 1 345 ? -23.233 -4.858 93.251 1.00 23.67 347 SER A O 1
ATOM 2420 N N . GLY A 1 346 ? -25.363 -5.483 92.980 1.00 28.60 348 GLY A N 1
ATOM 2421 C CA . GLY A 1 346 ? -25.537 -5.856 94.387 1.00 26.51 348 GLY A CA 1
ATOM 2422 C C . GLY A 1 346 ? -24.540 -6.791 95.037 1.00 26.87 348 GLY A C 1
ATOM 2423 O O . GLY A 1 346 ? -24.306 -6.701 96.241 1.00 27.37 348 GLY A O 1
ATOM 2424 N N . ARG A 1 347 ? -23.946 -7.683 94.249 1.00 25.36 349 ARG A N 1
ATOM 2425 C CA . ARG A 1 347 ? -22.953 -8.607 94.743 1.00 25.58 349 ARG A CA 1
ATOM 2426 C C . ARG A 1 347 ? -21.527 -8.066 94.780 1.00 27.08 349 ARG A C 1
ATOM 2427 O O . ARG A 1 347 ? -20.617 -8.739 95.295 1.00 27.38 349 ARG A O 1
ATOM 2435 N N . ASP A 1 348 ? -21.312 -6.884 94.216 1.00 27.44 350 ASP A N 1
ATOM 2436 C CA . ASP A 1 348 ? -19.964 -6.293 94.199 1.00 27.13 350 ASP A CA 1
ATOM 2437 C C . ASP A 1 348 ? -19.847 -5.344 95.355 1.00 24.68 350 ASP A C 1
ATOM 2438 O O . ASP A 1 348 ? -20.338 -4.231 95.317 1.00 24.30 350 ASP A O 1
ATOM 2443 N N . LEU A 1 349 ? -19.155 -5.796 96.379 1.00 26.19 351 LEU A N 1
ATOM 2444 C CA . LEU A 1 349 ? -19.037 -5.049 97.613 1.00 28.31 351 LEU A CA 1
ATOM 2445 C C . LEU A 1 349 ? -18.223 -3.750 97.418 1.00 28.95 351 LEU A C 1
ATOM 2446 O O . LEU A 1 349 ? -18.529 -2.716 98.006 1.00 25.72 351 LEU A O 1
ATOM 2451 N N . SER A 1 350 ? -17.231 -3.793 96.530 1.00 28.92 352 SER A N 1
ATOM 2452 C CA . SER A 1 350 ? -16.478 -2.588 96.183 1.00 30.53 352 SER A CA 1
ATOM 2453 C C . SER A 1 350 ? -17.348 -1.459 95.586 1.00 30.70 352 SER A C 1
ATOM 2454 O O . SER A 1 350 ? -16.987 -0.283 95.680 1.00 30.85 352 SER A O 1
ATOM 2457 N N . LYS A 1 351 ? -18.483 -1.810 94.975 1.00 29.96 353 LYS A N 1
ATOM 2458 C CA . LYS A 1 351 ? -19.452 -0.826 94.505 1.00 29.77 353 LYS A CA 1
ATOM 2459 C C . LYS A 1 351 ? -20.523 -0.429 95.561 1.00 30.77 353 LYS A C 1
ATOM 2460 O O . LYS A 1 351 ? -21.067 0.669 95.496 1.00 34.25 353 LYS A O 1
ATOM 2466 N N . ARG A 1 352 ? -20.789 -1.280 96.549 1.00 28.91 354 ARG A N 1
ATOM 2467 C CA . ARG A 1 352 ? -22.007 -1.146 97.367 1.00 25.71 354 ARG A CA 1
ATOM 2468 C C . ARG A 1 352 ? -21.772 -0.799 98.805 1.00 25.03 354 ARG A C 1
ATOM 2469 O O . ARG A 1 352 ? -22.564 -0.073 99.379 1.00 23.79 354 ARG A O 1
ATOM 2477 N N . LEU A 1 353 ? -20.718 -1.320 99.429 1.00 25.33 355 LEU A N 1
ATOM 2478 C CA . LEU A 1 353 ? -20.596 -1.160 100.886 1.00 25.68 355 LEU A CA 1
ATOM 2479 C C . LEU A 1 353 ? -20.706 0.307 101.350 1.00 25.97 355 LEU A C 1
ATOM 2480 O O . LEU A 1 353 ? -21.506 0.617 102.255 1.00 24.76 355 LEU A O 1
ATOM 2485 N N . MET A 1 354 ? -19.893 1.190 100.752 1.00 23.57 356 MET A N 1
ATOM 2486 C CA . MET A 1 354 ? -19.825 2.589 101.174 1.00 24.77 356 MET A CA 1
ATOM 2487 C C . MET A 1 354 ? -21.139 3.319 100.968 1.00 23.95 356 MET A C 1
ATOM 2488 O O . MET A 1 354 ? -21.650 3.965 101.886 1.00 27.33 356 MET A O 1
ATOM 2493 N N . GLU A 1 355 ? -21.634 3.228 99.748 1.00 25.95 357 GLU A N 1
ATOM 2494 C CA . GLU A 1 355 ? -22.867 3.852 99.367 1.00 30.18 357 GLU A CA 1
ATOM 2495 C C . GLU A 1 355 ? -24.041 3.351 100.225 1.00 28.39 357 GLU A C 1
ATOM 2496 O O . GLU A 1 355 ? -24.853 4.162 100.676 1.00 27.18 357 GLU A O 1
ATOM 2502 N N . ASP A 1 356 ? -24.115 2.042 100.468 1.00 25.03 358 ASP A N 1
ATOM 2503 C CA . ASP A 1 356 ? -25.223 1.468 101.263 1.00 24.25 358 ASP A CA 1
ATOM 2504 C C . ASP A 1 356 ? -25.115 1.841 102.728 1.00 22.99 358 ASP A C 1
ATOM 2505 O O . ASP A 1 356 ? -26.121 2.127 103.348 1.00 22.39 358 ASP A O 1
ATOM 2510 N N . MET A 1 357 ? -23.914 1.856 103.297 1.00 23.19 359 MET A N 1
ATOM 2511 C CA . MET A 1 357 ? -23.772 2.320 104.665 1.00 23.02 359 MET A CA 1
ATOM 2512 C C . MET A 1 357 ? -24.121 3.782 104.826 1.00 24.85 359 MET A C 1
ATOM 2513 O O . MET A 1 357 ? -24.675 4.188 105.889 1.00 25.65 359 MET A O 1
ATOM 2518 N N . GLU A 1 358 ? -23.829 4.577 103.796 1.00 24.00 360 GLU A N 1
ATOM 2519 C CA . GLU A 1 358 ? -24.086 6.015 103.852 1.00 24.48 360 GLU A CA 1
ATOM 2520 C C . GLU A 1 358 ? -25.559 6.304 103.715 1.00 24.25 360 GLU A C 1
ATOM 2521 O O . GLU A 1 358 ? -26.076 7.128 104.447 1.00 24.23 360 GLU A O 1
ATOM 2527 N N . GLU A 1 359 ? -26.219 5.652 102.764 1.00 26.74 361 GLU A N 1
ATOM 2528 C CA . GLU A 1 359 ? -27.608 6.000 102.373 1.00 26.91 361 GLU A CA 1
ATOM 2529 C C . GLU A 1 359 ? -28.657 5.213 103.110 1.00 28.40 361 GLU A C 1
ATOM 2530 O O . GLU A 1 359 ? -29.665 5.792 103.530 1.00 26.71 361 GLU A O 1
ATOM 2536 N N . VAL A 1 360 ? -28.447 3.896 103.259 1.00 29.23 362 VAL A N 1
ATOM 2537 C CA . VAL A 1 360 ? -29.451 3.026 103.876 1.00 29.16 362 VAL A CA 1
ATOM 2538 C C . VAL A 1 360 ? -29.320 3.013 105.400 1.00 29.62 362 VAL A C 1
ATOM 2539 O O . VAL A 1 360 ? -30.328 3.108 106.118 1.00 26.39 362 VAL A O 1
ATOM 2543 N N . ALA A 1 361 ? -28.090 2.906 105.896 1.00 28.72 363 ALA A N 1
ATOM 2544 C CA . ALA A 1 361 ? -27.858 2.776 107.328 1.00 27.51 363 ALA A CA 1
ATOM 2545 C C . ALA A 1 361 ? -27.735 4.131 108.049 1.00 29.70 363 ALA A C 1
ATOM 2546 O O . ALA A 1 361 ? -28.696 4.600 108.674 1.00 29.28 363 ALA A O 1
ATOM 2548 N N . LEU A 1 362 ? -26.556 4.753 107.977 1.00 27.62 364 LEU A N 1
ATOM 2549 C CA . LEU A 1 362 ? -26.292 5.964 108.744 1.00 27.94 364 LEU A CA 1
ATOM 2550 C C . LEU A 1 362 ? -27.138 7.130 108.264 1.00 26.96 364 LEU A C 1
ATOM 2551 O O . LEU A 1 362 ? -27.617 7.906 109.091 1.00 26.65 364 LEU A O 1
ATOM 2556 N N . GLY A 1 363 ? -27.381 7.185 106.955 1.00 25.98 365 GLY A N 1
ATOM 2557 C CA . GLY A 1 363 ? -28.209 8.197 106.348 1.00 27.23 365 GLY A CA 1
ATOM 2558 C C . GLY A 1 363 ? -29.648 8.296 106.836 1.00 27.11 365 GLY A C 1
ATOM 2559 O O . GLY A 1 363 ? -30.193 9.414 106.941 1.00 27.16 365 GLY A O 1
ATOM 2560 N N . THR A 1 364 ? -30.265 7.140 107.102 1.00 26.59 366 THR A N 1
ATOM 2561 C CA . THR A 1 364 ? -31.638 7.095 107.632 1.00 26.79 366 THR A CA 1
ATOM 2562 C C . THR A 1 364 ? -31.653 7.385 109.134 1.00 25.91 366 THR A C 1
ATOM 2563 O O . THR A 1 364 ? -32.486 8.141 109.625 1.00 24.51 366 THR A O 1
ATOM 2567 N N . ILE A 1 365 ? -30.718 6.793 109.860 1.00 25.16 367 ILE A N 1
ATOM 2568 C CA . ILE A 1 365 ? -30.625 6.966 111.331 1.00 24.42 367 ILE A CA 1
ATOM 2569 C C . ILE A 1 365 ? -30.290 8.420 111.729 1.00 26.78 367 ILE A C 1
ATOM 2570 O O . ILE A 1 365 ? -30.815 8.945 112.733 1.00 27.24 367 ILE A O 1
ATOM 2575 N N . ASN A 1 366 ? -29.386 9.031 110.969 1.00 27.39 368 ASN A N 1
ATOM 2576 C CA . ASN A 1 366 ? -29.085 10.455 111.124 1.00 30.92 368 ASN A CA 1
ATOM 2577 C C . ASN A 1 366 ? -30.238 11.375 110.630 1.00 31.58 368 ASN A C 1
ATOM 2578 O O . ASN A 1 366 ? -30.192 12.591 110.872 1.00 36.38 368 ASN A O 1
ATOM 2583 N N . ASN A 1 367 ? -31.225 10.825 109.911 1.00 31.68 369 ASN A N 1
ATOM 2584 C CA . ASN A 1 367 ? -32.489 11.536 109.563 1.00 29.74 369 ASN A CA 1
ATOM 2585 C C . ASN A 1 367 ? -33.713 11.030 110.379 1.00 30.21 369 ASN A C 1
ATOM 2586 O O . ASN A 1 367 ? -34.854 11.030 109.895 1.00 27.62 369 ASN A O 1
ATOM 2591 N N . TRP A 1 368 ? -33.439 10.629 111.626 1.00 27.35 370 TRP A N 1
ATOM 2592 C CA . TRP A 1 368 ? -34.416 10.350 112.687 1.00 28.52 370 TRP A CA 1
ATOM 2593 C C . TRP A 1 368 ? -35.009 8.927 112.722 1.00 26.71 370 TRP A C 1
ATOM 2594 O O . TRP A 1 368 ? -35.696 8.597 113.682 1.00 28.03 370 TRP A O 1
ATOM 2605 N N . CYS A 1 369 ? -34.743 8.100 111.711 1.00 25.63 371 CYS A N 1
ATOM 2606 C CA . CYS A 1 369 ? -35.275 6.696 111.703 1.00 26.15 371 CYS A CA 1
ATOM 2607 C C . CYS A 1 369 ? -34.839 5.839 112.897 1.00 24.58 371 CYS A C 1
ATOM 2608 O O . CYS A 1 369 ? -33.656 5.764 113.241 1.00 24.15 371 CYS A O 1
ATOM 2611 N N . LYS A 1 370 ? -35.811 5.157 113.499 1.00 23.90 372 LYS A N 1
ATOM 2612 C CA . LYS A 1 370 ? -35.586 4.365 114.684 1.00 23.15 372 LYS A CA 1
ATOM 2613 C C . LYS A 1 370 ? -35.097 2.949 114.342 1.00 21.06 372 LYS A C 1
ATOM 2614 O O . LYS A 1 370 ? -34.809 2.187 115.220 1.00 21.78 372 LYS A O 1
ATOM 2620 N N . GLY A 1 371 ? -35.027 2.592 113.080 1.00 20.75 373 GLY A N 1
ATOM 2621 C CA . GLY A 1 371 ? -34.712 1.225 112.731 1.00 22.40 373 GLY A CA 1
ATOM 2622 C C . GLY A 1 371 ? -34.466 1.166 111.250 1.00 21.54 373 GLY A C 1
ATOM 2623 O O . GLY A 1 371 ? -34.850 2.092 110.525 1.00 21.55 373 GLY A O 1
ATOM 2624 N N . VAL A 1 372 ? -33.755 0.121 110.842 1.00 21.15 374 VAL A N 1
ATOM 2625 C CA . VAL A 1 372 ? -33.407 -0.100 109.440 1.00 20.76 374 VAL A CA 1
ATOM 2626 C C . VAL A 1 372 ? -33.578 -1.590 109.135 1.00 19.48 374 VAL A C 1
ATOM 2627 O O . VAL A 1 372 ? -32.980 -2.435 109.785 1.00 19.58 374 VAL A O 1
ATOM 2631 N N . ILE A 1 373 ? -34.384 -1.889 108.137 1.00 19.29 375 ILE A N 1
ATOM 2632 C CA . ILE A 1 373 ? -34.728 -3.223 107.755 1.00 19.81 375 ILE A CA 1
ATOM 2633 C C . ILE A 1 373 ? -34.565 -3.339 106.229 1.00 19.91 375 ILE A C 1
ATOM 2634 O O . ILE A 1 373 ? -35.169 -2.588 105.472 1.00 20.36 375 ILE A O 1
ATOM 2639 N N . VAL A 1 374 ? -33.742 -4.289 105.824 1.00 18.97 376 VAL A N 1
ATOM 2640 C CA . VAL A 1 374 ? -33.531 -4.619 104.405 1.00 17.96 376 VAL A CA 1
ATOM 2641 C C . VAL A 1 374 ? -34.529 -5.695 104.029 1.00 17.43 376 VAL A C 1
ATOM 2642 O O . VAL A 1 374 ? -35.338 -6.129 104.886 1.00 17.52 376 VAL A O 1
ATOM 2646 N N . TRP A 1 375 ? -34.507 -6.082 102.756 1.00 15.66 377 TRP A N 1
ATOM 2647 C CA . TRP A 1 375 ? -35.393 -7.015 102.210 1.00 16.03 377 TRP A CA 1
ATOM 2648 C C . TRP A 1 375 ? -34.892 -8.476 102.453 1.00 15.62 377 TRP A C 1
ATOM 2649 O O . TRP A 1 375 ? -34.402 -8.780 103.549 1.00 18.52 377 TRP A O 1
ATOM 2660 N N . ASN A 1 376 ? -35.055 -9.390 101.524 1.00 16.72 378 ASN A N 1
ATOM 2661 C CA . ASN A 1 376 ? -34.791 -10.833 101.785 1.00 18.38 378 ASN A CA 1
ATOM 2662 C C . ASN A 1 376 ? -33.455 -11.039 102.490 1.00 19.41 378 ASN A C 1
ATOM 2663 O O . ASN A 1 376 ? -32.400 -10.571 101.997 1.00 20.51 378 ASN A O 1
ATOM 2668 N N . LEU A 1 377 ? -33.501 -11.681 103.657 1.00 19.66 379 LEU A N 1
ATOM 2669 C CA . LEU A 1 377 ? -32.269 -12.107 104.320 1.00 19.78 379 LEU A CA 1
ATOM 2670 C C . LEU A 1 377 ? -31.422 -13.017 103.459 1.00 17.96 379 LEU A C 1
ATOM 2671 O O . LEU A 1 377 ? -30.201 -12.876 103.427 1.00 17.60 379 LEU A O 1
ATOM 2676 N N . MET A 1 378 ? -32.054 -13.998 102.839 1.00 19.35 380 MET A N 1
ATOM 2677 C CA . MET A 1 378 ? -31.323 -15.033 102.063 1.00 19.34 380 MET A CA 1
ATOM 2678 C C . MET A 1 378 ? -32.013 -15.429 100.752 1.00 19.40 380 MET A C 1
ATOM 2679 O O . MET A 1 378 ? -33.143 -15.909 100.753 1.00 19.10 380 MET A O 1
ATOM 2684 N N . LEU A 1 379 ? -31.319 -15.254 99.633 1.00 19.56 381 LEU A N 1
ATOM 2685 C CA . LEU A 1 379 ? -31.788 -15.819 98.367 1.00 19.92 381 LEU A CA 1
ATOM 2686 C C . LEU A 1 379 ? -30.707 -16.747 97.858 1.00 21.26 381 LEU A C 1
ATOM 2687 O O . LEU A 1 379 ? -29.536 -16.654 98.275 1.00 19.96 381 LEU A O 1
ATOM 2692 N N . ASP A 1 380 ? -31.100 -17.672 96.985 1.00 19.66 382 ASP A N 1
ATOM 2693 C CA . ASP A 1 380 ? -30.109 -18.492 96.333 1.00 21.29 382 ASP A CA 1
ATOM 2694 C C . ASP A 1 380 ? -29.344 -17.708 95.238 1.00 21.02 382 ASP A C 1
ATOM 2695 O O . ASP A 1 380 ? -29.605 -16.520 94.989 1.00 22.02 382 ASP A O 1
ATOM 2700 N N . ASN A 1 381 ? -28.347 -18.353 94.666 1.00 21.59 383 ASN A N 1
ATOM 2701 C CA . ASN A 1 381 ? -27.470 -17.734 93.648 1.00 24.86 383 ASN A CA 1
ATOM 2702 C C . ASN A 1 381 ? -28.212 -17.511 92.325 1.00 25.01 383 ASN A C 1
ATOM 2703 O O . ASN A 1 381 ? -27.762 -16.727 91.491 1.00 26.00 383 ASN A O 1
ATOM 2708 N N . ASP A 1 382 ? -29.324 -18.201 92.137 1.00 24.36 384 ASP A N 1
ATOM 2709 C CA . ASP A 1 382 ? -30.295 -17.871 91.058 1.00 25.58 384 ASP A CA 1
ATOM 2710 C C . ASP A 1 382 ? -31.348 -16.815 91.432 1.00 23.96 384 ASP A C 1
ATOM 2711 O O . ASP A 1 382 ? -32.358 -16.686 90.770 1.00 22.24 384 ASP A O 1
ATOM 2716 N N . ARG A 1 383 ? -31.118 -16.055 92.507 1.00 23.36 385 ARG A N 1
ATOM 2717 C CA . ARG A 1 383 ? -31.985 -14.915 92.872 1.00 24.00 385 ARG A CA 1
ATOM 2718 C C . ARG A 1 383 ? -33.375 -15.354 93.334 1.00 21.76 385 ARG A C 1
ATOM 2719 O O . ARG A 1 383 ? -34.360 -14.593 93.203 1.00 20.17 385 ARG A O 1
ATOM 2727 N N . GLY A 1 384 ? -33.461 -16.582 93.852 1.00 21.40 386 GLY A N 1
ATOM 2728 C CA . GLY A 1 384 ? -34.757 -17.207 94.153 1.00 22.21 386 GLY A CA 1
ATOM 2729 C C . GLY A 1 384 ? -34.866 -18.050 95.418 1.00 22.46 386 GLY A C 1
ATOM 2730 O O . GLY A 1 384 ? -33.953 -18.014 96.277 1.00 20.81 386 GLY A O 1
ATOM 2731 N N . PRO A 1 385 ? -35.961 -18.804 95.558 1.00 22.97 387 PRO A N 1
ATOM 2732 C CA . PRO A 1 385 ? -37.126 -18.784 94.608 1.00 23.27 387 PRO A CA 1
ATOM 2733 C C . PRO A 1 385 ? -37.784 -17.408 94.463 1.00 21.87 387 PRO A C 1
ATOM 2734 O O . PRO A 1 385 ? -37.796 -16.633 95.420 1.00 18.33 387 PRO A O 1
ATOM 2738 N N . ASN A 1 386 ? -38.318 -17.136 93.270 1.00 21.09 388 ASN A N 1
ATOM 2739 C CA . ASN A 1 386 ? -38.979 -15.876 92.982 1.00 23.27 388 ASN A CA 1
ATOM 2740 C C . ASN A 1 386 ? -40.332 -16.120 92.254 1.00 23.66 388 ASN A C 1
ATOM 2741 O O . ASN A 1 386 ? -40.736 -17.270 92.053 1.00 23.36 388 ASN A O 1
ATOM 2746 N N . ARG A 1 387 ? -41.037 -15.042 91.937 1.00 22.81 389 ARG A N 1
ATOM 2747 C CA . ARG A 1 387 ? -42.337 -15.130 91.292 1.00 25.28 389 ARG A CA 1
ATOM 2748 C C . ARG A 1 387 ? -42.378 -14.382 89.983 1.00 26.08 389 ARG A C 1
ATOM 2749 O O . ARG A 1 387 ? -41.843 -13.272 89.875 1.00 27.30 389 ARG A O 1
ATOM 2757 N N . GLU A 1 388 ? -43.115 -14.951 89.034 1.00 28.34 390 GLU A N 1
ATOM 2758 C CA . GLU A 1 388 ? -43.389 -14.306 87.753 1.00 30.21 390 GLU A CA 1
ATOM 2759 C C . GLU A 1 388 ? -44.125 -13.014 88.024 1.00 28.73 390 GLU A C 1
ATOM 2760 O O . GLU A 1 388 ? -45.140 -13.001 88.719 1.00 29.03 390 GLU A O 1
ATOM 2766 N N . GLY A 1 389 ? -43.547 -11.915 87.547 1.00 26.99 391 GLY A N 1
ATOM 2767 C CA . GLY A 1 389 ? -44.071 -10.583 87.769 1.00 27.10 391 GLY A CA 1
ATOM 2768 C C . GLY A 1 389 ? -43.505 -9.892 89.006 1.00 25.99 391 GLY A C 1
ATOM 2769 O O . GLY A 1 389 ? -43.689 -8.702 89.173 1.00 26.11 391 GLY A O 1
ATOM 2770 N N . GLY A 1 390 ? -42.836 -10.635 89.881 1.00 25.61 392 GLY A N 1
ATOM 2771 C CA . GLY A 1 390 ? -42.224 -10.052 91.088 1.00 23.99 392 GLY A CA 1
ATOM 2772 C C . GLY A 1 390 ? -40.774 -9.769 90.796 1.00 23.86 392 GLY A C 1
ATOM 2773 O O . GLY A 1 390 ? -40.332 -9.875 89.634 1.00 23.64 392 GLY A O 1
ATOM 2774 N N . CYS A 1 391 ? -39.995 -9.420 91.817 1.00 23.55 393 CYS A N 1
ATOM 2775 C CA . CYS A 1 391 ? -38.578 -9.167 91.552 1.00 24.53 393 CYS A CA 1
ATOM 2776 C C . CYS A 1 391 ? -37.881 -10.477 91.183 1.00 24.56 393 CYS A C 1
ATOM 2777 O O . CYS A 1 391 ? -37.849 -11.389 91.965 1.00 24.75 393 CYS A O 1
ATOM 2780 N N . GLN A 1 392 ? -37.337 -10.556 89.975 1.00 27.41 394 GLN A N 1
ATOM 2781 C CA . GLN A 1 392 ? -36.525 -11.688 89.554 1.00 27.25 394 GLN A CA 1
ATOM 2782 C C . GLN A 1 392 ? -35.070 -11.259 89.289 1.00 26.14 394 GLN A C 1
ATOM 2783 O O . GLN A 1 392 ? -34.272 -12.039 88.772 1.00 25.92 394 GLN A O 1
ATOM 2789 N N . THR A 1 393 ? -34.731 -10.040 89.695 1.00 24.90 395 THR A N 1
ATOM 2790 C CA . THR A 1 393 ? -33.398 -9.490 89.585 1.00 26.14 395 THR A CA 1
ATOM 2791 C C . THR A 1 393 ? -32.753 -9.193 90.932 1.00 25.46 395 THR A C 1
ATOM 2792 O O . THR A 1 393 ? -31.689 -8.562 90.971 1.00 29.55 395 THR A O 1
ATOM 2796 N N . CYS A 1 394 ? -33.358 -9.642 92.038 1.00 24.74 396 CYS A N 1
ATOM 2797 C CA . CYS A 1 394 ? -32.889 -9.300 93.382 1.00 23.17 396 CYS A CA 1
ATOM 2798 C C . CYS A 1 394 ? -31.811 -10.283 93.912 1.00 21.84 396 CYS A C 1
ATOM 2799 O O . CYS A 1 394 ? -31.831 -11.487 93.605 1.00 20.32 396 CYS A O 1
ATOM 2802 N N . TYR A 1 395 ? -30.917 -9.783 94.755 1.00 21.24 397 TYR A N 1
ATOM 2803 C CA . TYR A 1 395 ? -30.036 -10.672 95.562 1.00 21.44 397 TYR A CA 1
ATOM 2804 C C . TYR A 1 395 ? -30.505 -10.594 97.017 1.00 22.56 397 TYR A C 1
ATOM 2805 O O . TYR A 1 395 ? -31.331 -9.719 97.365 1.00 22.87 397 TYR A O 1
ATOM 2814 N N . GLY A 1 396 ? -29.982 -11.509 97.840 1.00 20.52 398 GLY A N 1
ATOM 2815 C CA . GLY A 1 396 ? -30.289 -11.554 99.292 1.00 21.36 398 GLY A CA 1
ATOM 2816 C C . GLY A 1 396 ? -29.308 -10.727 100.046 1.00 19.40 398 GLY A C 1
ATOM 2817 O O . GLY A 1 396 ? -28.228 -10.407 99.514 1.00 20.67 398 GLY A O 1
ATOM 2818 N N . ALA A 1 397 ? -29.633 -10.391 101.306 1.00 19.08 399 ALA A N 1
ATOM 2819 C CA . ALA A 1 397 ? -28.628 -9.815 102.190 1.00 18.53 399 ALA A CA 1
ATOM 2820 C C . ALA A 1 397 ? -27.371 -10.728 102.236 1.00 18.31 399 ALA A C 1
ATOM 2821 O O . ALA A 1 397 ? -26.230 -10.232 102.289 1.00 18.35 399 ALA A O 1
ATOM 2823 N N . VAL A 1 398 ? -27.615 -12.038 102.199 1.00 16.94 400 VAL A N 1
ATOM 2824 C CA . VAL A 1 398 ? -26.628 -13.059 101.852 1.00 18.18 400 VAL A CA 1
ATOM 2825 C C . VAL A 1 398 ? -27.174 -13.925 100.721 1.00 19.27 400 VAL A C 1
ATOM 2826 O O . VAL A 1 398 ? -28.377 -14.080 100.577 1.00 19.60 400 VAL A O 1
ATOM 2830 N N . ASP A 1 399 ? -26.284 -14.475 99.912 1.00 20.01 401 ASP A N 1
ATOM 2831 C CA . ASP A 1 399 ? -26.650 -15.465 98.903 1.00 18.61 401 ASP A CA 1
ATOM 2832 C C . ASP A 1 399 ? -26.176 -16.842 99.292 1.00 18.46 401 ASP A C 1
ATOM 2833 O O . ASP A 1 399 ? -25.034 -17.010 99.693 1.00 18.77 401 ASP A O 1
ATOM 2838 N N . ILE A 1 400 ? -27.035 -17.835 99.131 1.00 18.73 402 ILE A N 1
ATOM 2839 C CA . ILE A 1 400 ? -26.673 -19.260 99.392 1.00 19.51 402 ILE A CA 1
ATOM 2840 C C . ILE A 1 400 ? -26.561 -20.042 98.083 1.00 19.90 402 ILE A C 1
ATOM 2841 O O . ILE A 1 400 ? -27.354 -19.850 97.164 1.00 19.80 402 ILE A O 1
ATOM 2846 N N . ASN A 1 401 ? -25.611 -20.959 98.022 1.00 21.40 403 ASN A N 1
ATOM 2847 C CA . ASN A 1 401 ? -25.413 -21.758 96.824 1.00 22.50 403 ASN A CA 1
ATOM 2848 C C . ASN A 1 401 ? -26.455 -22.862 96.788 1.00 21.51 403 ASN A C 1
ATOM 2849 O O . ASN A 1 401 ? -26.602 -23.607 97.765 1.00 21.65 403 ASN A O 1
ATOM 2854 N N . ASN A 1 402 ? -27.171 -22.995 95.657 1.00 21.66 404 ASN A N 1
ATOM 2855 C CA . ASN A 1 402 ? -28.274 -23.975 95.588 1.00 22.72 404 ASN A CA 1
ATOM 2856 C C . ASN A 1 402 ? -27.834 -25.375 95.139 1.00 22.67 404 ASN A C 1
ATOM 2857 O O . ASN A 1 402 ? -28.685 -26.228 94.979 1.00 25.19 404 ASN A O 1
ATOM 2862 N N . SER A 1 403 ? -26.533 -25.626 94.951 1.00 23.17 405 SER A N 1
ATOM 2863 C CA . SER A 1 403 ? -26.024 -27.005 94.818 1.00 26.25 405 SER A CA 1
ATOM 2864 C C . SER A 1 403 ? -25.659 -27.657 96.166 1.00 26.29 405 SER A C 1
ATOM 2865 O O . SER A 1 403 ? -25.825 -28.853 96.305 1.00 28.99 405 SER A O 1
ATOM 2868 N N . ASP A 1 404 ? -25.151 -26.890 97.132 1.00 24.20 406 ASP A N 1
ATOM 2869 C CA . ASP A 1 404 ? -24.794 -27.468 98.450 1.00 22.15 406 ASP A CA 1
ATOM 2870 C C . ASP A 1 404 ? -25.655 -26.989 99.644 1.00 23.27 406 ASP A C 1
ATOM 2871 O O . ASP A 1 404 ? -25.623 -27.607 100.678 1.00 22.60 406 ASP A O 1
ATOM 2876 N N . TYR A 1 405 ? -26.384 -25.881 99.488 1.00 21.78 407 TYR A N 1
ATOM 2877 C CA . TYR A 1 405 ? -27.121 -25.239 100.568 1.00 21.30 407 TYR A CA 1
ATOM 2878 C C . TYR A 1 405 ? -26.276 -25.064 101.834 1.00 20.09 407 TYR A C 1
ATOM 2879 O O . TYR A 1 405 ? -26.734 -25.302 102.952 1.00 19.55 407 TYR A O 1
ATOM 2888 N N . LYS A 1 406 ? -25.046 -24.634 101.612 1.00 19.58 408 LYS A N 1
ATOM 2889 C CA . LYS A 1 406 ? -24.024 -24.536 102.647 1.00 19.59 408 LYS A CA 1
ATOM 2890 C C . LYS A 1 406 ? -23.206 -23.293 102.494 1.00 18.96 408 LYS A C 1
ATOM 2891 O O . LYS A 1 406 ? -23.014 -22.592 103.470 1.00 17.56 408 LYS A O 1
ATOM 2897 N N . THR A 1 407 ? -22.684 -23.048 101.282 1.00 18.08 409 THR A N 1
ATOM 2898 C CA . THR A 1 407 ? -21.809 -21.938 100.988 1.00 19.78 409 THR A CA 1
ATOM 2899 C C . THR A 1 407 ? -22.634 -20.676 100.882 1.00 19.34 409 THR A C 1
ATOM 2900 O O . THR A 1 407 ? -23.574 -20.602 100.083 1.00 19.84 409 THR A O 1
ATOM 2904 N N . ILE A 1 408 ? -22.269 -19.684 101.679 1.00 20.36 410 ILE A N 1
ATOM 2905 C CA . ILE A 1 408 ? -23.011 -18.438 101.806 1.00 19.96 410 ILE A CA 1
ATOM 2906 C C . ILE A 1 408 ? -22.051 -17.303 101.583 1.00 21.13 410 ILE A C 1
ATOM 2907 O O . ILE A 1 408 ? -20.978 -17.309 102.163 1.00 19.68 410 ILE A O 1
ATOM 2912 N N . ILE A 1 409 ? -22.477 -16.307 100.804 1.00 20.80 411 ILE A N 1
ATOM 2913 C CA . ILE A 1 409 ? -21.716 -15.114 100.557 1.00 22.43 411 ILE A CA 1
ATOM 2914 C C . ILE A 1 409 ? -22.501 -13.955 101.112 1.00 19.95 411 ILE A C 1
ATOM 2915 O O . ILE A 1 409 ? -23.642 -13.746 100.724 1.00 20.03 411 ILE A O 1
ATOM 2920 N N . ARG A 1 410 ? -21.881 -13.211 102.014 1.00 18.50 412 ARG A N 1
ATOM 2921 C CA . ARG A 1 410 ? -22.464 -11.988 102.562 1.00 21.69 412 ARG A CA 1
ATOM 2922 C C . ARG A 1 410 ? -22.404 -10.866 101.537 1.00 19.92 412 ARG A C 1
ATOM 2923 O O . ARG A 1 410 ? -21.363 -10.651 100.903 1.00 18.92 412 ARG A O 1
ATOM 2931 N N . ASN A 1 411 ? -23.537 -10.181 101.366 1.00 19.45 413 ASN A N 1
ATOM 2932 C CA . ASN A 1 411 ? -23.638 -9.024 100.491 1.00 19.85 413 ASN A CA 1
ATOM 2933 C C . ASN A 1 411 ? -23.704 -7.763 101.319 1.00 19.47 413 ASN A C 1
ATOM 2934 O O . ASN A 1 411 ? -23.802 -7.810 102.568 1.00 18.51 413 ASN A O 1
ATOM 2939 N N . SER A 1 412 ? -23.634 -6.622 100.649 1.00 19.31 414 SER A N 1
ATOM 2940 C CA . SER A 1 412 ? -23.581 -5.345 101.366 1.00 20.60 414 SER A CA 1
ATOM 2941 C C . SER A 1 412 ? -24.639 -5.200 102.475 1.00 21.16 414 SER A C 1
ATOM 2942 O O . SER A 1 412 ? -24.349 -4.689 103.564 1.00 20.42 414 SER A O 1
ATOM 2945 N N . HIS A 1 413 ? -25.855 -5.682 102.211 1.00 20.51 415 HIS A N 1
ATOM 2946 C CA . HIS A 1 413 ? -26.915 -5.545 103.210 1.00 21.52 415 HIS A CA 1
ATOM 2947 C C . HIS A 1 413 ? -26.651 -6.205 104.541 1.00 20.94 415 HIS A C 1
ATOM 2948 O O . HIS A 1 413 ? -27.008 -5.655 105.563 1.00 20.55 415 HIS A O 1
ATOM 2955 N N . TYR A 1 414 ? -26.007 -7.364 104.531 1.00 19.83 416 TYR A N 1
ATOM 2956 C CA . TYR A 1 414 ? -25.706 -8.068 105.775 1.00 20.37 416 TYR A CA 1
ATOM 2957 C C . TYR A 1 414 ? -24.729 -7.249 106.614 1.00 19.05 416 TYR A C 1
ATOM 2958 O O . TYR A 1 414 ? -24.938 -7.019 107.821 1.00 20.52 416 TYR A O 1
ATOM 2967 N N . TYR A 1 415 ? -23.690 -6.767 105.960 1.00 19.20 417 TYR A N 1
ATOM 2968 C CA . TYR A 1 415 ? -22.690 -5.887 106.593 1.00 19.28 417 TYR A CA 1
ATOM 2969 C C . TYR A 1 415 ? -23.292 -4.620 107.215 1.00 18.86 417 TYR A C 1
ATOM 2970 O O . TYR A 1 415 ? -23.054 -4.323 108.401 1.00 18.38 417 TYR A O 1
ATOM 2979 N N . ILE A 1 416 ? -24.105 -3.893 106.469 1.00 19.37 418 ILE A N 1
ATOM 2980 C CA . ILE A 1 416 ? -24.622 -2.589 106.983 1.00 20.34 418 ILE A CA 1
ATOM 2981 C C . ILE A 1 416 ? -25.488 -2.746 108.228 1.00 19.67 418 ILE A C 1
ATOM 2982 O O . ILE A 1 416 ? -25.371 -1.964 109.195 1.00 19.62 418 ILE A O 1
ATOM 2987 N N . ILE A 1 417 ? -26.269 -3.827 108.236 1.00 19.50 419 ILE A N 1
ATOM 2988 C CA . ILE A 1 417 ? -27.063 -4.160 109.369 1.00 18.59 419 ILE A CA 1
ATOM 2989 C C . ILE A 1 417 ? -26.232 -4.682 110.515 1.00 17.41 419 ILE A C 1
ATOM 2990 O O . ILE A 1 417 ? -26.418 -4.228 111.662 1.00 15.62 419 ILE A O 1
ATOM 2995 N N . ALA A 1 418 ? -25.355 -5.677 110.261 1.00 19.48 420 ALA A N 1
ATOM 2996 C CA . ALA A 1 418 ? -24.544 -6.227 111.347 1.00 19.36 420 ALA A CA 1
ATOM 2997 C C . ALA A 1 418 ? -23.694 -5.114 112.000 1.00 20.28 420 ALA A C 1
ATOM 2998 O O . ALA A 1 418 ? -23.464 -5.117 113.240 1.00 19.81 420 ALA A O 1
ATOM 3000 N N . HIS A 1 419 ? -23.216 -4.177 111.183 1.00 19.47 421 HIS A N 1
ATOM 3001 C CA . HIS A 1 419 ? -22.445 -3.025 111.752 1.00 21.30 421 HIS A CA 1
ATOM 3002 C C . HIS A 1 419 ? -23.293 -2.136 112.688 1.00 23.14 421 HIS A C 1
ATOM 3003 O O . HIS A 1 419 ? -22.750 -1.482 113.570 1.00 24.44 421 HIS A O 1
ATOM 3010 N N . LEU A 1 420 ? -24.613 -2.113 112.489 1.00 21.32 422 LEU A N 1
ATOM 3011 C CA . LEU A 1 420 ? -25.506 -1.458 113.416 1.00 21.25 422 LEU A CA 1
ATOM 3012 C C . LEU A 1 420 ? -25.868 -2.320 114.603 1.00 21.81 422 LEU A C 1
ATOM 3013 O O . LEU A 1 420 ? -25.615 -1.915 115.754 1.00 20.46 422 LEU A O 1
ATOM 3018 N N . SER A 1 421 ? -26.415 -3.526 114.340 1.00 21.72 423 SER A N 1
ATOM 3019 C CA . SER A 1 421 ? -26.973 -4.357 115.396 1.00 23.41 423 SER A CA 1
ATOM 3020 C C . SER A 1 421 ? -25.935 -4.920 116.378 1.00 23.95 423 SER A C 1
ATOM 3021 O O . SER A 1 421 ? -26.267 -5.157 117.535 1.00 23.48 423 SER A O 1
ATOM 3024 N N . SER A 1 422 ? -24.695 -5.117 115.908 1.00 21.94 424 SER A N 1
ATOM 3025 C CA . SER A 1 422 ? -23.616 -5.642 116.737 1.00 20.95 424 SER A CA 1
ATOM 3026 C C . SER A 1 422 ? -23.343 -4.806 117.980 1.00 23.15 424 SER A C 1
ATOM 3027 O O . SER A 1 422 ? -23.043 -5.371 119.030 1.00 22.32 424 SER A O 1
ATOM 3030 N N . VAL A 1 423 ? -23.483 -3.477 117.851 1.00 21.60 425 VAL A N 1
ATOM 3031 C CA . VAL A 1 423 ? -23.155 -2.510 118.943 1.00 22.63 425 VAL A CA 1
ATOM 3032 C C . VAL A 1 423 ? -24.322 -1.588 119.404 1.00 22.00 425 VAL A C 1
ATOM 3033 O O . VAL A 1 423 ? -24.321 -1.149 120.544 1.00 24.16 425 VAL A O 1
ATOM 3037 N N . VAL A 1 424 ? -25.325 -1.363 118.560 1.00 21.98 426 VAL A N 1
ATOM 3038 C CA . VAL A 1 424 ? -26.480 -0.559 118.915 1.00 23.76 426 VAL A CA 1
ATOM 3039 C C . VAL A 1 424 ? -27.636 -1.528 119.264 1.00 24.75 426 VAL A C 1
ATOM 3040 O O . VAL A 1 424 ? -28.227 -2.144 118.361 1.00 23.19 426 VAL A O 1
ATOM 3044 N N . LYS A 1 425 ? -27.945 -1.657 120.556 1.00 22.41 427 LYS A N 1
ATOM 3045 C CA . LYS A 1 425 ? -28.977 -2.546 121.018 1.00 24.42 427 LYS A CA 1
ATOM 3046 C C . LYS A 1 425 ? -30.296 -1.808 121.145 1.00 24.47 427 LYS A C 1
ATOM 3047 O O . LYS A 1 425 ? -30.286 -0.573 121.197 1.00 23.70 427 LYS A O 1
ATOM 3053 N N . PRO A 1 426 ? -31.431 -2.553 121.163 1.00 22.89 428 PRO A N 1
ATOM 3054 C CA . PRO A 1 426 ? -32.748 -1.957 121.384 1.00 23.79 428 PRO A CA 1
ATOM 3055 C C . PRO A 1 426 ? -32.798 -1.075 122.608 1.00 23.69 428 PRO A C 1
ATOM 3056 O O . PRO A 1 426 ? -32.248 -1.449 123.628 1.00 24.18 428 PRO A O 1
ATOM 3060 N N . GLY A 1 427 ? -33.443 0.084 122.486 1.00 24.18 429 GLY A N 1
ATOM 3061 C CA . GLY A 1 427 ? -33.538 1.043 123.576 1.00 25.77 429 GLY A CA 1
ATOM 3062 C C . GLY A 1 427 ? -32.421 2.085 123.556 1.00 28.20 429 GLY A C 1
ATOM 3063 O O . GLY A 1 427 ? -32.531 3.103 124.239 1.00 27.05 429 GLY A O 1
ATOM 3064 N N . ALA A 1 428 ? -31.378 1.859 122.738 1.00 26.89 430 ALA A N 1
ATOM 3065 C CA . ALA A 1 428 ? -30.310 2.815 122.549 1.00 26.85 430 ALA A CA 1
ATOM 3066 C C . ALA A 1 428 ? -30.897 4.167 122.139 1.00 26.13 430 ALA A C 1
ATOM 3067 O O . ALA A 1 428 ? -31.864 4.231 121.401 1.00 26.51 430 ALA A O 1
ATOM 3069 N N . VAL A 1 429 ? -30.274 5.238 122.605 1.00 27.54 431 VAL A N 1
ATOM 3070 C CA . VAL A 1 429 ? -30.646 6.598 122.217 1.00 28.18 431 VAL A CA 1
ATOM 3071 C C . VAL A 1 429 ? -29.473 7.163 121.417 1.00 31.02 431 VAL A C 1
ATOM 3072 O O . VAL A 1 429 ? -28.314 7.048 121.860 1.00 29.34 431 VAL A O 1
ATOM 3076 N N . ARG A 1 430 ? -29.784 7.702 120.233 1.00 31.64 432 ARG A N 1
ATOM 3077 C CA . ARG A 1 430 ? -28.836 8.414 119.401 1.00 32.50 432 ARG A CA 1
ATOM 3078 C C . ARG A 1 430 ? -28.452 9.713 120.168 1.00 33.44 432 ARG A C 1
ATOM 3079 O O . ARG A 1 430 ? -29.310 10.371 120.775 1.00 27.49 432 ARG A O 1
ATOM 3087 N N . ILE A 1 431 ? -27.145 9.984 120.210 1.00 33.98 433 ILE A N 1
ATOM 3088 C CA . ILE A 1 431 ? -26.571 11.145 120.896 1.00 33.46 433 ILE A CA 1
ATOM 3089 C C . ILE A 1 431 ? -25.670 11.906 119.932 1.00 34.76 433 ILE A C 1
ATOM 3090 O O . ILE A 1 431 ? -25.144 11.345 118.961 1.00 32.74 433 ILE A O 1
ATOM 3095 N N . ALA A 1 432 ? -25.500 13.199 120.207 1.00 38.95 434 ALA A N 1
ATOM 3096 C CA . ALA A 1 432 ? -24.747 14.089 119.340 1.00 39.40 434 ALA A CA 1
ATOM 3097 C C . ALA A 1 432 ? -23.242 13.842 119.404 1.00 40.19 434 ALA A C 1
ATOM 3098 O O . ALA A 1 432 ? -22.708 13.386 120.421 1.00 44.00 434 ALA A O 1
ATOM 3100 N N . THR A 1 433 ? -22.580 14.172 118.307 1.00 41.33 435 THR A N 1
ATOM 3101 C CA . THR A 1 433 ? -21.131 14.238 118.260 1.00 46.80 435 THR A CA 1
ATOM 3102 C C . THR A 1 433 ? -20.658 15.674 117.959 1.00 53.49 435 THR A C 1
ATOM 3103 O O . THR A 1 433 ? -21.363 16.465 117.327 1.00 57.33 435 THR A O 1
ATOM 3107 N N . THR A 1 434 ? -19.480 16.014 118.463 1.00 57.12 436 THR A N 1
ATOM 3108 C CA . THR A 1 434 ? -18.799 17.258 118.091 1.00 58.47 436 THR A CA 1
ATOM 3109 C C . THR A 1 434 ? -17.341 16.921 117.768 1.00 59.84 436 THR A C 1
ATOM 3110 O O . THR A 1 434 ? -16.886 15.803 118.031 1.00 57.37 436 THR A O 1
ATOM 3114 N N . GLY A 1 435 ? -16.608 17.888 117.223 1.00 61.77 437 GLY A N 1
ATOM 3115 C CA . GLY A 1 435 ? -15.259 17.649 116.695 1.00 61.44 437 GLY A CA 1
ATOM 3116 C C . GLY A 1 435 ? -15.382 17.745 115.195 1.00 62.59 437 GLY A C 1
ATOM 3117 O O . GLY A 1 435 ? -16.474 17.994 114.700 1.00 60.88 437 GLY A O 1
ATOM 3118 N N . TYR A 1 436 ? -14.299 17.525 114.456 1.00 70.64 438 TYR A N 1
ATOM 3119 C CA . TYR A 1 436 ? -14.242 18.070 113.092 1.00 82.69 438 TYR A CA 1
ATOM 3120 C C . TYR A 1 436 ? -14.840 17.221 111.960 1.00 81.72 438 TYR A C 1
ATOM 3121 O O . TYR A 1 436 ? -14.405 16.090 111.709 1.00 71.89 438 TYR A O 1
ATOM 3130 N N . THR A 1 437 ? -15.859 17.801 111.310 1.00 85.82 439 THR A N 1
ATOM 3131 C CA . THR A 1 437 ? -16.327 17.412 109.965 1.00 89.99 439 THR A CA 1
ATOM 3132 C C . THR A 1 437 ? -15.163 17.152 108.980 1.00 92.52 439 THR A C 1
ATOM 3133 O O . THR A 1 437 ? -14.428 18.074 108.607 1.00 100.10 439 THR A O 1
ATOM 3137 N N . ASP A 1 438 ? -15.010 15.891 108.574 1.00 86.47 440 ASP A N 1
ATOM 3138 C CA . ASP A 1 438 ? -13.943 15.475 107.665 1.00 78.87 440 ASP A CA 1
ATOM 3139 C C . ASP A 1 438 ? -14.528 14.884 106.366 1.00 76.53 440 ASP A C 1
ATOM 3140 O O . ASP A 1 438 ? -15.622 14.284 106.367 1.00 69.20 440 ASP A O 1
ATOM 3145 N N . ASN A 1 439 ? -13.785 15.057 105.268 1.00 67.54 441 ASN A N 1
ATOM 3146 C CA . ASN A 1 439 ? -14.241 14.625 103.944 1.00 61.94 441 ASN A CA 1
ATOM 3147 C C . ASN A 1 439 ? -14.261 13.097 103.897 1.00 56.31 441 ASN A C 1
ATOM 3148 O O . ASN A 1 439 ? -13.348 12.433 104.399 1.00 48.19 441 ASN A O 1
ATOM 3153 N N . GLY A 1 440 ? -15.350 12.556 103.355 1.00 48.14 442 GLY A N 1
ATOM 3154 C CA . GLY A 1 440 ? -15.564 11.121 103.294 1.00 41.63 442 GLY A CA 1
ATOM 3155 C C . GLY A 1 440 ? -15.961 10.431 104.584 1.00 36.88 442 GLY A C 1
ATOM 3156 O O . GLY A 1 440 ? -16.298 9.273 104.525 1.00 31.34 442 GLY A O 1
ATOM 3157 N N . ILE A 1 441 ? -15.905 11.120 105.729 1.00 35.10 443 ILE A N 1
ATOM 3158 C CA . ILE A 1 441 ? -16.262 10.562 107.046 1.00 35.18 443 ILE A CA 1
ATOM 3159 C C . ILE A 1 441 ? -17.709 10.877 107.431 1.00 36.25 443 ILE A C 1
ATOM 3160 O O . ILE A 1 441 ? -18.102 12.051 107.479 1.00 32.37 443 ILE A O 1
ATOM 3165 N N . THR A 1 442 ? -18.466 9.819 107.744 1.00 34.68 444 THR A N 1
ATOM 3166 C CA . THR A 1 442 ? -19.796 9.914 108.331 1.00 31.48 444 THR A CA 1
ATOM 3167 C C . THR A 1 442 ? -19.816 9.026 109.555 1.00 30.94 444 THR A C 1
ATOM 3168 O O . THR A 1 442 ? -19.150 7.971 109.586 1.00 30.74 444 THR A O 1
ATOM 3172 N N . CYS A 1 443 ? -20.580 9.436 110.556 1.00 29.33 445 CYS A N 1
ATOM 3173 C CA . CYS A 1 443 ? -20.711 8.652 111.765 1.00 33.30 445 CYS A CA 1
ATOM 3174 C C . CYS A 1 443 ? -22.032 8.834 112.506 1.00 33.78 445 CYS A C 1
ATOM 3175 O O . CYS A 1 443 ? -22.821 9.741 112.209 1.00 35.97 445 CYS A O 1
ATOM 3178 N N . SER A 1 444 ? -22.261 7.926 113.453 1.00 30.95 446 SER A N 1
ATOM 3179 C CA . SER A 1 444 ? -23.385 8.000 114.378 1.00 28.97 446 SER A CA 1
ATOM 3180 C C . SER A 1 444 ? -22.999 7.410 115.720 1.00 28.65 446 SER A C 1
ATOM 3181 O O . SER A 1 444 ? -22.291 6.388 115.778 1.00 31.07 446 SER A O 1
ATOM 3184 N N . ALA A 1 445 ? -23.480 8.021 116.793 1.00 26.78 447 ALA A N 1
ATOM 3185 C CA . ALA A 1 445 ? -23.150 7.611 118.135 1.00 27.65 447 ALA A CA 1
ATOM 3186 C C . ALA A 1 445 ? -24.421 7.378 118.930 1.00 26.51 447 ALA A C 1
ATOM 3187 O O . ALA A 1 445 ? -25.460 7.973 118.641 1.00 29.55 447 ALA A O 1
ATOM 3189 N N . PHE A 1 446 ? -24.334 6.500 119.927 1.00 27.37 448 PHE A N 1
ATOM 3190 C CA . PHE A 1 446 ? -25.501 6.143 120.739 1.00 26.14 448 PHE A CA 1
ATOM 3191 C C . PHE A 1 446 ? -25.068 5.801 122.144 1.00 25.41 448 PHE A C 1
ATOM 3192 O O . PHE A 1 446 ? -23.914 5.502 122.388 1.00 27.30 448 PHE A O 1
ATOM 3200 N N . GLU A 1 447 ? -26.019 5.816 123.061 1.00 25.11 449 GLU A N 1
ATOM 3201 C CA . GLU A 1 447 ? -25.848 5.205 124.350 1.00 25.38 449 GLU A CA 1
ATOM 3202 C C . GLU A 1 447 ? -26.911 4.143 124.560 1.00 26.54 449 GLU A C 1
ATOM 3203 O O . GLU A 1 447 ? -28.116 4.423 124.454 1.00 25.16 449 GLU A O 1
ATOM 3209 N N . ASN A 1 448 ? -26.454 2.937 124.885 1.00 24.29 450 ASN A N 1
ATOM 3210 C CA . ASN A 1 448 ? -27.325 1.810 125.107 1.00 25.76 450 ASN A CA 1
ATOM 3211 C C . ASN A 1 448 ? -27.859 1.876 126.538 1.00 30.69 450 ASN A C 1
ATOM 3212 O O . ASN A 1 448 ? -27.239 2.497 127.443 1.00 31.94 450 ASN A O 1
ATOM 3217 N N . THR A 1 449 ? -28.952 1.169 126.781 1.00 29.82 451 THR A N 1
ATOM 3218 C CA . THR A 1 449 ? -29.550 1.181 128.118 1.00 31.56 451 THR A CA 1
ATOM 3219 C C . THR A 1 449 ? -28.709 0.501 129.172 1.00 32.45 451 THR A C 1
ATOM 3220 O O . THR A 1 449 ? -28.944 0.736 130.334 1.00 34.82 451 THR A O 1
ATOM 3224 N N . ASP A 1 450 ? -27.736 -0.332 128.780 1.00 32.55 452 ASP A N 1
ATOM 3225 C CA . ASP A 1 450 ? -26.753 -0.898 129.709 1.00 33.85 452 ASP A CA 1
ATOM 3226 C C . ASP A 1 450 ? -25.572 0.041 130.047 1.00 33.68 452 ASP A C 1
ATOM 3227 O O . ASP A 1 450 ? -24.591 -0.392 130.634 1.00 38.71 452 ASP A O 1
ATOM 3232 N N . GLY A 1 451 ? -25.644 1.303 129.653 1.00 36.14 453 GLY A N 1
ATOM 3233 C CA . GLY A 1 451 ? -24.588 2.268 129.909 1.00 36.58 453 GLY A CA 1
ATOM 3234 C C . GLY A 1 451 ? -23.366 2.144 129.023 1.00 39.72 453 GLY A C 1
ATOM 3235 O O . GLY A 1 451 ? -22.327 2.718 129.357 1.00 47.52 453 GLY A O 1
ATOM 3236 N N . THR A 1 452 ? -23.460 1.396 127.917 1.00 37.40 454 THR A N 1
ATOM 3237 C CA . THR A 1 452 ? -22.345 1.281 126.987 1.00 34.83 454 THR A CA 1
ATOM 3238 C C . THR A 1 452 ? -22.613 2.268 125.901 1.00 32.66 454 THR A C 1
ATOM 3239 O O . THR A 1 452 ? -23.761 2.454 125.527 1.00 33.67 454 THR A O 1
ATOM 3243 N N . TYR A 1 453 ? -21.558 2.935 125.429 1.00 31.12 455 TYR A N 1
ATOM 3244 C CA . TYR A 1 453 ? -21.624 3.770 124.254 1.00 31.55 455 TYR A CA 1
ATOM 3245 C C . TYR A 1 453 ? -21.379 2.888 123.029 1.00 30.07 455 TYR A C 1
ATOM 3246 O O . TYR A 1 453 ? -20.737 1.853 123.133 1.00 30.72 455 TYR A O 1
ATOM 3255 N N . ALA A 1 454 ? -21.901 3.304 121.889 1.00 27.86 456 ALA A N 1
ATOM 3256 C CA . ALA A 1 454 ? -21.655 2.621 120.634 1.00 27.21 456 ALA A CA 1
ATOM 3257 C C . ALA A 1 454 ? -21.406 3.677 119.580 1.00 27.90 456 ALA A C 1
ATOM 3258 O O . ALA A 1 454 ? -21.983 4.786 119.633 1.00 26.54 456 ALA A O 1
ATOM 3260 N N . PHE A 1 455 ? -20.533 3.356 118.627 1.00 27.99 457 PHE A N 1
ATOM 3261 C CA . PHE A 1 455 ? -20.150 4.352 117.610 1.00 27.46 457 PHE A CA 1
ATOM 3262 C C . PHE A 1 455 ? -19.947 3.598 116.320 1.00 24.52 457 PHE A C 1
ATOM 3263 O O . PHE A 1 455 ? -19.379 2.523 116.326 1.00 23.01 457 PHE A O 1
ATOM 3271 N N . VAL A 1 456 ? -20.456 4.139 115.227 1.00 25.28 458 VAL A N 1
ATOM 3272 C CA . VAL A 1 456 ? -20.367 3.499 113.927 1.00 25.23 458 VAL A CA 1
ATOM 3273 C C . VAL A 1 456 ? -19.851 4.562 113.001 1.00 27.77 458 VAL A C 1
ATOM 3274 O O . VAL A 1 456 ? -20.377 5.697 112.990 1.00 25.95 458 VAL A O 1
ATOM 3278 N N . LEU A 1 457 ? -18.801 4.209 112.250 1.00 28.11 459 LEU A N 1
ATOM 3279 C CA . LEU A 1 457 ? -18.104 5.173 111.388 1.00 28.82 459 LEU A CA 1
ATOM 3280 C C . LEU A 1 457 ? -17.794 4.616 109.996 1.00 26.99 459 LEU A C 1
ATOM 3281 O O . LEU A 1 457 ? -17.361 3.451 109.838 1.00 26.11 459 LEU A O 1
ATOM 3286 N N . ILE A 1 458 ? -18.043 5.452 108.995 1.00 24.13 460 ILE A N 1
ATOM 3287 C CA . ILE A 1 458 ? -17.764 5.142 107.601 1.00 25.00 460 ILE A CA 1
ATOM 3288 C C . ILE A 1 458 ? -16.570 5.985 107.186 1.00 25.92 460 ILE A C 1
ATOM 3289 O O . ILE A 1 458 ? -16.606 7.201 107.338 1.00 26.41 460 ILE A O 1
ATOM 3294 N N . ASN A 1 459 ? -15.528 5.342 106.677 1.00 26.50 461 ASN A N 1
ATOM 3295 C CA . ASN A 1 459 ? -14.414 6.059 106.048 1.00 27.75 461 ASN A CA 1
ATOM 3296 C C . ASN A 1 459 ? -14.398 5.756 104.554 1.00 27.37 461 ASN A C 1
ATOM 3297 O O . ASN A 1 459 ? -13.780 4.764 104.103 1.00 28.14 461 ASN A O 1
ATOM 3302 N N . ASN A 1 460 ? -15.073 6.602 103.787 1.00 28.21 462 ASN A N 1
ATOM 3303 C CA . ASN A 1 460 ? -15.171 6.451 102.323 1.00 30.91 462 ASN A CA 1
ATOM 3304 C C . ASN A 1 460 ? -14.040 7.288 101.675 1.00 33.80 462 ASN A C 1
ATOM 3305 O O . ASN A 1 460 ? -14.275 8.312 101.049 1.00 40.06 462 ASN A O 1
ATOM 3310 N N . ASN A 1 461 ? -12.810 6.832 101.882 1.00 36.87 463 ASN A N 1
ATOM 3311 C CA . ASN A 1 461 ? -11.571 7.439 101.354 1.00 35.54 463 ASN A CA 1
ATOM 3312 C C . ASN A 1 461 ? -10.618 6.243 101.124 1.00 36.85 463 ASN A C 1
ATOM 3313 O O . ASN A 1 461 ? -10.620 5.297 101.918 1.00 32.71 463 ASN A O 1
ATOM 3318 N N . GLU A 1 462 ? -9.815 6.262 100.059 1.00 37.81 464 GLU A N 1
ATOM 3319 C CA . GLU A 1 462 ? -8.797 5.230 99.859 1.00 40.04 464 GLU A CA 1
ATOM 3320 C C . GLU A 1 462 ? -7.824 5.139 101.024 1.00 38.65 464 GLU A C 1
ATOM 3321 O O . GLU A 1 462 ? -7.441 4.056 101.411 1.00 41.39 464 GLU A O 1
ATOM 3327 N N . LYS A 1 463 ? -7.430 6.269 101.591 1.00 39.52 465 LYS A N 1
ATOM 3328 C CA . LYS A 1 463 ? -6.485 6.297 102.690 1.00 41.56 465 LYS A CA 1
ATOM 3329 C C . LYS A 1 463 ? -7.132 5.953 104.027 1.00 40.50 465 LYS A C 1
ATOM 3330 O O . LYS A 1 463 ? -8.258 6.380 104.313 1.00 38.56 465 LYS A O 1
ATOM 3336 N N . SER A 1 464 ? -6.395 5.234 104.870 1.00 34.57 466 SER A N 1
ATOM 3337 C CA . SER A 1 464 ? -6.775 5.123 106.282 1.00 36.12 466 SER A CA 1
ATOM 3338 C C . SER A 1 464 ? -6.759 6.506 106.932 1.00 36.51 466 SER A C 1
ATOM 3339 O O . SER A 1 464 ? -6.153 7.448 106.424 1.00 38.01 466 SER A O 1
ATOM 3342 N N . LYS A 1 465 ? -7.482 6.633 108.032 1.00 37.71 467 LYS A N 1
ATOM 3343 C CA . LYS A 1 465 ? -7.533 7.889 108.784 1.00 39.93 467 LYS A CA 1
ATOM 3344 C C . LYS A 1 465 ? -7.343 7.520 110.244 1.00 38.02 467 LYS A C 1
ATOM 3345 O O . LYS A 1 465 ? -7.874 6.504 110.703 1.00 36.46 467 LYS A O 1
ATOM 3351 N N . LYS A 1 466 ? -6.543 8.308 110.953 1.00 36.28 468 LYS A N 1
ATOM 3352 C CA . LYS A 1 466 ? -6.411 8.156 112.388 1.00 37.09 468 LYS A CA 1
ATOM 3353 C C . LYS A 1 466 ? -7.478 8.999 113.042 1.00 38.65 468 LYS A C 1
ATOM 3354 O O . LYS A 1 466 ? -7.515 10.219 112.849 1.00 43.21 468 LYS A O 1
ATOM 3360 N N . ILE A 1 467 ? -8.332 8.348 113.820 1.00 39.25 469 ILE A N 1
ATOM 3361 C CA . ILE A 1 467 ? -9.375 9.018 114.559 1.00 40.12 469 ILE A CA 1
ATOM 3362 C C . ILE A 1 467 ? -9.080 8.852 116.026 1.00 39.43 469 ILE A C 1
ATOM 3363 O O . ILE A 1 467 ? -8.422 7.899 116.447 1.00 40.85 469 ILE A O 1
ATOM 3368 N N . THR A 1 468 ? -9.562 9.813 116.798 1.00 40.03 470 THR A N 1
ATOM 3369 C CA . THR A 1 468 ? -9.548 9.726 118.242 1.00 40.58 470 THR A CA 1
ATOM 3370 C C . THR A 1 468 ? -10.998 10.027 118.692 1.00 39.50 470 THR A C 1
ATOM 3371 O O . THR A 1 468 ? -11.665 10.886 118.113 1.00 39.81 470 THR A O 1
ATOM 3375 N N . VAL A 1 469 ? -11.478 9.259 119.669 1.00 36.28 471 VAL A N 1
ATOM 3376 C CA . VAL A 1 469 ? -12.881 9.264 120.093 1.00 33.96 471 VAL A CA 1
ATOM 3377 C C . VAL A 1 469 ? -12.941 9.494 121.601 1.00 33.94 471 VAL A C 1
ATOM 3378 O O . VAL A 1 469 ? -12.238 8.819 122.362 1.00 31.56 471 VAL A O 1
ATOM 3382 N N . SER A 1 470 ? -13.796 10.424 122.038 1.00 35.42 472 SER A N 1
ATOM 3383 C CA . SER A 1 470 ? -13.962 10.709 123.476 1.00 37.84 472 SER A CA 1
ATOM 3384 C C . SER A 1 470 ? -15.414 10.589 123.928 1.00 34.84 472 SER A C 1
ATOM 3385 O O . SER A 1 470 ? -16.317 10.976 123.209 1.00 38.05 472 SER A O 1
ATOM 3388 N N . ASP A 1 471 ? -15.615 10.056 125.124 1.00 37.82 473 ASP A N 1
ATOM 3389 C CA . ASP A 1 471 ? -16.927 10.102 125.789 1.00 38.55 473 ASP A CA 1
ATOM 3390 C C . ASP A 1 471 ? -16.953 11.185 126.870 1.00 42.26 473 ASP A C 1
ATOM 3391 O O . ASP A 1 471 ? -17.960 11.324 127.566 1.00 41.50 473 ASP A O 1
ATOM 3396 N N . GLY A 1 472 ? -15.842 11.928 127.024 1.00 43.42 474 GLY A N 1
ATOM 3397 C CA . GLY A 1 472 ? -15.751 13.024 127.969 1.00 44.03 474 GLY A CA 1
ATOM 3398 C C . GLY A 1 472 ? -14.902 12.652 129.140 1.00 45.04 474 GLY A C 1
ATOM 3399 O O . GLY A 1 472 ? -14.206 13.495 129.670 1.00 55.06 474 GLY A O 1
ATOM 3400 N N . GLN A 1 473 ? -14.986 11.392 129.555 1.00 46.68 475 GLN A N 1
ATOM 3401 C CA . GLN A 1 473 ? -14.144 10.818 130.594 1.00 45.49 475 GLN A CA 1
ATOM 3402 C C . GLN A 1 473 ? -13.036 9.874 130.081 1.00 48.52 475 GLN A C 1
ATOM 3403 O O . GLN A 1 473 ? -11.968 9.792 130.682 1.00 44.93 475 GLN A O 1
ATOM 3409 N N . ARG A 1 474 ? -13.277 9.161 128.987 1.00 49.39 476 ARG A N 1
ATOM 3410 C CA . ARG A 1 474 ? -12.316 8.191 128.481 1.00 50.07 476 ARG A CA 1
ATOM 3411 C C . ARG A 1 474 ? -12.113 8.462 126.992 1.00 45.13 476 ARG A C 1
ATOM 3412 O O . ARG A 1 474 ? -12.989 9.036 126.338 1.00 42.07 476 ARG A O 1
ATOM 3420 N N . HIS A 1 475 ? -10.937 8.064 126.500 1.00 43.38 477 HIS A N 1
ATOM 3421 C CA . HIS A 1 475 ? -10.448 8.348 125.148 1.00 44.30 477 HIS A CA 1
ATOM 3422 C C . HIS A 1 475 ? -9.820 7.111 124.525 1.00 38.26 477 HIS A C 1
ATOM 3423 O O . HIS A 1 475 ? -9.183 6.326 125.216 1.00 36.57 477 HIS A O 1
ATOM 3430 N N . PHE A 1 476 ? -9.963 6.959 123.210 1.00 35.05 478 PHE A N 1
ATOM 3431 C CA . PHE A 1 476 ? -9.275 5.877 122.495 1.00 34.65 478 PHE A CA 1
ATOM 3432 C C . PHE A 1 476 ? -9.007 6.297 121.075 1.00 34.18 478 PHE A C 1
ATOM 3433 O O . PHE A 1 476 ? -9.683 7.161 120.543 1.00 31.40 478 PHE A O 1
ATOM 3441 N N . ALA A 1 477 ? -7.987 5.689 120.481 1.00 35.03 479 ALA A N 1
ATOM 3442 C CA . ALA A 1 477 ? -7.568 6.032 119.158 1.00 36.54 479 ALA A CA 1
ATOM 3443 C C . ALA A 1 477 ? -7.466 4.748 118.346 1.00 34.18 479 ALA A C 1
ATOM 3444 O O . ALA A 1 477 ? -7.312 3.668 118.897 1.00 38.35 479 ALA A O 1
ATOM 3446 N N . TYR A 1 478 ? -7.590 4.892 117.031 1.00 33.08 480 TYR A N 1
ATOM 3447 C CA . TYR A 1 478 ? -7.687 3.763 116.129 1.00 32.22 480 TYR A CA 1
ATOM 3448 C C . TYR A 1 478 ? -7.432 4.253 114.731 1.00 32.26 480 TYR A C 1
ATOM 3449 O O . TYR A 1 478 ? -7.942 5.305 114.354 1.00 33.60 480 TYR A O 1
ATOM 3458 N N . ASP A 1 479 ? -6.598 3.530 113.985 1.00 33.01 481 ASP A N 1
ATOM 3459 C CA . ASP A 1 479 ? -6.392 3.816 112.566 1.00 34.59 481 ASP A CA 1
ATOM 3460 C C . ASP A 1 479 ? -7.452 3.068 111.803 1.00 32.14 481 ASP A C 1
ATOM 3461 O O . ASP A 1 479 ? -7.522 1.836 111.840 1.00 30.21 481 ASP A O 1
ATOM 3466 N N . VAL A 1 480 ? -8.268 3.832 111.104 1.00 33.59 482 VAL A N 1
ATOM 3467 C CA . VAL A 1 480 ? -9.431 3.310 110.439 1.00 35.09 482 VAL A CA 1
ATOM 3468 C C . VAL A 1 480 ? -9.053 3.067 108.995 1.00 33.75 482 VAL A C 1
ATOM 3469 O O . VAL A 1 480 ? -8.650 4.011 108.324 1.00 34.77 482 VAL A O 1
ATOM 3473 N N . PRO A 1 481 ? -9.212 1.819 108.496 1.00 30.91 483 PRO A N 1
ATOM 3474 C CA . PRO A 1 481 ? -8.716 1.549 107.144 1.00 28.59 483 PRO A CA 1
ATOM 3475 C C . PRO A 1 481 ? -9.538 2.247 106.063 1.00 30.13 483 PRO A C 1
ATOM 3476 O O . PRO A 1 481 ? -10.655 2.763 106.325 1.00 29.91 483 PRO A O 1
ATOM 3480 N N . GLY A 1 482 ? -8.962 2.295 104.859 1.00 27.24 484 GLY A N 1
ATOM 3481 C CA . GLY A 1 482 ? -9.617 2.892 103.723 1.00 28.64 484 GLY A CA 1
ATOM 3482 C C . GLY A 1 482 ? -10.842 2.073 103.386 1.00 28.87 484 GLY A C 1
ATOM 3483 O O . GLY A 1 482 ? -10.830 0.829 103.531 1.00 30.05 484 GLY A O 1
ATOM 3484 N N . LYS A 1 483 ? -11.883 2.759 102.927 1.00 29.52 485 LYS A N 1
ATOM 3485 C CA . LYS A 1 483 ? -13.110 2.122 102.446 1.00 31.00 485 LYS A CA 1
ATOM 3486 C C . LYS A 1 483 ? -13.673 1.125 103.481 1.00 28.31 485 LYS A C 1
ATOM 3487 O O . LYS A 1 483 ? -13.916 -0.077 103.212 1.00 25.04 485 LYS A O 1
ATOM 3493 N N . SER A 1 484 ? -13.842 1.640 104.691 1.00 25.16 486 SER A N 1
ATOM 3494 C CA . SER A 1 484 ? -14.307 0.817 105.769 1.00 25.59 486 SER A CA 1
ATOM 3495 C C . SER A 1 484 ? -15.534 1.331 106.514 1.00 25.55 486 SER A C 1
ATOM 3496 O O . SER A 1 484 ? -15.862 2.554 106.556 1.00 26.19 486 SER A O 1
ATOM 3499 N N . VAL A 1 485 ? -16.180 0.371 107.146 1.00 22.86 487 VAL A N 1
ATOM 3500 C CA . VAL A 1 485 ? -17.138 0.636 108.188 1.00 22.04 487 VAL A CA 1
ATOM 3501 C C . VAL A 1 485 ? -16.533 0.056 109.422 1.00 22.25 487 VAL A C 1
ATOM 3502 O O . VAL A 1 485 ? -15.990 -1.089 109.403 1.00 21.94 487 VAL A O 1
ATOM 3506 N N . THR A 1 486 ? -16.610 0.816 110.504 1.00 22.53 488 THR A N 1
ATOM 3507 C CA . THR A 1 486 ? -16.116 0.357 111.777 1.00 22.79 488 THR A CA 1
ATOM 3508 C C . THR A 1 486 ? -17.189 0.601 112.830 1.00 22.55 488 THR A C 1
ATOM 3509 O O . THR A 1 486 ? -17.767 1.680 112.877 1.00 22.09 488 THR A O 1
ATOM 3513 N N . SER A 1 487 ? -17.429 -0.404 113.659 1.00 21.42 489 SER A N 1
ATOM 3514 C CA . SER A 1 487 ? -18.326 -0.279 114.820 1.00 21.33 489 SER A CA 1
ATOM 3515 C C . SER A 1 487 ? -17.559 -0.456 116.104 1.00 22.47 489 SER A C 1
ATOM 3516 O O . SER A 1 487 ? -16.682 -1.331 116.205 1.00 23.31 489 SER A O 1
ATOM 3519 N N . TYR A 1 488 ? -17.955 0.304 117.121 1.00 22.19 490 TYR A N 1
ATOM 3520 C CA . TYR A 1 488 ? -17.231 0.376 118.374 1.00 22.79 490 TYR A CA 1
ATOM 3521 C C . TYR A 1 488 ? -18.233 0.319 119.505 1.00 22.15 490 TYR A C 1
ATOM 3522 O O . TYR A 1 488 ? -19.303 0.875 119.394 1.00 25.94 490 TYR A O 1
ATOM 3531 N N . ARG A 1 489 ? -17.890 -0.369 120.585 1.00 22.60 491 ARG A N 1
ATOM 3532 C CA . ARG A 1 489 ? -18.690 -0.387 121.784 1.00 24.09 491 ARG A CA 1
ATOM 3533 C C . ARG A 1 489 ? -17.763 -0.424 123.013 1.00 24.27 491 ARG A C 1
ATOM 3534 O O . ARG A 1 489 ? -16.760 -1.157 123.029 1.00 23.93 491 ARG A O 1
ATOM 3542 N N . TRP A 1 490 ? -18.131 0.319 124.052 1.00 24.74 492 TRP A N 1
ATOM 3543 C CA . TRP A 1 490 ? -17.329 0.362 125.276 1.00 25.76 492 TRP A CA 1
ATOM 3544 C C . TRP A 1 490 ? -18.165 0.816 126.470 1.00 26.48 492 TRP A C 1
ATOM 3545 O O . TRP A 1 490 ? -19.265 1.340 126.294 1.00 27.39 492 TRP A O 1
ATOM 3556 N N . ALA A 1 491 ? -17.673 0.556 127.674 1.00 29.80 493 ALA A N 1
ATOM 3557 C CA . ALA A 1 491 ? -18.385 0.881 128.915 1.00 34.14 493 ALA A CA 1
ATOM 3558 C C . ALA A 1 491 ? -18.174 2.338 129.334 1.00 38.86 493 ALA A C 1
ATOM 3559 O O . ALA A 1 491 ? -17.073 2.889 129.206 1.00 39.55 493 ALA A O 1
ATOM 3561 N N . LYS A 1 492 ? -19.242 2.948 129.833 1.00 43.62 494 LYS A N 1
ATOM 3562 C CA . LYS A 1 492 ? -19.145 4.227 130.542 1.00 49.31 494 LYS A CA 1
ATOM 3563 C C . LYS A 1 492 ? -18.477 4.051 131.907 1.00 47.59 494 LYS A C 1
ATOM 3564 O O . LYS A 1 492 ? -18.497 2.966 132.498 1.00 43.53 494 LYS A O 1
ATOM 3570 N N . THR B 1 34 ? 2.457 -53.202 123.880 1.00 47.96 36 THR B N 1
ATOM 3571 C CA . THR B 1 34 ? 2.286 -54.697 123.871 1.00 50.65 36 THR B CA 1
ATOM 3572 C C . THR B 1 34 ? 2.903 -55.399 125.113 1.00 48.14 36 THR B C 1
ATOM 3573 O O . THR B 1 34 ? 3.938 -54.971 125.628 1.00 46.78 36 THR B O 1
ATOM 3577 N N . GLY B 1 35 ? 2.259 -56.473 125.580 1.00 42.42 37 GLY B N 1
ATOM 3578 C CA . GLY B 1 35 ? 2.642 -57.148 126.830 1.00 36.96 37 GLY B CA 1
ATOM 3579 C C . GLY B 1 35 ? 1.464 -57.819 127.504 1.00 32.19 37 GLY B C 1
ATOM 3580 O O . GLY B 1 35 ? 0.381 -57.803 126.967 1.00 35.79 37 GLY B O 1
ATOM 3581 N N . ASP B 1 36 ? 1.657 -58.364 128.705 1.00 27.55 38 ASP B N 1
ATOM 3582 C CA . ASP B 1 36 ? 0.553 -59.019 129.436 1.00 26.50 38 ASP B CA 1
ATOM 3583 C C . ASP B 1 36 ? -0.535 -58.058 129.967 1.00 23.66 38 ASP B C 1
ATOM 3584 O O . ASP B 1 36 ? -1.672 -58.446 130.060 1.00 23.94 38 ASP B O 1
ATOM 3589 N N . VAL B 1 37 ? -0.151 -56.851 130.350 1.00 21.67 39 VAL B N 1
ATOM 3590 C CA . VAL B 1 37 ? -1.031 -55.913 131.018 1.00 23.51 39 VAL B CA 1
ATOM 3591 C C . VAL B 1 37 ? -1.064 -54.616 130.237 1.00 21.03 39 VAL B C 1
ATOM 3592 O O . VAL B 1 37 ? -0.010 -54.008 130.021 1.00 21.22 39 VAL B O 1
ATOM 3596 N N . ALA B 1 38 ? -2.261 -54.235 129.801 1.00 20.38 40 ALA B N 1
ATOM 3597 C CA . ALA B 1 38 ? -2.490 -53.034 129.001 1.00 19.67 40 ALA B CA 1
ATOM 3598 C C . ALA B 1 38 ? -2.748 -51.897 129.971 1.00 22.13 40 ALA B C 1
ATOM 3599 O O . ALA B 1 38 ? -3.505 -52.088 130.958 1.00 24.20 40 ALA B O 1
ATOM 3601 N N . ILE B 1 39 ? -2.105 -50.747 129.774 1.00 19.50 41 ILE B N 1
ATOM 3602 C CA . ILE B 1 39 ? -2.156 -49.668 130.771 1.00 20.04 41 ILE B CA 1
ATOM 3603 C C . ILE B 1 39 ? -2.504 -48.334 130.077 1.00 18.55 41 ILE B C 1
ATOM 3604 O O . ILE B 1 39 ? -2.076 -48.079 128.953 1.00 17.47 41 ILE B O 1
ATOM 3609 N N . TYR B 1 40 ? -3.315 -47.536 130.726 1.00 18.16 42 TYR B N 1
ATOM 3610 C CA . TYR B 1 40 ? -3.575 -46.141 130.310 1.00 18.01 42 TYR B CA 1
ATOM 3611 C C . TYR B 1 40 ? -3.204 -45.271 131.465 1.00 17.06 42 TYR B C 1
ATOM 3612 O O . TYR B 1 40 ? -3.609 -45.563 132.597 1.00 16.97 42 TYR B O 1
ATOM 3621 N N . THR B 1 41 ? -2.523 -44.146 131.191 1.00 16.33 43 THR B N 1
ATOM 3622 C CA . THR B 1 41 ? -2.107 -43.226 132.190 1.00 15.12 43 THR B CA 1
ATOM 3623 C C . THR B 1 41 ? -2.445 -41.764 131.800 1.00 14.31 43 THR B C 1
ATOM 3624 O O . THR B 1 41 ? -2.211 -41.327 130.665 1.00 14.26 43 THR B O 1
ATOM 3628 N N . THR B 1 42 ? -2.955 -41.036 132.771 1.00 14.01 44 THR B N 1
ATOM 3629 C CA . THR B 1 42 ? -3.110 -39.556 132.679 1.00 13.54 44 THR B CA 1
ATOM 3630 C C . THR B 1 42 ? -2.540 -38.932 133.932 1.00 13.91 44 THR B C 1
ATOM 3631 O O . THR B 1 42 ? -2.870 -39.370 135.030 1.00 14.69 44 THR B O 1
ATOM 3635 N N . THR B 1 43 ? -1.763 -37.853 133.792 1.00 15.67 45 THR B N 1
ATOM 3636 C CA . THR B 1 43 ? -1.310 -37.056 134.944 1.00 16.14 45 THR B CA 1
ATOM 3637 C C . THR B 1 43 ? -1.959 -35.620 134.880 1.00 17.31 45 THR B C 1
ATOM 3638 O O . THR B 1 43 ? -2.293 -35.135 133.798 1.00 15.20 45 THR B O 1
ATOM 3642 N N . SER B 1 44 ? -2.155 -35.028 136.046 1.00 17.64 46 SER B N 1
ATOM 3643 C CA A SER B 1 44 ? -2.682 -33.658 136.234 0.50 20.25 46 SER B CA 1
ATOM 3644 C CA B SER B 1 44 ? -2.777 -33.711 136.134 0.50 19.57 46 SER B CA 1
ATOM 3645 C C . SER B 1 44 ? -1.956 -32.628 135.419 1.00 19.85 46 SER B C 1
ATOM 3646 O O . SER B 1 44 ? -2.545 -31.647 134.960 1.00 20.10 46 SER B O 1
ATOM 3651 N N . SER B 1 45 ? -0.642 -32.830 135.274 1.00 20.82 47 SER B N 1
ATOM 3652 C CA . SER B 1 45 ? 0.206 -31.879 134.524 1.00 21.59 47 SER B CA 1
ATOM 3653 C C . SER B 1 45 ? 0.137 -32.114 133.039 1.00 21.92 47 SER B C 1
ATOM 3654 O O . SER B 1 45 ? 0.741 -31.371 132.293 1.00 21.14 47 SER B O 1
ATOM 3657 N N . LEU B 1 46 ? -0.500 -33.216 132.624 1.00 20.39 48 LEU B N 1
ATOM 3658 C CA . LEU B 1 46 ? -0.471 -33.704 131.234 1.00 20.28 48 LEU B CA 1
ATOM 3659 C C . LEU B 1 46 ? 0.886 -34.122 130.671 1.00 18.92 48 LEU B C 1
ATOM 3660 O O . LEU B 1 46 ? 1.074 -34.117 129.447 1.00 18.11 48 LEU B O 1
ATOM 3665 N N . THR B 1 47 ? 1.824 -34.498 131.515 1.00 18.35 49 THR B N 1
ATOM 3666 C CA . THR B 1 47 ? 2.943 -35.339 131.040 1.00 19.98 49 THR B CA 1
ATOM 3667 C C . THR B 1 47 ? 2.456 -36.642 130.417 1.00 19.18 49 THR B C 1
ATOM 3668 O O . THR B 1 47 ? 3.114 -37.207 129.550 1.00 16.83 49 THR B O 1
ATOM 3672 N N . ARG B 1 48 ? 1.286 -37.095 130.849 1.00 18.80 50 ARG B N 1
ATOM 3673 C CA . ARG B 1 48 ? 0.645 -38.292 130.302 1.00 19.34 50 ARG B CA 1
ATOM 3674 C C . ARG B 1 48 ? -0.841 -37.966 130.055 1.00 19.99 50 ARG B C 1
ATOM 3675 O O . ARG B 1 48 ? -1.472 -37.306 130.883 1.00 18.25 50 ARG B O 1
ATOM 3683 N N . ASP B 1 49 ? -1.366 -38.428 128.926 1.00 20.06 51 ASP B N 1
ATOM 3684 C CA . ASP B 1 49 ? -2.636 -37.918 128.354 1.00 21.89 51 ASP B CA 1
ATOM 3685 C C . ASP B 1 49 ? -3.342 -39.108 127.737 1.00 18.63 51 ASP B C 1
ATOM 3686 O O . ASP B 1 49 ? -3.276 -39.343 126.535 1.00 19.02 51 ASP B O 1
ATOM 3691 N N . LEU B 1 50 ? -4.019 -39.862 128.567 1.00 17.92 52 LEU B N 1
ATOM 3692 C CA . LEU B 1 50 ? -4.477 -41.203 128.174 1.00 18.83 52 LEU B CA 1
ATOM 3693 C C . LEU B 1 50 ? -3.378 -41.980 127.409 1.00 19.38 52 LEU B C 1
ATOM 3694 O O . LEU B 1 50 ? -3.646 -42.644 126.433 1.00 18.77 52 LEU B O 1
ATOM 3699 N N . THR B 1 51 ? -2.134 -41.843 127.867 1.00 18.52 53 THR B N 1
ATOM 3700 C CA . THR B 1 51 ? -1.002 -42.450 127.228 1.00 18.92 53 THR B CA 1
ATOM 3701 C C . THR B 1 51 ? -1.048 -43.966 127.468 1.00 19.10 53 THR B C 1
ATOM 3702 O O . THR B 1 51 ? -1.326 -44.427 128.611 1.00 20.38 53 THR B O 1
ATOM 3706 N N . ARG B 1 52 ? -0.852 -44.708 126.400 1.00 20.64 54 ARG B N 1
ATOM 3707 C CA . ARG B 1 52 ? -0.777 -46.200 126.462 1.00 24.16 54 ARG B CA 1
ATOM 3708 C C . ARG B 1 52 ? 0.599 -46.675 126.896 1.00 22.79 54 ARG B C 1
ATOM 3709 O O . ARG B 1 52 ? 1.612 -46.071 126.525 1.00 23.15 54 ARG B O 1
ATOM 3717 N N . ASP B 1 53 ? 0.626 -47.710 127.741 1.00 21.42 55 ASP B N 1
ATOM 3718 C CA . ASP B 1 53 ? 1.845 -48.397 128.137 1.00 20.93 55 ASP B CA 1
ATOM 3719 C C . ASP B 1 53 ? 1.467 -49.881 128.390 1.00 21.00 55 ASP B C 1
ATOM 3720 O O . ASP B 1 53 ? 0.297 -50.274 128.289 1.00 18.98 55 ASP B O 1
ATOM 3725 N N . ALA B 1 54 ? 2.460 -50.712 128.656 1.00 21.32 56 ALA B N 1
ATOM 3726 C CA . ALA B 1 54 ? 2.200 -52.115 128.991 1.00 22.92 56 ALA B CA 1
ATOM 3727 C C . ALA B 1 54 ? 3.305 -52.663 129.848 1.00 24.36 56 ALA B C 1
ATOM 3728 O O . ALA B 1 54 ? 4.402 -52.105 129.885 1.00 24.60 56 ALA B O 1
ATOM 3730 N N . VAL B 1 55 ? 3.019 -53.732 130.565 1.00 23.33 57 VAL B N 1
ATOM 3731 C CA . VAL B 1 55 ? 4.020 -54.360 131.373 1.00 23.84 57 VAL B CA 1
ATOM 3732 C C . VAL B 1 55 ? 3.767 -55.858 131.245 1.00 24.48 57 VAL B C 1
ATOM 3733 O O . VAL B 1 55 ? 2.662 -56.276 130.866 1.00 20.80 57 VAL B O 1
ATOM 3737 N N . ASN B 1 56 ? 4.790 -56.656 131.543 1.00 24.10 58 ASN B N 1
ATOM 3738 C CA . ASN B 1 56 ? 4.601 -58.113 131.661 1.00 23.37 58 ASN B CA 1
ATOM 3739 C C . ASN B 1 56 ? 4.489 -58.557 133.127 1.00 21.78 58 ASN B C 1
ATOM 3740 O O . ASN B 1 56 ? 4.930 -57.865 134.047 1.00 21.71 58 ASN B O 1
ATOM 3745 N N . PHE B 1 57 ? 3.884 -59.732 133.343 1.00 24.21 59 PHE B N 1
ATOM 3746 C CA . PHE B 1 57 ? 3.919 -60.382 134.678 1.00 25.00 59 PHE B CA 1
ATOM 3747 C C . PHE B 1 57 ? 5.385 -60.536 135.069 1.00 26.97 59 PHE B C 1
ATOM 3748 O O . PHE B 1 57 ? 6.219 -60.676 134.168 1.00 26.78 59 PHE B O 1
ATOM 3756 N N . SER B 1 58 ? 5.708 -60.431 136.363 1.00 28.96 60 SER B N 1
ATOM 3757 C CA . SER B 1 58 ? 7.107 -60.428 136.846 1.00 33.89 60 SER B CA 1
ATOM 3758 C C . SER B 1 58 ? 7.366 -61.441 137.990 1.00 40.26 60 SER B C 1
ATOM 3759 O O . SER B 1 58 ? 7.386 -61.072 139.171 1.00 46.28 60 SER B O 1
ATOM 3762 N N . PRO B 1 59 ? 7.596 -62.728 137.631 1.00 47.87 61 PRO B N 1
ATOM 3763 C CA . PRO B 1 59 ? 7.840 -63.750 138.653 1.00 50.46 61 PRO B CA 1
ATOM 3764 C C . PRO B 1 59 ? 9.281 -63.698 139.161 1.00 49.43 61 PRO B C 1
ATOM 3765 O O . PRO B 1 59 ? 9.705 -62.672 139.669 1.00 53.69 61 PRO B O 1
ATOM 3769 N N . THR B 1 66 ? 3.803 -51.095 148.287 1.00 57.87 68 THR B N 1
ATOM 3770 C CA . THR B 1 66 ? 2.450 -51.667 148.355 1.00 58.13 68 THR B CA 1
ATOM 3771 C C . THR B 1 66 ? 2.254 -52.888 147.411 1.00 49.33 68 THR B C 1
ATOM 3772 O O . THR B 1 66 ? 2.649 -52.812 146.222 1.00 41.70 68 THR B O 1
ATOM 3776 N N . THR B 1 67 ? 1.724 -54.008 147.958 1.00 37.56 69 THR B N 1
ATOM 3777 C CA . THR B 1 67 ? 1.056 -55.049 147.159 1.00 34.41 69 THR B CA 1
ATOM 3778 C C . THR B 1 67 ? -0.456 -54.928 147.384 1.00 29.81 69 THR B C 1
ATOM 3779 O O . THR B 1 67 ? -0.956 -54.904 148.521 1.00 27.76 69 THR B O 1
ATOM 3783 N N . ILE B 1 68 ? -1.174 -54.805 146.285 1.00 25.53 70 ILE B N 1
ATOM 3784 C CA . ILE B 1 68 ? -2.616 -54.824 146.316 1.00 23.23 70 ILE B CA 1
ATOM 3785 C C . ILE B 1 68 ? -3.019 -56.177 145.758 1.00 22.16 70 ILE B C 1
ATOM 3786 O O . ILE B 1 68 ? -2.583 -56.559 144.672 1.00 23.10 70 ILE B O 1
ATOM 3791 N N . THR B 1 69 ? -3.845 -56.885 146.489 1.00 21.42 71 THR B N 1
ATOM 3792 C CA . THR B 1 69 ? -4.327 -58.207 146.069 1.00 19.50 71 THR B CA 1
ATOM 3793 C C . THR B 1 69 ? -5.823 -58.174 145.732 1.00 19.88 71 THR B C 1
ATOM 3794 O O . THR B 1 69 ? -6.633 -57.774 146.534 1.00 19.07 71 THR B O 1
ATOM 3798 N N . LEU B 1 70 ? -6.165 -58.561 144.503 1.00 19.02 72 LEU B N 1
ATOM 3799 C CA . LEU B 1 70 ? -7.553 -58.716 144.116 1.00 20.92 72 LEU B CA 1
ATOM 3800 C C . LEU B 1 70 ? -8.208 -59.923 144.804 1.00 20.46 72 LEU B C 1
ATOM 3801 O O . LEU B 1 70 ? -7.592 -60.990 144.910 1.00 21.58 72 LEU B O 1
ATOM 3806 N N . ASN B 1 71 ? -9.458 -59.754 145.222 1.00 21.10 73 ASN B N 1
ATOM 3807 C CA . ASN B 1 71 ? -10.263 -60.807 145.830 1.00 20.40 73 ASN B CA 1
ATOM 3808 C C . ASN B 1 71 ? -11.559 -61.049 145.047 1.00 21.70 73 ASN B C 1
ATOM 3809 O O . ASN B 1 71 ? -12.606 -60.522 145.417 1.00 23.48 73 ASN B O 1
ATOM 3814 N N . PRO B 1 72 ? -11.501 -61.935 144.029 1.00 24.62 74 PRO B N 1
ATOM 3815 C CA . PRO B 1 72 ? -12.660 -62.181 143.186 1.00 25.76 74 PRO B CA 1
ATOM 3816 C C . PRO B 1 72 ? -13.798 -62.930 143.862 1.00 25.69 74 PRO B C 1
ATOM 3817 O O . PRO B 1 72 ? -14.887 -62.867 143.352 1.00 25.31 74 PRO B O 1
ATOM 3821 N N . ALA B 1 73 ? -13.561 -63.573 145.023 1.00 25.40 75 ALA B N 1
ATOM 3822 C CA . ALA B 1 73 ? -14.632 -64.141 145.855 1.00 25.76 75 ALA B CA 1
ATOM 3823 C C . ALA B 1 73 ? -15.626 -63.136 146.424 1.00 25.43 75 ALA B C 1
ATOM 3824 O O . ALA B 1 73 ? -16.744 -63.514 146.789 1.00 26.31 75 ALA B O 1
ATOM 3826 N N . GLU B 1 74 ? -15.180 -61.900 146.616 1.00 23.85 76 GLU B N 1
ATOM 3827 C CA . GLU B 1 74 ? -15.973 -60.883 147.243 1.00 24.86 76 GLU B CA 1
ATOM 3828 C C . GLU B 1 74 ? -16.489 -60.021 146.117 1.00 25.04 76 GLU B C 1
ATOM 3829 O O . GLU B 1 74 ? -15.784 -59.137 145.639 1.00 24.90 76 GLU B O 1
ATOM 3835 N N . GLN B 1 75 ? -17.697 -60.316 145.654 1.00 25.41 77 GLN B N 1
ATOM 3836 C CA . GLN B 1 75 ? -18.266 -59.623 144.510 1.00 26.78 77 GLN B CA 1
ATOM 3837 C C . GLN B 1 75 ? -19.271 -58.604 144.976 1.00 24.47 77 GLN B C 1
ATOM 3838 O O . GLN B 1 75 ? -20.087 -58.882 145.865 1.00 25.21 77 GLN B O 1
ATOM 3844 N N . TYR B 1 76 ? -19.245 -57.430 144.358 1.00 23.14 78 TYR B N 1
ATOM 3845 C CA . TYR B 1 76 ? -20.173 -56.347 144.669 1.00 21.07 78 TYR B CA 1
ATOM 3846 C C . TYR B 1 76 ? -21.175 -56.151 143.515 1.00 20.51 78 TYR B C 1
ATOM 3847 O O . TYR B 1 76 ? -21.746 -57.150 143.042 1.00 18.94 78 TYR B O 1
ATOM 3856 N N . GLN B 1 77 ? -21.441 -54.905 143.071 1.00 16.30 79 GLN B N 1
ATOM 3857 C CA . GLN B 1 77 ? -22.441 -54.665 142.035 1.00 16.71 79 GLN B CA 1
ATOM 3858 C C . GLN B 1 77 ? -21.896 -54.990 140.645 1.00 16.44 79 GLN B C 1
ATOM 3859 O O . GLN B 1 77 ? -20.687 -54.977 140.445 1.00 18.77 79 GLN B O 1
ATOM 3865 N N . THR B 1 78 ? -22.759 -55.302 139.687 1.00 17.74 80 THR B N 1
ATOM 3866 C CA . THR B 1 78 ? -22.354 -55.346 138.315 1.00 18.98 80 THR B CA 1
ATOM 3867 C C . THR B 1 78 ? -22.400 -53.954 137.697 1.00 20.73 80 THR B C 1
ATOM 3868 O O . THR B 1 78 ? -23.249 -53.124 138.077 1.00 20.51 80 THR B O 1
ATOM 3872 N N . MET B 1 79 ? -21.504 -53.735 136.729 1.00 18.88 81 MET B N 1
ATOM 3873 C CA . MET B 1 79 ? -21.309 -52.426 136.142 1.00 22.15 81 MET B CA 1
ATOM 3874 C C . MET B 1 79 ? -22.028 -52.414 134.812 1.00 21.40 81 MET B C 1
ATOM 3875 O O . MET B 1 79 ? -21.823 -53.314 133.995 1.00 21.58 81 MET B O 1
ATOM 3880 N N . ASP B 1 80 ? -22.911 -51.423 134.649 1.00 19.14 82 ASP B N 1
ATOM 3881 C CA . ASP B 1 80 ? -23.664 -51.258 133.422 1.00 18.84 82 ASP B CA 1
ATOM 3882 C C . ASP B 1 80 ? -22.872 -50.465 132.366 1.00 18.24 82 ASP B C 1
ATOM 3883 O O . ASP B 1 80 ? -23.017 -50.723 131.200 1.00 19.08 82 ASP B O 1
ATOM 3888 N N . GLY B 1 81 ? -22.090 -49.468 132.784 1.00 16.97 83 GLY B N 1
ATOM 3889 C CA . GLY B 1 81 ? -21.278 -48.706 131.869 1.00 17.94 83 GLY B CA 1
ATOM 3890 C C . GLY B 1 81 ? -21.074 -47.281 132.389 1.00 15.65 83 GLY B C 1
ATOM 3891 O O . GLY B 1 81 ? -21.435 -46.965 133.524 1.00 14.87 83 GLY B O 1
ATOM 3892 N N . PHE B 1 82 ? -20.430 -46.485 131.563 1.00 15.12 84 PHE B N 1
ATOM 3893 C CA . PHE B 1 82 ? -19.923 -45.125 131.901 1.00 14.28 84 PHE B CA 1
ATOM 3894 C C . PHE B 1 82 ? -19.982 -44.234 130.680 1.00 15.62 84 PHE B C 1
ATOM 3895 O O . PHE B 1 82 ? -19.781 -44.707 129.568 1.00 16.70 84 PHE B O 1
ATOM 3903 N N . GLY B 1 83 ? -20.294 -42.923 130.855 1.00 15.47 85 GLY B N 1
ATOM 3904 C CA . GLY B 1 83 ? -20.308 -42.099 129.717 1.00 14.47 85 GLY B CA 1
ATOM 3905 C C . GLY B 1 83 ? -20.671 -40.673 130.031 1.00 14.50 85 GLY B C 1
ATOM 3906 O O . GLY B 1 83 ? -20.340 -40.169 131.126 1.00 14.33 85 GLY B O 1
ATOM 3907 N N . ALA B 1 84 ? -21.395 -40.080 129.094 1.00 14.35 86 ALA B N 1
ATOM 3908 C CA . ALA B 1 84 ? -21.723 -38.655 129.098 1.00 14.04 86 ALA B CA 1
ATOM 3909 C C . ALA B 1 84 ? -23.094 -38.381 128.521 1.00 14.64 86 ALA B C 1
ATOM 3910 O O . ALA B 1 84 ? -23.766 -39.280 128.031 1.00 15.04 86 ALA B O 1
ATOM 3912 N N . ALA B 1 85 ? -23.545 -37.133 128.671 1.00 14.86 87 ALA B N 1
ATOM 3913 C CA . ALA B 1 85 ? -24.854 -36.754 128.164 1.00 14.83 87 ALA B CA 1
ATOM 3914 C C . ALA B 1 85 ? -24.722 -36.332 126.693 1.00 14.88 87 ALA B C 1
ATOM 3915 O O . ALA B 1 85 ? -23.825 -35.541 126.330 1.00 14.30 87 ALA B O 1
ATOM 3917 N N . ILE B 1 86 ? -25.620 -36.846 125.866 1.00 14.67 88 ILE B N 1
ATOM 3918 C CA . ILE B 1 86 ? -25.714 -36.410 124.474 1.00 14.22 88 ILE B CA 1
ATOM 3919 C C . ILE B 1 86 ? -26.887 -35.424 124.379 1.00 13.79 88 ILE B C 1
ATOM 3920 O O . ILE B 1 86 ? -28.020 -35.773 124.075 1.00 14.85 88 ILE B O 1
ATOM 3925 N N . THR B 1 87 ? -26.590 -34.180 124.684 1.00 14.00 89 THR B N 1
ATOM 3926 C CA . THR B 1 87 ? -27.568 -33.092 124.662 1.00 13.31 89 THR B CA 1
ATOM 3927 C C . THR B 1 87 ? -27.754 -32.542 123.259 1.00 13.49 89 THR B C 1
ATOM 3928 O O . THR B 1 87 ? -26.942 -32.781 122.380 1.00 12.97 89 THR B O 1
ATOM 3932 N N . GLY B 1 88 ? -28.806 -31.767 123.058 1.00 13.79 90 GLY B N 1
ATOM 3933 C CA . GLY B 1 88 ? -28.906 -31.000 121.805 1.00 15.04 90 GLY B CA 1
ATOM 3934 C C . GLY B 1 88 ? -27.655 -30.174 121.483 1.00 14.12 90 GLY B C 1
ATOM 3935 O O . GLY B 1 88 ? -27.203 -30.111 120.334 1.00 14.77 90 GLY B O 1
ATOM 3936 N N . SER B 1 89 ? -27.063 -29.565 122.487 1.00 15.99 91 SER B N 1
ATOM 3937 C CA . SER B 1 89 ? -25.871 -28.715 122.272 1.00 17.48 91 SER B CA 1
ATOM 3938 C C . SER B 1 89 ? -24.650 -29.528 121.867 1.00 16.97 91 SER B C 1
ATOM 3939 O O . SER B 1 89 ? -23.868 -29.111 120.998 1.00 18.99 91 SER B O 1
ATOM 3942 N N . THR B 1 90 ? -24.511 -30.701 122.467 1.00 17.06 92 THR B N 1
ATOM 3943 C CA . THR B 1 90 ? -23.471 -31.693 122.070 1.00 15.58 92 THR B CA 1
ATOM 3944 C C . THR B 1 90 ? -23.643 -32.051 120.608 1.00 15.60 92 THR B C 1
ATOM 3945 O O . THR B 1 90 ? -22.722 -31.927 119.840 1.00 13.99 92 THR B O 1
ATOM 3949 N N . CYS B 1 91 ? -24.860 -32.422 120.251 1.00 16.34 93 CYS B N 1
ATOM 3950 C CA . CYS B 1 91 ? -25.225 -32.777 118.871 1.00 16.50 93 CYS B CA 1
ATOM 3951 C C . CYS B 1 91 ? -24.972 -31.717 117.840 1.00 16.60 93 CYS B C 1
ATOM 3952 O O . CYS B 1 91 ? -24.351 -31.974 116.792 1.00 17.29 93 CYS B O 1
ATOM 3955 N N . TYR B 1 92 ? -25.382 -30.493 118.163 1.00 16.86 94 TYR B N 1
ATOM 3956 C CA . TYR B 1 92 ? -25.148 -29.357 117.299 1.00 16.26 94 TYR B CA 1
ATOM 3957 C C . TYR B 1 92 ? -23.686 -29.189 117.037 1.00 15.70 94 TYR B C 1
ATOM 3958 O O . TYR B 1 92 ? -23.263 -29.071 115.858 1.00 13.69 94 TYR B O 1
ATOM 3967 N N . ASN B 1 93 ? -22.904 -29.179 118.110 1.00 15.01 95 ASN B N 1
ATOM 3968 C CA . ASN B 1 93 ? -21.441 -29.053 117.956 1.00 15.19 95 ASN B CA 1
ATOM 3969 C C . ASN B 1 93 ? -20.819 -30.150 117.127 1.00 16.11 95 ASN B C 1
ATOM 3970 O O . ASN B 1 93 ? -19.969 -29.888 116.231 1.00 17.24 95 ASN B O 1
ATOM 3975 N N . LEU B 1 94 ? -21.214 -31.406 117.405 1.00 16.09 96 LEU B N 1
ATOM 3976 C CA . LEU B 1 94 ? -20.722 -32.525 116.623 1.00 15.66 96 LEU B CA 1
ATOM 3977 C C . LEU B 1 94 ? -21.139 -32.385 115.166 1.00 16.47 96 LEU B C 1
ATOM 3978 O O . LEU B 1 94 ? -20.346 -32.665 114.272 1.00 15.27 96 LEU B O 1
ATOM 3983 N N . LEU B 1 95 ? -22.368 -31.896 114.935 1.00 16.96 97 LEU B N 1
ATOM 3984 C CA . LEU B 1 95 ? -22.875 -31.778 113.569 1.00 17.95 97 LEU B CA 1
ATOM 3985 C C . LEU B 1 95 ? -22.231 -30.687 112.734 1.00 19.32 97 LEU B C 1
ATOM 3986 O O . LEU B 1 95 ? -22.334 -30.693 111.482 1.00 19.35 97 LEU B O 1
ATOM 3991 N N . LEU B 1 96 ? -21.594 -29.738 113.405 1.00 19.60 98 LEU B N 1
ATOM 3992 C CA . LEU B 1 96 ? -20.823 -28.706 112.761 1.00 20.23 98 LEU B CA 1
ATOM 3993 C C . LEU B 1 96 ? -19.391 -29.109 112.410 1.00 20.46 98 LEU B C 1
ATOM 3994 O O . LEU B 1 96 ? -18.716 -28.383 111.683 1.00 19.86 98 LEU B O 1
ATOM 3999 N N . MET B 1 97 ? -18.951 -30.270 112.871 1.00 19.73 99 MET B N 1
ATOM 4000 C CA . MET B 1 97 ? -17.658 -30.797 112.473 1.00 21.66 99 MET B CA 1
ATOM 4001 C C . MET B 1 97 ? -17.757 -31.387 111.058 1.00 22.86 99 MET B C 1
ATOM 4002 O O . MET B 1 97 ? -18.826 -31.769 110.623 1.00 21.21 99 MET B O 1
ATOM 4007 N N . LYS B 1 98 ? -16.641 -31.458 110.343 1.00 24.47 100 LYS B N 1
ATOM 4008 C CA . LYS B 1 98 ? -16.598 -32.256 109.123 1.00 25.77 100 LYS B CA 1
ATOM 4009 C C . LYS B 1 98 ? -16.895 -33.720 109.457 1.00 24.27 100 LYS B C 1
ATOM 4010 O O . LYS B 1 98 ? -16.527 -34.164 110.532 1.00 24.85 100 LYS B O 1
ATOM 4016 N N . PRO B 1 99 ? -17.617 -34.444 108.585 1.00 23.24 101 PRO B N 1
ATOM 4017 C CA . PRO B 1 99 ? -18.033 -35.829 108.912 1.00 22.45 101 PRO B CA 1
ATOM 4018 C C . PRO B 1 99 ? -16.891 -36.737 109.339 1.00 22.36 101 PRO B C 1
ATOM 4019 O O . PRO B 1 99 ? -17.062 -37.542 110.262 1.00 23.90 101 PRO B O 1
ATOM 4023 N N . ALA B 1 100 ? -15.727 -36.579 108.715 1.00 22.44 102 ALA B N 1
ATOM 4024 C CA . ALA B 1 100 ? -14.557 -37.400 109.040 1.00 24.37 102 ALA B CA 1
ATOM 4025 C C . ALA B 1 100 ? -14.059 -37.146 110.466 1.00 24.09 102 ALA B C 1
ATOM 4026 O O . ALA B 1 100 ? -13.672 -38.072 111.166 1.00 24.58 102 ALA B O 1
ATOM 4028 N N . ASP B 1 101 ? -14.070 -35.881 110.852 1.00 22.82 103 ASP B N 1
ATOM 4029 C CA . ASP B 1 101 ? -13.575 -35.438 112.129 1.00 22.44 103 ASP B CA 1
ATOM 4030 C C . ASP B 1 101 ? -14.589 -35.789 113.215 1.00 19.96 103 ASP B C 1
ATOM 4031 O O . ASP B 1 101 ? -14.192 -36.178 114.317 1.00 19.61 103 ASP B O 1
ATOM 4036 N N . ARG B 1 102 ? -15.877 -35.650 112.931 1.00 18.91 104 ARG B N 1
ATOM 4037 C CA . ARG B 1 102 ? -16.890 -36.114 113.878 1.00 19.63 104 ARG B CA 1
ATOM 4038 C C . ARG B 1 102 ? -16.769 -37.644 114.055 1.00 19.25 104 ARG B C 1
ATOM 4039 O O . ARG B 1 102 ? -16.783 -38.163 115.168 1.00 18.05 104 ARG B O 1
ATOM 4047 N N . HIS B 1 103 ? -16.647 -38.357 112.948 1.00 18.48 105 HIS B N 1
ATOM 4048 C CA . HIS B 1 103 ? -16.583 -39.811 113.014 1.00 20.82 105 HIS B CA 1
ATOM 4049 C C . HIS B 1 103 ? -15.341 -40.296 113.798 1.00 19.28 105 HIS B C 1
ATOM 4050 O O . HIS B 1 103 ? -15.421 -41.336 114.494 1.00 19.96 105 HIS B O 1
ATOM 4057 N N . ALA B 1 104 ? -14.218 -39.602 113.632 1.00 17.87 106 ALA B N 1
ATOM 4058 C CA . ALA B 1 104 ? -12.979 -39.953 114.369 1.00 18.98 106 ALA B CA 1
ATOM 4059 C C . ALA B 1 104 ? -13.140 -39.694 115.895 1.00 18.90 106 ALA B C 1
ATOM 4060 O O . ALA B 1 104 ? -12.697 -40.484 116.714 1.00 16.91 106 ALA B O 1
ATOM 4062 N N . PHE B 1 105 ? -13.760 -38.577 116.265 1.00 17.83 107 PHE B N 1
ATOM 4063 C CA . PHE B 1 105 ? -13.993 -38.283 117.699 1.00 16.80 107 PHE B CA 1
ATOM 4064 C C . PHE B 1 105 ? -14.989 -39.295 118.343 1.00 16.72 107 PHE B C 1
ATOM 4065 O O . PHE B 1 105 ? -14.787 -39.739 119.495 1.00 17.32 107 PHE B O 1
ATOM 4073 N N . LEU B 1 106 ? -16.057 -39.623 117.606 1.00 16.56 108 LEU B N 1
ATOM 4074 C CA . LEU B 1 106 ? -17.061 -40.568 118.081 1.00 16.41 108 LEU B CA 1
ATOM 4075 C C . LEU B 1 106 ? -16.495 -41.983 118.163 1.00 17.53 108 LEU B C 1
ATOM 4076 O O . LEU B 1 106 ? -16.851 -42.698 119.060 1.00 16.56 108 LEU B O 1
ATOM 4081 N N . THR B 1 107 ? -15.564 -42.341 117.290 1.00 17.82 109 THR B N 1
ATOM 4082 C CA . THR B 1 107 ? -14.906 -43.668 117.348 1.00 17.96 109 THR B CA 1
ATOM 4083 C C . THR B 1 107 ? -13.988 -43.741 118.539 1.00 18.74 109 THR B C 1
ATOM 4084 O O . THR B 1 107 ? -14.009 -44.729 119.309 1.00 18.56 109 THR B O 1
ATOM 4088 N N . GLU B 1 108 ? -13.179 -42.702 118.700 1.00 18.80 110 GLU B N 1
ATOM 4089 C CA . GLU B 1 108 ? -12.205 -42.636 119.770 1.00 20.09 110 GLU B CA 1
ATOM 4090 C C . GLU B 1 108 ? -12.923 -42.653 121.115 1.00 18.91 110 GLU B C 1
ATOM 4091 O O . GLU B 1 108 ? -12.399 -43.154 122.093 1.00 17.82 110 GLU B O 1
ATOM 4097 N N . THR B 1 109 ? -14.109 -42.070 121.153 1.00 15.67 111 THR B N 1
ATOM 4098 C CA . THR B 1 109 ? -14.858 -41.990 122.369 1.00 16.20 111 THR B CA 1
ATOM 4099 C C . THR B 1 109 ? -15.623 -43.278 122.635 1.00 16.14 111 THR B C 1
ATOM 4100 O O . THR B 1 109 ? -15.596 -43.766 123.763 1.00 18.05 111 THR B O 1
ATOM 4104 N N . PHE B 1 110 ? -16.344 -43.782 121.645 1.00 15.83 112 PHE B N 1
ATOM 4105 C CA . PHE B 1 110 ? -17.360 -44.834 121.893 1.00 15.96 112 PHE B CA 1
ATOM 4106 C C . PHE B 1 110 ? -16.945 -46.244 121.476 1.00 18.60 112 PHE B C 1
ATOM 4107 O O . PHE B 1 110 ? -17.580 -47.201 121.924 1.00 18.66 112 PHE B O 1
ATOM 4115 N N . SER B 1 111 ? -15.911 -46.379 120.638 1.00 18.58 113 SER B N 1
ATOM 4116 C CA . SER B 1 111 ? -15.527 -47.700 120.133 1.00 20.32 113 SER B CA 1
ATOM 4117 C C . SER B 1 111 ? -14.819 -48.491 121.205 1.00 21.35 113 SER B C 1
ATOM 4118 O O . SER B 1 111 ? -13.892 -47.995 121.820 1.00 20.81 113 SER B O 1
ATOM 4121 N N . ASP B 1 112 ? -15.265 -49.716 121.426 1.00 23.78 114 ASP B N 1
ATOM 4122 C CA . ASP B 1 112 ? -14.579 -50.627 122.317 1.00 26.36 114 ASP B CA 1
ATOM 4123 C C . ASP B 1 112 ? -13.184 -50.971 121.739 1.00 28.36 114 ASP B C 1
ATOM 4124 O O . ASP B 1 112 ? -12.163 -50.726 122.372 1.00 25.07 114 ASP B O 1
ATOM 4129 N N . LYS B 1 113 ? -13.147 -51.467 120.510 1.00 29.39 115 LYS B N 1
ATOM 4130 C CA . LYS B 1 113 ? -11.879 -51.913 119.885 1.00 31.86 115 LYS B CA 1
ATOM 4131 C C . LYS B 1 113 ? -10.982 -50.793 119.419 1.00 30.50 115 LYS B C 1
ATOM 4132 O O . LYS B 1 113 ? -9.777 -50.931 119.452 1.00 30.07 115 LYS B O 1
ATOM 4138 N N . ASP B 1 114 ? -11.568 -49.694 118.977 1.00 26.62 116 ASP B N 1
ATOM 4139 C CA . ASP B 1 114 ? -10.803 -48.591 118.457 1.00 26.38 116 ASP B CA 1
ATOM 4140 C C . ASP B 1 114 ? -10.894 -47.304 119.228 1.00 24.09 116 ASP B C 1
ATOM 4141 O O . ASP B 1 114 ? -10.563 -46.261 118.694 1.00 21.65 116 ASP B O 1
ATOM 4146 N N . GLY B 1 115 ? -11.277 -47.368 120.511 1.00 24.00 117 GLY B N 1
ATOM 4147 C CA . GLY B 1 115 ? -11.368 -46.159 121.314 1.00 22.85 117 GLY B CA 1
ATOM 4148 C C . GLY B 1 115 ? -11.446 -46.469 122.788 1.00 21.73 117 GLY B C 1
ATOM 4149 O O . GLY B 1 115 ? -11.041 -47.531 123.220 1.00 21.65 117 GLY B O 1
ATOM 4150 N N . PHE B 1 116 ? -12.063 -45.575 123.541 1.00 19.29 118 PHE B N 1
ATOM 4151 C CA . PHE B 1 116 ? -12.189 -45.734 125.002 1.00 17.92 118 PHE B CA 1
ATOM 4152 C C . PHE B 1 116 ? -13.447 -46.454 125.469 1.00 16.35 118 PHE B C 1
ATOM 4153 O O . PHE B 1 116 ? -13.624 -46.678 126.699 1.00 16.42 118 PHE B O 1
ATOM 4161 N N . GLY B 1 117 ? -14.350 -46.762 124.540 1.00 15.27 119 GLY B N 1
ATOM 4162 C CA . GLY B 1 117 ? -15.501 -47.611 124.832 1.00 15.83 119 GLY B CA 1
ATOM 4163 C C . GLY B 1 117 ? -16.493 -47.011 125.781 1.00 15.54 119 GLY B C 1
ATOM 4164 O O . GLY B 1 117 ? -17.034 -47.722 126.592 1.00 15.08 119 GLY B O 1
ATOM 4165 N N . PHE B 1 118 ? -16.735 -45.667 125.718 1.00 15.47 120 PHE B N 1
ATOM 4166 C CA . PHE B 1 118 ? -17.785 -45.120 126.543 1.00 14.68 120 PHE B CA 1
ATOM 4167 C C . PHE B 1 118 ? -19.055 -45.992 126.263 1.00 14.30 120 PHE B C 1
ATOM 4168 O O . PHE B 1 118 ? -19.399 -46.258 125.106 1.00 12.62 120 PHE B O 1
ATOM 4176 N N . SER B 1 119 ? -19.820 -46.284 127.299 1.00 14.57 121 SER B N 1
ATOM 4177 C CA . SER B 1 119 ? -20.840 -47.375 127.233 1.00 16.29 121 SER B CA 1
ATOM 4178 C C . SER B 1 119 ? -22.227 -47.051 127.800 1.00 16.51 121 SER B C 1
ATOM 4179 O O . SER B 1 119 ? -23.126 -47.921 127.793 1.00 17.90 121 SER B O 1
ATOM 4182 N N . TYR B 1 120 ? -22.422 -45.820 128.253 1.00 15.09 122 TYR B N 1
ATOM 4183 C CA . TYR B 1 120 ? -23.668 -45.419 128.871 1.00 15.92 122 TYR B CA 1
ATOM 4184 C C . TYR B 1 120 ? -23.860 -43.942 128.601 1.00 17.44 122 TYR B C 1
ATOM 4185 O O . TYR B 1 120 ? -23.040 -43.134 129.025 1.00 20.83 122 TYR B O 1
ATOM 4194 N N . ILE B 1 121 ? -24.950 -43.574 127.915 1.00 16.86 123 ILE B N 1
ATOM 4195 C CA . ILE B 1 121 ? -25.222 -42.141 127.683 1.00 16.87 123 ILE B CA 1
ATOM 4196 C C . ILE B 1 121 ? -26.562 -41.715 128.224 1.00 16.58 123 ILE B C 1
ATOM 4197 O O . ILE B 1 121 ? -27.447 -42.565 128.480 1.00 16.48 123 ILE B O 1
ATOM 4202 N N . ARG B 1 122 ? -26.701 -40.398 128.436 1.00 14.93 124 ARG B N 1
ATOM 4203 C CA . ARG B 1 122 ? -27.911 -39.831 129.006 1.00 16.15 124 ARG B CA 1
ATOM 4204 C C . ARG B 1 122 ? -28.465 -38.769 128.054 1.00 16.89 124 ARG B C 1
ATOM 4205 O O . ARG B 1 122 ? -27.702 -38.000 127.469 1.00 15.83 124 ARG B O 1
ATOM 4213 N N . ILE B 1 123 ? -29.786 -38.792 127.848 1.00 16.37 125 ILE B N 1
ATOM 4214 C CA . ILE B 1 123 ? -30.456 -37.797 127.031 1.00 15.73 125 ILE B CA 1
ATOM 4215 C C . ILE B 1 123 ? -31.712 -37.276 127.682 1.00 15.93 125 ILE B C 1
ATOM 4216 O O . ILE B 1 123 ? -32.227 -37.883 128.613 1.00 15.63 125 ILE B O 1
ATOM 4221 N N . SER B 1 124 ? -32.198 -36.119 127.223 1.00 16.27 126 SER B N 1
ATOM 4222 C CA . SER B 1 124 ? -33.421 -35.551 127.792 1.00 15.61 126 SER B CA 1
ATOM 4223 C C . SER B 1 124 ? -34.656 -36.033 127.023 1.00 15.47 126 SER B C 1
ATOM 4224 O O . SER B 1 124 ? -34.631 -36.256 125.815 1.00 16.57 126 SER B O 1
ATOM 4227 N N . ILE B 1 125 ? -35.753 -36.234 127.734 1.00 15.68 127 ILE B N 1
ATOM 4228 C CA . ILE B 1 125 ? -37.045 -36.421 127.063 1.00 15.97 127 ILE B CA 1
ATOM 4229 C C . ILE B 1 125 ? -37.622 -35.006 126.957 1.00 15.31 127 ILE B C 1
ATOM 4230 O O . ILE B 1 125 ? -38.020 -34.438 127.950 1.00 15.40 127 ILE B O 1
ATOM 4235 N N . GLY B 1 126 ? -37.718 -34.470 125.749 1.00 15.02 128 GLY B N 1
ATOM 4236 C CA . GLY B 1 126 ? -38.016 -33.066 125.583 1.00 15.97 128 GLY B CA 1
ATOM 4237 C C . GLY B 1 126 ? -36.721 -32.355 125.786 1.00 14.79 128 GLY B C 1
ATOM 4238 O O . GLY B 1 126 ? -35.662 -32.980 125.759 1.00 14.86 128 GLY B O 1
ATOM 4239 N N . CYS B 1 127 ? -36.816 -31.053 125.981 1.00 15.06 129 CYS B N 1
ATOM 4240 C CA . CYS B 1 127 ? -35.648 -30.205 126.087 1.00 14.73 129 CYS B CA 1
ATOM 4241 C C . CYS B 1 127 ? -34.937 -30.382 127.430 1.00 15.02 129 CYS B C 1
ATOM 4242 O O . CYS B 1 127 ? -35.554 -30.790 128.424 1.00 16.03 129 CYS B O 1
ATOM 4245 N N . SER B 1 128 ? -33.649 -30.006 127.443 1.00 14.83 130 SER B N 1
ATOM 4246 C CA . SER B 1 128 ? -32.939 -29.697 128.672 1.00 14.32 130 SER B CA 1
ATOM 4247 C C . SER B 1 128 ? -32.478 -28.232 128.562 1.00 15.58 130 SER B C 1
ATOM 4248 O O . SER B 1 128 ? -32.883 -27.544 127.619 1.00 15.75 130 SER B O 1
ATOM 4251 N N . ASP B 1 129 ? -31.658 -27.771 129.502 1.00 14.30 131 ASP B N 1
ATOM 4252 C CA . ASP B 1 129 ? -31.011 -26.447 129.334 1.00 15.67 131 ASP B CA 1
ATOM 4253 C C . ASP B 1 129 ? -29.880 -26.514 128.291 1.00 15.38 131 ASP B C 1
ATOM 4254 O O . ASP B 1 129 ? -29.287 -25.494 128.019 1.00 14.22 131 ASP B O 1
ATOM 4259 N N . PHE B 1 130 ? -29.542 -27.713 127.763 1.00 15.07 132 PHE B N 1
ATOM 4260 C CA . PHE B 1 130 ? -28.632 -27.809 126.608 1.00 16.51 132 PHE B CA 1
ATOM 4261 C C . PHE B 1 130 ? -29.329 -28.303 125.347 1.00 16.53 132 PHE B C 1
ATOM 4262 O O . PHE B 1 130 ? -28.920 -29.247 124.678 1.00 18.14 132 PHE B O 1
ATOM 4270 N N . SER B 1 131 ? -30.461 -27.670 125.109 1.00 18.74 133 SER B N 1
ATOM 4271 C CA . SER B 1 131 ? -31.262 -27.827 123.901 1.00 18.27 133 SER B CA 1
ATOM 4272 C C . SER B 1 131 ? -31.219 -26.483 123.120 1.00 19.15 133 SER B C 1
ATOM 4273 O O . SER B 1 131 ? -30.657 -25.500 123.591 1.00 18.15 133 SER B O 1
ATOM 4276 N N . LEU B 1 132 ? -31.783 -26.467 121.908 1.00 18.63 134 LEU B N 1
ATOM 4277 C CA . LEU B 1 132 ? -31.756 -25.290 121.060 1.00 19.25 134 LEU B CA 1
ATOM 4278 C C . LEU B 1 132 ? -33.039 -24.492 121.177 1.00 19.92 134 LEU B C 1
ATOM 4279 O O . LEU B 1 132 ? -33.179 -23.449 120.548 1.00 20.71 134 LEU B O 1
ATOM 4284 N N . SER B 1 133 ? -33.972 -24.961 122.010 1.00 20.14 135 SER B N 1
ATOM 4285 C CA . SER B 1 133 ? -35.152 -24.183 122.387 1.00 20.60 135 SER B CA 1
ATOM 4286 C C . SER B 1 133 ? -35.755 -24.799 123.658 1.00 20.40 135 SER B C 1
ATOM 4287 O O . SER B 1 133 ? -35.358 -25.917 124.082 1.00 17.75 135 SER B O 1
ATOM 4290 N N . GLU B 1 134 ? -36.730 -24.114 124.228 1.00 19.28 136 GLU B N 1
ATOM 4291 C CA . GLU B 1 134 ? -37.590 -24.773 125.225 1.00 19.77 136 GLU B CA 1
ATOM 4292 C C . GLU B 1 134 ? -38.744 -25.465 124.500 1.00 18.56 136 GLU B C 1
ATOM 4293 O O . GLU B 1 134 ? -39.422 -24.833 123.722 1.00 17.81 136 GLU B O 1
ATOM 4299 N N . TYR B 1 135 ? -38.943 -26.772 124.734 1.00 17.54 137 TYR B N 1
ATOM 4300 C CA . TYR B 1 135 ? -40.005 -27.531 124.067 1.00 17.89 137 TYR B CA 1
ATOM 4301 C C . TYR B 1 135 ? -40.173 -28.893 124.749 1.00 18.36 137 TYR B C 1
ATOM 4302 O O . TYR B 1 135 ? -39.272 -29.378 125.427 1.00 17.45 137 TYR B O 1
ATOM 4311 N N . THR B 1 136 ? -41.324 -29.520 124.505 1.00 17.67 138 THR B N 1
ATOM 4312 C CA . THR B 1 136 ? -41.540 -30.917 124.787 1.00 17.11 138 THR B CA 1
ATOM 4313 C C . THR B 1 136 ? -42.080 -31.633 123.595 1.00 17.40 138 THR B C 1
ATOM 4314 O O . THR B 1 136 ? -42.284 -31.024 122.558 1.00 19.21 138 THR B O 1
ATOM 4318 N N . CYS B 1 137 ? -42.276 -32.959 123.702 1.00 17.51 139 CYS B N 1
ATOM 4319 C CA . CYS B 1 137 ? -42.830 -33.738 122.605 1.00 17.95 139 CYS B CA 1
ATOM 4320 C C . CYS B 1 137 ? -44.372 -33.734 122.549 1.00 19.37 139 CYS B C 1
ATOM 4321 O O . CYS B 1 137 ? -44.954 -34.496 121.774 1.00 22.23 139 CYS B O 1
ATOM 4324 N N . CYS B 1 138 ? -45.025 -32.874 123.329 1.00 19.19 140 CYS B N 1
ATOM 4325 C CA . CYS B 1 138 ? -46.475 -32.682 123.230 1.00 18.64 140 CYS B CA 1
ATOM 4326 C C . CYS B 1 138 ? -46.905 -31.303 123.705 1.00 17.35 140 CYS B C 1
ATOM 4327 O O . CYS B 1 138 ? -47.593 -31.155 124.725 1.00 17.12 140 CYS B O 1
ATOM 4330 N N . ASP B 1 139 ? -46.428 -30.271 123.015 1.00 18.43 141 ASP B N 1
ATOM 4331 C CA . ASP B 1 139 ? -46.704 -28.874 123.425 1.00 19.54 141 ASP B CA 1
ATOM 4332 C C . ASP B 1 139 ? -48.154 -28.437 123.153 1.00 19.59 141 ASP B C 1
ATOM 4333 O O . ASP B 1 139 ? -48.682 -27.619 123.864 1.00 21.23 141 ASP B O 1
ATOM 4338 N N . THR B 1 140 ? -48.801 -29.014 122.165 1.00 20.05 142 THR B N 1
ATOM 4339 C CA . THR B 1 140 ? -50.245 -28.788 121.953 1.00 22.83 142 THR B CA 1
ATOM 4340 C C . THR B 1 140 ? -51.006 -29.663 122.927 1.00 24.48 142 THR B C 1
ATOM 4341 O O . THR B 1 140 ? -50.729 -30.886 123.028 1.00 22.27 142 THR B O 1
ATOM 4345 N N . LYS B 1 141 ? -51.953 -29.060 123.649 1.00 24.11 143 LYS B N 1
ATOM 4346 C CA . LYS B 1 141 ? -52.719 -29.780 124.633 1.00 25.58 143 LYS B CA 1
ATOM 4347 C C . LYS B 1 141 ? -53.445 -31.019 124.071 1.00 26.39 143 LYS B C 1
ATOM 4348 O O . LYS B 1 141 ? -54.072 -30.975 123.011 1.00 27.50 143 LYS B O 1
ATOM 4354 N N . GLY B 1 142 ? -53.348 -32.112 124.814 1.00 26.06 144 GLY B N 1
ATOM 4355 C CA . GLY B 1 142 ? -53.895 -33.405 124.438 1.00 26.58 144 GLY B CA 1
ATOM 4356 C C . GLY B 1 142 ? -52.794 -34.348 123.997 1.00 25.65 144 GLY B C 1
ATOM 4357 O O . GLY B 1 142 ? -52.087 -34.073 123.041 1.00 29.80 144 GLY B O 1
ATOM 4358 N N . ILE B 1 143 ? -52.677 -35.472 124.688 1.00 26.49 145 ILE B N 1
ATOM 4359 C CA . ILE B 1 143 ? -51.599 -36.450 124.472 1.00 25.73 145 ILE B CA 1
ATOM 4360 C C . ILE B 1 143 ? -51.632 -37.091 123.068 1.00 26.19 145 ILE B C 1
ATOM 4361 O O . ILE B 1 143 ? -50.599 -37.538 122.549 1.00 22.35 145 ILE B O 1
ATOM 4366 N N . GLU B 1 144 ? -52.815 -37.086 122.450 1.00 25.96 146 GLU B N 1
ATOM 4367 C CA . GLU B 1 144 ? -52.975 -37.408 121.028 1.00 27.76 146 GLU B CA 1
ATOM 4368 C C . GLU B 1 144 ? -52.057 -36.613 120.060 1.00 26.51 146 GLU B C 1
ATOM 4369 O O . GLU B 1 144 ? -51.865 -37.017 118.932 1.00 29.59 146 GLU B O 1
ATOM 4375 N N . ASN B 1 145 ? -51.540 -35.468 120.481 1.00 25.25 147 ASN B N 1
ATOM 4376 C CA . ASN B 1 145 ? -50.622 -34.675 119.683 1.00 23.70 147 ASN B CA 1
ATOM 4377 C C . ASN B 1 145 ? -49.155 -35.071 119.848 1.00 23.21 147 ASN B C 1
ATOM 4378 O O . ASN B 1 145 ? -48.270 -34.327 119.390 1.00 21.04 147 ASN B O 1
ATOM 4383 N N . PHE B 1 146 ? -48.877 -36.221 120.472 1.00 21.31 148 PHE B N 1
ATOM 4384 C CA . PHE B 1 146 ? -47.477 -36.588 120.787 1.00 21.57 148 PHE B CA 1
ATOM 4385 C C . PHE B 1 146 ? -46.711 -36.712 119.493 1.00 20.70 148 PHE B C 1
ATOM 4386 O O . PHE B 1 146 ? -47.189 -37.369 118.602 1.00 19.61 148 PHE B O 1
ATOM 4394 N N . ALA B 1 147 ? -45.484 -36.179 119.446 1.00 20.01 149 ALA B N 1
ATOM 4395 C CA . ALA B 1 147 ? -44.565 -36.436 118.357 1.00 21.01 149 ALA B CA 1
ATOM 4396 C C . ALA B 1 147 ? -43.149 -36.030 118.734 1.00 22.33 149 ALA B C 1
ATOM 4397 O O . ALA B 1 147 ? -42.955 -35.013 119.437 1.00 22.73 149 ALA B O 1
ATOM 4399 N N . LEU B 1 148 ? -42.151 -36.770 118.222 1.00 21.39 150 LEU B N 1
ATOM 4400 C CA . LEU B 1 148 ? -40.769 -36.280 118.320 1.00 20.04 150 LEU B CA 1
ATOM 4401 C C . LEU B 1 148 ? -40.702 -34.970 117.544 1.00 20.51 150 LEU B C 1
ATOM 4402 O O . LEU B 1 148 ? -41.443 -34.725 116.598 1.00 20.34 150 LEU B O 1
ATOM 4407 N N . GLN B 1 149 ? -39.871 -34.078 117.981 1.00 19.50 151 GLN B N 1
ATOM 4408 C CA . GLN B 1 149 ? -39.827 -32.739 117.402 1.00 20.67 151 GLN B CA 1
ATOM 4409 C C . GLN B 1 149 ? -38.542 -32.539 116.589 1.00 19.73 151 GLN B C 1
ATOM 4410 O O . GLN B 1 149 ? -37.780 -33.488 116.383 1.00 18.63 151 GLN B O 1
ATOM 4416 N N . SER B 1 150 ? -38.290 -31.322 116.127 1.00 18.47 152 SER B N 1
ATOM 4417 C CA . SER B 1 150 ? -37.144 -31.102 115.249 1.00 19.52 152 SER B CA 1
ATOM 4418 C C . SER B 1 150 ? -35.825 -31.389 115.949 1.00 17.13 152 SER B C 1
ATOM 4419 O O . SER B 1 150 ? -34.893 -31.834 115.312 1.00 18.05 152 SER B O 1
ATOM 4422 N N . GLU B 1 151 ? -35.734 -31.182 117.267 1.00 17.05 153 GLU B N 1
ATOM 4423 C CA . GLU B 1 151 ? -34.450 -31.364 117.929 1.00 16.85 153 GLU B CA 1
ATOM 4424 C C . GLU B 1 151 ? -34.132 -32.879 117.848 1.00 15.62 153 GLU B C 1
ATOM 4425 O O . GLU B 1 151 ? -32.989 -33.258 117.586 1.00 15.26 153 GLU B O 1
ATOM 4431 N N . GLU B 1 152 ? -35.135 -33.715 118.046 1.00 15.33 154 GLU B N 1
ATOM 4432 C CA . GLU B 1 152 ? -34.900 -35.174 118.034 1.00 16.47 154 GLU B CA 1
ATOM 4433 C C . GLU B 1 152 ? -34.518 -35.611 116.625 1.00 17.27 154 GLU B C 1
ATOM 4434 O O . GLU B 1 152 ? -33.534 -36.309 116.418 1.00 19.41 154 GLU B O 1
ATOM 4440 N N . LYS B 1 153 ? -35.302 -35.166 115.662 1.00 17.90 155 LYS B N 1
ATOM 4441 C CA . LYS B 1 153 ? -35.125 -35.609 114.285 1.00 20.25 155 LYS B CA 1
ATOM 4442 C C . LYS B 1 153 ? -33.854 -35.108 113.637 1.00 20.25 155 LYS B C 1
ATOM 4443 O O . LYS B 1 153 ? -33.230 -35.859 112.907 1.00 20.38 155 LYS B O 1
ATOM 4449 N N . ASP B 1 154 ? -33.478 -33.853 113.924 1.00 20.18 156 ASP B N 1
ATOM 4450 C CA . ASP B 1 154 ? -32.373 -33.175 113.278 1.00 19.80 156 ASP B CA 1
ATOM 4451 C C . ASP B 1 154 ? -31.024 -33.338 113.995 1.00 18.42 156 ASP B C 1
ATOM 4452 O O . ASP B 1 154 ? -29.981 -33.279 113.362 1.00 17.77 156 ASP B O 1
ATOM 4457 N N . TYR B 1 155 ? -31.065 -33.508 115.320 1.00 18.05 157 TYR B N 1
ATOM 4458 C CA . TYR B 1 155 ? -29.848 -33.516 116.127 1.00 17.02 157 TYR B CA 1
ATOM 4459 C C . TYR B 1 155 ? -29.692 -34.814 116.910 1.00 16.85 157 TYR B C 1
ATOM 4460 O O . TYR B 1 155 ? -28.720 -35.550 116.716 1.00 17.10 157 TYR B O 1
ATOM 4469 N N . ILE B 1 156 ? -30.671 -35.161 117.747 1.00 16.96 158 ILE B N 1
ATOM 4470 C CA . ILE B 1 156 ? -30.483 -36.229 118.716 1.00 17.67 158 ILE B CA 1
ATOM 4471 C C . ILE B 1 156 ? -30.380 -37.577 118.014 1.00 17.45 158 ILE B C 1
ATOM 4472 O O . ILE B 1 156 ? -29.372 -38.286 118.148 1.00 17.95 158 ILE B O 1
ATOM 4477 N N . LEU B 1 157 ? -31.379 -37.891 117.206 1.00 17.63 159 LEU B N 1
ATOM 4478 C CA . LEU B 1 157 ? -31.388 -39.200 116.522 1.00 17.93 159 LEU B CA 1
ATOM 4479 C C . LEU B 1 157 ? -30.240 -39.455 115.535 1.00 17.20 159 LEU B C 1
ATOM 4480 O O . LEU B 1 157 ? -29.686 -40.553 115.531 1.00 16.90 159 LEU B O 1
ATOM 4485 N N . PRO B 1 158 ? -29.859 -38.457 114.707 1.00 18.54 160 PRO B N 1
ATOM 4486 C CA . PRO B 1 158 ? -28.734 -38.726 113.796 1.00 18.39 160 PRO B CA 1
ATOM 4487 C C . PRO B 1 158 ? -27.443 -38.988 114.536 1.00 18.91 160 PRO B C 1
ATOM 4488 O O . PRO B 1 158 ? -26.670 -39.873 114.127 1.00 19.44 160 PRO B O 1
ATOM 4492 N N . ILE B 1 159 ? -27.234 -38.308 115.668 1.00 19.17 161 ILE B N 1
ATOM 4493 C CA . ILE B 1 159 ? -26.030 -38.552 116.460 1.00 17.96 161 ILE B CA 1
ATOM 4494 C C . ILE B 1 159 ? -26.067 -39.904 117.187 1.00 18.53 161 ILE B C 1
ATOM 4495 O O . ILE B 1 159 ? -25.050 -40.603 117.258 1.00 19.14 161 ILE B O 1
ATOM 4500 N N . LEU B 1 160 ? -27.194 -40.239 117.790 1.00 18.41 162 LEU B N 1
ATOM 4501 C CA . LEU B 1 160 ? -27.339 -41.524 118.451 1.00 18.61 162 LEU B CA 1
ATOM 4502 C C . LEU B 1 160 ? -27.137 -42.673 117.498 1.00 18.55 162 LEU B C 1
ATOM 4503 O O . LEU B 1 160 ? -26.520 -43.653 117.829 1.00 17.63 162 LEU B O 1
ATOM 4508 N N . LYS B 1 161 ? -27.674 -42.543 116.295 1.00 20.19 163 LYS B N 1
ATOM 4509 C CA . LYS B 1 161 ? -27.532 -43.566 115.295 1.00 20.96 163 LYS B CA 1
ATOM 4510 C C . LYS B 1 161 ? -26.085 -43.753 114.926 1.00 19.33 163 LYS B C 1
ATOM 4511 O O . LYS B 1 161 ? -25.623 -44.894 114.828 1.00 19.56 163 LYS B O 1
ATOM 4517 N N . GLU B 1 162 ? -25.359 -42.648 114.761 1.00 19.32 164 GLU B N 1
ATOM 4518 C CA . GLU B 1 162 ? -23.926 -42.702 114.501 1.00 19.65 164 GLU B CA 1
ATOM 4519 C C . GLU B 1 162 ? -23.145 -43.383 115.658 1.00 19.25 164 GLU B C 1
ATOM 4520 O O . GLU B 1 162 ? -22.257 -44.181 115.399 1.00 19.29 164 GLU B O 1
ATOM 4526 N N . ILE B 1 163 ? -23.487 -43.056 116.915 1.00 17.03 165 ILE B N 1
ATOM 4527 C CA . ILE B 1 163 ? -22.897 -43.707 118.091 1.00 17.29 165 ILE B CA 1
ATOM 4528 C C . ILE B 1 163 ? -23.199 -45.229 118.126 1.00 19.84 165 ILE B C 1
ATOM 4529 O O . ILE B 1 163 ? -22.311 -46.059 118.403 1.00 18.25 165 ILE B O 1
ATOM 4534 N N . LEU B 1 164 ? -24.444 -45.584 117.831 1.00 20.99 166 LEU B N 1
ATOM 4535 C CA . LEU B 1 164 ? -24.854 -47.005 117.845 1.00 23.88 166 LEU B CA 1
ATOM 4536 C C . LEU B 1 164 ? -24.182 -47.867 116.770 1.00 24.87 166 LEU B C 1
ATOM 4537 O O . LEU B 1 164 ? -23.921 -49.050 117.006 1.00 25.76 166 LEU B O 1
ATOM 4542 N N . ALA B 1 165 ? -23.895 -47.298 115.605 1.00 25.40 167 ALA B N 1
ATOM 4543 C CA . ALA B 1 165 ? -23.103 -48.034 114.600 1.00 25.20 167 ALA B CA 1
ATOM 4544 C C . ALA B 1 165 ? -21.701 -48.333 115.148 1.00 24.77 167 ALA B C 1
ATOM 4545 O O . ALA B 1 165 ? -21.130 -49.380 114.888 1.00 25.06 167 ALA B O 1
ATOM 4547 N N . ILE B 1 166 ? -21.162 -47.397 115.920 1.00 24.33 168 ILE B N 1
ATOM 4548 C CA . ILE B 1 166 ? -19.872 -47.557 116.576 1.00 22.62 168 ILE B CA 1
ATOM 4549 C C . ILE B 1 166 ? -19.888 -48.508 117.767 1.00 23.05 168 ILE B C 1
ATOM 4550 O O . ILE B 1 166 ? -18.946 -49.274 117.929 1.00 23.73 168 ILE B O 1
ATOM 4555 N N . ASN B 1 167 ? -20.915 -48.407 118.613 1.00 22.65 169 ASN B N 1
ATOM 4556 C CA . ASN B 1 167 ? -21.045 -49.196 119.825 1.00 23.13 169 ASN B CA 1
ATOM 4557 C C . ASN B 1 167 ? -22.494 -49.636 119.928 1.00 24.42 169 ASN B C 1
ATOM 4558 O O . ASN B 1 167 ? -23.317 -48.922 120.519 1.00 22.24 169 ASN B O 1
ATOM 4563 N N . PRO B 1 168 ? -22.826 -50.821 119.351 1.00 26.49 170 PRO B N 1
ATOM 4564 C CA . PRO B 1 168 ? -24.219 -51.263 119.303 1.00 27.57 170 PRO B CA 1
ATOM 4565 C C . PRO B 1 168 ? -24.890 -51.561 120.633 1.00 25.58 170 PRO B C 1
ATOM 4566 O O . PRO B 1 168 ? -26.089 -51.499 120.714 1.00 25.87 170 PRO B O 1
ATOM 4570 N N . SER B 1 169 ? -24.129 -51.845 121.657 1.00 25.80 171 SER B N 1
ATOM 4571 C CA . SER B 1 169 ? -24.686 -52.173 122.943 1.00 26.50 171 SER B CA 1
ATOM 4572 C C . SER B 1 169 ? -24.701 -51.018 123.940 1.00 25.46 171 SER B C 1
ATOM 4573 O O . SER B 1 169 ? -24.953 -51.240 125.139 1.00 25.63 171 SER B O 1
ATOM 4576 N N . ILE B 1 170 ? -24.527 -49.781 123.458 1.00 24.20 172 ILE B N 1
ATOM 4577 C CA . ILE B 1 170 ? -24.477 -48.628 124.364 1.00 22.26 172 ILE B CA 1
ATOM 4578 C C . ILE B 1 170 ? -25.832 -48.524 125.057 1.00 18.91 172 ILE B C 1
ATOM 4579 O O . ILE B 1 170 ? -26.845 -48.787 124.436 1.00 16.45 172 ILE B O 1
ATOM 4584 N N . LYS B 1 171 ? -25.822 -48.268 126.360 1.00 15.51 173 LYS B N 1
ATOM 4585 C CA . LYS B 1 171 ? -27.006 -48.080 127.130 1.00 15.59 173 LYS B CA 1
ATOM 4586 C C . LYS B 1 171 ? -27.410 -46.603 127.136 1.00 16.00 173 LYS B C 1
ATOM 4587 O O . LYS B 1 171 ? -26.539 -45.709 127.176 1.00 15.82 173 LYS B O 1
ATOM 4593 N N . VAL B 1 172 ? -28.718 -46.366 127.070 1.00 15.77 174 VAL B N 1
ATOM 4594 C CA . VAL B 1 172 ? -29.261 -44.990 127.127 1.00 16.96 174 VAL B CA 1
ATOM 4595 C C . VAL B 1 172 ? -30.202 -44.858 128.320 1.00 17.52 174 VAL B C 1
ATOM 4596 O O . VAL B 1 172 ? -31.125 -45.687 128.488 1.00 15.91 174 VAL B O 1
ATOM 4600 N N . ILE B 1 173 ? -29.974 -43.812 129.127 1.00 16.44 175 ILE B N 1
ATOM 4601 C CA . ILE B 1 173 ? -30.894 -43.420 130.183 1.00 15.22 175 ILE B CA 1
ATOM 4602 C C . ILE B 1 173 ? -31.456 -42.049 129.861 1.00 15.71 175 ILE B C 1
ATOM 4603 O O . ILE B 1 173 ? -30.751 -41.187 129.342 1.00 16.93 175 ILE B O 1
ATOM 4608 N N . ALA B 1 174 ? -32.715 -41.838 130.201 1.00 14.59 176 ALA B N 1
ATOM 4609 C CA . ALA B 1 174 ? -33.385 -40.596 129.884 1.00 16.09 176 ALA B CA 1
ATOM 4610 C C . ALA B 1 174 ? -34.196 -40.041 131.018 1.00 16.02 176 ALA B C 1
ATOM 4611 O O . ALA B 1 174 ? -34.631 -40.768 131.900 1.00 15.87 176 ALA B O 1
ATOM 4613 N N . ALA B 1 175 ? -34.426 -38.718 130.966 1.00 15.00 177 ALA B N 1
ATOM 4614 C CA . ALA B 1 175 ? -35.256 -38.069 131.937 1.00 16.19 177 ALA B CA 1
ATOM 4615 C C . ALA B 1 175 ? -35.851 -36.793 131.303 1.00 15.31 177 ALA B C 1
ATOM 4616 O O . ALA B 1 175 ? -35.198 -36.172 130.470 1.00 14.27 177 ALA B O 1
ATOM 4618 N N . PRO B 1 176 ? -37.118 -36.457 131.613 1.00 16.25 178 PRO B N 1
ATOM 4619 C CA . PRO B 1 176 ? -37.576 -35.075 131.259 1.00 16.01 178 PRO B CA 1
ATOM 4620 C C . PRO B 1 176 ? -37.016 -34.023 132.161 1.00 15.96 178 PRO B C 1
ATOM 4621 O O . PRO B 1 176 ? -36.839 -34.278 133.338 1.00 15.61 178 PRO B O 1
ATOM 4625 N N . TRP B 1 177 ? -36.799 -32.811 131.638 1.00 16.50 179 TRP B N 1
ATOM 4626 C CA . TRP B 1 177 ? -36.565 -31.634 132.444 1.00 15.74 179 TRP B CA 1
ATOM 4627 C C . TRP B 1 177 ? -37.913 -30.957 132.775 1.00 15.82 179 TRP B C 1
ATOM 4628 O O . TRP B 1 177 ? -38.063 -30.406 133.824 1.00 16.00 179 TRP B O 1
ATOM 4639 N N . THR B 1 178 ? -38.891 -31.055 131.916 1.00 15.68 180 THR B N 1
ATOM 4640 C CA . THR B 1 178 ? -40.251 -30.625 132.276 1.00 15.98 180 THR B CA 1
ATOM 4641 C C . THR B 1 178 ? -41.279 -31.519 131.579 1.00 16.49 180 THR B C 1
ATOM 4642 O O . THR B 1 178 ? -41.040 -31.986 130.472 1.00 17.57 180 THR B O 1
ATOM 4646 N N . CYS B 1 179 ? -42.458 -31.687 132.191 1.00 17.22 181 CYS B N 1
ATOM 4647 C CA . CYS B 1 179 ? -43.617 -32.188 131.480 1.00 18.52 181 CYS B CA 1
ATOM 4648 C C . CYS B 1 179 ? -44.161 -31.077 130.552 1.00 18.60 181 CYS B C 1
ATOM 4649 O O . CYS B 1 179 ? -43.831 -29.912 130.712 1.00 17.37 181 CYS B O 1
ATOM 4652 N N . PRO B 1 180 ? -44.979 -31.447 129.558 1.00 18.51 182 PRO B N 1
ATOM 4653 C CA . PRO B 1 180 ? -45.713 -30.428 128.818 1.00 17.96 182 PRO B CA 1
ATOM 4654 C C . PRO B 1 180 ? -46.389 -29.406 129.731 1.00 17.88 182 PRO B C 1
ATOM 4655 O O . PRO B 1 180 ? -46.976 -29.763 130.787 1.00 20.61 182 PRO B O 1
ATOM 4659 N N . LYS B 1 181 ? -46.304 -28.127 129.367 1.00 17.33 183 LYS B N 1
ATOM 4660 C CA . LYS B 1 181 ? -46.709 -27.088 130.296 1.00 18.45 183 LYS B CA 1
ATOM 4661 C C . LYS B 1 181 ? -48.173 -27.207 130.749 1.00 18.44 183 LYS B C 1
ATOM 4662 O O . LYS B 1 181 ? -48.498 -27.001 131.930 1.00 17.70 183 LYS B O 1
ATOM 4668 N N . TRP B 1 182 ? -49.031 -27.528 129.797 1.00 18.44 184 TRP B N 1
ATOM 4669 C CA . TRP B 1 182 ? -50.473 -27.829 130.084 1.00 21.38 184 TRP B CA 1
ATOM 4670 C C . TRP B 1 182 ? -50.764 -28.934 131.110 1.00 20.79 184 TRP B C 1
ATOM 4671 O O . TRP B 1 182 ? -51.912 -29.035 131.588 1.00 20.78 184 TRP B O 1
ATOM 4682 N N . MET B 1 183 ? -49.785 -29.820 131.390 1.00 21.43 185 MET B N 1
ATOM 4683 C CA . MET B 1 183 ? -49.943 -30.849 132.443 1.00 21.26 185 MET B CA 1
ATOM 4684 C C . MET B 1 183 ? -49.632 -30.304 133.859 1.00 21.60 185 MET B C 1
ATOM 4685 O O . MET B 1 183 ? -49.736 -31.050 134.837 1.00 23.10 185 MET B O 1
ATOM 4690 N N . LYS B 1 184 ? -49.177 -29.051 133.979 1.00 20.88 186 LYS B N 1
ATOM 4691 C CA . LYS B 1 184 ? -48.781 -28.532 135.284 1.00 20.59 186 LYS B CA 1
ATOM 4692 C C . LYS B 1 184 ? -49.913 -27.892 136.057 1.00 20.85 186 LYS B C 1
ATOM 4693 O O . LYS B 1 184 ? -50.883 -27.410 135.493 1.00 19.32 186 LYS B O 1
ATOM 4699 N N . VAL B 1 185 ? -49.738 -27.891 137.371 1.00 21.01 187 VAL B N 1
ATOM 4700 C CA . VAL B 1 185 ? -50.459 -26.984 138.254 1.00 23.41 187 VAL B CA 1
ATOM 4701 C C . VAL B 1 185 ? -49.429 -26.127 138.955 1.00 22.83 187 VAL B C 1
ATOM 4702 O O . VAL B 1 185 ? -48.256 -26.514 139.022 1.00 22.62 187 VAL B O 1
ATOM 4706 N N . LYS B 1 186 ? -49.867 -25.004 139.511 1.00 23.72 188 LYS B N 1
ATOM 4707 C CA . LYS B 1 186 ? -48.991 -24.102 140.256 1.00 24.03 188 LYS B CA 1
ATOM 4708 C C . LYS B 1 186 ? -48.404 -24.799 141.458 1.00 24.22 188 LYS B C 1
ATOM 4709 O O . LYS B 1 186 ? -47.194 -24.736 141.702 1.00 22.02 188 LYS B O 1
ATOM 4715 N N . SER B 1 187 ? -49.281 -25.446 142.213 1.00 23.68 189 SER B N 1
ATOM 4716 C CA . SER B 1 187 ? -48.926 -26.312 143.323 1.00 24.94 189 SER B CA 1
ATOM 4717 C C . SER B 1 187 ? -50.057 -27.344 143.564 1.00 25.40 189 SER B C 1
ATOM 4718 O O . SER B 1 187 ? -51.139 -27.253 142.960 1.00 24.35 189 SER B O 1
ATOM 4721 N N . LEU B 1 188 ? -49.787 -28.349 144.381 1.00 24.88 190 LEU B N 1
ATOM 4722 C CA . LEU B 1 188 ? -50.855 -29.289 144.802 1.00 28.53 190 LEU B CA 1
ATOM 4723 C C . LEU B 1 188 ? -51.916 -28.616 145.694 1.00 29.45 190 LEU B C 1
ATOM 4724 O O . LEU B 1 188 ? -53.013 -29.144 145.837 1.00 30.78 190 LEU B O 1
ATOM 4729 N N . THR B 1 189 ? -51.555 -27.474 146.281 1.00 30.70 191 THR B N 1
ATOM 4730 C CA . THR B 1 189 ? -52.440 -26.631 147.081 1.00 33.88 191 THR B CA 1
ATOM 4731 C C . THR B 1 189 ? -53.190 -25.607 146.245 1.00 34.64 191 THR B C 1
ATOM 4732 O O . THR B 1 189 ? -54.214 -25.100 146.660 1.00 35.48 191 THR B O 1
ATOM 4736 N N . ASP B 1 190 ? -52.661 -25.281 145.069 1.00 32.69 192 ASP B N 1
ATOM 4737 C CA . ASP B 1 190 ? -53.278 -24.338 144.168 1.00 30.34 192 ASP B CA 1
ATOM 4738 C C . ASP B 1 190 ? -53.319 -24.961 142.785 1.00 29.20 192 ASP B C 1
ATOM 4739 O O . ASP B 1 190 ? -52.454 -24.702 141.957 1.00 29.47 192 ASP B O 1
ATOM 4744 N N . ARG B 1 191 ? -54.349 -25.770 142.529 1.00 28.08 193 ARG B N 1
ATOM 4745 C CA . ARG B 1 191 ? -54.383 -26.629 141.355 1.00 29.53 193 ARG B CA 1
ATOM 4746 C C . ARG B 1 191 ? -54.912 -25.922 140.124 1.00 28.24 193 ARG B C 1
ATOM 4747 O O . ARG B 1 191 ? -55.817 -26.409 139.448 1.00 28.00 193 ARG B O 1
ATOM 4755 N N . THR B 1 192 ? -54.317 -24.764 139.835 1.00 28.06 194 THR B N 1
ATOM 4756 C CA . THR B 1 192 ? -54.633 -24.001 138.648 1.00 28.06 194 THR B CA 1
ATOM 4757 C C . THR B 1 192 ? -53.473 -24.124 137.658 1.00 25.30 194 THR B C 1
ATOM 4758 O O . THR B 1 192 ? -52.363 -24.490 138.053 1.00 23.01 194 THR B O 1
ATOM 4762 N N . PRO B 1 193 ? -53.739 -23.864 136.372 1.00 24.55 195 PRO B N 1
ATOM 4763 C CA . PRO B 1 193 ? -52.662 -24.031 135.369 1.00 25.28 195 PRO B CA 1
ATOM 4764 C C . PRO B 1 193 ? -51.461 -23.121 135.610 1.00 25.72 195 PRO B C 1
ATOM 4765 O O . PRO B 1 193 ? -51.591 -22.061 136.223 1.00 25.77 195 PRO B O 1
ATOM 4769 N N . LEU B 1 194 ? -50.295 -23.551 135.123 1.00 26.42 196 LEU B N 1
ATOM 4770 C CA . LEU B 1 194 ? -49.086 -22.743 135.170 1.00 25.30 196 LEU B CA 1
ATOM 4771 C C . LEU B 1 194 ? -48.410 -22.867 133.813 1.00 23.61 196 LEU B C 1
ATOM 4772 O O . LEU B 1 194 ? -47.845 -23.916 133.490 1.00 21.02 196 LEU B O 1
ATOM 4777 N N . ASP B 1 195 ? -48.435 -21.796 133.035 1.00 21.40 197 ASP B N 1
ATOM 4778 C CA . ASP B 1 195 ? -47.868 -21.837 131.684 1.00 23.12 197 ASP B CA 1
ATOM 4779 C C . ASP B 1 195 ? -46.400 -21.416 131.792 1.00 21.15 197 ASP B C 1
ATOM 4780 O O . ASP B 1 195 ? -46.033 -20.268 131.585 1.00 20.71 197 ASP B O 1
ATOM 4785 N N . SER B 1 196 ? -45.568 -22.383 132.170 1.00 20.97 198 SER B N 1
ATOM 4786 C CA . SER B 1 196 ? -44.168 -22.122 132.467 1.00 19.44 198 SER B CA 1
ATOM 4787 C C . SER B 1 196 ? -43.348 -23.368 132.179 1.00 19.32 198 SER B C 1
ATOM 4788 O O . SER B 1 196 ? -43.756 -24.452 132.592 1.00 17.69 198 SER B O 1
ATOM 4791 N N . TRP B 1 197 ? -42.224 -23.201 131.456 1.00 17.69 199 TRP B N 1
ATOM 4792 C CA . TRP B 1 197 ? -41.239 -24.245 131.287 1.00 17.90 199 TRP B CA 1
ATOM 4793 C C . TRP B 1 197 ? -40.578 -24.677 132.595 1.00 17.42 199 TRP B C 1
ATOM 4794 O O . TRP B 1 197 ? -40.044 -25.789 132.667 1.00 17.04 199 TRP B O 1
ATOM 4805 N N . THR B 1 198 ? -40.665 -23.851 133.621 1.00 16.86 200 THR B N 1
ATOM 4806 C CA . THR B 1 198 ? -40.048 -24.127 134.916 1.00 16.69 200 THR B CA 1
ATOM 4807 C C . THR B 1 198 ? -41.067 -24.132 136.041 1.00 18.29 200 THR B C 1
ATOM 4808 O O . THR B 1 198 ? -42.137 -23.532 135.929 1.00 20.22 200 THR B O 1
ATOM 4812 N N . ASN B 1 199 ? -40.688 -24.759 137.154 1.00 17.92 201 ASN B N 1
ATOM 4813 C CA . ASN B 1 199 ? -41.490 -24.773 138.381 1.00 18.85 201 ASN B CA 1
ATOM 4814 C C . ASN B 1 199 ? -42.828 -25.500 138.147 1.00 17.67 201 ASN B C 1
ATOM 4815 O O . ASN B 1 199 ? -43.035 -26.093 137.082 1.00 18.12 201 ASN B O 1
ATOM 4820 N N . GLY B 1 200 ? -43.714 -25.445 139.132 1.00 16.76 202 GLY B N 1
ATOM 4821 C CA . GLY B 1 200 ? -44.973 -26.125 139.091 1.00 16.61 202 GLY B CA 1
ATOM 4822 C C . GLY B 1 200 ? -44.816 -27.565 139.507 1.00 16.74 202 GLY B C 1
ATOM 4823 O O . GLY B 1 200 ? -43.672 -28.028 139.778 1.00 17.53 202 GLY B O 1
ATOM 4824 N N . GLN B 1 201 ? -45.968 -28.224 139.646 1.00 17.17 203 GLN B N 1
ATOM 4825 C CA . GLN B 1 201 ? -46.077 -29.648 139.990 1.00 17.86 203 GLN B CA 1
ATOM 4826 C C . GLN B 1 201 ? -46.941 -30.309 138.950 1.00 17.58 203 GLN B C 1
ATOM 4827 O O . GLN B 1 201 ? -47.711 -29.655 138.235 1.00 18.22 203 GLN B O 1
ATOM 4833 N N . LEU B 1 202 ? -46.797 -31.633 138.812 1.00 17.68 204 LEU B N 1
ATOM 4834 C CA . LEU B 1 202 ? -47.566 -32.378 137.853 1.00 17.38 204 LEU B CA 1
ATOM 4835 C C . LEU B 1 202 ? -49.002 -32.486 138.369 1.00 17.85 204 LEU B C 1
ATOM 4836 O O . LEU B 1 202 ? -49.241 -32.832 139.534 1.00 17.42 204 LEU B O 1
ATOM 4841 N N . ASN B 1 203 ? -49.946 -32.130 137.513 1.00 18.64 205 ASN B N 1
ATOM 4842 C CA . ASN B 1 203 ? -51.387 -32.193 137.848 1.00 18.84 205 ASN B CA 1
ATOM 4843 C C . ASN B 1 203 ? -51.740 -33.676 138.038 1.00 19.56 205 ASN B C 1
ATOM 4844 O O . ASN B 1 203 ? -51.634 -34.433 137.097 1.00 18.08 205 ASN B O 1
ATOM 4849 N N . PRO B 1 204 ? -52.175 -34.087 139.239 1.00 19.55 206 PRO B N 1
ATOM 4850 C CA . PRO B 1 204 ? -52.641 -35.460 139.435 1.00 22.01 206 PRO B CA 1
ATOM 4851 C C . PRO B 1 204 ? -53.610 -35.967 138.408 1.00 22.31 206 PRO B C 1
ATOM 4852 O O . PRO B 1 204 ? -53.600 -37.165 138.122 1.00 21.77 206 PRO B O 1
ATOM 4856 N N . ASP B 1 205 ? -54.442 -35.070 137.848 1.00 24.18 207 ASP B N 1
ATOM 4857 C CA . ASP B 1 205 ? -55.372 -35.463 136.774 1.00 24.22 207 ASP B CA 1
ATOM 4858 C C . ASP B 1 205 ? -54.676 -35.922 135.501 1.00 24.01 207 ASP B C 1
ATOM 4859 O O . ASP B 1 205 ? -55.297 -36.617 134.689 1.00 22.11 207 ASP B O 1
ATOM 4864 N N . TYR B 1 206 ? -53.401 -35.566 135.323 1.00 23.14 208 TYR B N 1
ATOM 4865 C CA . TYR B 1 206 ? -52.650 -35.964 134.122 1.00 23.48 208 TYR B CA 1
ATOM 4866 C C . TYR B 1 206 ? -51.567 -37.026 134.375 1.00 23.28 208 TYR B C 1
ATOM 4867 O O . TYR B 1 206 ? -50.767 -37.270 133.510 1.00 22.20 208 TYR B O 1
ATOM 4876 N N . TYR B 1 207 ? -51.546 -37.657 135.555 1.00 21.78 209 TYR B N 1
ATOM 4877 C CA . TYR B 1 207 ? -50.615 -38.783 135.784 1.00 21.23 209 TYR B CA 1
ATOM 4878 C C . TYR B 1 207 ? -50.723 -39.842 134.693 1.00 19.31 209 TYR B C 1
ATOM 4879 O O . TYR B 1 207 ? -49.709 -40.287 134.214 1.00 16.92 209 TYR B O 1
ATOM 4888 N N . GLN B 1 208 ? -51.929 -40.293 134.324 1.00 19.52 210 GLN B N 1
ATOM 4889 C CA . GLN B 1 208 ? -52.049 -41.380 133.326 1.00 20.12 210 GLN B CA 1
ATOM 4890 C C . GLN B 1 208 ? -51.620 -40.927 131.930 1.00 20.10 210 GLN B C 1
ATOM 4891 O O . GLN B 1 208 ? -50.980 -41.677 131.215 1.00 21.09 210 GLN B O 1
ATOM 4897 N N . ASP B 1 209 ? -51.985 -39.701 131.543 1.00 19.87 211 ASP B N 1
ATOM 4898 C CA . ASP B 1 209 ? -51.542 -39.150 130.253 1.00 19.35 211 ASP B CA 1
ATOM 4899 C C . ASP B 1 209 ? -50.032 -38.890 130.221 1.00 17.80 211 ASP B C 1
ATOM 4900 O O . ASP B 1 209 ? -49.455 -39.002 129.164 1.00 15.74 211 ASP B O 1
ATOM 4905 N N . TYR B 1 210 ? -49.409 -38.550 131.354 1.00 18.33 212 TYR B N 1
ATOM 4906 C CA . TYR B 1 210 ? -47.940 -38.331 131.365 1.00 18.01 212 TYR B CA 1
ATOM 4907 C C . TYR B 1 210 ? -47.195 -39.677 131.284 1.00 19.43 212 TYR B C 1
ATOM 4908 O O . TYR B 1 210 ? -46.163 -39.837 130.597 1.00 19.77 212 TYR B O 1
ATOM 4917 N N . ALA B 1 211 ? -47.756 -40.671 131.932 1.00 18.33 213 ALA B N 1
ATOM 4918 C CA . ALA B 1 211 ? -47.256 -42.034 131.737 1.00 17.71 213 ALA B CA 1
ATOM 4919 C C . ALA B 1 211 ? -47.290 -42.435 130.278 1.00 17.75 213 ALA B C 1
ATOM 4920 O O . ALA B 1 211 ? -46.299 -42.914 129.732 1.00 17.63 213 ALA B O 1
ATOM 4922 N N . THR B 1 212 ? -48.419 -42.220 129.623 1.00 17.63 214 THR B N 1
ATOM 4923 C CA . THR B 1 212 ? -48.510 -42.467 128.160 1.00 17.65 214 THR B CA 1
ATOM 4924 C C . THR B 1 212 ? -47.449 -41.722 127.338 1.00 17.84 214 THR B C 1
ATOM 4925 O O . THR B 1 212 ? -46.938 -42.243 126.382 1.00 17.46 214 THR B O 1
ATOM 4929 N N . TYR B 1 213 ? -47.230 -40.458 127.674 1.00 18.30 215 TYR B N 1
ATOM 4930 C CA . TYR B 1 213 ? -46.151 -39.665 127.108 1.00 18.79 215 TYR B CA 1
ATOM 4931 C C . TYR B 1 213 ? -44.821 -40.415 127.172 1.00 17.80 215 TYR B C 1
ATOM 4932 O O . TYR B 1 213 ? -44.158 -40.542 126.157 1.00 17.24 215 TYR B O 1
ATOM 4941 N N . PHE B 1 214 ? -44.419 -40.862 128.348 1.00 16.68 216 PHE B N 1
ATOM 4942 C CA . PHE B 1 214 ? -43.172 -41.680 128.483 1.00 17.86 216 PHE B CA 1
ATOM 4943 C C . PHE B 1 214 ? -43.191 -42.897 127.558 1.00 18.43 216 PHE B C 1
ATOM 4944 O O . PHE B 1 214 ? -42.208 -43.181 126.837 1.00 18.44 216 PHE B O 1
ATOM 4952 N N . VAL B 1 215 ? -44.307 -43.626 127.567 1.00 17.71 217 VAL B N 1
ATOM 4953 C CA . VAL B 1 215 ? -44.400 -44.853 126.776 1.00 18.16 217 VAL B CA 1
ATOM 4954 C C . VAL B 1 215 ? -44.282 -44.513 125.309 1.00 18.07 217 VAL B C 1
ATOM 4955 O O . VAL B 1 215 ? -43.542 -45.164 124.577 1.00 16.84 217 VAL B O 1
ATOM 4959 N N . LYS B 1 216 ? -44.984 -43.475 124.859 1.00 19.34 218 LYS B N 1
ATOM 4960 C CA . LYS B 1 216 ? -44.917 -43.074 123.424 1.00 20.63 218 LYS B CA 1
ATOM 4961 C C . LYS B 1 216 ? -43.500 -42.636 123.000 1.00 18.73 218 LYS B C 1
ATOM 4962 O O . LYS B 1 216 ? -43.075 -42.834 121.877 1.00 17.75 218 LYS B O 1
ATOM 4968 N N . TRP B 1 217 ? -42.791 -41.991 123.921 1.00 20.36 219 TRP B N 1
ATOM 4969 C CA . TRP B 1 217 ? -41.442 -41.527 123.655 1.00 18.10 219 TRP B CA 1
ATOM 4970 C C . TRP B 1 217 ? -40.509 -42.726 123.526 1.00 18.19 219 TRP B C 1
ATOM 4971 O O . TRP B 1 217 ? -39.737 -42.848 122.538 1.00 16.79 219 TRP B O 1
ATOM 4982 N N . ILE B 1 218 ? -40.599 -43.638 124.480 1.00 18.24 220 ILE B N 1
ATOM 4983 C CA . ILE B 1 218 ? -39.781 -44.899 124.416 1.00 18.46 220 ILE B CA 1
ATOM 4984 C C . ILE B 1 218 ? -40.051 -45.664 123.121 1.00 18.34 220 ILE B C 1
ATOM 4985 O O . ILE B 1 218 ? -39.105 -46.117 122.447 1.00 19.02 220 ILE B O 1
ATOM 4990 N N . GLN B 1 219 ? -41.331 -45.782 122.778 1.00 19.08 221 GLN B N 1
ATOM 4991 C CA . GLN B 1 219 ? -41.755 -46.442 121.549 1.00 20.70 221 GLN B CA 1
ATOM 4992 C C . GLN B 1 219 ? -41.289 -45.769 120.266 1.00 18.78 221 GLN B C 1
ATOM 4993 O O . GLN B 1 219 ? -40.876 -46.452 119.323 1.00 19.52 221 GLN B O 1
ATOM 4999 N N . ALA B 1 220 ? -41.333 -44.428 120.229 1.00 19.82 222 ALA B N 1
ATOM 5000 C CA . ALA B 1 220 ? -40.796 -43.644 119.096 1.00 19.20 222 ALA B CA 1
ATOM 5001 C C . ALA B 1 220 ? -39.302 -43.857 118.908 1.00 19.58 222 ALA B C 1
ATOM 5002 O O . ALA B 1 220 ? -38.812 -43.995 117.770 1.00 18.23 222 ALA B O 1
ATOM 5004 N N . PHE B 1 221 ? -38.560 -43.898 120.010 1.00 17.85 223 PHE B N 1
ATOM 5005 C CA . PHE B 1 221 ? -37.144 -44.174 119.909 1.00 18.04 223 PHE B CA 1
ATOM 5006 C C . PHE B 1 221 ? -36.874 -45.617 119.482 1.00 19.56 223 PHE B C 1
ATOM 5007 O O . PHE B 1 221 ? -35.968 -45.848 118.676 1.00 19.79 223 PHE B O 1
ATOM 5015 N N . LYS B 1 222 ? -37.700 -46.542 119.950 1.00 20.86 224 LYS B N 1
ATOM 5016 C CA . LYS B 1 222 ? -37.591 -47.940 119.537 1.00 24.03 224 LYS B CA 1
ATOM 5017 C C . LYS B 1 222 ? -37.827 -48.027 118.018 1.00 24.81 224 LYS B C 1
ATOM 5018 O O . LYS B 1 222 ? -37.084 -48.720 117.311 1.00 22.39 224 LYS B O 1
ATOM 5024 N N . ALA B 1 223 ? -38.784 -47.246 117.506 1.00 23.49 225 ALA B N 1
ATOM 5025 C CA . ALA B 1 223 ? -39.046 -47.228 116.066 1.00 24.28 225 ALA B CA 1
ATOM 5026 C C . ALA B 1 223 ? -37.880 -46.733 115.243 1.00 25.13 225 ALA B C 1
ATOM 5027 O O . ALA B 1 223 ? -37.820 -47.022 114.049 1.00 25.85 225 ALA B O 1
ATOM 5029 N N . GLU B 1 224 ? -36.979 -45.960 115.854 1.00 25.39 226 GLU B N 1
ATOM 5030 C CA . GLU B 1 224 ? -35.784 -45.457 115.201 1.00 25.05 226 GLU B CA 1
ATOM 5031 C C . GLU B 1 224 ? -34.579 -46.319 115.458 1.00 26.02 226 GLU B C 1
ATOM 5032 O O . GLU B 1 224 ? -33.473 -45.925 115.073 1.00 27.51 226 GLU B O 1
ATOM 5038 N N . GLY B 1 225 ? -34.788 -47.507 116.049 1.00 25.26 227 GLY B N 1
ATOM 5039 C CA . GLY B 1 225 ? -33.716 -48.458 116.368 1.00 26.11 227 GLY B CA 1
ATOM 5040 C C . GLY B 1 225 ? -32.932 -48.178 117.648 1.00 27.23 227 GLY B C 1
ATOM 5041 O O . GLY B 1 225 ? -31.876 -48.771 117.838 1.00 31.67 227 GLY B O 1
ATOM 5042 N N . ILE B 1 226 ? -33.429 -47.297 118.526 1.00 25.89 228 ILE B N 1
ATOM 5043 C CA . ILE B 1 226 ? -32.747 -46.938 119.776 1.00 27.10 228 ILE B CA 1
ATOM 5044 C C . ILE B 1 226 ? -33.571 -47.516 120.912 1.00 26.26 228 ILE B C 1
ATOM 5045 O O . ILE B 1 226 ? -34.741 -47.109 121.121 1.00 24.16 228 ILE B O 1
ATOM 5050 N N . ASP B 1 227 ? -32.987 -48.449 121.648 1.00 25.70 229 ASP B N 1
ATOM 5051 C CA . ASP B 1 227 ? -33.658 -48.969 122.861 1.00 28.96 229 ASP B CA 1
ATOM 5052 C C . ASP B 1 227 ? -33.293 -48.075 124.002 1.00 25.80 229 ASP B C 1
ATOM 5053 O O . ASP B 1 227 ? -32.126 -47.695 124.149 1.00 27.12 229 ASP B O 1
ATOM 5058 N N . ILE B 1 228 ? -34.262 -47.756 124.830 1.00 23.25 230 ILE B N 1
ATOM 5059 C CA . ILE B 1 228 ? -33.985 -46.939 125.997 1.00 21.89 230 ILE B CA 1
ATOM 5060 C C . ILE B 1 228 ? -33.840 -47.909 127.135 1.00 21.10 230 ILE B C 1
ATOM 5061 O O . ILE B 1 228 ? -34.763 -48.665 127.438 1.00 21.21 230 ILE B O 1
ATOM 5066 N N . TYR B 1 229 ? -32.690 -47.874 127.795 1.00 19.57 231 TYR B N 1
ATOM 5067 C CA . TYR B 1 229 ? -32.352 -48.865 128.834 1.00 19.31 231 TYR B CA 1
ATOM 5068 C C . TYR B 1 229 ? -33.051 -48.506 130.152 1.00 18.78 231 TYR B C 1
ATOM 5069 O O . TYR B 1 229 ? -33.517 -49.392 130.847 1.00 17.48 231 TYR B O 1
ATOM 5078 N N . ALA B 1 230 ? -33.169 -47.196 130.444 1.00 16.18 232 ALA B N 1
ATOM 5079 C CA . ALA B 1 230 ? -33.677 -46.725 131.724 1.00 16.44 232 ALA B CA 1
ATOM 5080 C C . ALA B 1 230 ? -34.220 -45.290 131.609 1.00 15.77 232 ALA B C 1
ATOM 5081 O O . ALA B 1 230 ? -33.804 -44.547 130.716 1.00 14.94 232 ALA B O 1
ATOM 5083 N N . VAL B 1 231 ? -35.123 -44.933 132.513 1.00 15.39 233 VAL B N 1
ATOM 5084 C CA . VAL B 1 231 ? -35.583 -43.576 132.647 1.00 15.56 233 VAL B CA 1
ATOM 5085 C C . VAL B 1 231 ? -35.618 -43.202 134.104 1.00 16.47 233 VAL B C 1
ATOM 5086 O O . VAL B 1 231 ? -35.577 -44.086 134.963 1.00 17.26 233 VAL B O 1
ATOM 5090 N N . THR B 1 232 ? -35.694 -41.885 134.374 1.00 16.03 234 THR B N 1
ATOM 5091 C CA . THR B 1 232 ? -36.120 -41.400 135.688 1.00 15.56 234 THR B CA 1
ATOM 5092 C C . THR B 1 232 ? -37.401 -40.569 135.451 1.00 15.01 234 THR B C 1
ATOM 5093 O O . THR B 1 232 ? -37.652 -40.200 134.303 1.00 14.71 234 THR B O 1
ATOM 5097 N N . PRO B 1 233 ? -38.208 -40.324 136.485 1.00 12.80 235 PRO B N 1
ATOM 5098 C CA . PRO B 1 233 ? -39.464 -39.635 136.185 1.00 14.20 235 PRO B CA 1
ATOM 5099 C C . PRO B 1 233 ? -39.301 -38.123 135.960 1.00 14.27 235 PRO B C 1
ATOM 5100 O O . PRO B 1 233 ? -40.230 -37.465 135.430 1.00 16.04 235 PRO B O 1
ATOM 5104 N N . GLN B 1 234 ? -38.157 -37.577 136.368 1.00 14.05 236 GLN B N 1
ATOM 5105 C CA . GLN B 1 234 ? -37.922 -36.120 136.344 1.00 14.62 236 GLN B CA 1
ATOM 5106 C C . GLN B 1 234 ? -36.442 -35.837 136.690 1.00 15.40 236 GLN B C 1
ATOM 5107 O O . GLN B 1 234 ? -35.901 -36.331 137.713 1.00 15.23 236 GLN B O 1
ATOM 5113 N N . ASN B 1 235 ? -35.779 -35.071 135.844 1.00 15.34 237 ASN B N 1
ATOM 5114 C CA . ASN B 1 235 ? -34.465 -34.532 136.225 1.00 15.30 237 ASN B CA 1
ATOM 5115 C C . ASN B 1 235 ? -34.557 -33.559 137.413 1.00 14.61 237 ASN B C 1
ATOM 5116 O O . ASN B 1 235 ? -35.311 -32.588 137.402 1.00 16.07 237 ASN B O 1
ATOM 5121 N N . GLU B 1 236 ? -33.778 -33.826 138.432 1.00 16.88 238 GLU B N 1
ATOM 5122 C CA . GLU B 1 236 ? -33.608 -32.913 139.573 1.00 15.48 238 GLU B CA 1
ATOM 5123 C C . GLU B 1 236 ? -34.973 -32.400 140.138 1.00 16.37 238 GLU B C 1
ATOM 5124 O O . GLU B 1 236 ? -35.249 -31.186 140.150 1.00 17.23 238 GLU B O 1
ATOM 5130 N N . PRO B 1 237 ? -35.827 -33.320 140.574 1.00 17.41 239 PRO B N 1
ATOM 5131 C CA . PRO B 1 237 ? -37.196 -32.957 140.950 1.00 18.38 239 PRO B CA 1
ATOM 5132 C C . PRO B 1 237 ? -37.364 -32.022 142.124 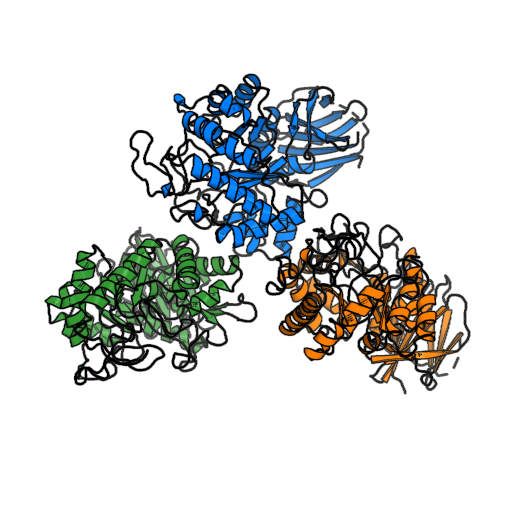1.00 18.86 239 PRO B C 1
ATOM 5133 O O . PRO B 1 237 ? -38.491 -31.633 142.377 1.00 18.74 239 PRO B O 1
ATOM 5137 N N . LEU B 1 238 ? -36.299 -31.710 142.872 1.00 19.50 240 LEU B N 1
ATOM 5138 C CA . LEU B 1 238 ? -36.351 -30.634 143.876 1.00 19.81 240 LEU B CA 1
ATOM 5139 C C . LEU B 1 238 ? -35.909 -29.266 143.358 1.00 20.19 240 LEU B C 1
ATOM 5140 O O . LEU B 1 238 ? -35.902 -28.323 144.128 1.00 17.39 240 LEU B O 1
ATOM 5145 N N . ASN B 1 239 ? -35.545 -29.147 142.072 1.00 19.04 241 ASN B N 1
ATOM 5146 C CA . ASN B 1 239 ? -35.132 -27.879 141.522 1.00 20.11 241 ASN B CA 1
ATOM 5147 C C . ASN B 1 239 ? -36.320 -27.177 140.837 1.00 19.36 241 ASN B C 1
ATOM 5148 O O . ASN B 1 239 ? -36.954 -27.753 139.972 1.00 18.80 241 ASN B O 1
ATOM 5153 N N . ARG B 1 240 ? -36.603 -25.932 141.243 1.00 20.17 242 ARG B N 1
ATOM 5154 C CA . ARG B 1 240 ? -37.689 -25.142 140.686 1.00 21.10 242 ARG B CA 1
ATOM 5155 C C . ARG B 1 240 ? -37.177 -24.149 139.654 1.00 20.45 242 ARG B C 1
ATOM 5156 O O . ARG B 1 240 ? -37.970 -23.398 139.092 1.00 18.76 242 ARG B O 1
ATOM 5164 N N . GLY B 1 241 ? -35.855 -24.116 139.451 1.00 19.56 243 GLY B N 1
ATOM 5165 C CA . GLY B 1 241 ? -35.213 -23.137 138.603 1.00 21.55 243 GLY B CA 1
ATOM 5166 C C . GLY B 1 241 ? -34.855 -23.716 137.267 1.00 19.89 243 GLY B C 1
ATOM 5167 O O . GLY B 1 241 ? -35.678 -24.431 136.665 1.00 20.00 243 GLY B O 1
ATOM 5168 N N . ASN B 1 242 ? -33.620 -23.436 136.812 1.00 18.01 244 ASN B N 1
ATOM 5169 C CA . ASN B 1 242 ? -33.160 -23.882 135.495 1.00 16.88 244 ASN B CA 1
ATOM 5170 C C . ASN B 1 242 ? -33.968 -23.167 134.391 1.00 16.82 244 ASN B C 1
ATOM 5171 O O . ASN B 1 242 ? -34.735 -22.241 134.683 1.00 19.40 244 ASN B O 1
ATOM 5176 N N . SER B 1 243 ? -33.741 -23.508 133.123 1.00 16.06 245 SER B N 1
ATOM 5177 C CA . SER B 1 243 ? -34.575 -23.067 132.022 1.00 15.87 245 SER B CA 1
ATOM 5178 C C . SER B 1 243 ? -35.766 -23.995 131.728 1.00 15.65 245 SER B C 1
ATOM 5179 O O . SER B 1 243 ? -36.703 -23.617 131.034 1.00 15.38 245 SER B O 1
ATOM 5182 N N . ALA B 1 244 ? -35.690 -25.241 132.217 1.00 15.42 246 ALA B N 1
ATOM 5183 C CA . ALA B 1 244 ? -36.766 -26.233 132.160 1.00 16.32 246 ALA B CA 1
ATOM 5184 C C . ALA B 1 244 ? -36.686 -27.078 133.444 1.00 16.32 246 ALA B C 1
ATOM 5185 O O . ALA B 1 244 ? -35.629 -27.561 133.812 1.00 15.91 246 ALA B O 1
ATOM 5187 N N . SER B 1 245 ? -37.814 -27.208 134.115 1.00 16.32 247 SER B N 1
ATOM 5188 C CA . SER B 1 245 ? -37.882 -27.885 135.422 1.00 17.02 247 SER B CA 1
ATOM 5189 C C . SER B 1 245 ? -39.330 -28.219 135.786 1.00 17.32 247 SER B C 1
ATOM 5190 O O . SER B 1 245 ? -40.297 -27.609 135.260 1.00 17.44 247 SER B O 1
ATOM 5193 N N . LEU B 1 246 ? -39.466 -29.164 136.711 1.00 17.95 248 LEU B N 1
ATOM 5194 C CA . LEU B 1 246 ? -40.767 -29.508 137.331 1.00 17.93 248 LEU B CA 1
ATOM 5195 C C . LEU B 1 246 ? -40.439 -29.963 138.734 1.00 17.13 248 LEU B C 1
ATOM 5196 O O . LEU B 1 246 ? -39.589 -30.860 138.889 1.00 18.34 248 LEU B O 1
ATOM 5201 N N . TYR B 1 247 ? -41.094 -29.375 139.733 1.00 16.56 249 TYR B N 1
ATOM 5202 C CA . TYR B 1 247 ? -40.994 -29.845 141.121 1.00 17.44 249 TYR B CA 1
ATOM 5203 C C . TYR B 1 247 ? -41.835 -31.112 141.351 1.00 18.10 249 TYR B C 1
ATOM 5204 O O . TYR B 1 247 ? -43.017 -31.159 141.004 1.00 16.75 249 TYR B O 1
ATOM 5213 N N . MET B 1 248 ? -41.201 -32.132 141.940 1.00 17.49 250 MET B N 1
ATOM 5214 C CA . MET B 1 248 ? -41.872 -33.431 142.231 1.00 17.16 250 MET B CA 1
ATOM 5215 C C . MET B 1 248 ? -41.309 -34.004 143.527 1.00 16.95 250 MET B C 1
ATOM 5216 O O . MET B 1 248 ? -40.177 -34.508 143.574 1.00 17.83 250 MET B O 1
ATOM 5221 N N . GLU B 1 249 ? -42.078 -33.892 144.616 1.00 17.02 251 GLU B N 1
ATOM 5222 C CA . GLU B 1 249 ? -41.648 -34.430 145.907 1.00 18.08 251 GLU B CA 1
ATOM 5223 C C . GLU B 1 249 ? -41.765 -35.962 145.875 1.00 17.05 251 GLU B C 1
ATOM 5224 O O . GLU B 1 249 ? -42.342 -36.506 144.943 1.00 17.55 251 GLU B O 1
ATOM 5230 N N . TRP B 1 250 ? -41.217 -36.633 146.880 1.00 18.32 252 TRP B N 1
ATOM 5231 C CA . TRP B 1 250 ? -41.140 -38.099 146.842 1.00 18.60 252 TRP B CA 1
ATOM 5232 C C . TRP B 1 250 ? -42.547 -38.730 146.837 1.00 19.08 252 TRP B C 1
ATOM 5233 O O . TRP B 1 250 ? -42.770 -39.740 146.165 1.00 19.10 252 TRP B O 1
ATOM 5244 N N . GLU B 1 251 ? -43.492 -38.111 147.549 1.00 20.16 253 GLU B N 1
ATOM 5245 C CA . GLU B 1 251 ? -44.904 -38.597 147.637 1.00 20.62 253 GLU B CA 1
ATOM 5246 C C . GLU B 1 251 ? -45.542 -38.620 146.248 1.00 21.24 253 GLU B C 1
ATOM 5247 O O . GLU B 1 251 ? -46.211 -39.591 145.879 1.00 21.28 253 GLU B O 1
ATOM 5253 N N . GLU B 1 252 ? -45.263 -37.589 145.469 1.00 21.70 254 GLU B N 1
ATOM 5254 C CA . GLU B 1 252 ? -45.755 -37.468 144.094 1.00 21.21 254 GLU B CA 1
ATOM 5255 C C . GLU B 1 252 ? -45.108 -38.473 143.157 1.00 20.76 254 GLU B C 1
ATOM 5256 O O . GLU B 1 252 ? -45.806 -39.090 142.348 1.00 21.85 254 GLU B O 1
ATOM 5262 N N . GLN B 1 253 ? -43.784 -38.656 143.257 1.00 19.20 255 GLN B N 1
ATOM 5263 C CA . GLN B 1 253 ? -43.087 -39.621 142.402 1.00 18.99 255 GLN B CA 1
ATOM 5264 C C . GLN B 1 253 ? -43.573 -41.039 142.729 1.00 17.39 255 GLN B C 1
ATOM 5265 O O . GLN B 1 253 ? -43.862 -41.816 141.819 1.00 16.82 255 GLN B O 1
ATOM 5271 N N . ARG B 1 254 ? -43.718 -41.341 144.023 1.00 17.89 256 ARG B N 1
ATOM 5272 C CA . ARG B 1 254 ? -44.318 -42.565 144.492 1.00 19.30 256 ARG B CA 1
ATOM 5273 C C . ARG B 1 254 ? -45.669 -42.770 143.831 1.00 19.70 256 ARG B C 1
ATOM 5274 O O . ARG B 1 254 ? -45.903 -43.809 143.249 1.00 19.55 256 ARG B O 1
ATOM 5282 N N . ASP B 1 255 ? -46.560 -41.784 143.912 1.00 19.38 257 ASP B N 1
ATOM 5283 C CA . ASP B 1 255 ? -47.880 -42.007 143.318 1.00 19.99 257 ASP B CA 1
ATOM 5284 C C . ASP B 1 255 ? -47.865 -42.108 141.801 1.00 20.21 257 ASP B C 1
ATOM 5285 O O . ASP B 1 255 ? -48.569 -42.937 141.205 1.00 18.98 257 ASP B O 1
ATOM 5290 N N . PHE B 1 256 ? -47.027 -41.301 141.170 1.00 20.62 258 PHE B N 1
ATOM 5291 C CA . PHE B 1 256 ? -46.918 -41.321 139.695 1.00 19.92 258 PHE B CA 1
ATOM 5292 C C . PHE B 1 256 ? -46.404 -42.698 139.248 1.00 20.73 258 PHE B C 1
ATOM 5293 O O . PHE B 1 256 ? -46.913 -43.287 138.300 1.00 20.84 258 PHE B O 1
ATOM 5301 N N . VAL B 1 257 ? -45.413 -43.231 139.948 1.00 19.91 259 VAL B N 1
ATOM 5302 C CA . VAL B 1 257 ? -44.807 -44.503 139.537 1.00 20.30 259 VAL B CA 1
ATOM 5303 C C . VAL B 1 257 ? -45.744 -45.705 139.745 1.00 20.44 259 VAL B C 1
ATOM 5304 O O . VAL B 1 257 ? -45.951 -46.502 138.849 1.00 20.16 259 VAL B O 1
ATOM 5308 N N . LYS B 1 258 ? -46.308 -45.815 140.940 1.00 22.88 260 LYS B N 1
ATOM 5309 C CA . LYS B 1 258 ? -47.150 -46.954 141.270 1.00 23.56 260 LYS B CA 1
ATOM 5310 C C . LYS B 1 258 ? -48.520 -46.883 140.576 1.00 23.19 260 LYS B C 1
ATOM 5311 O O . LYS B 1 258 ? -49.063 -47.934 140.234 1.00 22.12 260 LYS B O 1
ATOM 5317 N N . THR B 1 259 ? -49.067 -45.687 140.343 1.00 21.48 261 THR B N 1
ATOM 5318 C CA . THR B 1 259 ? -50.410 -45.629 139.721 1.00 24.36 261 THR B CA 1
ATOM 5319 C C . THR B 1 259 ? -50.421 -45.552 138.198 1.00 23.18 261 THR B C 1
ATOM 5320 O O . THR B 1 259 ? -51.462 -45.819 137.588 1.00 23.52 261 THR B O 1
ATOM 5324 N N . ALA B 1 260 ? -49.295 -45.202 137.570 1.00 20.81 262 ALA B N 1
ATOM 5325 C CA . ALA B 1 260 ? -49.322 -44.780 136.177 1.00 19.79 262 ALA B CA 1
ATOM 5326 C C . ALA B 1 260 ? -48.097 -45.187 135.401 1.00 18.98 262 ALA B C 1
ATOM 5327 O O . ALA B 1 260 ? -48.187 -45.969 134.468 1.00 21.09 262 ALA B O 1
ATOM 5329 N N . LEU B 1 261 ? -46.942 -44.652 135.770 1.00 20.65 263 LEU B N 1
ATOM 5330 C CA . LEU B 1 261 ? -45.759 -44.875 134.969 1.00 19.66 263 LEU B CA 1
ATOM 5331 C C . LEU B 1 261 ? -45.362 -46.368 134.972 1.00 19.17 263 LEU B C 1
ATOM 5332 O O . LEU B 1 261 ? -45.153 -46.913 133.933 1.00 16.36 263 LEU B O 1
ATOM 5337 N N . GLY B 1 262 ? -45.222 -46.943 136.161 1.00 19.37 264 GLY B N 1
ATOM 5338 C CA . GLY B 1 262 ? -44.877 -48.367 136.305 1.00 22.83 264 GLY B CA 1
ATOM 5339 C C . GLY B 1 262 ? -45.856 -49.283 135.577 1.00 22.38 264 GLY B C 1
ATOM 5340 O O . GLY B 1 262 ? -45.436 -50.063 134.739 1.00 24.33 264 GLY B O 1
ATOM 5341 N N . PRO B 1 263 ? -47.174 -49.147 135.867 1.00 23.24 265 PRO B N 1
ATOM 5342 C CA . PRO B 1 263 ? -48.153 -50.073 135.250 1.00 24.77 265 PRO B CA 1
ATOM 5343 C C . PRO B 1 263 ? -48.256 -49.947 133.711 1.00 22.75 265 PRO B C 1
ATOM 5344 O O . PRO B 1 263 ? -48.354 -50.948 132.999 1.00 21.07 265 PRO B O 1
ATOM 5348 N N . GLN B 1 264 ? -48.164 -48.732 133.199 1.00 20.21 266 GLN B N 1
ATOM 5349 C CA . GLN B 1 264 ? -48.254 -48.532 131.760 1.00 20.52 266 GLN B CA 1
ATOM 5350 C C . GLN B 1 264 ? -47.044 -49.048 130.998 1.00 19.97 266 GLN B C 1
ATOM 5351 O O . GLN B 1 264 ? -47.173 -49.580 129.887 1.00 20.88 266 GLN B O 1
ATOM 5357 N N . MET B 1 265 ? -45.851 -48.829 131.558 1.00 21.63 267 MET B N 1
ATOM 5358 C CA . MET B 1 265 ? -44.630 -49.270 130.917 1.00 20.48 267 MET B CA 1
ATOM 5359 C C . MET B 1 265 ? -44.641 -50.799 130.926 1.00 20.55 267 MET B C 1
ATOM 5360 O O . MET B 1 265 ? -44.290 -51.377 129.938 1.00 20.10 267 MET B O 1
ATOM 5365 N N . LYS B 1 266 ? -45.101 -51.417 132.006 1.00 23.49 268 LYS B N 1
ATOM 5366 C CA . LYS B 1 266 ? -45.258 -52.924 132.090 1.00 26.62 268 LYS B CA 1
ATOM 5367 C C . LYS B 1 266 ? -46.233 -53.412 131.043 1.00 25.85 268 LYS B C 1
ATOM 5368 O O . LYS B 1 266 ? -45.897 -54.267 130.218 1.00 27.24 268 LYS B O 1
ATOM 5374 N N . ALA B 1 267 ? -47.406 -52.788 131.024 1.00 26.86 269 ALA B N 1
ATOM 5375 C CA . ALA B 1 267 ? -48.452 -53.103 130.038 1.00 29.19 269 ALA B CA 1
ATOM 5376 C C . ALA B 1 267 ? -47.991 -52.988 128.576 1.00 29.60 269 ALA B C 1
ATOM 5377 O O . ALA B 1 267 ? -48.433 -53.751 127.714 1.00 25.20 269 ALA B O 1
ATOM 5379 N N . ALA B 1 268 ? -47.105 -52.035 128.288 1.00 27.84 270 ALA B N 1
ATOM 5380 C CA . ALA B 1 268 ? -46.578 -51.881 126.936 1.00 27.42 270 ALA B CA 1
ATOM 5381 C C . ALA B 1 268 ? -45.523 -52.934 126.595 1.00 27.13 270 ALA B C 1
ATOM 5382 O O . ALA B 1 268 ? -45.072 -52.979 125.466 1.00 28.12 270 ALA B O 1
ATOM 5384 N N . GLY B 1 269 ? -45.127 -53.786 127.548 1.00 28.48 271 GLY B N 1
ATOM 5385 C CA . GLY B 1 269 ? -44.124 -54.825 127.289 1.00 27.80 271 GLY B CA 1
ATOM 5386 C C . GLY B 1 269 ? -42.704 -54.284 127.297 1.00 26.90 271 GLY B C 1
ATOM 5387 O O . GLY B 1 269 ? -41.792 -54.932 126.800 1.00 25.91 271 GLY B O 1
ATOM 5388 N N . LEU B 1 270 ? -42.503 -53.081 127.846 1.00 24.42 272 LEU B N 1
ATOM 5389 C CA . LEU B 1 270 ? -41.179 -52.463 127.847 1.00 23.06 272 LEU B CA 1
ATOM 5390 C C . LEU B 1 270 ? -40.339 -53.025 128.992 1.00 23.37 272 LEU B C 1
ATOM 5391 O O . LEU B 1 270 ? -40.854 -53.208 130.073 1.00 27.66 272 LEU B O 1
ATOM 5396 N N . SER B 1 271 ? -39.050 -53.288 128.767 1.00 26.28 273 SER B N 1
ATOM 5397 C CA . SER B 1 271 ? -38.163 -53.739 129.856 1.00 27.93 273 SER B CA 1
ATOM 5398 C C . SER B 1 271 ? -37.299 -52.594 130.433 1.00 25.84 273 SER B C 1
ATOM 5399 O O . SER B 1 271 ? -36.467 -52.812 131.303 1.00 25.10 273 SER B O 1
ATOM 5402 N N . THR B 1 272 ? -37.543 -51.366 129.975 1.00 25.49 274 THR B N 1
ATOM 5403 C CA . THR B 1 272 ? -36.867 -50.166 130.469 1.00 22.23 274 THR B CA 1
ATOM 5404 C C . THR B 1 272 ? -36.922 -50.103 132.001 1.00 21.24 274 THR B C 1
ATOM 5405 O O . THR B 1 272 ? -37.995 -50.223 132.597 1.00 22.85 274 THR B O 1
ATOM 5409 N N . LYS B 1 273 ? -35.784 -49.933 132.643 1.00 18.33 275 LYS B N 1
ATOM 5410 C CA . LYS B 1 273 ? -35.768 -49.731 134.117 1.00 20.78 275 LYS B CA 1
ATOM 5411 C C . LYS B 1 273 ? -36.185 -48.306 134.504 1.00 19.85 275 LYS B C 1
ATOM 5412 O O . LYS B 1 273 ? -36.140 -47.411 133.681 1.00 20.15 275 LYS B O 1
ATOM 5418 N N . ILE B 1 274 ? -36.651 -48.139 135.740 1.00 19.22 276 ILE B N 1
ATOM 5419 C CA . ILE B 1 274 ? -37.032 -46.850 136.267 1.00 18.65 276 ILE B CA 1
ATOM 5420 C C . ILE B 1 274 ? -36.190 -46.641 137.510 1.00 18.67 276 ILE B C 1
ATOM 5421 O O . ILE B 1 274 ? -36.219 -47.476 138.415 1.00 18.43 276 ILE B O 1
ATOM 5426 N N . TYR B 1 275 ? -35.466 -45.523 137.552 1.00 17.83 277 TYR B N 1
ATOM 5427 C CA . TYR B 1 275 ? -34.718 -45.121 138.734 1.00 18.82 277 TYR B CA 1
ATOM 5428 C C . TYR B 1 275 ? -35.385 -43.895 139.356 1.00 17.35 277 TYR B C 1
ATOM 5429 O O . TYR B 1 275 ? -35.852 -43.008 138.629 1.00 16.04 277 TYR B O 1
ATOM 5438 N N . ALA B 1 276 ? -35.460 -43.871 140.691 1.00 15.92 278 ALA B N 1
ATOM 5439 C CA . ALA B 1 276 ? -36.032 -42.790 141.420 1.00 15.50 278 ALA B CA 1
ATOM 5440 C C . ALA B 1 276 ? -35.054 -41.655 141.628 1.00 16.33 278 ALA B C 1
ATOM 5441 O O . ALA B 1 276 ? -33.820 -41.845 141.622 1.00 15.88 278 ALA B O 1
ATOM 5443 N N . PHE B 1 277 ? -35.628 -40.478 141.878 1.00 15.91 279 PHE B N 1
ATOM 5444 C CA . PHE B 1 277 ? -34.918 -39.314 142.418 1.00 16.71 279 PHE B CA 1
ATOM 5445 C C . PHE B 1 277 ? -34.124 -38.473 141.413 1.00 17.04 279 PHE B C 1
ATOM 5446 O O . PHE B 1 277 ? -34.603 -37.425 140.992 1.00 18.21 279 PHE B O 1
ATOM 5454 N N . ASP B 1 278 ? -32.930 -38.871 141.020 1.00 17.09 280 ASP B N 1
ATOM 5455 C CA . ASP B 1 278 ? -32.148 -38.141 140.023 1.00 14.76 280 ASP B CA 1
ATOM 5456 C C . ASP B 1 278 ? -31.799 -36.722 140.508 1.00 15.90 280 ASP B C 1
ATOM 5457 O O . ASP B 1 278 ? -31.942 -35.727 139.769 1.00 14.12 280 ASP B O 1
ATOM 5462 N N . HIS B 1 279 ? -31.355 -36.632 141.766 1.00 16.15 281 HIS B N 1
ATOM 5463 C CA . HIS B 1 279 ? -30.926 -35.378 142.301 1.00 16.24 281 HIS B CA 1
ATOM 5464 C C . HIS B 1 279 ? -29.829 -35.592 143.347 1.00 16.30 281 HIS B C 1
ATOM 5465 O O . HIS B 1 279 ? -29.194 -36.651 143.337 1.00 14.39 281 HIS B O 1
ATOM 5472 N N . ASN B 1 280 ? -29.584 -34.607 144.206 1.00 15.46 282 ASN B N 1
ATOM 5473 C CA . ASN B 1 280 ? -28.348 -34.501 144.974 1.00 16.51 282 ASN B CA 1
ATOM 5474 C C . ASN B 1 280 ? -28.363 -35.283 146.269 1.00 17.63 282 ASN B C 1
ATOM 5475 O O . ASN B 1 280 ? -29.418 -35.460 146.875 1.00 17.69 282 ASN B O 1
ATOM 5480 N N . TYR B 1 281 ? -27.172 -35.719 146.667 1.00 17.41 283 TYR B N 1
ATOM 5481 C CA . TYR B 1 281 ? -26.956 -36.466 147.903 1.00 19.13 283 TYR B CA 1
ATOM 5482 C C . TYR B 1 281 ? -27.589 -35.899 149.174 1.00 18.18 283 TYR B C 1
ATOM 5483 O O . TYR B 1 281 ? -27.978 -36.658 150.035 1.00 19.97 283 TYR B O 1
ATOM 5492 N N . ASN B 1 282 ? -27.683 -34.572 149.259 1.00 19.92 284 ASN B N 1
ATOM 5493 C CA . ASN B 1 282 ? -28.191 -33.861 150.418 1.00 19.68 284 ASN B CA 1
ATOM 5494 C C . ASN B 1 282 ? -29.670 -33.547 150.331 1.00 18.76 284 ASN B C 1
ATOM 5495 O O . ASN B 1 282 ? -30.163 -32.876 151.189 1.00 21.04 284 ASN B O 1
ATOM 5500 N N . TYR B 1 283 ? -30.348 -33.903 149.236 1.00 17.63 285 TYR B N 1
ATOM 5501 C CA . TYR B 1 283 ? -31.772 -33.694 149.095 1.00 17.83 285 TYR B CA 1
ATOM 5502 C C . TYR B 1 283 ? -32.092 -32.193 149.178 1.00 18.93 285 TYR B C 1
ATOM 5503 O O . TYR B 1 283 ? -33.137 -31.831 149.667 1.00 19.22 285 TYR B O 1
ATOM 5512 N N . ASP B 1 284 ? -31.135 -31.368 148.724 1.00 21.95 286 ASP B N 1
ATOM 5513 C CA . ASP B 1 284 ? -31.169 -29.907 148.755 1.00 23.12 286 ASP B CA 1
ATOM 5514 C C . ASP B 1 284 ? -31.470 -29.392 150.142 1.00 25.43 286 ASP B C 1
ATOM 5515 O O . ASP B 1 284 ? -31.996 -28.286 150.299 1.00 28.42 286 ASP B O 1
ATOM 5520 N N . ASN B 1 285 ? -31.055 -30.169 151.152 1.00 26.62 287 ASN B N 1
ATOM 5521 C CA . ASN B 1 285 ? -31.354 -29.873 152.568 1.00 28.11 287 ASN B CA 1
ATOM 5522 C C . ASN B 1 285 ? -32.824 -29.524 152.825 1.00 29.42 287 ASN B C 1
ATOM 5523 O O . ASN B 1 285 ? -33.112 -28.701 153.694 1.00 28.27 287 ASN B O 1
ATOM 5528 N N . ILE B 1 286 ? -33.753 -30.151 152.104 1.00 28.39 288 ILE B N 1
ATOM 5529 C CA . ILE B 1 286 ? -35.167 -29.924 152.345 1.00 28.56 288 ILE B CA 1
ATOM 5530 C C . ILE B 1 286 ? -35.620 -31.028 153.267 1.00 29.07 288 ILE B C 1
ATOM 5531 O O . ILE B 1 286 ? -35.660 -32.219 152.874 1.00 26.13 288 ILE B O 1
ATOM 5536 N N . GLU B 1 287 ? -35.964 -30.658 154.497 1.00 29.90 289 GLU B N 1
ATOM 5537 C CA . GLU B 1 287 ? -36.188 -31.687 155.541 1.00 30.50 289 GLU B CA 1
ATOM 5538 C C . GLU B 1 287 ? -37.164 -32.806 155.149 1.00 28.13 289 GLU B C 1
ATOM 5539 O O . GLU B 1 287 ? -36.867 -34.015 155.284 1.00 25.29 289 GLU B O 1
ATOM 5545 N N . SER B 1 288 ? -38.326 -32.407 154.654 1.00 25.25 290 SER B N 1
ATOM 5546 C CA . SER B 1 288 ? -39.345 -33.353 154.270 1.00 25.61 290 SER B CA 1
ATOM 5547 C C . SER B 1 288 ? -38.910 -34.322 153.154 1.00 25.31 290 SER B C 1
ATOM 5548 O O . SER B 1 288 ? -39.512 -35.380 153.007 1.00 23.73 290 SER B O 1
ATOM 5551 N N . GLN B 1 289 ? -37.896 -33.945 152.367 1.00 24.05 291 GLN B N 1
ATOM 5552 C CA . GLN B 1 289 ? -37.447 -34.714 151.224 1.00 24.03 291 GLN B CA 1
ATOM 5553 C C . GLN B 1 289 ? -36.176 -35.515 151.475 1.00 24.36 291 GLN B C 1
ATOM 5554 O O . GLN B 1 289 ? -35.695 -36.195 150.586 1.00 22.71 291 GLN B O 1
ATOM 5560 N N . LYS B 1 290 ? -35.651 -35.485 152.704 1.00 24.59 292 LYS B N 1
ATOM 5561 C CA . LYS B 1 290 ? -34.545 -36.354 153.047 1.00 24.24 292 LYS B CA 1
ATOM 5562 C C . LYS B 1 290 ? -34.946 -37.846 152.882 1.00 23.23 292 LYS B C 1
ATOM 5563 O O . LYS B 1 290 ? -36.109 -38.235 153.068 1.00 22.70 292 LYS B O 1
ATOM 5569 N N . ASN B 1 291 ? -33.974 -38.647 152.480 1.00 21.55 293 ASN B N 1
ATOM 5570 C CA . ASN B 1 291 ? -34.175 -40.078 152.161 1.00 22.10 293 ASN B CA 1
ATOM 5571 C C . ASN B 1 291 ? -35.257 -40.285 151.072 1.00 21.85 293 ASN B C 1
ATOM 5572 O O . ASN B 1 291 ? -36.070 -41.204 151.116 1.00 21.19 293 ASN B O 1
ATOM 5577 N N . TYR B 1 292 ? -35.287 -39.351 150.114 1.00 23.31 294 TYR B N 1
ATOM 5578 C CA . TYR B 1 292 ? -36.281 -39.358 149.028 1.00 21.30 294 TYR B CA 1
ATOM 5579 C C . TYR B 1 292 ? -36.598 -40.784 148.439 1.00 20.20 294 TYR B C 1
ATOM 5580 O O . TYR B 1 292 ? -37.759 -41.230 148.517 1.00 20.95 294 TYR B O 1
ATOM 5589 N N . PRO B 1 293 ? -35.613 -41.485 147.854 1.00 19.19 295 PRO B N 1
ATOM 5590 C CA . PRO B 1 293 ? -35.896 -42.845 147.342 1.00 19.85 295 PRO B CA 1
ATOM 5591 C C . PRO B 1 293 ? -36.268 -43.923 148.379 1.00 19.83 295 PRO B C 1
ATOM 5592 O O . PRO B 1 293 ? -37.133 -44.765 148.123 1.00 20.97 295 PRO B O 1
ATOM 5596 N N . GLY B 1 294 ? -35.658 -43.875 149.548 1.00 19.21 296 GLY B N 1
ATOM 5597 C CA . GLY B 1 294 ? -36.054 -44.742 150.642 1.00 21.27 296 GLY B CA 1
ATOM 5598 C C . GLY B 1 294 ? -37.499 -44.693 151.029 1.00 21.21 296 GLY B C 1
ATOM 5599 O O . GLY B 1 294 ? -38.135 -45.728 151.201 1.00 21.25 296 GLY B O 1
ATOM 5600 N N . LYS B 1 295 ? -38.023 -43.474 151.134 1.00 21.07 297 LYS B N 1
ATOM 5601 C CA . LYS B 1 295 ? -39.413 -43.273 151.448 1.00 21.71 297 LYS B CA 1
ATOM 5602 C C . LYS B 1 295 ? -40.369 -43.814 150.414 1.00 21.06 297 LYS B C 1
ATOM 5603 O O . LYS B 1 295 ? -41.432 -44.276 150.784 1.00 20.88 297 LYS B O 1
ATOM 5609 N N . ILE B 1 296 ? -39.971 -43.790 149.131 1.00 19.35 298 ILE B N 1
ATOM 5610 C CA . ILE B 1 296 ? -40.743 -44.384 148.061 1.00 17.79 298 ILE B CA 1
ATOM 5611 C C . ILE B 1 296 ? -40.661 -45.929 148.129 1.00 19.55 298 ILE B C 1
ATOM 5612 O O . ILE B 1 296 ? -41.663 -46.619 147.914 1.00 20.26 298 ILE B O 1
ATOM 5617 N N . TYR B 1 297 ? -39.474 -46.463 148.421 1.00 19.73 299 TYR B N 1
ATOM 5618 C CA . TYR B 1 297 ? -39.275 -47.922 148.519 1.00 19.55 299 TYR B CA 1
ATOM 5619 C C . TYR B 1 297 ? -40.149 -48.549 149.614 1.00 21.62 299 TYR B C 1
ATOM 5620 O O . TYR B 1 297 ? -40.513 -49.724 149.550 1.00 22.63 299 TYR B O 1
ATOM 5629 N N . GLU B 1 298 ? -40.429 -47.773 150.631 1.00 25.68 300 GLU B N 1
ATOM 5630 C CA . GLU B 1 298 ? -41.304 -48.205 151.725 1.00 29.63 300 GLU B CA 1
ATOM 5631 C C . GLU B 1 298 ? -42.754 -48.440 151.305 1.00 30.86 300 GLU B C 1
ATOM 5632 O O . GLU B 1 298 ? -43.511 -49.003 152.077 1.00 32.56 300 GLU B O 1
ATOM 5638 N N . ASP B 1 299 ? -43.131 -47.995 150.103 1.00 28.84 301 ASP B N 1
ATOM 5639 C CA . ASP B 1 299 ? -44.399 -48.335 149.477 1.00 27.56 301 ASP B CA 1
ATOM 5640 C C . ASP B 1 299 ? -44.171 -49.462 148.483 1.00 26.94 301 ASP B C 1
ATOM 5641 O O . ASP B 1 299 ? -43.630 -49.253 147.397 1.00 26.20 301 ASP B O 1
ATOM 5646 N N . ALA B 1 300 ? -44.641 -50.667 148.826 1.00 26.90 302 ALA B N 1
ATOM 5647 C CA . ALA B 1 300 ? -44.349 -51.857 148.013 1.00 25.72 302 ALA B CA 1
ATOM 5648 C C . ALA B 1 300 ? -44.907 -51.766 146.616 1.00 24.86 302 ALA B C 1
ATOM 5649 O O . ALA B 1 300 ? -44.346 -52.341 145.679 1.00 24.47 302 ALA B O 1
ATOM 5651 N N . ALA B 1 301 ? -46.029 -51.052 146.475 1.00 25.56 303 ALA B N 1
ATOM 5652 C CA . ALA B 1 301 ? -46.656 -50.896 145.178 1.00 25.81 303 ALA B CA 1
ATOM 5653 C C . ALA B 1 301 ? -45.840 -50.014 144.245 1.00 24.32 303 ALA B C 1
ATOM 5654 O O . ALA B 1 301 ? -45.886 -50.201 143.038 1.00 23.93 303 ALA B O 1
ATOM 5656 N N . ALA B 1 302 ? -45.133 -49.033 144.801 1.00 25.84 304 ALA B N 1
ATOM 5657 C CA . ALA B 1 302 ? -44.188 -48.251 143.994 1.00 24.98 304 ALA B CA 1
ATOM 5658 C C . ALA B 1 302 ? -42.892 -49.000 143.825 1.00 23.07 304 ALA B C 1
ATOM 5659 O O . ALA B 1 302 ? -42.365 -49.099 142.713 1.00 20.84 304 ALA B O 1
ATOM 5661 N N . SER B 1 303 ? -42.379 -49.509 144.935 1.00 24.15 305 SER B N 1
ATOM 5662 C CA . SER B 1 303 ? -41.090 -50.206 144.934 1.00 23.75 305 SER B CA 1
ATOM 5663 C C . SER B 1 303 ? -40.950 -51.289 143.890 1.00 24.15 305 SER B C 1
ATOM 5664 O O . SER B 1 303 ? -39.881 -51.408 143.265 1.00 20.58 305 SER B O 1
ATOM 5667 N N . GLN B 1 304 ? -42.017 -52.066 143.674 1.00 22.71 306 GLN B N 1
ATOM 5668 C CA . GLN B 1 304 ? -42.004 -53.146 142.691 1.00 22.93 306 GLN B CA 1
ATOM 5669 C C . GLN B 1 304 ? -41.632 -52.711 141.256 1.00 22.13 306 GLN B C 1
ATOM 5670 O O . GLN B 1 304 ? -41.249 -53.549 140.482 1.00 23.25 306 GLN B O 1
ATOM 5676 N N . TYR B 1 305 ? -41.815 -51.428 140.915 1.00 20.92 307 TYR B N 1
ATOM 5677 C CA . TYR B 1 305 ? -41.448 -50.878 139.625 1.00 20.98 307 TYR B CA 1
ATOM 5678 C C . TYR B 1 305 ? -40.023 -50.278 139.533 1.00 19.91 307 TYR B C 1
ATOM 5679 O O . TYR B 1 305 ? -39.547 -50.015 138.413 1.00 21.51 307 TYR B O 1
ATOM 5688 N N . LEU B 1 306 ? -39.369 -50.075 140.671 1.00 18.99 308 LEU B N 1
ATOM 5689 C CA . LEU B 1 306 ? -38.156 -49.262 140.756 1.00 19.44 308 LEU B CA 1
ATOM 5690 C C . LEU B 1 306 ? -36.921 -50.149 140.872 1.00 21.38 308 LEU B C 1
ATOM 5691 O O . LEU B 1 306 ? -36.812 -50.920 141.829 1.00 24.32 308 LEU B O 1
ATOM 5696 N N . ALA B 1 307 ? -36.008 -50.038 139.905 1.00 19.81 309 ALA B N 1
ATOM 5697 C CA . ALA B 1 307 ? -34.729 -50.702 139.977 1.00 19.15 309 ALA B CA 1
ATOM 5698 C C . ALA B 1 307 ? -33.913 -50.137 141.119 1.00 17.47 309 ALA B C 1
ATOM 5699 O O . ALA B 1 307 ? -33.134 -50.842 141.727 1.00 18.73 309 ALA B O 1
ATOM 5701 N N . GLY B 1 308 ? -34.052 -48.849 141.399 1.00 14.57 310 GLY B N 1
ATOM 5702 C CA . GLY B 1 308 ? -33.175 -48.238 142.345 1.00 14.92 310 GLY B CA 1
ATOM 5703 C C . GLY B 1 308 ? -33.256 -46.742 142.208 1.00 14.26 310 GLY B C 1
ATOM 5704 O O . GLY B 1 308 ? -34.301 -46.233 141.829 1.00 14.33 310 GLY B O 1
ATOM 5705 N N . ALA B 1 309 ? -32.147 -46.088 142.479 1.00 14.31 311 ALA B N 1
ATOM 5706 C CA . ALA B 1 309 ? -32.104 -44.615 142.584 1.00 14.07 311 ALA B CA 1
ATOM 5707 C C . ALA B 1 309 ? -30.902 -44.040 141.860 1.00 14.63 311 ALA B C 1
ATOM 5708 O O . ALA B 1 309 ? -29.810 -44.650 141.778 1.00 15.25 311 ALA B O 1
ATOM 5710 N N . ALA B 1 310 ? -31.074 -42.800 141.402 1.00 15.52 312 ALA B N 1
ATOM 5711 C CA . ALA B 1 310 ? -30.090 -42.130 140.625 1.00 15.98 312 ALA B CA 1
ATOM 5712 C C . ALA B 1 310 ? -29.694 -40.899 141.390 1.00 14.93 312 ALA B C 1
ATOM 5713 O O . ALA B 1 310 ? -30.571 -40.202 141.925 1.00 14.90 312 ALA B O 1
ATOM 5715 N N . TYR B 1 311 ? -28.387 -40.620 141.435 1.00 14.92 313 TYR B N 1
ATOM 5716 C CA . TYR B 1 311 ? -27.884 -39.429 142.103 1.00 16.57 313 TYR B CA 1
ATOM 5717 C C . TYR B 1 311 ? -27.040 -38.478 141.247 1.00 15.97 313 TYR B C 1
ATOM 5718 O O . TYR B 1 311 ? -26.427 -38.894 140.286 1.00 16.74 313 TYR B O 1
ATOM 5727 N N . HIS B 1 312 ? -27.065 -37.190 141.638 1.00 16.56 314 HIS B N 1
ATOM 5728 C CA . HIS B 1 312 ? -26.114 -36.151 141.231 1.00 15.90 314 HIS B CA 1
ATOM 5729 C C . HIS B 1 312 ? -25.289 -35.685 142.453 1.00 16.60 314 HIS B C 1
ATOM 5730 O O . HIS B 1 312 ? -25.684 -35.936 143.595 1.00 17.13 314 HIS B O 1
ATOM 5737 N N . ASN B 1 313 ? -24.161 -34.978 142.230 1.00 16.79 315 ASN B N 1
ATOM 5738 C CA . ASN B 1 313 ? -23.261 -34.537 143.358 1.00 17.09 315 ASN B CA 1
ATOM 5739 C C . ASN B 1 313 ? -23.122 -33.031 143.526 1.00 18.11 315 ASN B C 1
ATOM 5740 O O . ASN B 1 313 ? -22.087 -32.535 144.000 1.00 18.45 315 ASN B O 1
ATOM 5745 N N . TYR B 1 314 ? -24.181 -32.301 143.207 1.00 17.69 316 TYR B N 1
ATOM 5746 C CA . TYR B 1 314 ? -24.131 -30.828 143.292 1.00 20.36 316 TYR B CA 1
ATOM 5747 C C . TYR B 1 314 ? -24.267 -30.291 144.688 1.00 21.18 316 TYR B C 1
ATOM 5748 O O . TYR B 1 314 ? -24.052 -29.113 144.891 1.00 28.88 316 TYR B O 1
ATOM 5757 N N . GLY B 1 315 ? -24.584 -31.149 145.631 1.00 23.25 317 GLY B N 1
ATOM 5758 C CA . GLY B 1 315 ? -24.502 -30.858 147.054 1.00 23.85 317 GLY B CA 1
ATOM 5759 C C . GLY B 1 315 ? -24.549 -32.140 147.846 1.00 22.48 317 GLY B C 1
ATOM 5760 O O . GLY B 1 315 ? -25.053 -33.164 147.349 1.00 25.92 317 GLY B O 1
ATOM 5761 N N . GLY B 1 316 ? -24.030 -32.103 149.065 1.00 21.58 318 GLY B N 1
ATOM 5762 C CA . GLY B 1 316 ? -23.989 -33.265 149.943 1.00 22.24 318 GLY B CA 1
ATOM 5763 C C . GLY B 1 316 ? -22.786 -34.112 149.675 1.00 21.75 318 GLY B C 1
ATOM 5764 O O . GLY B 1 316 ? -21.919 -33.724 148.904 1.00 21.57 318 GLY B O 1
ATOM 5765 N N . ASN B 1 317 ? -22.769 -35.298 150.289 1.00 23.80 319 ASN B N 1
ATOM 5766 C CA . ASN B 1 317 ? -21.610 -36.153 150.273 1.00 24.46 319 ASN B CA 1
ATOM 5767 C C . ASN B 1 317 ? -21.948 -37.560 149.784 1.00 23.16 319 ASN B C 1
ATOM 5768 O O . ASN B 1 317 ? -22.996 -38.100 150.115 1.00 19.88 319 ASN B O 1
ATOM 5773 N N . ARG B 1 318 ? -21.030 -38.128 149.011 1.00 23.39 320 ARG B N 1
ATOM 5774 C CA . ARG B 1 318 ? -21.191 -39.479 148.445 1.00 23.68 320 ARG B CA 1
ATOM 5775 C C . ARG B 1 318 ? -21.388 -40.599 149.458 1.00 22.65 320 ARG B C 1
ATOM 5776 O O . ARG B 1 318 ? -21.829 -41.694 149.097 1.00 19.44 320 ARG B O 1
ATOM 5784 N N . GLU B 1 319 ? -21.019 -40.339 150.716 1.00 23.65 321 GLU B N 1
ATOM 5785 C CA . GLU B 1 319 ? -21.399 -41.212 151.818 1.00 24.93 321 GLU B CA 1
ATOM 5786 C C . GLU B 1 319 ? -22.892 -41.568 151.791 1.00 22.25 321 GLU B C 1
ATOM 5787 O O . GLU B 1 319 ? -23.246 -42.698 152.149 1.00 20.50 321 GLU B O 1
ATOM 5793 N N . GLU B 1 320 ? -23.774 -40.653 151.351 1.00 19.58 322 GLU B N 1
ATOM 5794 C CA . GLU B 1 320 ? -25.200 -40.979 151.242 1.00 19.60 322 GLU B CA 1
ATOM 5795 C C . GLU B 1 320 ? -25.493 -42.272 150.471 1.00 20.31 322 GLU B C 1
ATOM 5796 O O . GLU B 1 320 ? -26.453 -42.966 150.785 1.00 19.20 322 GLU B O 1
ATOM 5802 N N . LEU B 1 321 ? -24.678 -42.567 149.456 1.00 20.11 323 LEU B N 1
ATOM 5803 C CA . LEU B 1 321 ? -24.773 -43.784 148.696 1.00 20.55 323 LEU B CA 1
ATOM 5804 C C . LEU B 1 321 ? -24.674 -45.044 149.556 1.00 21.58 323 LEU B C 1
ATOM 5805 O O . LEU B 1 321 ? -25.425 -45.997 149.362 1.00 22.10 323 LEU B O 1
ATOM 5810 N N . LEU B 1 322 ? -23.721 -45.049 150.483 1.00 23.22 324 LEU B N 1
ATOM 5811 C CA . LEU B 1 322 ? -23.561 -46.151 151.441 1.00 25.15 324 LEU B CA 1
ATOM 5812 C C . LEU B 1 322 ? -24.753 -46.245 152.390 1.00 24.39 324 LEU B C 1
ATOM 5813 O O . LEU B 1 322 ? -25.212 -47.338 152.661 1.00 23.61 324 LEU B O 1
ATOM 5818 N N . ASN B 1 323 ? -25.268 -45.112 152.859 1.00 23.99 325 ASN B N 1
ATOM 5819 C CA . ASN B 1 323 ? -26.450 -45.085 153.721 1.00 23.41 325 ASN B CA 1
ATOM 5820 C C . ASN B 1 323 ? -27.609 -45.739 153.017 1.00 23.50 325 ASN B C 1
ATOM 5821 O O . ASN B 1 323 ? -28.232 -46.647 153.559 1.00 23.66 325 ASN B O 1
ATOM 5826 N N . ILE B 1 324 ? -27.880 -45.310 151.779 1.00 21.73 326 ILE B N 1
ATOM 5827 C CA . ILE B 1 324 ? -28.979 -45.869 150.982 1.00 22.01 326 ILE B CA 1
ATOM 5828 C C . ILE B 1 324 ? -28.747 -47.347 150.655 1.00 21.74 326 ILE B C 1
ATOM 5829 O O . ILE B 1 324 ? -29.660 -48.160 150.775 1.00 21.83 326 ILE B O 1
ATOM 5834 N N . HIS B 1 325 ? -27.542 -47.704 150.255 1.00 21.31 327 HIS B N 1
ATOM 5835 C CA . HIS B 1 325 ? -27.248 -49.114 149.981 1.00 21.59 327 HIS B CA 1
ATOM 5836 C C . HIS B 1 325 ? -27.452 -49.970 151.221 1.00 22.23 327 HIS B C 1
ATOM 5837 O O . HIS B 1 325 ? -28.080 -51.031 151.119 1.00 21.62 327 HIS B O 1
ATOM 5844 N N . GLN B 1 326 ? -26.923 -49.535 152.377 1.00 23.05 328 GLN B N 1
ATOM 5845 C CA . GLN B 1 326 ? -27.062 -50.325 153.602 1.00 26.56 328 GLN B CA 1
ATOM 5846 C C . GLN B 1 326 ? -28.530 -50.559 153.983 1.00 26.17 328 GLN B C 1
ATOM 5847 O O . GLN B 1 326 ? -28.886 -51.667 154.389 1.00 23.72 328 GLN B O 1
ATOM 5853 N N . ALA B 1 327 ? -29.365 -49.527 153.827 1.00 23.93 329 ALA B N 1
ATOM 5854 C CA . ALA B 1 327 ? -30.791 -49.625 154.144 1.00 23.44 329 ALA B CA 1
ATOM 5855 C C . ALA B 1 327 ? -31.565 -50.461 153.166 1.00 22.47 329 ALA B C 1
ATOM 5856 O O . ALA B 1 327 ? -32.518 -51.125 153.553 1.00 22.67 329 ALA B O 1
ATOM 5858 N N . TYR B 1 328 ? -31.219 -50.373 151.885 1.00 22.32 330 TYR B N 1
ATOM 5859 C CA . TYR B 1 328 ? -31.999 -50.984 150.838 1.00 24.79 330 TYR B CA 1
ATOM 5860 C C . TYR B 1 328 ? -31.044 -51.673 149.864 1.00 27.43 330 TYR B C 1
ATOM 5861 O O . TYR B 1 328 ? -30.922 -51.268 148.706 1.00 29.33 330 TYR B O 1
ATOM 5870 N N . PRO B 1 329 ? -30.394 -52.771 150.322 1.00 27.00 331 PRO B N 1
ATOM 5871 C CA . PRO B 1 329 ? -29.304 -53.419 149.574 1.00 28.19 331 PRO B CA 1
ATOM 5872 C C . PRO B 1 329 ? -29.723 -54.184 148.347 1.00 27.94 331 PRO B C 1
ATOM 5873 O O . PRO B 1 329 ? -28.871 -54.531 147.543 1.00 28.12 331 PRO B O 1
ATOM 5877 N N . GLU B 1 330 ? -31.019 -54.396 148.151 1.00 28.44 332 GLU B N 1
ATOM 5878 C CA . GLU B 1 330 ? -31.460 -54.968 146.905 1.00 30.02 332 GLU B CA 1
ATOM 5879 C C . GLU B 1 330 ? -31.867 -53.909 145.866 1.00 26.48 332 GLU B C 1
ATOM 5880 O O . GLU B 1 330 ? -32.285 -54.265 144.803 1.00 29.66 332 GLU B O 1
ATOM 5886 N N . LYS B 1 331 ? -31.754 -52.618 146.173 1.00 23.54 333 LYS B N 1
ATOM 5887 C CA . LYS B 1 331 ? -32.042 -51.550 145.209 1.00 21.27 333 LYS B CA 1
ATOM 5888 C C . LYS B 1 331 ? -30.706 -51.070 144.611 1.00 20.51 333 LYS B C 1
ATOM 5889 O O . LYS B 1 331 ? -29.684 -50.948 145.310 1.00 21.56 333 LYS B O 1
ATOM 5895 N N . GLU B 1 332 ? -30.722 -50.819 143.311 1.00 19.37 334 GLU B N 1
ATOM 5896 C CA . GLU B 1 332 ? -29.568 -50.375 142.593 1.00 17.27 334 GLU B CA 1
ATOM 5897 C C . GLU B 1 332 ? -29.323 -48.852 142.828 1.00 16.95 334 GLU B C 1
ATOM 5898 O O . GLU B 1 332 ? -30.212 -48.084 143.219 1.00 17.86 334 GLU B O 1
ATOM 5904 N N . LEU B 1 333 ? -28.075 -48.489 142.617 1.00 15.83 335 LEU B N 1
ATOM 5905 C CA . LEU B 1 333 ? -27.593 -47.100 142.606 1.00 14.81 335 LEU B CA 1
ATOM 5906 C C . LEU B 1 333 ? -26.940 -46.785 141.272 1.00 14.98 335 LEU B C 1
ATOM 5907 O O . LEU B 1 333 ? -26.230 -47.611 140.720 1.00 14.51 335 LEU B O 1
ATOM 5912 N N . LEU B 1 334 ? -27.167 -45.558 140.772 1.00 14.74 336 LEU B N 1
ATOM 5913 C CA . LEU B 1 334 ? -26.569 -45.122 139.539 1.00 14.65 336 LEU B CA 1
ATOM 5914 C C . LEU B 1 334 ? -26.196 -43.636 139.717 1.00 14.28 336 LEU B C 1
ATOM 5915 O O . LEU B 1 334 ? -26.986 -42.873 140.295 1.00 14.62 336 LEU B O 1
ATOM 5920 N N . PHE B 1 335 ? -24.991 -43.299 139.280 1.00 13.15 337 PHE B N 1
ATOM 5921 C CA . PHE B 1 335 ? -24.539 -41.898 139.241 1.00 13.62 337 PHE B CA 1
ATOM 5922 C C . PHE B 1 335 ? -24.783 -41.288 137.857 1.00 13.73 337 PHE B C 1
ATOM 5923 O O . PHE B 1 335 ? -24.127 -41.658 136.889 1.00 13.22 337 PHE B O 1
ATOM 5931 N N . THR B 1 336 ? -25.719 -40.331 137.772 1.00 14.53 338 THR B N 1
ATOM 5932 C CA . THR B 1 336 ? -26.274 -39.863 136.467 1.00 15.30 338 THR B CA 1
ATOM 5933 C C . THR B 1 336 ? -25.940 -38.412 136.034 1.00 14.89 338 THR B C 1
ATOM 5934 O O . THR B 1 336 ? -26.126 -38.069 134.864 1.00 14.76 338 THR B O 1
ATOM 5938 N N . GLU B 1 337 ? -25.385 -37.606 136.902 1.00 14.03 339 GLU B N 1
ATOM 5939 C CA . GLU B 1 337 ? -24.984 -36.246 136.451 1.00 15.16 339 GLU B CA 1
ATOM 5940 C C . GLU B 1 337 ? -24.022 -35.577 137.372 1.00 14.79 339 GLU B C 1
ATOM 5941 O O . GLU B 1 337 ? -24.213 -35.559 138.592 1.00 14.64 339 GLU B O 1
ATOM 5947 N N . THR B 1 338 ? -22.947 -35.057 136.783 1.00 15.91 340 THR B N 1
ATOM 5948 C CA . THR B 1 338 ? -22.117 -34.005 137.400 1.00 16.40 340 THR B CA 1
ATOM 5949 C C . THR B 1 338 ? -21.586 -33.068 136.335 1.00 17.60 340 THR B C 1
ATOM 5950 O O . THR B 1 338 ? -21.595 -33.429 135.152 1.00 16.71 340 THR B O 1
ATOM 5954 N N . SER B 1 339 ? -21.141 -31.858 136.729 1.00 17.43 341 SER B N 1
ATOM 5955 C CA . SER B 1 339 ? -20.736 -30.822 135.784 1.00 18.51 341 SER B CA 1
ATOM 5956 C C . SER B 1 339 ? -19.420 -30.146 136.185 1.00 17.59 341 SER B C 1
ATOM 5957 O O . SER B 1 339 ? -19.096 -30.043 137.356 1.00 15.68 341 SER B O 1
ATOM 5960 N N . ILE B 1 340 ? -18.678 -29.724 135.184 1.00 15.86 342 ILE B N 1
ATOM 5961 C CA . ILE B 1 340 ? -17.556 -28.818 135.385 1.00 17.17 342 ILE B CA 1
ATOM 5962 C C . ILE B 1 340 ? -17.872 -27.448 134.777 1.00 16.73 342 ILE B C 1
ATOM 5963 O O . ILE B 1 340 ? -18.602 -27.328 133.795 1.00 16.02 342 ILE B O 1
ATOM 5968 N N . GLY B 1 341 ? -17.341 -26.395 135.365 1.00 16.09 343 GLY B N 1
ATOM 5969 C CA . GLY B 1 341 ? -17.702 -25.060 134.895 1.00 15.86 343 GLY B CA 1
ATOM 5970 C C . GLY B 1 341 ? -16.854 -23.962 135.478 1.00 14.91 343 GLY B C 1
ATOM 5971 O O . GLY B 1 341 ? -15.857 -24.214 136.166 1.00 14.88 343 GLY B O 1
ATOM 5972 N N . THR B 1 342 ? -17.267 -22.723 135.253 1.00 15.38 344 THR B N 1
ATOM 5973 C CA . THR B 1 342 ? -16.497 -21.612 135.816 1.00 16.26 344 THR B CA 1
ATOM 5974 C C . THR B 1 342 ? -16.451 -21.695 137.371 1.00 16.73 344 THR B C 1
ATOM 5975 O O . THR B 1 342 ? -15.487 -21.286 137.994 1.00 18.25 344 THR B O 1
ATOM 5979 N N . TRP B 1 343 ? -17.511 -22.208 137.983 1.00 16.71 345 TRP B N 1
ATOM 5980 C CA . TRP B 1 343 ? -17.608 -22.363 139.468 1.00 17.29 345 TRP B CA 1
ATOM 5981 C C . TRP B 1 343 ? -16.622 -23.364 140.141 1.00 17.75 345 TRP B C 1
ATOM 5982 O O . TRP B 1 343 ? -16.526 -23.404 141.392 1.00 19.99 345 TRP B O 1
ATOM 5993 N N . ASN B 1 344 ? -15.910 -24.176 139.367 1.00 16.33 346 ASN B N 1
ATOM 5994 C CA . ASN B 1 344 ? -14.982 -25.142 139.930 1.00 17.20 346 ASN B CA 1
ATOM 5995 C C . ASN B 1 344 ? -13.718 -25.339 139.117 1.00 16.65 346 ASN B C 1
ATOM 5996 O O . ASN B 1 344 ? -13.084 -26.375 139.189 1.00 16.05 346 ASN B O 1
ATOM 6001 N N . SER B 1 345 ? -13.326 -24.290 138.396 1.00 18.59 347 SER B N 1
ATOM 6002 C CA . SER B 1 345 ? -12.098 -24.278 137.604 1.00 18.77 347 SER B CA 1
ATOM 6003 C C . SER B 1 345 ? -12.047 -25.471 136.662 1.00 19.12 347 SER B C 1
ATOM 6004 O O . SER B 1 345 ? -11.044 -26.164 136.571 1.00 15.89 347 SER B O 1
ATOM 6007 N N . GLY B 1 346 ? -13.180 -25.671 135.990 1.00 18.20 348 GLY B N 1
ATOM 6008 C CA . GLY B 1 346 ? -13.464 -26.827 135.202 1.00 18.20 348 GLY B CA 1
ATOM 6009 C C . GLY B 1 346 ? -12.478 -27.162 134.109 1.00 18.80 348 GLY B C 1
ATOM 6010 O O . GLY B 1 346 ? -12.307 -28.346 133.801 1.00 17.96 348 GLY B O 1
ATOM 6011 N N . ARG B 1 347 ? -11.813 -26.134 133.546 1.00 17.53 349 ARG B N 1
ATOM 6012 C CA . ARG B 1 347 ? -10.803 -26.354 132.515 1.00 18.50 349 ARG B CA 1
ATOM 6013 C C . ARG B 1 347 ? -9.390 -26.573 133.054 1.00 18.86 349 ARG B C 1
ATOM 6014 O O . ARG B 1 347 ? -8.476 -26.854 132.295 1.00 18.24 349 ARG B O 1
ATOM 6022 N N . ASP B 1 348 ? -9.202 -26.479 134.361 1.00 17.97 350 ASP B N 1
ATOM 6023 C CA . ASP B 1 348 ? -7.876 -26.670 134.913 1.00 19.45 350 ASP B CA 1
ATOM 6024 C C . ASP B 1 348 ? -7.715 -28.091 135.448 1.00 17.43 350 ASP B C 1
ATOM 6025 O O . ASP B 1 348 ? -8.128 -28.380 136.549 1.00 16.92 350 ASP B O 1
ATOM 6030 N N . LEU B 1 349 ? -7.051 -28.931 134.672 1.00 18.55 351 LEU B N 1
ATOM 6031 C CA . LEU B 1 349 ? -6.879 -30.382 134.974 1.00 20.32 351 LEU B CA 1
ATOM 6032 C C . LEU B 1 349 ? -6.066 -30.574 136.254 1.00 19.80 351 LEU B C 1
ATOM 6033 O O . LEU B 1 349 ? -6.314 -31.500 137.029 1.00 19.41 351 LEU B O 1
ATOM 6038 N N . SER B 1 350 ? -5.140 -29.644 136.527 1.00 18.53 352 SER B N 1
ATOM 6039 C CA . SER B 1 350 ? -4.375 -29.696 137.780 1.00 18.55 352 SER B CA 1
ATOM 6040 C C . SER B 1 350 ? -5.244 -29.526 138.989 1.00 19.91 352 SER B C 1
ATOM 6041 O O . SER B 1 350 ? -4.881 -29.967 140.083 1.00 21.41 352 SER B O 1
ATOM 6044 N N . LYS B 1 351 ? -6.387 -28.870 138.838 1.00 20.89 353 LYS B N 1
ATOM 6045 C CA . LYS B 1 351 ? -7.307 -28.677 139.961 1.00 22.13 353 LYS B CA 1
ATOM 6046 C C . LYS B 1 351 ? -8.429 -29.717 139.998 1.00 22.43 353 LYS B C 1
ATOM 6047 O O . LYS B 1 351 ? -9.041 -29.910 141.060 1.00 24.22 353 LYS B O 1
ATOM 6053 N N . ARG B 1 352 ? -8.703 -30.369 138.866 1.00 18.53 354 ARG B N 1
ATOM 6054 C CA . ARG B 1 352 ? -9.897 -31.183 138.709 1.00 17.40 354 ARG B CA 1
ATOM 6055 C C . ARG B 1 352 ? -9.653 -32.700 138.616 1.00 18.27 354 ARG B C 1
ATOM 6056 O O . ARG B 1 352 ? -10.501 -33.439 139.102 1.00 17.06 354 ARG B O 1
ATOM 6064 N N . LEU B 1 353 ? -8.575 -33.155 137.970 1.00 16.43 355 LEU B N 1
ATOM 6065 C CA . LEU B 1 353 ? -8.444 -34.604 137.653 1.00 17.69 355 LEU B CA 1
ATOM 6066 C C . LEU B 1 353 ? -8.541 -35.488 138.871 1.00 18.20 355 LEU B C 1
ATOM 6067 O O . LEU B 1 353 ? -9.244 -36.511 138.835 1.00 19.55 355 LEU B O 1
ATOM 6072 N N . MET B 1 354 ? -7.788 -35.110 139.915 1.00 18.04 356 MET B N 1
ATOM 6073 C CA . MET B 1 354 ? -7.691 -35.873 141.122 1.00 18.59 356 MET B CA 1
ATOM 6074 C C . MET B 1 354 ? -9.020 -35.913 141.877 1.00 18.69 356 MET B C 1
ATOM 6075 O O . MET B 1 354 ? -9.534 -36.983 142.216 1.00 18.14 356 MET B O 1
ATOM 6080 N N . GLU B 1 355 ? -9.564 -34.748 142.130 1.00 19.55 357 GLU B N 1
ATOM 6081 C CA . GLU B 1 355 ? -10.775 -34.629 142.877 1.00 20.48 357 GLU B CA 1
ATOM 6082 C C . GLU B 1 355 ? -11.974 -35.287 142.154 1.00 17.45 357 GLU B C 1
ATOM 6083 O O . GLU B 1 355 ? -12.795 -35.899 142.818 1.00 18.79 357 GLU B O 1
ATOM 6089 N N . ASP B 1 356 ? -12.067 -35.164 140.818 1.00 15.87 358 ASP B N 1
ATOM 6090 C CA . ASP B 1 356 ? -13.153 -35.765 140.046 1.00 14.73 358 ASP B CA 1
ATOM 6091 C C . ASP B 1 356 ? -12.975 -37.284 139.979 1.00 14.02 358 ASP B C 1
ATOM 6092 O O . ASP B 1 356 ? -13.944 -38.033 140.078 1.00 13.42 358 ASP B O 1
ATOM 6097 N N . MET B 1 357 ? -11.756 -37.754 139.819 1.00 13.85 359 MET B N 1
ATOM 6098 C CA . MET B 1 357 ? -11.569 -39.183 139.839 1.00 14.13 359 MET B CA 1
ATOM 6099 C C . MET B 1 357 ? -11.909 -39.756 141.209 1.00 15.04 359 MET B C 1
ATOM 6100 O O . MET B 1 357 ? -12.537 -40.808 141.286 1.00 16.33 359 MET B O 1
ATOM 6105 N N . GLU B 1 358 ? -11.496 -39.083 142.269 1.00 15.57 360 GLU B N 1
ATOM 6106 C CA . GLU B 1 358 ? -11.840 -39.534 143.619 1.00 16.80 360 GLU B CA 1
ATOM 6107 C C . GLU B 1 358 ? -13.339 -39.464 143.924 1.00 17.61 360 GLU B C 1
ATOM 6108 O O . GLU B 1 358 ? -13.920 -40.430 144.424 1.00 16.03 360 GLU B O 1
ATOM 6114 N N . GLU B 1 359 ? -13.958 -38.325 143.631 1.00 16.26 361 GLU B N 1
ATOM 6115 C CA . GLU B 1 359 ? -15.316 -38.095 144.074 1.00 19.26 361 GLU B CA 1
ATOM 6116 C C . GLU B 1 359 ? -16.393 -38.613 143.145 1.00 17.25 361 GLU B C 1
ATOM 6117 O O . GLU B 1 359 ? -17.380 -39.103 143.625 1.00 18.07 361 GLU B O 1
ATOM 6123 N N . VAL B 1 360 ? -16.200 -38.485 141.839 1.00 17.85 362 VAL B N 1
ATOM 6124 C CA . VAL B 1 360 ? -17.196 -38.863 140.838 1.00 17.51 362 VAL B CA 1
ATOM 6125 C C . VAL B 1 360 ? -17.012 -40.301 140.322 1.00 18.92 362 VAL B C 1
ATOM 6126 O O . VAL B 1 360 ? -18.003 -41.006 140.158 1.00 20.63 362 VAL B O 1
ATOM 6130 N N . ALA B 1 361 ? -15.776 -40.708 140.049 1.00 17.91 363 ALA B N 1
ATOM 6131 C CA . ALA B 1 361 ? -15.514 -41.977 139.375 1.00 17.49 363 ALA B CA 1
ATOM 6132 C C . ALA B 1 361 ? -15.367 -43.088 140.393 1.00 18.74 363 ALA B C 1
ATOM 6133 O O . ALA B 1 361 ? -16.326 -43.860 140.618 1.00 17.22 363 ALA B O 1
ATOM 6135 N N . LEU B 1 362 ? -14.215 -43.190 141.053 1.00 17.90 364 LEU B N 1
ATOM 6136 C CA . LEU B 1 362 ? -14.049 -44.314 142.013 1.00 17.98 364 LEU B CA 1
ATOM 6137 C C . LEU B 1 362 ? -14.899 -44.091 143.248 1.00 17.33 364 LEU B C 1
ATOM 6138 O O . LEU B 1 362 ? -15.363 -45.046 143.856 1.00 16.78 364 LEU B O 1
ATOM 6143 N N . GLY B 1 363 ? -15.172 -42.839 143.596 1.00 15.46 365 GLY B N 1
ATOM 6144 C CA . GLY B 1 363 ? -15.915 -42.573 144.832 1.00 15.17 365 GLY B CA 1
ATOM 6145 C C . GLY B 1 363 ? -17.355 -43.059 144.780 1.00 16.37 365 GLY B C 1
ATOM 6146 O O . GLY B 1 363 ? -17.913 -43.462 145.809 1.00 16.04 365 GLY B O 1
ATOM 6147 N N . THR B 1 364 ? -17.974 -43.004 143.599 1.00 15.43 366 THR B N 1
ATOM 6148 C CA . THR B 1 364 ? -19.358 -43.467 143.465 1.00 15.49 366 THR B CA 1
ATOM 6149 C C . THR B 1 364 ? -19.424 -45.007 143.268 1.00 15.69 366 THR B C 1
ATOM 6150 O O . THR B 1 364 ? -20.308 -45.637 143.840 1.00 16.30 366 THR B O 1
ATOM 6154 N N . ILE B 1 365 ? -18.507 -45.561 142.475 1.00 15.08 367 ILE B N 1
ATOM 6155 C CA . ILE B 1 365 ? -18.388 -47.015 142.200 1.00 16.21 367 ILE B CA 1
ATOM 6156 C C . ILE B 1 365 ? -18.096 -47.847 143.465 1.00 17.01 367 ILE B C 1
ATOM 6157 O O . ILE B 1 365 ? -18.632 -48.990 143.643 1.00 15.86 367 ILE B O 1
ATOM 6162 N N . ASN B 1 366 ? -17.205 -47.309 144.288 1.00 17.56 368 ASN B N 1
ATOM 6163 C CA . ASN B 1 366 ? -16.866 -47.949 145.549 1.00 18.83 368 ASN B CA 1
ATOM 6164 C C . ASN B 1 366 ? -17.976 -47.836 146.555 1.00 19.70 368 ASN B C 1
ATOM 6165 O O . ASN B 1 366 ? -17.895 -48.494 147.591 1.00 17.59 368 ASN B O 1
ATOM 6170 N N . ASN B 1 367 ? -18.943 -46.934 146.295 1.00 19.70 369 ASN B N 1
ATOM 6171 C CA . ASN B 1 367 ? -20.181 -46.822 147.072 1.00 19.34 369 ASN B CA 1
ATOM 6172 C C . ASN B 1 367 ? -21.395 -47.396 146.299 1.00 16.76 369 ASN B C 1
ATOM 6173 O O . ASN B 1 367 ? -22.494 -46.922 146.445 1.00 15.85 369 ASN B O 1
ATOM 6178 N N . TRP B 1 368 ? -21.175 -48.420 145.474 1.00 16.75 370 TRP B N 1
ATOM 6179 C CA . TRP B 1 368 ? -22.205 -49.288 144.920 1.00 18.71 370 TRP B CA 1
ATOM 6180 C C . TRP B 1 368 ? -22.803 -48.831 143.570 1.00 18.68 370 TRP B C 1
ATOM 6181 O O . TRP B 1 368 ? -23.564 -49.568 142.980 1.00 18.66 370 TRP B O 1
ATOM 6192 N N . CYS B 1 369 ? -22.462 -47.628 143.081 1.00 18.98 371 CYS B N 1
ATOM 6193 C CA . CYS B 1 369 ? -23.018 -47.175 141.776 1.00 18.49 371 CYS B CA 1
ATOM 6194 C C . CYS B 1 369 ? -22.622 -48.135 140.636 1.00 18.10 371 CYS B C 1
ATOM 6195 O O . CYS B 1 369 ? -21.464 -48.529 140.490 1.00 17.12 371 CYS B O 1
ATOM 6198 N N . LYS B 1 370 ? -23.621 -48.504 139.837 1.00 18.32 372 LYS B N 1
ATOM 6199 C CA . LYS B 1 370 ? -23.455 -49.366 138.686 1.00 17.97 372 LYS B CA 1
ATOM 6200 C C . LYS B 1 370 ? -22.963 -48.645 137.449 1.00 17.30 372 LYS B C 1
ATOM 6201 O O . LYS B 1 370 ? -22.646 -49.274 136.447 1.00 17.02 372 LYS B O 1
ATOM 6207 N N . GLY B 1 371 ? -22.896 -47.312 137.488 1.00 15.89 373 GLY B N 1
ATOM 6208 C CA . GLY B 1 371 ? -22.447 -46.584 136.331 1.00 15.39 373 GLY B CA 1
ATOM 6209 C C . GLY B 1 371 ? -22.236 -45.137 136.714 1.00 14.27 373 GLY B C 1
ATOM 6210 O O . GLY B 1 371 ? -22.665 -44.717 137.800 1.00 13.89 373 GLY B O 1
ATOM 6211 N N . VAL B 1 372 ? -21.493 -44.451 135.871 1.00 14.01 374 VAL B N 1
ATOM 6212 C CA . VAL B 1 372 ? -21.111 -43.031 136.098 1.00 14.15 374 VAL B CA 1
ATOM 6213 C C . VAL B 1 372 ? -21.327 -42.336 134.809 1.00 13.91 374 VAL B C 1
ATOM 6214 O O . VAL B 1 372 ? -20.730 -42.701 133.775 1.00 13.46 374 VAL B O 1
ATOM 6218 N N . ILE B 1 373 ? -22.179 -41.312 134.847 1.00 13.28 375 ILE B N 1
ATOM 6219 C CA . ILE B 1 373 ? -22.474 -40.537 133.686 1.00 12.98 375 ILE B CA 1
ATOM 6220 C C . ILE B 1 373 ? -22.316 -39.051 133.999 1.00 12.88 375 ILE B C 1
ATOM 6221 O O . ILE B 1 373 ? -22.946 -38.533 134.917 1.00 13.52 375 ILE B O 1
ATOM 6226 N N . VAL B 1 374 ? -21.480 -38.389 133.236 1.00 12.31 376 VAL B N 1
ATOM 6227 C CA . VAL B 1 374 ? -21.284 -36.933 133.426 1.00 13.10 376 VAL B CA 1
ATOM 6228 C C . VAL B 1 374 ? -22.300 -36.179 132.564 1.00 13.22 376 VAL B C 1
ATOM 6229 O O . VAL B 1 374 ? -23.082 -36.807 131.851 1.00 13.76 376 VAL B O 1
ATOM 6233 N N . TRP B 1 375 ? -22.230 -34.834 132.540 1.00 13.21 377 TRP B N 1
ATOM 6234 C CA . TRP B 1 375 ? -23.217 -34.049 131.820 1.00 13.83 377 TRP B CA 1
ATOM 6235 C C . TRP B 1 375 ? -22.719 -33.843 130.366 1.00 14.27 377 TRP B C 1
ATOM 6236 O O . TRP B 1 375 ? -22.125 -34.776 129.828 1.00 14.80 377 TRP B O 1
ATOM 6247 N N . ASN B 1 376 ? -22.846 -32.653 129.761 1.00 13.88 378 ASN B N 1
ATOM 6248 C CA . ASN B 1 376 ? -22.552 -32.501 128.303 1.00 14.71 378 ASN B CA 1
ATOM 6249 C C . ASN B 1 376 ? -21.230 -33.159 127.905 1.00 14.72 378 ASN B C 1
ATOM 6250 O O . ASN B 1 376 ? -20.182 -32.832 128.494 1.00 14.22 378 ASN B O 1
ATOM 6255 N N . LEU B 1 377 ? -21.283 -34.020 126.882 1.00 15.46 379 LEU B N 1
ATOM 6256 C CA . LEU B 1 377 ? -20.054 -34.553 126.251 1.00 16.10 379 LEU B CA 1
ATOM 6257 C C . LEU B 1 377 ? -19.203 -33.437 125.643 1.00 15.60 379 LEU B C 1
ATOM 6258 O O . LEU B 1 377 ? -17.992 -33.473 125.768 1.00 14.80 379 LEU B O 1
ATOM 6263 N N . MET B 1 378 ? -19.849 -32.466 125.002 1.00 14.34 380 MET B N 1
ATOM 6264 C CA . MET B 1 378 ? -19.169 -31.506 124.141 1.00 14.58 380 MET B CA 1
ATOM 6265 C C . MET B 1 378 ? -19.894 -30.153 124.135 1.00 14.51 380 MET B C 1
ATOM 6266 O O . MET B 1 378 ? -21.061 -30.049 123.734 1.00 14.42 380 MET B O 1
ATOM 6271 N N . LEU B 1 379 ? -19.168 -29.130 124.510 1.00 13.37 381 LEU B N 1
ATOM 6272 C CA . LEU B 1 379 ? -19.644 -27.758 124.398 1.00 14.60 381 LEU B CA 1
ATOM 6273 C C . LEU B 1 379 ? -18.579 -27.026 123.660 1.00 14.87 381 LEU B C 1
ATOM 6274 O O . LEU B 1 379 ? -17.447 -27.522 123.527 1.00 17.59 381 LEU B O 1
ATOM 6279 N N . ASP B 1 380 ? -18.911 -25.854 123.151 1.00 17.01 382 ASP B N 1
ATOM 6280 C CA . ASP B 1 380 ? -17.874 -25.036 122.494 1.00 17.48 382 ASP B CA 1
ATOM 6281 C C . ASP B 1 380 ? -17.142 -24.207 123.524 1.00 18.02 382 ASP B C 1
ATOM 6282 O O . ASP B 1 380 ? -17.468 -24.236 124.727 1.00 16.46 382 ASP B O 1
ATOM 6287 N N . ASN B 1 381 ? -16.123 -23.488 123.067 1.00 18.56 383 ASN B N 1
ATOM 6288 C CA . ASN B 1 381 ? -15.316 -22.636 123.923 1.00 20.37 383 ASN B CA 1
ATOM 6289 C C . ASN B 1 381 ? -16.065 -21.434 124.529 1.00 20.63 383 ASN B C 1
ATOM 6290 O O . ASN B 1 381 ? -15.612 -20.885 125.517 1.00 19.79 383 ASN B O 1
ATOM 6295 N N . ASP B 1 382 ? -17.217 -21.088 123.986 1.00 19.39 384 ASP B N 1
ATOM 6296 C CA . ASP B 1 382 ? -18.150 -20.170 124.615 1.00 21.85 384 ASP B CA 1
ATOM 6297 C C . ASP B 1 382 ? -19.239 -20.850 125.439 1.00 20.31 384 ASP B C 1
ATOM 6298 O O . ASP B 1 382 ? -20.258 -20.240 125.693 1.00 18.80 384 ASP B O 1
ATOM 6303 N N . ARG B 1 383 ? -19.040 -22.115 125.847 1.00 18.36 385 ARG B N 1
ATOM 6304 C CA . ARG B 1 383 ? -19.868 -22.756 126.859 1.00 17.78 385 ARG B CA 1
ATOM 6305 C C . ARG B 1 383 ? -21.281 -23.034 126.404 1.00 16.27 385 ARG B C 1
ATOM 6306 O O . ARG B 1 383 ? -22.224 -23.114 127.199 1.00 14.58 385 ARG B O 1
ATOM 6314 N N . GLY B 1 384 ? -21.402 -23.209 125.092 1.00 17.32 386 GLY B N 1
ATOM 6315 C CA . GLY B 1 384 ? -22.676 -23.345 124.450 1.00 18.23 386 GLY B CA 1
ATOM 6316 C C . GLY B 1 384 ? -22.743 -24.308 123.251 1.00 17.58 386 GLY B C 1
ATOM 6317 O O . GLY B 1 384 ? -21.751 -25.044 122.944 1.00 15.94 386 GLY B O 1
ATOM 6318 N N . PRO B 1 385 ? -23.902 -24.356 122.598 1.00 17.74 387 PRO B N 1
ATOM 6319 C CA . PRO B 1 385 ? -25.045 -23.446 122.840 1.00 20.10 387 PRO B CA 1
ATOM 6320 C C . PRO B 1 385 ? -25.696 -23.634 124.209 1.00 19.95 387 PRO B C 1
ATOM 6321 O O . PRO B 1 385 ? -25.708 -24.754 124.727 1.00 18.82 387 PRO B O 1
ATOM 6325 N N . ASN B 1 386 ? -26.240 -22.567 124.763 1.00 18.29 388 ASN B N 1
ATOM 6326 C CA . ASN B 1 386 ? -26.897 -22.662 126.081 1.00 18.50 388 ASN B CA 1
ATOM 6327 C C . ASN B 1 386 ? -28.201 -21.862 126.094 1.00 20.29 388 ASN B C 1
ATOM 6328 O O . ASN B 1 386 ? -28.593 -21.366 125.057 1.00 20.32 388 ASN B O 1
ATOM 6333 N N . ARG B 1 387 ? -28.889 -21.788 127.243 1.00 20.35 389 ARG B N 1
ATOM 6334 C CA . ARG B 1 387 ? -30.226 -21.163 127.366 1.00 20.87 389 ARG B CA 1
ATOM 6335 C C . ARG B 1 387 ? -30.288 -20.171 128.500 1.00 21.11 389 ARG B C 1
ATOM 6336 O O . ARG B 1 387 ? -29.737 -20.428 129.577 1.00 19.75 389 ARG B O 1
ATOM 6344 N N . GLU B 1 388 ? -30.988 -19.034 128.287 1.00 22.30 390 GLU B N 1
ATOM 6345 C CA . GLU B 1 388 ? -31.149 -18.066 129.343 1.00 23.77 390 GLU B CA 1
ATOM 6346 C C . GLU B 1 388 ? -31.873 -18.750 130.461 1.00 20.52 390 GLU B C 1
ATOM 6347 O O . GLU B 1 388 ? -32.853 -19.498 130.221 1.00 20.53 390 GLU B O 1
ATOM 6353 N N . GLY B 1 389 ? -31.375 -18.540 131.677 1.00 17.91 391 GLY B N 1
ATOM 6354 C CA . GLY B 1 389 ? -31.944 -19.195 132.871 1.00 17.61 391 GLY B CA 1
ATOM 6355 C C . GLY B 1 389 ? -31.399 -20.619 133.110 1.00 16.49 391 GLY B C 1
ATOM 6356 O O . GLY B 1 389 ? -31.512 -21.139 134.229 1.00 16.23 391 GLY B O 1
ATOM 6357 N N . GLY B 1 390 ? -30.790 -21.216 132.080 1.00 16.00 392 GLY B N 1
ATOM 6358 C CA . GLY B 1 390 ? -30.007 -22.498 132.228 1.00 16.47 392 GLY B CA 1
ATOM 6359 C C . GLY B 1 390 ? -28.538 -22.229 132.606 1.00 16.20 392 GLY B C 1
ATOM 6360 O O . GLY B 1 390 ? -28.126 -21.074 132.883 1.00 17.30 392 GLY B O 1
ATOM 6361 N N . CYS B 1 391 ? -27.723 -23.273 132.579 1.00 15.49 393 CYS B N 1
ATOM 6362 C CA . CYS B 1 391 ? -26.314 -23.143 132.926 1.00 16.14 393 CYS B CA 1
ATOM 6363 C C . CYS B 1 391 ? -25.648 -22.452 131.782 1.00 16.89 393 CYS B C 1
ATOM 6364 O O . CYS B 1 391 ? -25.687 -22.924 130.650 1.00 17.85 393 CYS B O 1
ATOM 6367 N N . GLN B 1 392 ? -25.077 -21.297 132.059 1.00 18.25 394 GLN B N 1
ATOM 6368 C CA . GLN B 1 392 ? -24.332 -20.555 131.105 1.00 20.24 394 GLN B CA 1
ATOM 6369 C C . GLN B 1 392 ? -22.898 -20.461 131.541 1.00 20.60 394 GLN B C 1
ATOM 6370 O O . GLN B 1 392 ? -22.123 -19.675 130.974 1.00 21.82 394 GLN B O 1
ATOM 6376 N N . THR B 1 393 ? -22.538 -21.277 132.537 1.00 18.43 395 THR B N 1
ATOM 6377 C CA . THR B 1 393 ? -21.196 -21.293 133.084 1.00 18.08 395 THR B CA 1
ATOM 6378 C C . THR B 1 393 ? -20.516 -22.663 132.977 1.00 17.65 395 THR B C 1
ATOM 6379 O O . THR B 1 393 ? -19.473 -22.880 133.573 1.00 18.63 395 THR B O 1
ATOM 6383 N N . CYS B 1 394 ? -21.111 -23.558 132.196 1.00 18.24 396 CYS B N 1
ATOM 6384 C CA . CYS B 1 394 ? -20.642 -24.922 132.060 1.00 16.46 396 CYS B CA 1
ATOM 6385 C C . CYS B 1 394 ? -19.591 -25.118 130.976 1.00 16.86 396 CYS B C 1
ATOM 6386 O O . CYS B 1 394 ? -19.594 -24.449 129.950 1.00 15.30 396 CYS B O 1
ATOM 6389 N N . TYR B 1 395 ? -18.746 -26.148 131.168 1.00 15.77 397 TYR B N 1
ATOM 6390 C CA . TYR B 1 395 ? -17.812 -26.594 130.153 1.00 15.47 397 TYR B CA 1
ATOM 6391 C C . TYR B 1 395 ? -18.227 -28.028 129.824 1.00 15.69 397 TYR B C 1
ATOM 6392 O O . TYR B 1 395 ? -18.926 -28.638 130.583 1.00 15.52 397 TYR B O 1
ATOM 6401 N N . GLY B 1 396 ? -17.818 -28.525 128.680 1.00 15.37 398 GLY B N 1
ATOM 6402 C CA . GLY B 1 396 ? -18.115 -29.916 128.310 1.00 16.05 398 GLY B CA 1
ATOM 6403 C C . GLY B 1 396 ? -17.094 -30.840 128.834 1.00 14.00 398 GLY B C 1
ATOM 6404 O O . GLY B 1 396 ? -16.022 -30.412 129.288 1.00 14.33 398 GLY B O 1
ATOM 6405 N N . ALA B 1 397 ? -17.410 -32.143 128.781 1.00 15.15 399 ALA B N 1
ATOM 6406 C CA . ALA B 1 397 ? -16.390 -33.132 129.029 1.00 14.70 399 ALA B CA 1
ATOM 6407 C C . ALA B 1 397 ? -15.199 -32.926 128.114 1.00 13.79 399 ALA B C 1
ATOM 6408 O O . ALA B 1 397 ? -14.085 -33.164 128.549 1.00 14.65 399 ALA B O 1
ATOM 6410 N N . VAL B 1 398 ? -15.450 -32.632 126.827 1.00 13.74 400 VAL B N 1
ATOM 6411 C CA . VAL B 1 398 ? -14.489 -31.925 125.975 1.00 14.23 400 VAL B CA 1
ATOM 6412 C C . VAL B 1 398 ? -15.036 -30.506 125.538 1.00 14.04 400 VAL B C 1
ATOM 6413 O O . VAL B 1 398 ? -16.263 -30.309 125.477 1.00 12.24 400 VAL B O 1
ATOM 6417 N N . ASP B 1 399 ? -14.129 -29.569 125.215 1.00 14.13 401 ASP B N 1
ATOM 6418 C CA . ASP B 1 399 ? -14.496 -28.278 124.620 1.00 14.42 401 ASP B CA 1
ATOM 6419 C C . ASP B 1 399 ? -14.015 -28.289 123.172 1.00 14.58 401 ASP B C 1
ATOM 6420 O O . ASP B 1 399 ? -12.864 -28.645 122.909 1.00 16.04 401 ASP B O 1
ATOM 6425 N N . ILE B 1 400 ? -14.888 -27.948 122.250 1.00 15.30 402 ILE B N 1
ATOM 6426 C CA . ILE B 1 400 ? -14.493 -27.794 120.807 1.00 16.44 402 ILE B CA 1
ATOM 6427 C C . ILE B 1 400 ? -14.386 -26.313 120.458 1.00 18.14 402 ILE B C 1
ATOM 6428 O O . ILE B 1 400 ? -15.160 -25.476 120.949 1.00 17.50 402 ILE B O 1
ATOM 6433 N N . ASN B 1 401 ? -13.462 -25.985 119.555 1.00 18.17 403 ASN B N 1
ATOM 6434 C CA . ASN B 1 401 ? -13.260 -24.594 119.203 1.00 18.27 403 ASN B CA 1
ATOM 6435 C C . ASN B 1 401 ? -14.284 -24.220 118.147 1.00 18.76 403 ASN B C 1
ATOM 6436 O O . ASN B 1 401 ? -14.427 -24.964 117.173 1.00 19.53 403 ASN B O 1
ATOM 6441 N N . ASN B 1 402 ? -14.981 -23.094 118.323 1.00 18.64 404 ASN B N 1
ATOM 6442 C CA . ASN B 1 402 ? -16.056 -22.738 117.373 1.00 21.68 404 ASN B CA 1
ATOM 6443 C C . ASN B 1 402 ? -15.615 -21.877 116.146 1.00 24.99 404 ASN B C 1
ATOM 6444 O O . ASN B 1 402 ? -16.475 -21.466 115.360 1.00 23.83 404 ASN B O 1
ATOM 6449 N N . SER B 1 403 ? -14.305 -21.621 116.007 1.00 25.22 405 SER B N 1
ATOM 6450 C CA . SER B 1 403 ? -13.716 -21.077 114.768 1.00 26.28 405 SER B CA 1
ATOM 6451 C C . SER B 1 403 ? -13.341 -22.128 113.795 1.00 25.78 405 SER B C 1
ATOM 6452 O O . SER B 1 403 ? -13.242 -21.832 112.617 1.00 30.78 405 SER B O 1
ATOM 6455 N N . ASP B 1 404 ? -13.055 -23.339 114.258 1.00 24.08 406 ASP B N 1
ATOM 6456 C CA . ASP B 1 404 ? -12.695 -24.382 113.342 1.00 24.19 406 ASP B CA 1
ATOM 6457 C C . ASP B 1 404 ? -13.508 -25.673 113.430 1.00 23.67 406 ASP B C 1
ATOM 6458 O O . ASP B 1 404 ? -13.418 -26.475 112.524 1.00 23.30 406 ASP B O 1
ATOM 6463 N N . TYR B 1 405 ? -14.304 -25.873 114.480 1.00 21.91 407 TYR B N 1
ATOM 6464 C CA . TYR B 1 405 ? -14.990 -27.171 114.714 1.00 22.68 407 TYR B CA 1
ATOM 6465 C C . TYR B 1 405 ? -14.142 -28.422 114.431 1.00 22.38 407 TYR B C 1
ATOM 6466 O O . TYR B 1 405 ? -14.612 -29.438 113.902 1.00 23.88 407 TYR B O 1
ATOM 6475 N N . LYS B 1 406 ? -12.893 -28.323 114.854 1.00 23.15 408 LYS B N 1
ATOM 6476 C CA . LYS B 1 406 ? -11.907 -29.378 114.728 1.00 24.45 408 LYS B CA 1
ATOM 6477 C C . LYS B 1 406 ? -11.027 -29.541 115.986 1.00 22.68 408 LYS B C 1
ATOM 6478 O O . LYS B 1 406 ? -10.749 -30.659 116.389 1.00 22.45 408 LYS B O 1
ATOM 6484 N N . THR B 1 407 ? -10.562 -28.448 116.552 1.00 19.81 409 THR B N 1
ATOM 6485 C CA . THR B 1 407 ? -9.659 -28.488 117.697 1.00 21.17 409 THR B CA 1
ATOM 6486 C C . THR B 1 407 ? -10.493 -28.812 118.935 1.00 19.23 409 THR B C 1
ATOM 6487 O O . THR B 1 407 ? -11.388 -28.052 119.265 1.00 18.00 409 THR B O 1
ATOM 6491 N N . ILE B 1 408 ? -10.247 -29.983 119.544 1.00 19.63 410 ILE B N 1
ATOM 6492 C CA . ILE B 1 408 ? -10.939 -30.390 120.759 1.00 19.35 410 ILE B CA 1
ATOM 6493 C C . ILE B 1 408 ? -9.953 -30.514 121.901 1.00 19.88 410 ILE B C 1
ATOM 6494 O O . ILE B 1 408 ? -8.879 -31.100 121.713 1.00 18.91 410 ILE B O 1
ATOM 6499 N N . ILE B 1 409 ? -10.349 -30.013 123.085 1.00 19.17 411 ILE B N 1
ATOM 6500 C CA . ILE B 1 409 ? -9.588 -30.119 124.327 1.00 19.51 411 ILE B CA 1
ATOM 6501 C C . ILE B 1 409 ? -10.371 -30.961 125.322 1.00 19.56 411 ILE B C 1
ATOM 6502 O O . ILE B 1 409 ? -11.517 -30.644 125.642 1.00 17.41 411 ILE B O 1
ATOM 6507 N N . ARG B 1 410 ? -9.740 -32.042 125.786 1.00 17.69 412 ARG B N 1
ATOM 6508 C CA . ARG B 1 410 ? -10.254 -32.886 126.833 1.00 17.54 412 ARG B CA 1
ATOM 6509 C C . ARG B 1 410 ? -10.140 -32.235 128.204 1.00 17.46 412 ARG B C 1
ATOM 6510 O O . ARG B 1 410 ? -9.068 -31.745 128.568 1.00 16.72 412 ARG B O 1
ATOM 6518 N N . ASN B 1 411 ? -11.251 -32.281 128.962 1.00 16.82 413 ASN B N 1
ATOM 6519 C CA . ASN B 1 411 ? -11.340 -31.777 130.324 1.00 16.26 413 ASN B CA 1
ATOM 6520 C C . ASN B 1 411 ? -11.438 -32.946 131.248 1.00 15.45 413 ASN B C 1
ATOM 6521 O O . ASN B 1 411 ? -11.544 -34.094 130.777 1.00 16.46 413 ASN B O 1
ATOM 6526 N N . SER B 1 412 ? -11.425 -32.700 132.566 1.00 15.21 414 SER B N 1
ATOM 6527 C CA . SER B 1 412 ? -11.339 -33.794 133.518 1.00 15.66 414 SER B CA 1
ATOM 6528 C C . SER B 1 412 ? -12.330 -34.947 133.276 1.00 15.34 414 SER B C 1
ATOM 6529 O O . SER B 1 412 ? -12.005 -36.139 133.394 1.00 17.23 414 SER B O 1
ATOM 6532 N N . HIS B 1 413 ? -13.559 -34.573 132.937 1.00 16.30 415 HIS B N 1
ATOM 6533 C CA . HIS B 1 413 ? -14.639 -35.509 132.801 1.00 16.24 415 HIS B CA 1
ATOM 6534 C C . HIS B 1 413 ? -14.364 -36.548 131.735 1.00 16.30 415 HIS B C 1
ATOM 6535 O O . HIS B 1 413 ? -14.696 -37.726 131.912 1.00 15.64 415 HIS B O 1
ATOM 6542 N N . TYR B 1 414 ? -13.799 -36.126 130.604 1.00 16.32 416 TYR B N 1
ATOM 6543 C CA . TYR B 1 414 ? -13.459 -37.070 129.567 1.00 16.55 416 TYR B CA 1
ATOM 6544 C C . TYR B 1 414 ? -12.453 -38.123 130.076 1.00 16.67 416 TYR B C 1
ATOM 6545 O O . TYR B 1 414 ? -12.640 -39.316 129.850 1.00 16.47 416 TYR B O 1
ATOM 6554 N N . TYR B 1 415 ? -11.449 -37.663 130.808 1.00 17.00 417 TYR B N 1
ATOM 6555 C CA . TYR B 1 415 ? -10.467 -38.535 131.405 1.00 16.38 417 TYR B CA 1
ATOM 6556 C C . TYR B 1 415 ? -11.047 -39.497 132.407 1.00 16.70 417 TYR B C 1
ATOM 6557 O O . TYR B 1 415 ? -10.682 -40.711 132.381 1.00 15.95 417 TYR B O 1
ATOM 6566 N N . ILE B 1 416 ? -11.871 -38.983 133.329 1.00 16.74 418 ILE B N 1
ATOM 6567 C CA . ILE B 1 416 ? -12.369 -39.854 134.380 1.00 17.18 418 ILE B CA 1
ATOM 6568 C C . ILE B 1 416 ? -13.236 -40.992 133.835 1.00 16.55 418 ILE B C 1
ATOM 6569 O O . ILE B 1 416 ? -13.129 -42.102 134.263 1.00 15.65 418 ILE B O 1
ATOM 6574 N N . ILE B 1 417 ? -14.045 -40.693 132.831 1.00 16.41 419 ILE B N 1
ATOM 6575 C CA . ILE B 1 417 ? -14.876 -41.704 132.210 1.00 16.79 419 ILE B CA 1
ATOM 6576 C C . ILE B 1 417 ? -13.990 -42.633 131.361 1.00 17.01 419 ILE B C 1
ATOM 6577 O O . ILE B 1 417 ? -14.120 -43.874 131.452 1.00 14.88 419 ILE B O 1
ATOM 6582 N N . ALA B 1 418 ? -13.066 -42.074 130.562 1.00 15.95 420 ALA B N 1
ATOM 6583 C CA . ALA B 1 418 ? -12.210 -42.904 129.730 1.00 16.23 420 ALA B CA 1
ATOM 6584 C C . ALA B 1 418 ? -11.407 -43.882 130.568 1.00 16.52 420 ALA B C 1
ATOM 6585 O O . ALA B 1 418 ? -11.258 -45.058 130.203 1.00 15.44 420 ALA B O 1
ATOM 6587 N N . HIS B 1 419 ? -10.948 -43.422 131.723 1.00 15.72 421 HIS B N 1
ATOM 6588 C CA . HIS B 1 419 ? -10.210 -44.324 132.611 1.00 17.04 421 HIS B CA 1
ATOM 6589 C C . HIS B 1 419 ? -11.040 -45.496 133.203 1.00 16.23 421 HIS B C 1
ATOM 6590 O O . HIS B 1 419 ? -10.454 -46.490 133.590 1.00 17.31 421 HIS B O 1
ATOM 6597 N N . LEU B 1 420 ? -12.362 -45.367 133.226 1.00 15.44 422 LEU B N 1
ATOM 6598 C CA . LEU B 1 420 ? -13.247 -46.476 133.612 1.00 15.59 422 LEU B CA 1
ATOM 6599 C C . LEU B 1 420 ? -13.583 -47.270 132.390 1.00 16.93 422 LEU B C 1
ATOM 6600 O O . LEU B 1 420 ? -13.355 -48.493 132.366 1.00 18.03 422 LEU B O 1
ATOM 6605 N N . SER B 1 421 ? -14.151 -46.629 131.367 1.00 16.42 423 SER B N 1
ATOM 6606 C CA . SER B 1 421 ? -14.712 -47.398 130.256 1.00 17.94 423 SER B CA 1
ATOM 6607 C C . SER B 1 421 ? -13.650 -48.163 129.418 1.00 18.58 423 SER B C 1
ATOM 6608 O O . SER B 1 421 ? -13.977 -49.188 128.824 1.00 16.81 423 SER B O 1
ATOM 6611 N N . SER B 1 422 ? -12.418 -47.680 129.372 1.00 16.85 424 SER B N 1
ATOM 6612 C CA . SER B 1 422 ? -11.394 -48.317 128.568 1.00 17.95 424 SER B CA 1
ATOM 6613 C C . SER B 1 422 ? -11.119 -49.764 129.016 1.00 19.40 424 SER B C 1
ATOM 6614 O O . SER B 1 422 ? -10.860 -50.614 128.169 1.00 19.06 424 SER B O 1
ATOM 6617 N N . VAL B 1 423 ? -11.211 -50.012 130.334 1.00 18.70 425 VAL B N 1
ATOM 6618 C CA . VAL B 1 423 ? -10.919 -51.330 130.912 1.00 20.31 425 VAL B CA 1
ATOM 6619 C C . VAL B 1 423 ? -12.093 -52.043 131.599 1.00 19.39 425 VAL B C 1
ATOM 6620 O O . VAL B 1 423 ? -12.050 -53.264 131.707 1.00 19.85 425 VAL B O 1
ATOM 6624 N N . VAL B 1 424 ? -13.095 -51.277 132.079 1.00 18.91 426 VAL B N 1
ATOM 6625 C CA . VAL B 1 424 ? -14.282 -51.822 132.754 1.00 18.82 426 VAL B CA 1
ATOM 6626 C C . VAL B 1 424 ? -15.413 -51.878 131.738 1.00 19.86 426 VAL B C 1
ATOM 6627 O O . VAL B 1 424 ? -15.991 -50.846 131.403 1.00 17.54 426 VAL B O 1
ATOM 6631 N N . LYS B 1 425 ? -15.713 -53.107 131.272 1.00 18.77 427 LYS B N 1
ATOM 6632 C CA . LYS B 1 425 ? -16.697 -53.330 130.256 1.00 20.74 427 LYS B CA 1
ATOM 6633 C C . LYS B 1 425 ? -18.060 -53.661 130.863 1.00 19.50 427 LYS B C 1
ATOM 6634 O O . LYS B 1 425 ? -18.139 -54.070 132.028 1.00 20.10 427 LYS B O 1
ATOM 6640 N N . PRO B 1 426 ? -19.141 -53.417 130.099 1.00 19.45 428 PRO B N 1
ATOM 6641 C CA . PRO B 1 426 ? -20.477 -53.758 130.575 1.00 19.28 428 PRO B CA 1
ATOM 6642 C C . PRO B 1 426 ? -20.536 -55.229 131.035 1.00 20.28 428 PRO B C 1
ATOM 6643 O O . PRO B 1 426 ? -19.894 -56.092 130.441 1.00 18.66 428 PRO B O 1
ATOM 6647 N N . GLY B 1 427 ? -21.212 -55.439 132.152 1.00 19.94 429 GLY B N 1
ATOM 6648 C CA . GLY B 1 427 ? -21.363 -56.727 132.766 1.00 21.26 429 GLY B CA 1
ATOM 6649 C C . GLY B 1 427 ? -20.305 -57.033 133.784 1.00 20.71 429 GLY B C 1
ATOM 6650 O O . GLY B 1 427 ? -20.419 -58.062 134.434 1.00 19.36 429 GLY B O 1
ATOM 6651 N N . ALA B 1 428 ? -19.287 -56.173 133.948 1.00 16.87 430 ALA B N 1
ATOM 6652 C CA . ALA B 1 428 ? -18.171 -56.484 134.866 1.00 17.88 430 ALA B CA 1
ATOM 6653 C C . ALA B 1 428 ? -18.725 -56.421 136.268 1.00 18.10 430 ALA B C 1
ATOM 6654 O O . ALA B 1 428 ? -19.710 -55.759 136.508 1.00 18.54 430 ALA B O 1
ATOM 6656 N N . VAL B 1 429 ? -18.074 -57.118 137.175 1.00 18.41 431 VAL B N 1
ATOM 6657 C CA . VAL B 1 429 ? -18.469 -57.148 138.561 1.00 19.16 431 VAL B CA 1
ATOM 6658 C C . VAL B 1 429 ? -17.353 -56.483 139.330 1.00 19.87 431 VAL B C 1
ATOM 6659 O O . VAL B 1 429 ? -16.178 -56.793 139.138 1.00 20.69 431 VAL B O 1
ATOM 6663 N N . ARG B 1 430 ? -17.691 -55.531 140.185 1.00 20.32 432 ARG B N 1
ATOM 6664 C CA . ARG B 1 430 ? -16.697 -54.979 141.052 1.00 20.48 432 ARG B CA 1
ATOM 6665 C C . ARG B 1 430 ? -16.328 -56.050 142.090 1.00 22.49 432 ARG B C 1
ATOM 6666 O O . ARG B 1 430 ? -17.212 -56.728 142.651 1.00 20.57 432 ARG B O 1
ATOM 6674 N N . ILE B 1 431 ? -15.025 -56.152 142.367 1.00 21.34 433 ILE B N 1
ATOM 6675 C CA . ILE B 1 431 ? -14.513 -57.108 143.338 1.00 21.53 433 ILE B CA 1
ATOM 6676 C C . ILE B 1 431 ? -13.652 -56.389 144.375 1.00 21.07 433 ILE B C 1
ATOM 6677 O O . ILE B 1 431 ? -13.205 -55.224 144.149 1.00 19.48 433 ILE B O 1
ATOM 6682 N N . ALA B 1 432 ? -13.430 -57.036 145.515 1.00 20.10 434 ALA B N 1
ATOM 6683 C CA . ALA B 1 432 ? -12.676 -56.410 146.594 1.00 20.68 434 ALA B CA 1
ATOM 6684 C C . ALA B 1 432 ? -11.175 -56.459 146.332 1.00 22.76 434 ALA B C 1
ATOM 6685 O O . ALA B 1 432 ? -10.669 -57.335 145.593 1.00 22.47 434 ALA B O 1
ATOM 6687 N N . THR B 1 433 ? -10.494 -55.467 146.914 1.00 24.35 435 THR B N 1
ATOM 6688 C CA . THR B 1 433 ? -9.060 -55.446 147.050 1.00 28.49 435 THR B CA 1
ATOM 6689 C C . THR B 1 433 ? -8.629 -55.468 148.519 1.00 29.66 435 THR B C 1
ATOM 6690 O O . THR B 1 433 ? -9.369 -55.033 149.428 1.00 29.62 435 THR B O 1
ATOM 6694 N N . THR B 1 434 ? -7.427 -55.977 148.753 1.00 30.23 436 THR B N 1
ATOM 6695 C CA . THR B 1 434 ? -6.777 -55.839 150.045 1.00 32.89 436 THR B CA 1
ATOM 6696 C C . THR B 1 434 ? -5.329 -55.478 149.843 1.00 34.11 436 THR B C 1
ATOM 6697 O O . THR B 1 434 ? -4.813 -55.619 148.748 1.00 30.97 436 THR B O 1
ATOM 6701 N N . GLY B 1 435 ? -4.675 -55.069 150.924 1.00 37.92 437 GLY B N 1
ATOM 6702 C CA . GLY B 1 435 ? -3.242 -54.710 150.902 1.00 45.36 437 GLY B CA 1
ATOM 6703 C C . GLY B 1 435 ? -3.015 -53.362 151.543 1.00 52.37 437 GLY B C 1
ATOM 6704 O O . GLY B 1 435 ? -3.973 -52.691 151.934 1.00 54.86 437 GLY B O 1
ATOM 6705 N N . TYR B 1 436 ? -1.758 -52.938 151.615 1.00 66.35 438 TYR B N 1
ATOM 6706 C CA . TYR B 1 436 ? -1.405 -51.768 152.424 1.00 80.64 438 TYR B CA 1
ATOM 6707 C C . TYR B 1 436 ? -2.038 -50.445 151.934 1.00 86.46 438 TYR B C 1
ATOM 6708 O O . TYR B 1 436 ? -1.676 -49.901 150.882 1.00 88.70 438 TYR B O 1
ATOM 6717 N N . THR B 1 437 ? -2.997 -49.959 152.728 1.00 94.16 439 THR B N 1
ATOM 6718 C CA . THR B 1 437 ? -3.688 -48.675 152.505 1.00 93.30 439 THR B CA 1
ATOM 6719 C C . THR B 1 437 ? -2.730 -47.458 152.561 1.00 85.35 439 THR B C 1
ATOM 6720 O O . THR B 1 437 ? -2.679 -46.732 153.560 1.00 91.28 439 THR B O 1
ATOM 6724 N N . ASP B 1 438 ? -1.988 -47.244 151.472 1.00 73.11 440 ASP B N 1
ATOM 6725 C CA . ASP B 1 438 ? -0.998 -46.158 151.388 1.00 69.96 440 ASP B CA 1
ATOM 6726 C C . ASP B 1 438 ? -1.661 -44.777 151.144 1.00 63.24 440 ASP B C 1
ATOM 6727 O O . ASP B 1 438 ? -2.674 -44.668 150.450 1.00 65.30 440 ASP B O 1
ATOM 6732 N N . ASN B 1 439 ? -1.082 -43.727 151.723 1.00 54.51 441 ASN B N 1
ATOM 6733 C CA . ASN B 1 439 ? -1.725 -42.392 151.787 1.00 47.56 441 ASN B CA 1
ATOM 6734 C C . ASN B 1 439 ? -1.873 -41.766 150.396 1.00 39.72 441 ASN B C 1
ATOM 6735 O O . ASN B 1 439 ? -0.903 -41.739 149.622 1.00 33.49 441 ASN B O 1
ATOM 6740 N N . GLY B 1 440 ? -3.079 -41.273 150.097 1.00 32.71 442 GLY B N 1
ATOM 6741 C CA . GLY B 1 440 ? -3.395 -40.693 148.780 1.00 32.33 442 GLY B CA 1
ATOM 6742 C C . GLY B 1 440 ? -3.739 -41.658 147.646 1.00 31.06 442 GLY B C 1
ATOM 6743 O O . GLY B 1 440 ? -4.022 -41.205 146.520 1.00 29.50 442 GLY B O 1
ATOM 6744 N N . ILE B 1 441 ? -3.748 -42.973 147.927 1.00 27.58 443 ILE B N 1
ATOM 6745 C CA . ILE B 1 441 ? -4.033 -43.975 146.934 1.00 26.74 443 ILE B CA 1
ATOM 6746 C C . ILE B 1 441 ? -5.501 -44.399 147.076 1.00 25.75 443 ILE B C 1
ATOM 6747 O O . ILE B 1 441 ? -5.979 -44.636 148.195 1.00 23.12 443 ILE B O 1
ATOM 6752 N N . THR B 1 442 ? -6.223 -44.462 145.956 1.00 22.67 444 THR B N 1
ATOM 6753 C CA . THR B 1 442 ? -7.611 -44.982 145.927 1.00 21.36 444 THR B CA 1
ATOM 6754 C C . THR B 1 442 ? -7.652 -45.942 144.761 1.00 22.12 444 THR B C 1
ATOM 6755 O O . THR B 1 442 ? -7.000 -45.686 143.718 1.00 18.90 444 THR B O 1
ATOM 6759 N N . CYS B 1 443 ? -8.380 -47.053 144.882 1.00 20.05 445 CYS B N 1
ATOM 6760 C CA . CYS B 1 443 ? -8.446 -47.929 143.727 1.00 21.67 445 CYS B CA 1
ATOM 6761 C C . CYS B 1 443 ? -9.761 -48.682 143.678 1.00 20.42 445 CYS B C 1
ATOM 6762 O O . CYS B 1 443 ? -10.463 -48.739 144.682 1.00 19.40 445 CYS B O 1
ATOM 6765 N N . SER B 1 444 ? -10.072 -49.205 142.500 1.00 18.67 446 SER B N 1
ATOM 6766 C CA . SER B 1 444 ? -11.179 -50.172 142.280 1.00 19.92 446 SER B CA 1
ATOM 6767 C C . SER B 1 444 ? -10.752 -51.307 141.354 1.00 19.15 446 SER B C 1
ATOM 6768 O O . SER B 1 444 ? -10.010 -51.100 140.366 1.00 19.87 446 SER B O 1
ATOM 6771 N N . ALA B 1 445 ? -11.291 -52.491 141.610 1.00 18.51 447 ALA B N 1
ATOM 6772 C CA . ALA B 1 445 ? -10.910 -53.713 140.871 1.00 19.21 447 ALA B CA 1
ATOM 6773 C C . ALA B 1 445 ? -12.190 -54.364 140.366 1.00 18.95 447 ALA B C 1
ATOM 6774 O O . ALA B 1 445 ? -13.221 -54.319 141.055 1.00 20.50 447 ALA B O 1
ATOM 6776 N N . PHE B 1 446 ? -12.154 -54.874 139.144 1.00 17.64 448 PHE B N 1
ATOM 6777 C CA . PHE B 1 446 ? -13.307 -55.530 138.533 1.00 18.15 448 PHE B CA 1
ATOM 6778 C C . PHE B 1 446 ? -12.896 -56.830 137.841 1.00 19.61 448 PHE B C 1
ATOM 6779 O O . PHE B 1 446 ? -11.723 -57.039 137.447 1.00 18.65 448 PHE B O 1
ATOM 6787 N N . GLU B 1 447 ? -13.890 -57.673 137.640 1.00 19.80 449 GLU B N 1
ATOM 6788 C CA . GLU B 1 447 ? -13.766 -58.774 136.746 1.00 19.77 449 GLU B CA 1
ATOM 6789 C C . GLU B 1 447 ? -14.741 -58.666 135.595 1.00 18.48 449 GLU B C 1
ATOM 6790 O O . GLU B 1 447 ? -15.942 -58.709 135.802 1.00 20.81 449 GLU B O 1
ATOM 6796 N N . ASN B 1 448 ? -14.215 -58.581 134.374 1.00 17.58 450 ASN B N 1
ATOM 6797 C CA . ASN B 1 448 ? -15.007 -58.544 133.170 1.00 18.44 450 ASN B CA 1
ATOM 6798 C C . ASN B 1 448 ? -15.564 -59.938 132.806 1.00 22.62 450 ASN B C 1
ATOM 6799 O O . ASN B 1 448 ? -14.971 -60.991 133.172 1.00 22.28 450 ASN B O 1
ATOM 6804 N N . THR B 1 449 ? -16.638 -59.932 132.024 1.00 22.89 451 THR B N 1
ATOM 6805 C CA . THR B 1 449 ? -17.241 -61.159 131.566 1.00 24.79 451 THR B CA 1
ATOM 6806 C C . THR B 1 449 ? -16.375 -61.858 130.540 1.00 24.50 451 THR B C 1
ATOM 6807 O O . THR B 1 449 ? -16.642 -63.001 130.222 1.00 26.73 451 THR B O 1
ATOM 6811 N N . ASP B 1 450 ? -15.334 -61.216 130.005 1.00 24.84 452 ASP B N 1
ATOM 6812 C CA . ASP B 1 450 ? -14.455 -61.883 129.002 1.00 23.94 452 ASP B CA 1
ATOM 6813 C C . ASP B 1 450 ? -13.201 -62.580 129.559 1.00 22.96 452 ASP B C 1
ATOM 6814 O O . ASP B 1 450 ? -12.270 -62.872 128.813 1.00 22.37 452 ASP B O 1
ATOM 6819 N N . GLY B 1 451 ? -13.152 -62.787 130.865 1.00 23.10 453 GLY B N 1
ATOM 6820 C CA . GLY B 1 451 ? -11.978 -63.348 131.494 1.00 24.01 453 GLY B CA 1
ATOM 6821 C C . GLY B 1 451 ? -10.827 -62.396 131.780 1.00 25.66 453 GLY B C 1
ATOM 6822 O O . GLY B 1 451 ? -9.703 -62.875 132.040 1.00 25.03 453 GLY B O 1
ATOM 6823 N N . THR B 1 452 ? -11.063 -61.081 131.711 1.00 22.99 454 THR B N 1
ATOM 6824 C CA . THR B 1 452 ? -10.027 -60.102 132.074 1.00 23.58 454 THR B CA 1
ATOM 6825 C C . THR B 1 452 ? -10.346 -59.365 133.382 1.00 22.89 454 THR B C 1
ATOM 6826 O O . THR B 1 452 ? -11.493 -59.040 133.676 1.00 23.61 454 THR B O 1
ATOM 6830 N N . TYR B 1 453 ? -9.310 -59.118 134.169 1.00 21.69 455 TYR B N 1
ATOM 6831 C CA . TYR B 1 453 ? -9.426 -58.244 135.309 1.00 20.84 455 TYR B CA 1
ATOM 6832 C C . TYR B 1 453 ? -9.198 -56.784 134.849 1.00 20.36 455 TYR B C 1
ATOM 6833 O O . TYR B 1 453 ? -8.495 -56.533 133.880 1.00 20.78 455 TYR B O 1
ATOM 6842 N N . ALA B 1 454 ? -9.787 -55.853 135.569 1.00 20.70 456 ALA B N 1
ATOM 6843 C CA . ALA B 1 454 ? -9.561 -54.414 135.348 1.00 18.13 456 ALA B CA 1
ATOM 6844 C C . ALA B 1 454 ? -9.224 -53.817 136.686 1.00 17.96 456 ALA B C 1
ATOM 6845 O O . ALA B 1 454 ? -9.759 -54.248 137.712 1.00 18.03 456 ALA B O 1
ATOM 6847 N N . PHE B 1 455 ? -8.341 -52.797 136.680 1.00 17.80 457 PHE B N 1
ATOM 6848 C CA . PHE B 1 455 ? -7.903 -52.176 137.888 1.00 16.67 457 PHE B CA 1
ATOM 6849 C C . PHE B 1 455 ? -7.695 -50.689 137.558 1.00 15.19 457 PHE B C 1
ATOM 6850 O O . PHE B 1 455 ? -7.186 -50.378 136.493 1.00 17.90 457 PHE B O 1
ATOM 6858 N N . VAL B 1 456 ? -8.189 -49.831 138.413 1.00 15.24 458 VAL B N 1
ATOM 6859 C CA . VAL B 1 456 ? -8.124 -48.369 138.229 1.00 14.86 458 VAL B CA 1
ATOM 6860 C C . VAL B 1 456 ? -7.602 -47.803 139.505 1.00 14.76 458 VAL B C 1
ATOM 6861 O O . VAL B 1 456 ? -8.122 -48.090 140.593 1.00 15.15 458 VAL B O 1
ATOM 6865 N N . LEU B 1 457 ? -6.560 -46.988 139.407 1.00 17.18 459 LEU B N 1
ATOM 6866 C CA . LEU B 1 457 ? -5.892 -46.508 140.597 1.00 17.04 459 LEU B CA 1
ATOM 6867 C C . LEU B 1 457 ? -5.565 -45.015 140.461 1.00 17.72 459 LEU B C 1
ATOM 6868 O O . LEU B 1 457 ? -5.150 -44.571 139.400 1.00 15.75 459 LEU B O 1
ATOM 6873 N N . ILE B 1 458 ? -5.742 -44.288 141.562 1.00 17.15 460 ILE B N 1
ATOM 6874 C CA . ILE B 1 458 ? -5.480 -42.844 141.629 1.00 17.95 460 ILE B CA 1
ATOM 6875 C C . ILE B 1 458 ? -4.327 -42.666 142.586 1.00 19.07 460 ILE B C 1
ATOM 6876 O O . ILE B 1 458 ? -4.406 -43.164 143.738 1.00 18.56 460 ILE B O 1
ATOM 6881 N N . ASN B 1 459 ? -3.239 -42.045 142.122 1.00 19.56 461 ASN B N 1
ATOM 6882 C CA . ASN B 1 459 ? -2.119 -41.700 143.038 1.00 20.14 461 ASN B CA 1
ATOM 6883 C C . ASN B 1 459 ? -2.129 -40.177 143.244 1.00 19.92 461 ASN B C 1
ATOM 6884 O O . ASN B 1 459 ? -1.543 -39.453 142.448 1.00 19.33 461 ASN B O 1
ATOM 6889 N N . ASN B 1 460 ? -2.813 -39.717 144.285 1.00 20.07 462 ASN B N 1
ATOM 6890 C CA . ASN B 1 460 ? -2.991 -38.280 144.543 1.00 22.58 462 ASN B CA 1
ATOM 6891 C C . ASN B 1 460 ? -1.860 -37.823 145.473 1.00 22.66 462 ASN B C 1
ATOM 6892 O O . ASN B 1 460 ? -2.089 -37.528 146.637 1.00 22.30 462 ASN B O 1
ATOM 6897 N N . ASN B 1 461 ? -0.638 -37.940 144.973 1.00 24.77 463 ASN B N 1
ATOM 6898 C CA . ASN B 1 461 ? 0.591 -37.611 145.735 1.00 28.05 463 ASN B CA 1
ATOM 6899 C C . ASN B 1 461 ? 1.487 -37.038 144.669 1.00 25.48 463 ASN B C 1
ATOM 6900 O O . ASN B 1 461 ? 1.387 -37.472 143.502 1.00 24.36 463 ASN B O 1
ATOM 6905 N N . GLU B 1 462 ? 2.361 -36.114 145.061 1.00 26.33 464 GLU B N 1
ATOM 6906 C CA . GLU B 1 462 ? 3.422 -35.608 144.176 1.00 30.12 464 GLU B CA 1
ATOM 6907 C C . GLU B 1 462 ? 4.408 -36.686 143.774 1.00 28.38 464 GLU B C 1
ATOM 6908 O O . GLU B 1 462 ? 4.868 -36.686 142.649 1.00 24.86 464 GLU B O 1
ATOM 6914 N N . LYS B 1 463 ? 4.729 -37.593 144.689 1.00 30.22 465 LYS B N 1
ATOM 6915 C CA . LYS B 1 463 ? 5.720 -38.627 144.393 1.00 32.16 465 LYS B CA 1
ATOM 6916 C C . LYS B 1 463 ? 5.103 -39.758 143.629 1.00 30.47 465 LYS B C 1
ATOM 6917 O O . LYS B 1 463 ? 3.926 -40.106 143.851 1.00 30.62 465 LYS B O 1
ATOM 6923 N N . SER B 1 464 ? 5.905 -40.366 142.763 1.00 26.55 466 SER B N 1
ATOM 6924 C CA . SER B 1 464 ? 5.575 -41.686 142.197 1.00 26.65 466 SER B CA 1
ATOM 6925 C C . SER B 1 464 ? 5.544 -42.782 143.283 1.00 26.52 466 SER B C 1
ATOM 6926 O O . SER B 1 464 ? 6.161 -42.620 144.332 1.00 24.47 466 SER B O 1
ATOM 6929 N N . LYS B 1 465 ? 4.797 -43.873 143.047 1.00 26.14 467 LYS B N 1
ATOM 6930 C CA . LYS B 1 465 ? 4.746 -45.021 143.967 1.00 28.95 467 LYS B CA 1
ATOM 6931 C C . LYS B 1 465 ? 4.897 -46.283 143.153 1.00 26.72 467 LYS B C 1
ATOM 6932 O O . LYS B 1 465 ? 4.233 -46.440 142.113 1.00 24.03 467 LYS B O 1
ATOM 6938 N N . LYS B 1 466 ? 5.754 -47.181 143.612 1.00 24.96 468 LYS B N 1
ATOM 6939 C CA . LYS B 1 466 ? 5.809 -48.488 143.031 1.00 27.86 468 LYS B CA 1
ATOM 6940 C C . LYS B 1 466 ? 4.724 -49.334 143.662 1.00 25.22 468 LYS B C 1
ATOM 6941 O O . LYS B 1 466 ? 4.553 -49.360 144.867 1.00 25.84 468 LYS B O 1
ATOM 6947 N N . ILE B 1 467 ? 3.940 -49.974 142.828 1.00 25.39 469 ILE B N 1
ATOM 6948 C CA . ILE B 1 467 ? 2.936 -50.890 143.323 1.00 25.33 469 ILE B CA 1
ATOM 6949 C C . ILE B 1 467 ? 3.222 -52.283 142.779 1.00 25.30 469 ILE B C 1
ATOM 6950 O O . ILE B 1 467 ? 3.862 -52.426 141.735 1.00 25.86 469 ILE B O 1
ATOM 6955 N N . THR B 1 468 ? 2.749 -53.295 143.490 1.00 23.31 470 THR B N 1
ATOM 6956 C CA . THR B 1 468 ? 2.602 -54.612 142.924 1.00 24.06 470 THR B CA 1
ATOM 6957 C C . THR B 1 468 ? 1.146 -54.964 143.042 1.00 21.64 470 THR B C 1
ATOM 6958 O O . THR B 1 468 ? 0.501 -54.675 144.086 1.00 20.78 470 THR B O 1
ATOM 6962 N N . VAL B 1 469 ? 0.651 -55.590 141.988 1.00 20.81 471 VAL B N 1
ATOM 6963 C CA . VAL B 1 469 ? -0.728 -56.080 141.922 1.00 22.02 471 VAL B CA 1
ATOM 6964 C C . VAL B 1 469 ? -0.710 -57.574 141.695 1.00 22.15 471 VAL B C 1
ATOM 6965 O O . VAL B 1 469 ? -0.066 -58.028 140.776 1.00 24.45 471 VAL B O 1
ATOM 6969 N N . SER B 1 470 ? -1.418 -58.314 142.542 1.00 24.09 472 SER B N 1
ATOM 6970 C CA . SER B 1 470 ? -1.573 -59.750 142.394 1.00 24.99 472 SER B CA 1
ATOM 6971 C C . SER B 1 470 ? -3.069 -60.093 142.255 1.00 25.37 472 SER B C 1
ATOM 6972 O O . SER B 1 470 ? -3.910 -59.499 142.936 1.00 25.61 472 SER B O 1
ATOM 6975 N N . ASP B 1 471 ? -3.376 -61.043 141.381 1.00 25.32 473 ASP B N 1
ATOM 6976 C CA . ASP B 1 471 ? -4.741 -61.596 141.258 1.00 26.62 473 ASP B CA 1
ATOM 6977 C C . ASP B 1 471 ? -4.866 -63.014 141.876 1.00 27.12 473 ASP B C 1
ATOM 6978 O O . ASP B 1 471 ? -5.906 -63.700 141.671 1.00 26.32 473 ASP B O 1
ATOM 6983 N N . GLY B 1 472 ? -3.838 -63.434 142.625 1.00 27.60 474 GLY B N 1
ATOM 6984 C CA . GLY B 1 472 ? -3.777 -64.792 143.199 1.00 28.89 474 GLY B CA 1
ATOM 6985 C C . GLY B 1 472 ? -3.081 -65.848 142.354 1.00 28.70 474 GLY B C 1
ATOM 6986 O O . GLY B 1 472 ? -2.716 -66.889 142.867 1.00 33.13 474 GLY B O 1
ATOM 6987 N N . GLN B 1 473 ? -2.906 -65.598 141.056 1.00 27.06 475 GLN B N 1
ATOM 6988 C CA . GLN B 1 473 ? -2.156 -66.474 140.169 1.00 26.70 475 GLN B CA 1
ATOM 6989 C C . GLN B 1 473 ? -0.912 -65.801 139.575 1.00 27.43 475 GLN B C 1
ATOM 6990 O O . GLN B 1 473 ? 0.150 -66.405 139.506 1.00 25.47 475 GLN B O 1
ATOM 6996 N N . ARG B 1 474 ? -1.030 -64.555 139.132 1.00 25.76 476 ARG B N 1
ATOM 6997 C CA . ARG B 1 474 ? 0.109 -63.821 138.614 1.00 26.89 476 ARG B CA 1
ATOM 6998 C C . ARG B 1 474 ? 0.103 -62.408 139.182 1.00 27.16 476 ARG B C 1
ATOM 6999 O O . ARG B 1 474 ? -0.843 -61.987 139.853 1.00 22.98 476 ARG B O 1
ATOM 7007 N N . HIS B 1 475 ? 1.202 -61.712 138.964 1.00 26.00 477 HIS B N 1
ATOM 7008 C CA . HIS B 1 475 ? 1.375 -60.380 139.508 1.00 28.41 477 HIS B CA 1
ATOM 7009 C C . HIS B 1 475 ? 2.245 -59.569 138.592 1.00 27.12 477 HIS B C 1
ATOM 7010 O O . HIS B 1 475 ? 3.031 -60.105 137.786 1.00 25.22 477 HIS B O 1
ATOM 7017 N N . PHE B 1 476 ? 2.070 -58.259 138.712 1.00 26.48 478 PHE B N 1
ATOM 7018 C CA . PHE B 1 476 ? 2.848 -57.308 137.957 1.00 24.12 478 PHE B CA 1
ATOM 7019 C C . PHE B 1 476 ? 3.175 -56.151 138.847 1.00 23.34 478 PHE B C 1
ATOM 7020 O O . PHE B 1 476 ? 2.587 -55.985 139.901 1.00 23.55 478 PHE B O 1
ATOM 7028 N N . ALA B 1 477 ? 4.171 -55.366 138.447 1.00 25.91 479 ALA B N 1
ATOM 7029 C CA . ALA B 1 477 ? 4.512 -54.162 139.185 1.00 24.16 479 ALA B CA 1
ATOM 7030 C C . ALA B 1 477 ? 4.613 -52.997 138.258 1.00 23.61 479 ALA B C 1
ATOM 7031 O O . ALA B 1 477 ? 4.858 -53.160 137.063 1.00 26.93 479 ALA B O 1
ATOM 7033 N N . TYR B 1 478 ? 4.403 -51.809 138.811 1.00 22.19 480 TYR B N 1
ATOM 7034 C CA . TYR B 1 478 ? 4.445 -50.573 138.027 1.00 22.86 480 TYR B CA 1
ATOM 7035 C C . TYR B 1 478 ? 4.793 -49.416 138.907 1.00 23.09 480 TYR B C 1
ATOM 7036 O O . TYR B 1 478 ? 4.378 -49.353 140.072 1.00 23.11 480 TYR B O 1
ATOM 7045 N N . ASP B 1 479 ? 5.588 -48.509 138.352 1.00 23.76 481 ASP B N 1
ATOM 7046 C CA . ASP B 1 479 ? 5.900 -47.259 138.992 1.00 23.95 481 ASP B CA 1
ATOM 7047 C C . ASP B 1 479 ? 4.849 -46.231 138.551 1.00 22.17 481 ASP B C 1
ATOM 7048 O O . ASP B 1 479 ? 4.833 -45.746 137.422 1.00 21.32 481 ASP B O 1
ATOM 7053 N N . VAL B 1 480 ? 3.929 -45.958 139.442 1.00 21.03 482 VAL B N 1
ATOM 7054 C CA . VAL B 1 480 ? 2.782 -45.124 139.137 1.00 21.93 482 VAL B CA 1
ATOM 7055 C C . VAL B 1 480 ? 3.199 -43.638 139.290 1.00 20.06 482 VAL B C 1
ATOM 7056 O O . VAL B 1 480 ? 3.576 -43.229 140.398 1.00 20.57 482 VAL B O 1
ATOM 7060 N N . PRO B 1 481 ? 3.112 -42.840 138.231 1.00 19.61 483 PRO B N 1
ATOM 7061 C CA . PRO B 1 481 ? 3.535 -41.411 138.391 1.00 20.10 483 PRO B CA 1
ATOM 7062 C C . PRO B 1 481 ? 2.746 -40.624 139.380 1.00 22.16 483 PRO B C 1
ATOM 7063 O O . PRO B 1 481 ? 1.625 -40.997 139.745 1.00 25.45 483 PRO B O 1
ATOM 7067 N N . GLY B 1 482 ? 3.321 -39.507 139.802 1.00 20.48 484 GLY B N 1
ATOM 7068 C CA . GLY B 1 482 ? 2.641 -38.589 140.648 1.00 19.81 484 GLY B CA 1
ATOM 7069 C C . GLY B 1 482 ? 1.372 -38.075 139.997 1.00 18.21 484 GLY B C 1
ATOM 7070 O O . GLY B 1 482 ? 1.287 -37.991 138.766 1.00 19.82 484 GLY B O 1
ATOM 7071 N N . LYS B 1 483 ? 0.394 -37.763 140.830 1.00 18.52 485 LYS B N 1
ATOM 7072 C CA . LYS B 1 483 ? -0.844 -37.052 140.409 1.00 21.32 485 LYS B CA 1
ATOM 7073 C C . LYS B 1 483 ? -1.430 -37.704 139.188 1.00 20.60 485 LYS B C 1
ATOM 7074 O O . LYS B 1 483 ? -1.668 -37.056 138.170 1.00 19.66 485 LYS B O 1
ATOM 7080 N N . SER B 1 484 ? -1.628 -39.026 139.271 1.00 19.61 486 SER B N 1
ATOM 7081 C CA . SER B 1 484 ? -2.014 -39.769 138.077 1.00 19.34 486 SER B CA 1
ATOM 7082 C C . SER B 1 484 ? -3.242 -40.621 138.303 1.00 18.59 486 SER B C 1
ATOM 7083 O O . SER B 1 484 ? -3.529 -41.009 139.425 1.00 16.79 486 SER B O 1
ATOM 7086 N N . VAL B 1 485 ? -3.889 -40.962 137.193 1.00 17.90 487 VAL B N 1
ATOM 7087 C CA . VAL B 1 485 ? -4.862 -42.023 137.136 1.00 17.73 487 VAL B CA 1
ATOM 7088 C C . VAL B 1 485 ? -4.295 -43.062 136.210 1.00 17.76 487 VAL B C 1
ATOM 7089 O O . VAL B 1 485 ? -3.830 -42.725 135.117 1.00 19.14 487 VAL B O 1
ATOM 7093 N N . THR B 1 486 ? -4.349 -44.344 136.639 1.00 17.66 488 THR B N 1
ATOM 7094 C CA . THR B 1 486 ? -3.833 -45.443 135.831 1.00 17.18 488 THR B CA 1
ATOM 7095 C C . THR B 1 486 ? -4.913 -46.511 135.726 1.00 16.78 488 THR B C 1
ATOM 7096 O O . THR B 1 486 ? -5.586 -46.810 136.738 1.00 17.82 488 THR B O 1
ATOM 7100 N N . SER B 1 487 ? -5.148 -46.984 134.507 1.00 15.33 489 SER B N 1
ATOM 7101 C CA . SER B 1 487 ? -6.044 -48.149 134.289 1.00 16.25 489 SER B CA 1
ATOM 7102 C C . SER B 1 487 ? -5.327 -49.308 133.717 1.00 16.59 489 SER B C 1
ATOM 7103 O O . SER B 1 487 ? -4.489 -49.147 132.813 1.00 18.27 489 SER B O 1
ATOM 7106 N N . TYR B 1 488 ? -5.673 -50.508 134.193 1.00 17.59 490 TYR B N 1
ATOM 7107 C CA . TYR B 1 488 ? -4.913 -51.729 133.883 1.00 17.21 490 TYR B CA 1
ATOM 7108 C C . TYR B 1 488 ? -5.929 -52.785 133.483 1.00 17.85 490 TYR B C 1
ATOM 7109 O O . TYR B 1 488 ? -6.990 -52.865 134.116 1.00 15.94 490 TYR B O 1
ATOM 7118 N N . ARG B 1 489 ? -5.629 -53.553 132.425 1.00 16.55 491 ARG B N 1
ATOM 7119 C CA . ARG B 1 489 ? -6.417 -54.728 132.090 1.00 17.62 491 ARG B CA 1
ATOM 7120 C C . ARG B 1 489 ? -5.514 -55.886 131.741 1.00 16.72 491 ARG B C 1
ATOM 7121 O O . ARG B 1 489 ? -4.471 -55.700 131.104 1.00 16.15 491 ARG B O 1
ATOM 7129 N N . TRP B 1 490 ? -5.919 -57.084 132.156 1.00 17.64 492 TRP B N 1
ATOM 7130 C CA . TRP B 1 490 ? -5.154 -58.268 131.862 1.00 17.96 492 TRP B CA 1
ATOM 7131 C C . TRP B 1 490 ? -5.993 -59.536 132.006 1.00 20.11 492 TRP B C 1
ATOM 7132 O O . TRP B 1 490 ? -7.010 -59.566 132.690 1.00 22.37 492 TRP B O 1
ATOM 7143 N N . ALA B 1 491 ? -5.515 -60.590 131.372 1.00 21.72 493 ALA B N 1
ATOM 7144 C CA . ALA B 1 491 ? -6.228 -61.870 131.343 1.00 21.59 493 ALA B CA 1
ATOM 7145 C C . ALA B 1 491 ? -6.047 -62.648 132.651 1.00 22.37 493 ALA B C 1
ATOM 7146 O O . ALA B 1 491 ? -4.965 -62.742 133.226 1.00 21.14 493 ALA B O 1
ATOM 7148 N N . LYS B 1 492 ? -7.147 -63.186 133.128 1.00 25.59 494 LYS B N 1
ATOM 7149 C CA . LYS B 1 492 ? -7.151 -64.084 134.289 1.00 28.18 494 LYS B CA 1
ATOM 7150 C C . LYS B 1 492 ? -6.461 -65.407 133.880 1.00 30.72 494 LYS B C 1
ATOM 7151 O O . LYS B 1 492 ? -6.478 -65.782 132.701 1.00 29.13 494 LYS B O 1
ATOM 7157 N N . SER B 1 493 ? -5.799 -66.060 134.814 1.00 30.89 495 SER B N 1
ATOM 7158 C CA . SER B 1 493 ? -5.193 -67.389 134.522 1.00 39.07 495 SER B CA 1
ATOM 7159 C C . SER B 1 493 ? -6.226 -68.495 134.704 1.00 39.52 495 SER B C 1
ATOM 7160 O O . SER B 1 493 ? -6.606 -68.769 135.847 1.00 40.50 495 SER B O 1
ATOM 7163 N N . GLY C 1 35 ? -22.158 -22.710 77.307 1.00 40.06 37 GLY C N 1
ATOM 7164 C CA . GLY C 1 35 ? -21.897 -22.971 75.840 1.00 42.29 37 GLY C CA 1
ATOM 7165 C C . GLY C 1 35 ? -23.072 -22.705 74.898 1.00 39.25 37 GLY C C 1
ATOM 7166 O O . GLY C 1 35 ? -24.098 -22.165 75.328 1.00 40.70 37 GLY C O 1
ATOM 7167 N N . ASP C 1 36 ? -22.925 -23.063 73.617 1.00 36.25 38 ASP C N 1
ATOM 7168 C CA . ASP C 1 36 ? -24.009 -22.862 72.623 1.00 34.66 38 ASP C CA 1
ATOM 7169 C C . ASP C 1 36 ? -25.163 -23.848 72.768 1.00 32.88 38 ASP C C 1
ATOM 7170 O O . ASP C 1 36 ? -26.317 -23.519 72.463 1.00 34.88 38 ASP C O 1
ATOM 7175 N N . VAL C 1 37 ? -24.818 -25.066 73.164 1.00 31.54 39 VAL C N 1
ATOM 7176 C CA . VAL C 1 37 ? -25.722 -26.188 73.236 1.00 34.02 39 VAL C CA 1
ATOM 7177 C C . VAL C 1 37 ? -25.805 -26.725 74.669 1.00 33.07 39 VAL C C 1
ATOM 7178 O O . VAL C 1 37 ? -24.801 -27.195 75.189 1.00 35.56 39 VAL C O 1
ATOM 7182 N N . ALA C 1 38 ? -26.983 -26.676 75.292 1.00 32.66 40 ALA C N 1
ATOM 7183 C CA . ALA C 1 38 ? -27.176 -27.271 76.627 1.00 30.45 40 ALA C CA 1
ATOM 7184 C C . ALA C 1 38 ? -27.410 -28.783 76.480 1.00 32.15 40 ALA C C 1
ATOM 7185 O O . ALA C 1 38 ? -28.184 -29.192 75.603 1.00 29.79 40 ALA C O 1
ATOM 7187 N N . ILE C 1 39 ? -26.781 -29.602 77.336 1.00 30.94 41 ILE C N 1
ATOM 7188 C CA . ILE C 1 39 ? -26.887 -31.085 77.301 1.00 29.35 41 ILE C CA 1
ATOM 7189 C C . ILE C 1 39 ? -27.278 -31.674 78.674 1.00 31.82 41 ILE C C 1
ATOM 7190 O O . ILE C 1 39 ? -26.844 -31.154 79.707 1.00 31.80 41 ILE C O 1
ATOM 7195 N N . TYR C 1 40 ? -28.086 -32.746 78.667 1.00 32.55 42 TYR C N 1
ATOM 7196 C CA . TYR C 1 40 ? -28.344 -33.627 79.839 1.00 31.31 42 TYR C CA 1
ATOM 7197 C C . TYR C 1 40 ? -28.106 -35.063 79.470 1.00 30.27 42 TYR C C 1
ATOM 7198 O O . TYR C 1 40 ? -28.620 -35.507 78.452 1.00 33.58 42 TYR C O 1
ATOM 7207 N N . THR C 1 41 ? -27.417 -35.822 80.309 1.00 28.15 43 THR C N 1
ATOM 7208 C CA . THR C 1 41 ? -27.022 -37.188 79.956 1.00 27.63 43 THR C CA 1
ATOM 7209 C C . THR C 1 41 ? -27.336 -38.137 81.097 1.00 28.93 43 THR C C 1
ATOM 7210 O O . THR C 1 41 ? -27.033 -37.833 82.242 1.00 30.99 43 THR C O 1
ATOM 7214 N N . THR C 1 42 ? -27.927 -39.290 80.797 1.00 27.84 44 THR C N 1
ATOM 7215 C CA . THR C 1 42 ? -28.065 -40.337 81.793 1.00 29.87 44 THR C CA 1
ATOM 7216 C C . THR C 1 42 ? -27.570 -41.566 81.157 1.00 31.26 44 THR C C 1
ATOM 7217 O O . THR C 1 42 ? -27.877 -41.813 79.981 1.00 31.93 44 THR C O 1
ATOM 7221 N N . THR C 1 43 ? -26.771 -42.322 81.913 1.00 32.75 45 THR C N 1
ATOM 7222 C CA . THR C 1 43 ? -26.304 -43.633 81.483 1.00 32.15 45 THR C CA 1
ATOM 7223 C C . THR C 1 43 ? -27.004 -44.719 82.273 1.00 32.10 45 THR C C 1
ATOM 7224 O O . THR C 1 43 ? -27.466 -44.518 83.410 1.00 30.46 45 THR C O 1
ATOM 7228 N N . SER C 1 44 ? -27.056 -45.888 81.664 1.00 32.40 46 SER C N 1
ATOM 7229 C CA . SER C 1 44 ? -27.586 -47.064 82.317 1.00 37.42 46 SER C CA 1
ATOM 7230 C C . SER C 1 44 ? -26.948 -47.396 83.693 1.00 39.44 46 SER C C 1
ATOM 7231 O O . SER C 1 44 ? -27.632 -47.904 84.594 1.00 35.13 46 SER C O 1
ATOM 7234 N N . SER C 1 45 ? -25.651 -47.096 83.836 1.00 40.20 47 SER C N 1
ATOM 7235 C CA . SER C 1 45 ? -24.872 -47.428 85.039 1.00 41.28 47 SER C CA 1
ATOM 7236 C C . SER C 1 45 ? -24.877 -46.322 86.082 1.00 41.52 47 SER C C 1
ATOM 7237 O O . SER C 1 45 ? -24.297 -46.486 87.149 1.00 44.68 47 SER C O 1
ATOM 7240 N N . LEU C 1 46 ? -25.553 -45.216 85.774 1.00 41.54 48 LEU C N 1
ATOM 7241 C CA . LEU C 1 46 ? -25.563 -43.994 86.569 1.00 39.73 48 LEU C CA 1
ATOM 7242 C C . LEU C 1 46 ? -24.189 -43.361 86.749 1.00 36.17 48 LEU C C 1
ATOM 7243 O O . LEU C 1 46 ? -23.953 -42.697 87.716 1.00 40.78 48 LEU C O 1
ATOM 7248 N N . THR C 1 47 ? -23.315 -43.487 85.760 1.00 34.81 49 THR C N 1
ATOM 7249 C CA . THR C 1 47 ? -22.125 -42.669 85.705 1.00 33.99 49 THR C CA 1
ATOM 7250 C C . THR C 1 47 ? -22.531 -41.259 85.303 1.00 37.08 49 THR C C 1
ATOM 7251 O O . THR C 1 47 ? -21.825 -40.282 85.565 1.00 33.74 49 THR C O 1
ATOM 7255 N N . ARG C 1 48 ? -23.657 -41.166 84.611 1.00 33.65 50 ARG C N 1
ATOM 7256 C CA . ARG C 1 48 ? -24.293 -39.905 84.356 1.00 33.99 50 ARG C CA 1
ATOM 7257 C C . ARG C 1 48 ? -25.740 -40.090 84.850 1.00 31.50 50 ARG C C 1
ATOM 7258 O O . ARG C 1 48 ? -26.314 -41.176 84.728 1.00 29.81 50 ARG C O 1
ATOM 7266 N N . ASP C 1 49 ? -26.283 -39.035 85.438 1.00 31.18 51 ASP C N 1
ATOM 7267 C CA . ASP C 1 49 ? -27.545 -39.080 86.200 1.00 32.33 51 ASP C CA 1
ATOM 7268 C C . ASP C 1 49 ? -28.221 -37.715 86.000 1.00 30.87 51 ASP C C 1
ATOM 7269 O O . ASP C 1 49 ? -28.131 -36.817 86.840 1.00 28.39 51 ASP C O 1
ATOM 7274 N N . LEU C 1 50 ? -28.857 -37.556 84.835 1.00 28.45 52 LEU C N 1
ATOM 7275 C CA . LEU C 1 50 ? -29.297 -36.243 84.354 1.00 28.57 52 LEU C CA 1
ATOM 7276 C C . LEU C 1 50 ? -28.238 -35.166 84.585 1.00 28.45 52 LEU C C 1
ATOM 7277 O O . LEU C 1 50 ? -28.531 -34.037 84.957 1.00 27.94 52 LEU C O 1
ATOM 7282 N N . THR C 1 51 ? -27.000 -35.539 84.319 1.00 29.94 53 THR C N 1
ATOM 7283 C CA . THR C 1 51 ? -25.853 -34.664 84.486 1.00 32.24 53 THR C CA 1
ATOM 7284 C C . THR C 1 51 ? -25.870 -33.612 83.390 1.00 32.56 53 THR C C 1
ATOM 7285 O O . THR C 1 51 ? -26.036 -33.977 82.211 1.00 33.06 53 THR C O 1
ATOM 7289 N N . ARG C 1 52 ? -25.686 -32.339 83.768 1.00 31.85 54 ARG C N 1
ATOM 7290 C CA . ARG C 1 52 ? -25.634 -31.228 82.835 1.00 34.32 54 ARG C CA 1
ATOM 7291 C C . ARG C 1 52 ? -24.284 -31.216 82.117 1.00 36.55 54 ARG C C 1
ATOM 7292 O O . ARG C 1 52 ? -23.276 -31.456 82.751 1.00 33.82 54 ARG C O 1
ATOM 7300 N N . ASP C 1 53 ? -24.263 -30.917 80.810 1.00 36.27 55 ASP C N 1
ATOM 7301 C CA . ASP C 1 53 ? -23.027 -30.609 80.077 1.00 35.93 55 ASP C CA 1
ATOM 7302 C C . ASP C 1 53 ? -23.293 -29.452 79.081 1.00 36.46 55 ASP C C 1
ATOM 7303 O O . ASP C 1 53 ? -24.398 -28.904 79.030 1.00 37.32 55 ASP C O 1
ATOM 7308 N N . ALA C 1 54 ? -22.268 -29.026 78.347 1.00 38.05 56 ALA C N 1
ATOM 7309 C CA . ALA C 1 54 ? -22.425 -28.112 77.206 1.00 38.99 56 ALA C CA 1
ATOM 7310 C C . ALA C 1 54 ? -21.399 -28.411 76.123 1.00 39.75 56 ALA C C 1
ATOM 7311 O O . ALA C 1 54 ? -20.417 -29.131 76.365 1.00 39.99 56 ALA C O 1
ATOM 7313 N N . VAL C 1 55 ? -21.678 -27.885 74.930 1.00 38.46 57 VAL C N 1
ATOM 7314 C CA . VAL C 1 55 ? -20.738 -27.834 73.808 1.00 40.27 57 VAL C CA 1
ATOM 7315 C C . VAL C 1 55 ? -20.992 -26.576 72.945 1.00 38.86 57 VAL C C 1
ATOM 7316 O O . VAL C 1 55 ? -21.984 -25.867 73.123 1.00 35.62 57 VAL C O 1
ATOM 7320 N N . ASN C 1 56 ? -20.062 -26.296 72.033 1.00 38.27 58 ASN C N 1
ATOM 7321 C CA . ASN C 1 56 ? -20.138 -25.135 71.149 1.00 39.38 58 ASN C CA 1
ATOM 7322 C C . ASN C 1 56 ? -20.202 -25.587 69.704 1.00 37.82 58 ASN C C 1
ATOM 7323 O O . ASN C 1 56 ? -19.861 -26.712 69.382 1.00 34.48 58 ASN C O 1
ATOM 7328 N N . PHE C 1 57 ? -20.653 -24.698 68.836 1.00 41.20 59 PHE C N 1
ATOM 7329 C CA . PHE C 1 57 ? -20.804 -25.045 67.429 1.00 43.50 59 PHE C CA 1
ATOM 7330 C C . PHE C 1 57 ? -19.426 -25.167 66.809 1.00 48.65 59 PHE C C 1
ATOM 7331 O O . PHE C 1 57 ? -18.478 -24.574 67.294 1.00 47.37 59 PHE C O 1
ATOM 7339 N N . SER C 1 58 ? -19.332 -25.939 65.734 1.00 61.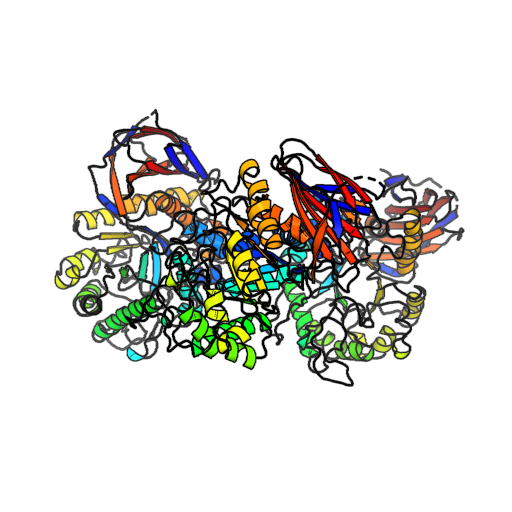12 60 SER C N 1
ATOM 7340 C CA . SER C 1 58 ? -18.052 -26.324 65.152 1.00 65.02 60 SER C CA 1
ATOM 7341 C C . SER C 1 58 ? -17.842 -25.682 63.774 1.00 62.81 60 SER C C 1
ATOM 7342 O O . SER C 1 58 ? -17.171 -24.654 63.650 1.00 61.33 60 SER C O 1
ATOM 7345 N N . THR C 1 66 ? -20.827 -38.805 59.407 1.00 60.16 68 THR C N 1
ATOM 7346 C CA . THR C 1 66 ? -21.442 -39.131 60.713 1.00 64.52 68 THR C CA 1
ATOM 7347 C C . THR C 1 66 ? -22.348 -38.003 61.273 1.00 60.39 68 THR C C 1
ATOM 7348 O O . THR C 1 66 ? -22.464 -37.829 62.493 1.00 58.14 68 THR C O 1
ATOM 7352 N N . THR C 1 67 ? -22.992 -37.262 60.364 1.00 55.07 69 THR C N 1
ATOM 7353 C CA . THR C 1 67 ? -23.834 -36.101 60.684 1.00 49.79 69 THR C CA 1
ATOM 7354 C C . THR C 1 67 ? -25.339 -36.469 60.658 1.00 49.41 69 THR C C 1
ATOM 7355 O O . THR C 1 67 ? -25.812 -37.100 59.708 1.00 46.29 69 THR C O 1
ATOM 7359 N N . ILE C 1 68 ? -26.076 -36.099 61.708 1.00 42.28 70 ILE C N 1
ATOM 7360 C CA . ILE C 1 68 ? -27.538 -36.197 61.700 1.00 43.07 70 ILE C CA 1
ATOM 7361 C C . ILE C 1 68 ? -28.077 -34.801 61.409 1.00 43.27 70 ILE C C 1
ATOM 7362 O O . ILE C 1 68 ? -27.711 -33.833 62.066 1.00 42.52 70 ILE C O 1
ATOM 7367 N N . THR C 1 69 ? -28.924 -34.694 60.390 1.00 46.88 71 THR C N 1
ATOM 7368 C CA . THR C 1 69 ? -29.374 -33.392 59.907 1.00 47.27 71 THR C CA 1
ATOM 7369 C C . THR C 1 69 ? -30.820 -33.204 60.262 1.00 44.24 71 THR C C 1
ATOM 7370 O O . THR C 1 69 ? -31.604 -34.101 60.058 1.00 42.22 71 THR C O 1
ATOM 7374 N N . LEU C 1 70 ? -31.150 -32.013 60.755 1.00 46.97 72 LEU C N 1
ATOM 7375 C CA . LEU C 1 70 ? -32.505 -31.640 61.145 1.00 44.69 72 LEU C CA 1
ATOM 7376 C C . LEU C 1 70 ? -33.107 -30.830 60.012 1.00 43.48 72 LEU C C 1
ATOM 7377 O O . LEU C 1 70 ? -32.502 -29.855 59.571 1.00 35.64 72 LEU C O 1
ATOM 7382 N N . ASN C 1 71 ? -34.316 -31.199 59.594 1.00 42.21 73 ASN C N 1
ATOM 7383 C CA . ASN C 1 71 ? -35.030 -30.442 58.573 1.00 41.17 73 ASN C CA 1
ATOM 7384 C C . ASN C 1 71 ? -36.228 -29.764 59.216 1.00 39.10 73 ASN C C 1
ATOM 7385 O O . ASN C 1 71 ? -37.283 -30.371 59.281 1.00 38.48 73 ASN C O 1
ATOM 7390 N N . PRO C 1 72 ? -36.074 -28.506 59.698 1.00 40.93 74 PRO C N 1
ATOM 7391 C CA . PRO C 1 72 ? -37.213 -27.784 60.313 1.00 42.64 74 PRO C CA 1
ATOM 7392 C C . PRO C 1 72 ? -38.435 -27.567 59.400 1.00 42.55 74 PRO C C 1
ATOM 7393 O O . PRO C 1 72 ? -39.551 -27.381 59.902 1.00 41.00 74 PRO C O 1
ATOM 7397 N N . ALA C 1 73 ? -38.222 -27.575 58.083 1.00 40.75 75 ALA C N 1
ATOM 7398 C CA . ALA C 1 73 ? -39.319 -27.426 57.132 1.00 41.05 75 ALA C CA 1
ATOM 7399 C C . ALA C 1 73 ? -40.205 -28.689 57.028 1.00 42.11 75 ALA C C 1
ATOM 7400 O O . ALA C 1 73 ? -41.357 -28.583 56.613 1.00 45.13 75 ALA C O 1
ATOM 7402 N N . GLU C 1 74 ? -39.688 -29.867 57.402 1.00 41.24 76 GLU C N 1
ATOM 7403 C CA . GLU C 1 74 ? -40.460 -31.122 57.378 1.00 40.23 76 GLU C CA 1
ATOM 7404 C C . GLU C 1 74 ? -41.028 -31.393 58.805 1.00 37.43 76 GLU C C 1
ATOM 7405 O O . GLU C 1 74 ? -40.333 -31.954 59.663 1.00 29.89 76 GLU C O 1
ATOM 7411 N N . GLN C 1 75 ? -42.293 -30.996 59.025 1.00 34.64 77 GLN C N 1
ATOM 7412 C CA . GLN C 1 75 ? -42.909 -30.936 60.363 1.00 35.12 77 GLN C CA 1
ATOM 7413 C C . GLN C 1 75 ? -43.927 -32.030 60.609 1.00 35.83 77 GLN C C 1
ATOM 7414 O O . GLN C 1 75 ? -44.677 -32.380 59.720 1.00 36.42 77 GLN C O 1
ATOM 7420 N N . TYR C 1 76 ? -43.988 -32.534 61.837 1.00 33.10 78 TYR C N 1
ATOM 7421 C CA . TYR C 1 76 ? -44.959 -33.555 62.210 1.00 34.32 78 TYR C CA 1
ATOM 7422 C C . TYR C 1 76 ? -45.912 -32.913 63.234 1.00 32.27 78 TYR C C 1
ATOM 7423 O O . TYR C 1 76 ? -46.396 -31.798 63.016 1.00 32.95 78 TYR C O 1
ATOM 7432 N N . GLN C 1 77 ? -46.152 -33.594 64.346 1.00 31.15 79 GLN C N 1
ATOM 7433 C CA . GLN C 1 77 ? -47.071 -33.145 65.366 1.00 31.91 79 GLN C CA 1
ATOM 7434 C C . GLN C 1 77 ? -46.430 -32.144 66.294 1.00 31.61 79 GLN C C 1
ATOM 7435 O O . GLN C 1 77 ? -45.213 -32.137 66.480 1.00 31.08 79 GLN C O 1
ATOM 7441 N N . THR C 1 78 ? -47.292 -31.336 66.895 1.00 30.66 80 THR C N 1
ATOM 7442 C CA . THR C 1 78 ? -46.946 -30.392 67.926 1.00 31.77 80 THR C CA 1
ATOM 7443 C C . THR C 1 78 ? -46.996 -31.093 69.315 1.00 30.81 80 THR C C 1
ATOM 7444 O O . THR C 1 78 ? -47.857 -31.917 69.587 1.00 26.71 80 THR C O 1
ATOM 7448 N N . MET C 1 79 ? -46.083 -30.724 70.198 1.00 30.25 81 MET C N 1
ATOM 7449 C CA . MET C 1 79 ? -45.952 -31.418 71.468 1.00 29.53 81 MET C CA 1
ATOM 7450 C C . MET C 1 79 ? -46.678 -30.635 72.558 1.00 28.61 81 MET C C 1
ATOM 7451 O O . MET C 1 79 ? -46.512 -29.414 72.707 1.00 30.49 81 MET C O 1
ATOM 7456 N N . ASP C 1 80 ? -47.510 -31.344 73.302 1.00 27.74 82 ASP C N 1
ATOM 7457 C CA . ASP C 1 80 ? -48.258 -30.731 74.388 1.00 28.32 82 ASP C CA 1
ATOM 7458 C C . ASP C 1 80 ? -47.480 -30.793 75.702 1.00 27.90 82 ASP C C 1
ATOM 7459 O O . ASP C 1 80 ? -47.475 -29.829 76.450 1.00 30.05 82 ASP C O 1
ATOM 7464 N N . GLY C 1 81 ? -46.856 -31.924 75.995 1.00 27.46 83 GLY C N 1
ATOM 7465 C CA . GLY C 1 81 ? -46.009 -32.039 77.204 1.00 26.82 83 GLY C CA 1
ATOM 7466 C C . GLY C 1 81 ? -45.763 -33.463 77.655 1.00 24.68 83 GLY C C 1
ATOM 7467 O O . GLY C 1 81 ? -46.220 -34.414 77.008 1.00 22.99 83 GLY C O 1
ATOM 7468 N N . PHE C 1 82 ? -45.075 -33.610 78.794 1.00 20.56 84 PHE C N 1
ATOM 7469 C CA . PHE C 1 82 ? -44.626 -34.925 79.290 1.00 21.19 84 PHE C CA 1
ATOM 7470 C C . PHE C 1 82 ? -44.659 -34.913 80.828 1.00 21.59 84 PHE C C 1
ATOM 7471 O O . PHE C 1 82 ? -44.394 -33.876 81.407 1.00 21.18 84 PHE C O 1
ATOM 7479 N N . GLY C 1 83 ? -44.990 -36.033 81.457 1.00 22.44 85 GLY C N 1
ATOM 7480 C CA . GLY C 1 83 ? -45.156 -36.037 82.903 1.00 22.98 85 GLY C CA 1
ATOM 7481 C C . GLY C 1 83 ? -45.533 -37.349 83.497 1.00 24.22 85 GLY C C 1
ATOM 7482 O O . GLY C 1 83 ? -45.166 -38.428 82.984 1.00 24.61 85 GLY C O 1
ATOM 7483 N N . ALA C 1 84 ? -46.269 -37.267 84.600 1.00 23.09 86 ALA C N 1
ATOM 7484 C CA . ALA C 1 84 ? -46.625 -38.456 85.349 1.00 23.19 86 ALA C CA 1
ATOM 7485 C C . ALA C 1 84 ? -47.968 -38.229 86.024 1.00 22.40 86 ALA C C 1
ATOM 7486 O O . ALA C 1 84 ? -48.516 -37.116 85.975 1.00 24.78 86 ALA C O 1
ATOM 7488 N N . ALA C 1 85 ? -48.477 -39.266 86.668 1.00 22.00 87 ALA C N 1
ATOM 7489 C CA . ALA C 1 85 ? -49.784 -39.200 87.324 1.00 23.25 87 ALA C CA 1
ATOM 7490 C C . ALA C 1 85 ? -49.625 -38.706 88.759 1.00 23.75 87 ALA C C 1
ATOM 7491 O O . ALA C 1 85 ? -48.747 -39.212 89.480 1.00 21.70 87 ALA C O 1
ATOM 7493 N N . ILE C 1 86 ? -50.394 -37.674 89.126 1.00 22.88 88 ILE C N 1
ATOM 7494 C CA . ILE C 1 86 ? -50.452 -37.214 90.523 1.00 24.64 88 ILE C CA 1
ATOM 7495 C C . ILE C 1 86 ? -51.625 -37.939 91.161 1.00 25.31 88 ILE C C 1
ATOM 7496 O O . ILE C 1 86 ? -52.735 -37.444 91.202 1.00 24.02 88 ILE C O 1
ATOM 7501 N N . THR C 1 87 ? -51.365 -39.163 91.587 1.00 27.25 89 THR C N 1
ATOM 7502 C CA . THR C 1 87 ? -52.363 -39.990 92.255 1.00 28.93 89 THR C CA 1
ATOM 7503 C C . THR C 1 87 ? -52.493 -39.681 93.758 1.00 30.82 89 THR C C 1
ATOM 7504 O O . THR C 1 87 ? -51.678 -38.957 94.331 1.00 28.51 89 THR C O 1
ATOM 7508 N N . GLY C 1 88 ? -53.514 -40.247 94.394 1.00 30.22 90 GLY C N 1
ATOM 7509 C CA . GLY C 1 88 ? -53.673 -40.105 95.843 1.00 30.44 90 GLY C CA 1
ATOM 7510 C C . GLY C 1 88 ? -52.457 -40.583 96.605 1.00 31.05 90 GLY C C 1
ATOM 7511 O O . GLY C 1 88 ? -51.979 -39.889 97.507 1.00 31.75 90 GLY C O 1
ATOM 7512 N N . SER C 1 89 ? -51.933 -41.750 96.217 1.00 31.03 91 SER C N 1
ATOM 7513 C CA . SER C 1 89 ? -50.754 -42.321 96.849 1.00 30.50 91 SER C CA 1
ATOM 7514 C C . SER C 1 89 ? -49.498 -41.447 96.685 1.00 30.91 91 SER C C 1
ATOM 7515 O O . SER C 1 89 ? -48.696 -41.309 97.621 1.00 27.43 91 SER C O 1
ATOM 7518 N N . THR C 1 90 ? -49.308 -40.924 95.473 1.00 28.48 92 THR C N 1
ATOM 7519 C CA . THR C 1 90 ? -48.287 -39.915 95.187 1.00 27.47 92 THR C CA 1
ATOM 7520 C C . THR C 1 90 ? -48.401 -38.733 96.167 1.00 26.10 92 THR C C 1
ATOM 7521 O O . THR C 1 90 ? -47.399 -38.314 96.788 1.00 24.31 92 THR C O 1
ATOM 7525 N N . CYS C 1 91 ? -49.600 -38.190 96.311 1.00 26.00 93 CYS C N 1
ATOM 7526 C CA . CYS C 1 91 ? -49.809 -37.035 97.196 1.00 29.01 93 CYS C CA 1
ATOM 7527 C C . CYS C 1 91 ? -49.609 -37.368 98.686 1.00 28.37 93 CYS C C 1
ATOM 7528 O O . CYS C 1 91 ? -49.107 -36.536 99.424 1.00 27.67 93 CYS C O 1
ATOM 7531 N N . TYR C 1 92 ? -49.949 -38.593 99.082 1.00 28.77 94 TYR C N 1
ATOM 7532 C CA . TYR C 1 92 ? -49.771 -39.052 100.468 1.00 29.93 94 TYR C CA 1
ATOM 7533 C C . TYR C 1 92 ? -48.280 -39.043 100.793 1.00 30.68 94 TYR C C 1
ATOM 7534 O O . TYR C 1 92 ? -47.853 -38.585 101.869 1.00 29.88 94 TYR C O 1
ATOM 7543 N N . ASN C 1 93 ? -47.502 -39.571 99.851 1.00 29.76 95 ASN C N 1
ATOM 7544 C CA . ASN C 1 93 ? -46.059 -39.716 100.024 1.00 30.19 95 ASN C CA 1
ATOM 7545 C C . ASN C 1 93 ? -45.405 -38.335 100.073 1.00 29.85 95 ASN C C 1
ATOM 7546 O O . ASN C 1 93 ? -44.600 -38.062 100.977 1.00 29.04 95 ASN C O 1
ATOM 7551 N N . LEU C 1 94 ? -45.781 -37.464 99.136 1.00 28.38 96 LEU C N 1
ATOM 7552 C CA . LEU C 1 94 ? -45.303 -36.074 99.109 1.00 26.44 96 LEU C CA 1
ATOM 7553 C C . LEU C 1 94 ? -45.593 -35.299 100.396 1.00 27.84 96 LEU C C 1
ATOM 7554 O O . LEU C 1 94 ? -44.729 -34.566 100.891 1.00 27.59 96 LEU C O 1
ATOM 7559 N N . LEU C 1 95 ? -46.803 -35.446 100.920 1.00 28.26 97 LEU C N 1
ATOM 7560 C CA . LEU C 1 95 ? -47.247 -34.650 102.083 1.00 28.00 97 LEU C CA 1
ATOM 7561 C C . LEU C 1 95 ? -46.692 -35.110 103.437 1.00 26.81 97 LEU C C 1
ATOM 7562 O O . LEU C 1 95 ? -46.885 -34.422 104.428 1.00 27.36 97 LEU C O 1
ATOM 7567 N N . LEU C 1 96 ? -46.068 -36.277 103.478 1.00 24.79 98 LEU C N 1
ATOM 7568 C CA . LEU C 1 96 ? -45.340 -36.769 104.660 1.00 27.02 98 LEU C CA 1
ATOM 7569 C C . LEU C 1 96 ? -43.847 -36.370 104.646 1.00 26.82 98 LEU C C 1
ATOM 7570 O O . LEU C 1 96 ? -43.163 -36.515 105.662 1.00 26.18 98 LEU C O 1
ATOM 7575 N N . MET C 1 97 ? -43.332 -35.914 103.508 1.00 24.11 99 MET C N 1
ATOM 7576 C CA . MET C 1 97 ? -42.016 -35.274 103.492 1.00 25.00 99 MET C CA 1
ATOM 7577 C C . MET C 1 97 ? -42.028 -33.960 104.281 1.00 25.58 99 MET C C 1
ATOM 7578 O O . MET C 1 97 ? -43.065 -33.296 104.417 1.00 24.01 99 MET C O 1
ATOM 7583 N N . LYS C 1 98 ? -40.852 -33.545 104.745 1.00 26.94 100 LYS C N 1
ATOM 7584 C CA . LYS C 1 98 ? -40.700 -32.152 105.199 1.00 28.58 100 LYS C CA 1
ATOM 7585 C C . LYS C 1 98 ? -41.095 -31.202 104.058 1.00 25.12 100 LYS C C 1
ATOM 7586 O O . LYS C 1 98 ? -40.739 -31.448 102.915 1.00 24.46 100 LYS C O 1
ATOM 7592 N N . PRO C 1 99 ? -41.790 -30.095 104.365 1.00 28.26 101 PRO C N 1
ATOM 7593 C CA . PRO C 1 99 ? -42.278 -29.215 103.282 1.00 27.15 101 PRO C CA 1
ATOM 7594 C C . PRO C 1 99 ? -41.202 -28.775 102.285 1.00 24.37 101 PRO C C 1
ATOM 7595 O O . PRO C 1 99 ? -41.397 -28.851 101.061 1.00 20.67 101 PRO C O 1
ATOM 7599 N N . ALA C 1 100 ? -40.052 -28.356 102.805 1.00 23.63 102 ALA C N 1
ATOM 7600 C CA . ALA C 1 100 ? -39.000 -27.832 101.937 1.00 24.29 102 ALA C CA 1
ATOM 7601 C C . ALA C 1 100 ? -38.455 -28.925 101.013 1.00 24.40 102 ALA C C 1
ATOM 7602 O O . ALA C 1 100 ? -38.190 -28.678 99.833 1.00 23.97 102 ALA C O 1
ATOM 7604 N N . ASP C 1 101 ? -38.294 -30.125 101.564 1.00 23.68 103 ASP C N 1
ATOM 7605 C CA . ASP C 1 101 ? -37.913 -31.297 100.770 1.00 23.41 103 ASP C CA 1
ATOM 7606 C C . ASP C 1 101 ? -38.978 -31.606 99.699 1.00 23.31 103 ASP C C 1
ATOM 7607 O O . ASP C 1 101 ? -38.626 -31.870 98.548 1.00 20.17 103 ASP C O 1
ATOM 7612 N N . ARG C 1 102 ? -40.258 -31.490 100.061 1.00 23.53 104 ARG C N 1
ATOM 7613 C CA . ARG C 1 102 ? -41.316 -31.651 99.068 1.00 23.93 104 ARG C CA 1
ATOM 7614 C C . ARG C 1 102 ? -41.175 -30.627 97.964 1.00 23.37 104 ARG C C 1
ATOM 7615 O O . ARG C 1 102 ? -41.155 -30.986 96.750 1.00 22.41 104 ARG C O 1
ATOM 7623 N N . HIS C 1 103 ? -41.119 -29.356 98.365 1.00 23.25 105 HIS C N 1
ATOM 7624 C CA . HIS C 1 103 ? -41.041 -28.280 97.431 1.00 23.61 105 HIS C CA 1
ATOM 7625 C C . HIS C 1 103 ? -39.803 -28.402 96.550 1.00 24.65 105 HIS C C 1
ATOM 7626 O O . HIS C 1 103 ? -39.897 -28.122 95.373 1.00 22.21 105 HIS C O 1
ATOM 7633 N N . ALA C 1 104 ? -38.682 -28.882 97.099 1.00 24.42 106 ALA C N 1
ATOM 7634 C CA . ALA C 1 104 ? -37.488 -29.049 96.314 1.00 24.70 106 ALA C CA 1
ATOM 7635 C C . ALA C 1 104 ? -37.669 -30.097 95.241 1.00 26.15 106 ALA C C 1
ATOM 7636 O O . ALA C 1 104 ? -37.221 -29.882 94.099 1.00 26.96 106 ALA C O 1
ATOM 7638 N N . PHE C 1 105 ? -38.292 -31.233 95.596 1.00 27.24 107 PHE C N 1
ATOM 7639 C CA . PHE C 1 105 ? -38.537 -32.286 94.631 1.00 25.28 107 PHE C CA 1
ATOM 7640 C C . PHE C 1 105 ? -39.477 -31.791 93.561 1.00 25.31 107 PHE C C 1
ATOM 7641 O O . PHE C 1 105 ? -39.187 -31.942 92.345 1.00 22.52 107 PHE C O 1
ATOM 7649 N N . LEU C 1 106 ? -40.572 -31.149 93.997 1.00 24.59 108 LEU C N 1
ATOM 7650 C CA . LEU C 1 106 ? -41.556 -30.610 93.037 1.00 24.85 108 LEU C CA 1
ATOM 7651 C C . LEU C 1 106 ? -40.947 -29.569 92.102 1.00 24.27 108 LEU C C 1
ATOM 7652 O O . LEU C 1 106 ? -41.294 -29.556 90.909 1.00 23.98 108 LEU C O 1
ATOM 7657 N N . THR C 1 107 ? -40.034 -28.734 92.622 1.00 23.34 109 THR C N 1
ATOM 7658 C CA . THR C 1 107 ? -39.344 -27.699 91.839 1.00 25.77 109 THR C CA 1
ATOM 7659 C C . THR C 1 107 ? -38.401 -28.334 90.827 1.00 26.12 109 THR C C 1
ATOM 7660 O O . THR C 1 107 ? -38.386 -27.957 89.656 1.00 23.69 109 THR C O 1
ATOM 7664 N N . GLU C 1 108 ? -37.624 -29.307 91.290 1.00 27.77 110 GLU C N 1
ATOM 7665 C CA . GLU C 1 108 ? -36.765 -30.104 90.421 1.00 29.55 110 GLU C CA 1
ATOM 7666 C C . GLU C 1 108 ? -37.561 -30.747 89.286 1.00 27.86 110 GLU C C 1
ATOM 7667 O O . GLU C 1 108 ? -37.106 -30.746 88.145 1.00 27.36 110 GLU C O 1
ATOM 7673 N N . THR C 1 109 ? -38.740 -31.273 89.600 1.00 25.49 111 THR C N 1
ATOM 7674 C CA . THR C 1 109 ? -39.546 -32.008 88.617 1.00 25.71 111 THR C CA 1
ATOM 7675 C C . THR C 1 109 ? -40.293 -31.127 87.584 1.00 27.18 111 THR C C 1
ATOM 7676 O O . THR C 1 109 ? -40.241 -31.370 86.337 1.00 22.46 111 THR C O 1
ATOM 7680 N N . PHE C 1 110 ? -40.952 -30.103 88.108 1.00 24.88 112 PHE C N 1
ATOM 7681 C CA . PHE C 1 110 ? -41.962 -29.347 87.400 1.00 24.48 112 PHE C CA 1
ATOM 7682 C C . PHE C 1 110 ? -41.563 -27.954 86.965 1.00 24.60 112 PHE C C 1
ATOM 7683 O O . PHE C 1 110 ? -42.263 -27.373 86.142 1.00 22.28 112 PHE C O 1
ATOM 7691 N N . SER C 1 111 ? -40.474 -27.396 87.499 1.00 24.51 113 SER C N 1
ATOM 7692 C CA . SER C 1 111 ? -40.103 -26.047 87.109 1.00 26.27 113 SER C CA 1
ATOM 7693 C C . SER C 1 111 ? -39.359 -26.043 85.785 1.00 27.95 113 SER C C 1
ATOM 7694 O O . SER C 1 111 ? -38.431 -26.818 85.555 1.00 26.70 113 SER C O 1
ATOM 7697 N N . ASP C 1 112 ? -39.716 -25.067 84.974 1.00 32.16 114 ASP C N 1
ATOM 7698 C CA . ASP C 1 112 ? -39.108 -24.901 83.695 1.00 34.83 114 ASP C CA 1
ATOM 7699 C C . ASP C 1 112 ? -37.763 -24.182 83.883 1.00 35.47 114 ASP C C 1
ATOM 7700 O O . ASP C 1 112 ? -36.723 -24.711 83.483 1.00 37.37 114 ASP C O 1
ATOM 7705 N N . LYS C 1 113 ? -37.796 -23.002 84.503 1.00 38.33 115 LYS C N 1
ATOM 7706 C CA . LYS C 1 113 ? -36.587 -22.230 84.950 1.00 40.72 115 LYS C CA 1
ATOM 7707 C C . LYS C 1 113 ? -35.579 -23.021 85.810 1.00 39.34 115 LYS C C 1
ATOM 7708 O O . LYS C 1 113 ? -34.365 -22.928 85.608 1.00 36.31 115 LYS C O 1
ATOM 7714 N N . ASP C 1 114 ? -36.098 -23.753 86.791 1.00 34.29 116 ASP C N 1
ATOM 7715 C CA . ASP C 1 114 ? -35.290 -24.308 87.884 1.00 34.42 116 ASP C CA 1
ATOM 7716 C C . ASP C 1 114 ? -35.281 -25.838 87.986 1.00 32.75 116 ASP C C 1
ATOM 7717 O O . ASP C 1 114 ? -34.757 -26.402 88.962 1.00 29.52 116 ASP C O 1
ATOM 7722 N N . GLY C 1 115 ? -35.847 -26.523 86.990 1.00 28.97 117 GLY C N 1
ATOM 7723 C CA . GLY C 1 115 ? -35.837 -27.976 86.983 1.00 27.98 117 GLY C CA 1
ATOM 7724 C C . GLY C 1 115 ? -36.002 -28.586 85.604 1.00 27.69 117 GLY C C 1
ATOM 7725 O O . GLY C 1 115 ? -35.623 -27.976 84.598 1.00 27.48 117 GLY C O 1
ATOM 7726 N N . PHE C 1 116 ? -36.598 -29.775 85.574 1.00 26.74 118 PHE C N 1
ATOM 7727 C CA . PHE C 1 116 ? -36.752 -30.547 84.353 1.00 28.22 118 PHE C CA 1
ATOM 7728 C C . PHE C 1 116 ? -38.011 -30.199 83.550 1.00 29.64 118 PHE C C 1
ATOM 7729 O O . PHE C 1 116 ? -38.194 -30.751 82.450 1.00 30.04 118 PHE C O 1
ATOM 7737 N N . GLY C 1 117 ? -38.869 -29.336 84.100 1.00 26.65 119 GLY C N 1
ATOM 7738 C CA . GLY C 1 117 ? -40.028 -28.820 83.384 1.00 26.81 119 GLY C CA 1
ATOM 7739 C C . GLY C 1 117 ? -41.078 -29.855 82.974 1.00 27.24 119 GLY C C 1
ATOM 7740 O O . GLY C 1 117 ? -41.673 -29.726 81.894 1.00 27.46 119 GLY C O 1
ATOM 7741 N N . PHE C 1 118 ? -41.336 -30.851 83.825 1.00 23.50 120 PHE C N 1
ATOM 7742 C CA . PHE C 1 118 ? -42.439 -31.803 83.563 1.00 25.19 120 PHE C CA 1
ATOM 7743 C C . PHE C 1 118 ? -43.674 -30.910 83.317 1.00 25.83 120 PHE C C 1
ATOM 7744 O O . PHE C 1 118 ? -43.907 -29.958 84.084 1.00 24.52 120 PHE C O 1
ATOM 7752 N N . SER C 1 119 ? -44.419 -31.208 82.240 1.00 25.24 121 SER C N 1
ATOM 7753 C CA . SER C 1 119 ? -45.430 -30.297 81.664 1.00 25.73 121 SER C CA 1
ATOM 7754 C C . SER C 1 119 ? -46.812 -30.911 81.472 1.00 24.55 121 SER C C 1
ATOM 7755 O O . SER C 1 119 ? -47.711 -30.226 81.054 1.00 26.35 121 SER C O 1
ATOM 7758 N N . TYR C 1 120 ? -46.993 -32.186 81.786 1.00 27.10 122 TYR C N 1
ATOM 7759 C CA . TYR C 1 120 ? -48.320 -32.795 81.711 1.00 27.78 122 TYR C CA 1
ATOM 7760 C C . TYR C 1 120 ? -48.511 -33.639 82.948 1.00 28.98 122 TYR C C 1
ATOM 7761 O O . TYR C 1 120 ? -47.578 -34.287 83.392 1.00 34.07 122 TYR C O 1
ATOM 7770 N N . ILE C 1 121 ? -49.678 -33.615 83.564 1.00 27.79 123 ILE C N 1
ATOM 7771 C CA . ILE C 1 121 ? -49.954 -34.592 84.609 1.00 26.92 123 ILE C CA 1
ATOM 7772 C C . ILE C 1 121 ? -51.326 -35.198 84.428 1.00 27.53 123 ILE C C 1
ATOM 7773 O O . ILE C 1 121 ? -52.228 -34.555 83.867 1.00 26.07 123 ILE C O 1
ATOM 7778 N N . ARG C 1 122 ? -51.453 -36.448 84.888 1.00 24.66 124 ARG C N 1
ATOM 7779 C CA . ARG C 1 122 ? -52.674 -37.205 84.856 1.00 26.15 124 ARG C CA 1
ATOM 7780 C C . ARG C 1 122 ? -53.249 -37.429 86.286 1.00 26.90 124 ARG C C 1
ATOM 7781 O O . ARG C 1 122 ? -52.518 -37.733 87.220 1.00 25.55 124 ARG C O 1
ATOM 7789 N N . ILE C 1 123 ? -54.551 -37.260 86.448 1.00 26.59 125 ILE C N 1
ATOM 7790 C CA . ILE C 1 123 ? -55.222 -37.497 87.734 1.00 28.65 125 ILE C CA 1
ATOM 7791 C C . ILE C 1 123 ? -56.515 -38.284 87.534 1.00 29.99 125 ILE C C 1
ATOM 7792 O O . ILE C 1 123 ? -57.057 -38.375 86.397 1.00 26.10 125 ILE C O 1
ATOM 7797 N N . SER C 1 124 ? -57.001 -38.848 88.643 1.00 30.96 126 SER C N 1
ATOM 7798 C CA . SER C 1 124 ? -58.243 -39.635 88.655 1.00 34.06 126 SER C CA 1
ATOM 7799 C C . SER C 1 124 ? -59.460 -38.721 88.934 1.00 38.65 126 SER C C 1
ATOM 7800 O O . SER C 1 124 ? -59.365 -37.708 89.666 1.00 36.91 126 SER C O 1
ATOM 7803 N N . ILE C 1 125 ? -60.587 -39.073 88.313 1.00 37.07 127 ILE C N 1
ATOM 7804 C CA . ILE C 1 125 ? -61.862 -38.435 88.556 1.00 38.45 127 ILE C CA 1
ATOM 7805 C C . ILE C 1 125 ? -62.516 -39.422 89.522 1.00 39.27 127 ILE C C 1
ATOM 7806 O O . ILE C 1 125 ? -62.957 -40.509 89.131 1.00 36.17 127 ILE C O 1
ATOM 7811 N N . GLY C 1 126 ? -62.529 -39.051 90.799 1.00 39.49 128 GLY C N 1
ATOM 7812 C CA . GLY C 1 126 ? -62.794 -40.014 91.860 1.00 38.23 128 GLY C CA 1
ATOM 7813 C C . GLY C 1 126 ? -61.555 -40.857 92.026 1.00 39.92 128 GLY C C 1
ATOM 7814 O O . GLY C 1 126 ? -60.443 -40.382 91.758 1.00 38.52 128 GLY C O 1
ATOM 7815 N N . CYS C 1 127 ? -61.736 -42.105 92.437 1.00 39.29 129 CYS C N 1
ATOM 7816 C CA . CYS C 1 127 ? -60.610 -42.930 92.837 1.00 40.12 129 CYS C CA 1
ATOM 7817 C C . CYS C 1 127 ? -59.853 -43.528 91.669 1.00 39.95 129 CYS C C 1
ATOM 7818 O O . CYS C 1 127 ? -60.349 -43.580 90.560 1.00 39.52 129 CYS C O 1
ATOM 7821 N N . SER C 1 128 ? -58.618 -43.926 91.944 1.00 36.04 130 SER C N 1
ATOM 7822 C CA . SER C 1 128 ? -57.923 -44.918 91.159 1.00 35.91 130 SER C CA 1
ATOM 7823 C C . SER C 1 128 ? -57.610 -46.065 92.111 1.00 34.23 130 SER C C 1
ATOM 7824 O O . SER C 1 128 ? -58.112 -46.099 93.250 1.00 37.01 130 SER C O 1
ATOM 7827 N N . ASP C 1 129 ? -56.805 -47.012 91.651 1.00 35.53 131 ASP C N 1
ATOM 7828 C CA . ASP C 1 129 ? -56.143 -47.972 92.548 1.00 33.89 131 ASP C CA 1
ATOM 7829 C C . ASP C 1 129 ? -54.941 -47.413 93.364 1.00 36.02 131 ASP C C 1
ATOM 7830 O O . ASP C 1 129 ? -54.344 -48.165 94.162 1.00 33.50 131 ASP C O 1
ATOM 7835 N N . PHE C 1 130 ? -54.614 -46.124 93.161 1.00 34.73 132 PHE C N 1
ATOM 7836 C CA . PHE C 1 130 ? -53.653 -45.372 94.001 1.00 34.23 132 PHE C CA 1
ATOM 7837 C C . PHE C 1 130 ? -54.308 -44.168 94.634 1.00 36.96 132 PHE C C 1
ATOM 7838 O O . PHE C 1 130 ? -53.786 -43.032 94.646 1.00 36.94 132 PHE C O 1
ATOM 7846 N N . SER C 1 131 ? -55.502 -44.458 95.150 1.00 38.10 133 SER C N 1
ATOM 7847 C CA . SER C 1 131 ? -56.244 -43.590 96.013 1.00 37.27 133 SER C CA 1
ATOM 7848 C C . SER C 1 131 ? -56.197 -44.263 97.367 1.00 36.56 133 SER C C 1
ATOM 7849 O O . SER C 1 131 ? -55.625 -45.346 97.502 1.00 37.18 133 SER C O 1
ATOM 7852 N N . LEU C 1 132 ? -56.736 -43.585 98.363 1.00 35.38 134 LEU C N 1
ATOM 7853 C CA . LEU C 1 132 ? -56.675 -44.025 99.748 1.00 40.24 134 LEU C CA 1
ATOM 7854 C C . LEU C 1 132 ? -57.988 -44.701 100.181 1.00 42.25 134 LEU C C 1
ATOM 7855 O O . LEU C 1 132 ? -58.124 -45.091 101.324 1.00 42.53 134 LEU C O 1
ATOM 7860 N N . SER C 1 133 ? -58.954 -44.793 99.267 1.00 43.19 135 SER C N 1
ATOM 7861 C CA . SER C 1 133 ? -60.210 -45.515 99.469 1.00 45.34 135 SER C CA 1
ATOM 7862 C C . SER C 1 133 ? -60.870 -45.656 98.111 1.00 48.01 135 SER C C 1
ATOM 7863 O O . SER C 1 133 ? -60.524 -44.922 97.193 1.00 49.60 135 SER C O 1
ATOM 7866 N N . GLU C 1 134 ? -61.811 -46.583 97.975 1.00 49.67 136 GLU C N 1
ATOM 7867 C CA . GLU C 1 134 ? -62.666 -46.625 96.775 1.00 49.79 136 GLU C CA 1
ATOM 7868 C C . GLU C 1 134 ? -63.780 -45.612 96.985 1.00 47.24 136 GLU C C 1
ATOM 7869 O O . GLU C 1 134 ? -64.447 -45.630 98.018 1.00 51.99 136 GLU C O 1
ATOM 7875 N N . TYR C 1 135 ? -63.974 -44.717 96.022 1.00 43.67 137 TYR C N 1
ATOM 7876 C CA . TYR C 1 135 ? -64.921 -43.621 96.170 1.00 41.94 137 TYR C CA 1
ATOM 7877 C C . TYR C 1 135 ? -65.141 -42.920 94.820 1.00 43.32 137 TYR C C 1
ATOM 7878 O O . TYR C 1 135 ? -64.261 -42.946 93.943 1.00 46.59 137 TYR C O 1
ATOM 7887 N N . THR C 1 136 ? -66.299 -42.275 94.679 1.00 41.28 138 THR C N 1
ATOM 7888 C CA . THR C 1 136 ? -66.576 -41.352 93.581 1.00 40.91 138 THR C CA 1
ATOM 7889 C C . THR C 1 136 ? -67.012 -40.033 94.180 1.00 37.03 138 THR C C 1
ATOM 7890 O O . THR C 1 136 ? -67.194 -39.925 95.399 1.00 38.92 138 THR C O 1
ATOM 7894 N N . CYS C 1 137 ? -67.179 -39.024 93.341 1.00 34.13 139 CYS C N 1
ATOM 7895 C CA . CYS C 1 137 ? -67.673 -37.714 93.793 1.00 37.48 139 CYS C CA 1
ATOM 7896 C C . CYS C 1 137 ? -69.220 -37.604 93.861 1.00 37.39 139 CYS C C 1
ATOM 7897 O O . CYS C 1 137 ? -69.782 -36.494 93.984 1.00 35.01 139 CYS C O 1
ATOM 7900 N N . CYS C 1 138 ? -69.893 -38.742 93.797 1.00 38.17 140 CYS C N 1
ATOM 7901 C CA . CYS C 1 138 ? -71.349 -38.785 93.929 1.00 45.22 140 CYS C CA 1
ATOM 7902 C C . CYS C 1 138 ? -71.772 -40.226 94.227 1.00 43.86 140 CYS C C 1
ATOM 7903 O O . CYS C 1 138 ? -72.482 -40.863 93.432 1.00 45.00 140 CYS C O 1
ATOM 7906 N N . ASP C 1 139 ? -71.321 -40.743 95.364 1.00 44.88 141 ASP C N 1
ATOM 7907 C CA . ASP C 1 139 ? -71.609 -42.136 95.766 1.00 50.29 141 ASP C CA 1
ATOM 7908 C C . ASP C 1 139 ? -73.081 -42.310 96.235 1.00 49.92 141 ASP C C 1
ATOM 7909 O O . ASP C 1 139 ? -73.560 -43.442 96.352 1.00 48.32 141 ASP C O 1
ATOM 7914 N N . THR C 1 140 ? -73.773 -41.196 96.496 1.00 50.14 142 THR C N 1
ATOM 7915 C CA . THR C 1 140 ? -75.203 -41.195 96.819 1.00 56.44 142 THR C CA 1
ATOM 7916 C C . THR C 1 140 ? -76.018 -40.759 95.587 1.00 55.34 142 THR C C 1
ATOM 7917 O O . THR C 1 140 ? -75.752 -39.691 95.028 1.00 55.51 142 THR C O 1
ATOM 7921 N N . LYS C 1 141 ? -77.012 -41.581 95.204 1.00 62.84 143 LYS C N 1
ATOM 7922 C CA . LYS C 1 141 ? -77.949 -41.326 94.063 1.00 61.46 143 LYS C CA 1
ATOM 7923 C C . LYS C 1 141 ? -78.436 -39.869 93.887 1.00 62.28 143 LYS C C 1
ATOM 7924 O O . LYS C 1 141 ? -78.947 -39.281 94.832 1.00 68.55 143 LYS C O 1
ATOM 7930 N N . GLY C 1 142 ? -78.300 -39.306 92.681 1.00 59.36 144 GLY C N 1
ATOM 7931 C CA . GLY C 1 142 ? -78.801 -37.960 92.381 1.00 57.96 144 GLY C CA 1
ATOM 7932 C C . GLY C 1 142 ? -77.690 -36.947 92.211 1.00 59.77 144 GLY C C 1
ATOM 7933 O O . GLY C 1 142 ? -77.107 -36.498 93.190 1.00 57.43 144 GLY C O 1
ATOM 7934 N N . ILE C 1 143 ? -77.431 -36.556 90.966 1.00 66.97 145 ILE C N 1
ATOM 7935 C CA . ILE C 1 143 ? -76.309 -35.672 90.615 1.00 72.40 145 ILE C CA 1
ATOM 7936 C C . ILE C 1 143 ? -76.154 -34.448 91.516 1.00 77.02 145 ILE C C 1
ATOM 7937 O O . ILE C 1 143 ? -75.034 -33.974 91.709 1.00 80.20 145 ILE C O 1
ATOM 7942 N N . GLU C 1 144 ? -77.267 -33.937 92.054 1.00 79.09 146 GLU C N 1
ATOM 7943 C CA . GLU C 1 144 ? -77.233 -32.787 92.971 1.00 75.84 146 GLU C CA 1
ATOM 7944 C C . GLU C 1 144 ? -76.599 -33.110 94.351 1.00 66.17 146 GLU C C 1
ATOM 7945 O O . GLU C 1 144 ? -76.392 -32.211 95.157 1.00 66.80 146 GLU C O 1
ATOM 7951 N N . ASN C 1 145 ? -76.276 -34.384 94.596 1.00 59.83 147 ASN C N 1
ATOM 7952 C CA . ASN C 1 145 ? -75.323 -34.786 95.650 1.00 60.98 147 ASN C CA 1
ATOM 7953 C C . ASN C 1 145 ? -73.840 -34.439 95.370 1.00 60.01 147 ASN C C 1
ATOM 7954 O O . ASN C 1 145 ? -73.030 -34.464 96.299 1.00 59.55 147 ASN C O 1
ATOM 7959 N N . PHE C 1 146 ? -73.484 -34.131 94.118 1.00 58.56 148 PHE C N 1
ATOM 7960 C CA . PHE C 1 146 ? -72.069 -34.051 93.702 1.00 55.42 148 PHE C CA 1
ATOM 7961 C C . PHE C 1 146 ? -71.172 -33.193 94.597 1.00 51.33 148 PHE C C 1
ATOM 7962 O O . PHE C 1 146 ? -71.436 -31.997 94.842 1.00 46.58 148 PHE C O 1
ATOM 7970 N N . ALA C 1 147 ? -70.071 -33.810 95.015 1.00 46.60 149 ALA C N 1
ATOM 7971 C CA . ALA C 1 147 ? -69.124 -33.166 95.905 1.00 44.49 149 ALA C CA 1
ATOM 7972 C C . ALA C 1 147 ? -67.741 -33.730 95.670 1.00 38.93 149 ALA C C 1
ATOM 7973 O O . ALA C 1 147 ? -67.575 -34.952 95.619 1.00 39.09 149 ALA C O 1
ATOM 7975 N N . LEU C 1 148 ? -66.749 -32.851 95.561 1.00 39.88 150 LEU C N 1
ATOM 7976 C CA . LEU C 1 148 ? -65.363 -33.288 95.759 1.00 40.17 150 LEU C CA 1
ATOM 7977 C C . LEU C 1 148 ? -65.239 -33.851 97.196 1.00 42.32 150 LEU C C 1
ATOM 7978 O O . LEU C 1 148 ? -65.870 -33.343 98.125 1.00 41.00 150 LEU C O 1
ATOM 7983 N N . GLN C 1 149 ? -64.495 -34.946 97.338 1.00 42.79 151 GLN C N 1
ATOM 7984 C CA . GLN C 1 149 ? -64.433 -35.727 98.579 1.00 43.44 151 GLN C CA 1
ATOM 7985 C C . GLN C 1 149 ? -63.142 -35.439 99.394 1.00 42.24 151 GLN C C 1
ATOM 7986 O O . GLN C 1 149 ? -62.367 -34.557 99.034 1.00 40.12 151 GLN C O 1
ATOM 7992 N N . SER C 1 150 ? -62.937 -36.144 100.513 1.00 42.06 152 SER C N 1
ATOM 7993 C CA . SER C 1 150 ? -61.805 -35.846 101.395 1.00 39.74 152 SER C CA 1
ATOM 7994 C C . SER C 1 150 ? -60.478 -36.007 100.656 1.00 39.01 152 SER C C 1
ATOM 7995 O O . SER C 1 150 ? -59.601 -35.146 100.773 1.00 40.25 152 SER C O 1
ATOM 7998 N N . GLU C 1 151 ? -60.351 -37.060 99.856 1.00 37.00 153 GLU C N 1
ATOM 7999 C CA . GLU C 1 151 ? -59.124 -37.244 99.108 1.00 39.05 153 GLU C CA 1
ATOM 8000 C C . GLU C 1 151 ? -58.746 -36.017 98.262 1.00 37.95 153 GLU C C 1
ATOM 8001 O O . GLU C 1 151 ? -57.572 -35.611 98.297 1.00 34.57 153 GLU C O 1
ATOM 8007 N N . GLU C 1 152 ? -59.713 -35.395 97.568 1.00 36.46 154 GLU C N 1
ATOM 8008 C CA . GLU C 1 152 ? -59.405 -34.219 96.754 1.00 37.34 154 GLU C CA 1
ATOM 8009 C C . GLU C 1 152 ? -58.983 -33.088 97.665 1.00 41.21 154 GLU C C 1
ATOM 8010 O O . GLU C 1 152 ? -58.042 -32.343 97.359 1.00 35.61 154 GLU C O 1
ATOM 8016 N N . LYS C 1 153 ? -59.690 -32.950 98.787 1.00 43.82 155 LYS C N 1
ATOM 8017 C CA . LYS C 1 153 ? -59.526 -31.759 99.619 1.00 42.98 155 LYS C CA 1
ATOM 8018 C C . LYS C 1 153 ? -58.240 -31.810 100.431 1.00 36.40 155 LYS C C 1
ATOM 8019 O O . LYS C 1 153 ? -57.571 -30.785 100.555 1.00 32.45 155 LYS C O 1
ATOM 8025 N N . ASP C 1 154 ? -57.878 -33.006 100.898 1.00 35.99 156 ASP C N 1
ATOM 8026 C CA . ASP C 1 154 ? -56.725 -33.229 101.780 1.00 36.70 156 ASP C CA 1
ATOM 8027 C C . ASP C 1 154 ? -55.425 -33.629 101.061 1.00 37.43 156 ASP C C 1
ATOM 8028 O O . ASP C 1 154 ? -54.365 -33.430 101.621 1.00 35.54 156 ASP C O 1
ATOM 8033 N N . TYR C 1 155 ? -55.505 -34.197 99.858 1.00 32.41 157 TYR C N 1
ATOM 8034 C CA . TYR C 1 155 ? -54.314 -34.689 99.159 1.00 34.91 157 TYR C CA 1
ATOM 8035 C C . TYR C 1 155 ? -54.130 -34.116 97.758 1.00 32.21 157 TYR C C 1
ATOM 8036 O O . TYR C 1 155 ? -53.110 -33.499 97.485 1.00 32.35 157 TYR C O 1
ATOM 8045 N N . ILE C 1 156 ? -55.122 -34.289 96.886 1.00 30.16 158 ILE C N 1
ATOM 8046 C CA . ILE C 1 156 ? -54.900 -33.996 95.454 1.00 31.23 158 ILE C CA 1
ATOM 8047 C C . ILE C 1 156 ? -54.706 -32.494 95.291 1.00 31.96 158 ILE C C 1
ATOM 8048 O O . ILE C 1 156 ? -53.658 -32.045 94.812 1.00 30.80 158 ILE C O 1
ATOM 8053 N N . LEU C 1 157 ? -55.699 -31.726 95.752 1.00 32.27 159 LEU C N 1
ATOM 8054 C CA . LEU C 1 157 ? -55.708 -30.270 95.586 1.00 32.17 159 LEU C CA 1
ATOM 8055 C C . LEU C 1 157 ? -54.509 -29.512 96.197 1.00 30.80 159 LEU C C 1
ATOM 8056 O O . LEU C 1 157 ? -53.900 -28.694 95.525 1.00 30.51 159 LEU C O 1
ATOM 8061 N N . PRO C 1 158 ? -54.167 -29.764 97.472 1.00 29.15 160 PRO C N 1
ATOM 8062 C CA . PRO C 1 158 ? -52.953 -29.115 98.003 1.00 28.10 160 P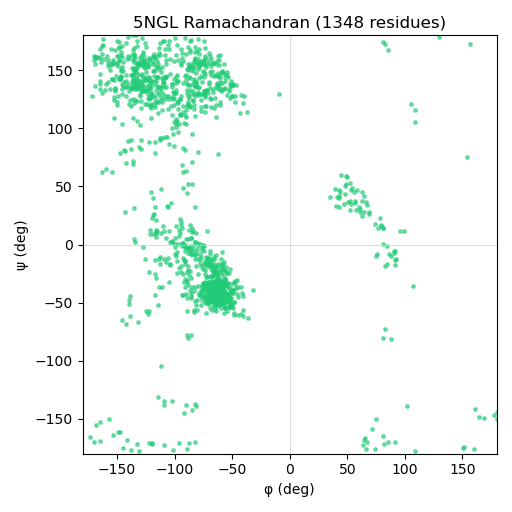RO C CA 1
ATOM 8063 C C . PRO C 1 158 ? -51.712 -29.307 97.109 1.00 26.94 160 PRO C C 1
ATOM 8064 O O . PRO C 1 158 ? -51.016 -28.355 96.787 1.00 26.65 160 PRO C O 1
ATOM 8068 N N . ILE C 1 159 ? -51.498 -30.532 96.670 1.00 25.98 161 ILE C N 1
ATOM 8069 C CA . ILE C 1 159 ? -50.353 -30.878 95.846 1.00 26.43 161 ILE C CA 1
ATOM 8070 C C . ILE C 1 159 ? -50.452 -30.218 94.479 1.00 26.85 161 ILE C C 1
ATOM 8071 O O . ILE C 1 159 ? -49.474 -29.611 94.021 1.00 26.67 161 ILE C O 1
ATOM 8076 N N . LEU C 1 160 ? -51.634 -30.287 93.847 1.00 26.95 162 LEU C N 1
ATOM 8077 C CA . LEU C 1 160 ? -51.797 -29.650 92.536 1.00 28.58 162 LEU C CA 1
ATOM 8078 C C . LEU C 1 160 ? -51.566 -28.159 92.609 1.00 26.95 162 LEU C C 1
ATOM 8079 O O . LEU C 1 160 ? -50.966 -27.614 91.697 1.00 25.47 162 LEU C O 1
ATOM 8084 N N . LYS C 1 161 ? -52.016 -27.510 93.688 1.00 26.56 163 LYS C N 1
ATOM 8085 C CA . LYS C 1 161 ? -51.783 -26.065 93.889 1.00 29.08 163 LYS C CA 1
ATOM 8086 C C . LYS C 1 161 ? -50.317 -25.750 94.014 1.00 27.46 163 LYS C C 1
ATOM 8087 O O . LYS C 1 161 ? -49.832 -24.754 93.478 1.00 27.45 163 LYS C O 1
ATOM 8093 N N . GLU C 1 162 ? -49.616 -26.632 94.713 1.00 28.51 164 GLU C N 1
ATOM 8094 C CA . GLU C 1 162 ? -48.173 -26.516 94.861 1.00 28.55 164 GLU C CA 1
ATOM 8095 C C . GLU C 1 162 ? -47.477 -26.676 93.495 1.00 26.42 164 GLU C C 1
ATOM 8096 O O . GLU C 1 162 ? -46.604 -25.892 93.153 1.00 25.22 164 GLU C O 1
ATOM 8102 N N . ILE C 1 163 ? -47.890 -27.668 92.724 1.00 26.16 165 ILE C N 1
ATOM 8103 C CA . ILE C 1 163 ? -47.370 -27.846 91.357 1.00 27.10 165 ILE C CA 1
ATOM 8104 C C . ILE C 1 163 ? -47.643 -26.610 90.464 1.00 27.25 165 ILE C C 1
ATOM 8105 O O . ILE C 1 163 ? -46.738 -26.135 89.767 1.00 28.76 165 ILE C O 1
ATOM 8110 N N . LEU C 1 164 ? -48.878 -26.112 90.502 1.00 30.04 166 LEU C N 1
ATOM 8111 C CA . LEU C 1 164 ? -49.295 -24.927 89.741 1.00 30.71 166 LEU C CA 1
ATOM 8112 C C . LEU C 1 164 ? -48.581 -23.638 90.119 1.00 29.33 166 LEU C C 1
ATOM 8113 O O . LEU C 1 164 ? -48.336 -22.792 89.248 1.00 28.50 166 LEU C O 1
ATOM 8118 N N . ALA C 1 165 ? -48.223 -23.467 91.388 1.00 27.58 167 ALA C N 1
ATOM 8119 C CA . ALA C 1 165 ? -47.390 -22.286 91.740 1.00 25.72 167 ALA C CA 1
ATOM 8120 C C . ALA C 1 165 ? -46.005 -22.384 91.134 1.00 23.72 167 ALA C C 1
ATOM 8121 O O . ALA C 1 165 ? -45.387 -21.376 90.806 1.00 24.30 167 ALA C O 1
ATOM 8123 N N . ILE C 1 166 ? -45.512 -23.603 90.998 1.00 22.31 168 ILE C N 1
ATOM 8124 C CA . ILE C 1 166 ? -44.229 -23.852 90.377 1.00 23.64 168 ILE C CA 1
ATOM 8125 C C . ILE C 1 166 ? -44.320 -23.757 88.839 1.00 25.55 168 ILE C C 1
ATOM 8126 O O . ILE C 1 166 ? -43.410 -23.204 88.205 1.00 25.48 168 ILE C O 1
ATOM 8131 N N . ASN C 1 167 ? -45.376 -24.330 88.264 1.00 26.92 169 ASN C N 1
ATOM 8132 C CA . ASN C 1 167 ? -45.566 -24.416 86.782 1.00 28.84 169 ASN C CA 1
ATOM 8133 C C . ASN C 1 167 ? -47.043 -24.098 86.447 1.00 27.93 169 ASN C C 1
ATOM 8134 O O . ASN C 1 167 ? -47.866 -25.018 86.324 1.00 26.00 169 ASN C O 1
ATOM 8139 N N . PRO C 1 168 ? -47.391 -22.787 86.363 1.00 28.38 170 PRO C N 1
ATOM 8140 C CA . PRO C 1 168 ? -48.814 -22.416 86.241 1.00 30.22 170 PRO C CA 1
ATOM 8141 C C . PRO C 1 168 ? -49.478 -22.923 84.950 1.00 33.56 170 PRO C C 1
ATOM 8142 O O . PRO C 1 168 ? -50.682 -23.231 84.951 1.00 36.07 170 PRO C O 1
ATOM 8146 N N . SER C 1 169 ? -48.681 -23.043 83.893 1.00 34.22 171 SER C N 1
ATOM 8147 C CA . SER C 1 169 ? -49.158 -23.465 82.584 1.00 35.16 171 SER C CA 1
ATOM 8148 C C . SER C 1 169 ? -49.288 -25.005 82.402 1.00 36.18 171 SER C C 1
ATOM 8149 O O . SER C 1 169 ? -49.663 -25.461 81.306 1.00 33.42 171 SER C O 1
ATOM 8152 N N . ILE C 1 170 ? -49.011 -25.807 83.442 1.00 33.90 172 ILE C N 1
ATOM 8153 C CA . ILE C 1 170 ? -49.044 -27.277 83.306 1.00 32.31 172 ILE C CA 1
ATOM 8154 C C . ILE C 1 170 ? -50.396 -27.773 82.799 1.00 31.65 172 ILE C C 1
ATOM 8155 O O . ILE C 1 170 ? -51.445 -27.226 83.159 1.00 32.56 172 ILE C O 1
ATOM 8160 N N . LYS C 1 171 ? -50.359 -28.823 81.986 1.00 30.07 173 LYS C N 1
ATOM 8161 C CA . LYS C 1 171 ? -51.565 -29.446 81.479 1.00 28.74 173 LYS C CA 1
ATOM 8162 C C . LYS C 1 171 ? -51.976 -30.574 82.381 1.00 28.09 173 LYS C C 1
ATOM 8163 O O . LYS C 1 171 ? -51.146 -31.371 82.838 1.00 26.30 173 LYS C O 1
ATOM 8169 N N . VAL C 1 172 ? -53.278 -30.662 82.617 1.00 26.48 174 VAL C N 1
ATOM 8170 C CA . VAL C 1 172 ? -53.842 -31.776 83.368 1.00 27.61 174 VAL C CA 1
ATOM 8171 C C . VAL C 1 172 ? -54.787 -32.587 82.492 1.00 27.22 174 VAL C C 1
ATOM 8172 O O . VAL C 1 172 ? -55.742 -32.025 81.927 1.00 29.67 174 VAL C O 1
ATOM 8176 N N . ILE C 1 173 ? -54.556 -33.890 82.416 1.00 27.95 175 ILE C N 1
ATOM 8177 C CA . ILE C 1 173 ? -55.539 -34.826 81.878 1.00 31.11 175 ILE C CA 1
ATOM 8178 C C . ILE C 1 173 ? -56.119 -35.687 83.001 1.00 32.56 175 ILE C C 1
ATOM 8179 O O . ILE C 1 173 ? -55.423 -36.050 83.934 1.00 29.45 175 ILE C O 1
ATOM 8184 N N . ALA C 1 174 ? -57.402 -36.008 82.888 1.00 31.76 176 ALA C N 1
ATOM 8185 C CA . ALA C 1 174 ? -58.147 -36.726 83.903 1.00 33.95 176 ALA C CA 1
ATOM 8186 C C . ALA C 1 174 ? -59.009 -37.830 83.279 1.00 35.50 176 ALA C C 1
ATOM 8187 O O . ALA C 1 174 ? -59.437 -37.712 82.116 1.00 35.49 176 ALA C O 1
ATOM 8189 N N . ALA C 1 175 ? -59.234 -38.900 84.039 1.00 35.03 177 ALA C N 1
ATOM 8190 C CA . ALA C 1 175 ? -60.153 -39.969 83.672 1.00 35.78 177 ALA C CA 1
ATOM 8191 C C . ALA C 1 175 ? -60.757 -40.544 84.937 1.00 41.00 177 ALA C C 1
ATOM 8192 O O . ALA C 1 175 ? -60.037 -40.696 85.920 1.00 40.11 177 ALA C O 1
ATOM 8194 N N . PRO C 1 176 ? -62.056 -40.918 84.916 1.00 43.34 178 PRO C N 1
ATOM 8195 C CA . PRO C 1 176 ? -62.552 -41.780 86.013 1.00 39.79 178 PRO C CA 1
ATOM 8196 C C . PRO C 1 176 ? -62.054 -43.215 85.873 1.00 36.46 178 PRO C C 1
ATOM 8197 O O . PRO C 1 176 ? -61.874 -43.690 84.757 1.00 38.31 178 PRO C O 1
ATOM 8201 N N . TRP C 1 177 ? -61.817 -43.889 86.994 1.00 33.87 179 TRP C N 1
ATOM 8202 C CA . TRP C 1 177 ? -61.624 -45.336 87.001 1.00 35.76 179 TRP C CA 1
ATOM 8203 C C . TRP C 1 177 ? -62.978 -46.027 87.113 1.00 39.18 179 TRP C C 1
ATOM 8204 O O . TRP C 1 177 ? -63.090 -47.182 86.725 1.00 41.96 179 TRP C O 1
ATOM 8215 N N . THR C 1 178 ? -63.989 -45.329 87.642 1.00 43.61 180 THR C N 1
ATOM 8216 C CA . THR C 1 178 ? -65.351 -45.870 87.750 1.00 44.92 180 THR C CA 1
ATOM 8217 C C . THR C 1 178 ? -66.416 -44.795 87.873 1.00 42.74 180 THR C C 1
ATOM 8218 O O . THR C 1 178 ? -66.164 -43.666 88.319 1.00 44.65 180 THR C O 1
ATOM 8222 N N . CYS C 1 179 ? -67.616 -45.168 87.420 1.00 43.83 181 CYS C N 1
ATOM 8223 C CA . CYS C 1 179 ? -68.803 -44.322 87.467 1.00 43.00 181 CYS C CA 1
ATOM 8224 C C . CYS C 1 179 ? -69.340 -44.508 88.879 1.00 37.93 181 CYS C C 1
ATOM 8225 O O . CYS C 1 179 ? -69.129 -45.566 89.441 1.00 31.88 181 CYS C O 1
ATOM 8228 N N . PRO C 1 180 ? -70.036 -43.503 89.434 1.00 37.75 182 PRO C N 1
ATOM 8229 C CA . PRO C 1 180 ? -70.796 -43.737 90.676 1.00 44.85 182 PRO C CA 1
ATOM 8230 C C . PRO C 1 180 ? -71.534 -45.074 90.629 1.00 51.42 182 PRO C C 1
ATOM 8231 O O . PRO C 1 180 ? -72.222 -45.343 89.647 1.00 61.77 182 PRO C O 1
ATOM 8235 N N . LYS C 1 181 ? -71.359 -45.908 91.654 1.00 57.43 183 LYS C N 1
ATOM 8236 C CA . LYS C 1 181 ? -71.767 -47.334 91.631 1.00 58.18 183 LYS C CA 1
ATOM 8237 C C . LYS C 1 181 ? -73.184 -47.585 91.090 1.00 59.58 183 LYS C C 1
ATOM 8238 O O . LYS C 1 181 ? -73.439 -48.591 90.405 1.00 51.59 183 LYS C O 1
ATOM 8244 N N . TRP C 1 182 ? -74.087 -46.664 91.430 1.00 59.17 184 TRP C N 1
ATOM 8245 C CA . TRP C 1 182 ? -75.513 -46.729 91.075 1.00 58.63 184 TRP C CA 1
ATOM 8246 C C . TRP C 1 182 ? -75.841 -46.485 89.597 1.00 61.27 184 TRP C C 1
ATOM 8247 O O . TRP C 1 182 ? -77.021 -46.281 89.244 1.00 60.32 184 TRP C O 1
ATOM 8258 N N . MET C 1 183 ? -74.823 -46.474 88.737 1.00 55.20 185 MET C N 1
ATOM 8259 C CA . MET C 1 183 ? -75.025 -46.254 87.312 1.00 52.01 185 MET C CA 1
ATOM 8260 C C . MET C 1 183 ? -74.614 -47.484 86.514 1.00 50.82 185 MET C C 1
ATOM 8261 O O . MET C 1 183 ? -74.639 -47.462 85.291 1.00 52.11 185 MET C O 1
ATOM 8266 N N . LYS C 1 184 ? -74.287 -48.572 87.203 1.00 53.18 186 LYS C N 1
ATOM 8267 C CA . LYS C 1 184 ? -73.803 -49.795 86.566 1.00 60.79 186 LYS C CA 1
ATOM 8268 C C . LYS C 1 184 ? -74.913 -50.821 86.276 1.00 59.24 186 LYS C C 1
ATOM 8269 O O . LYS C 1 184 ? -76.006 -50.703 86.811 1.00 60.26 186 LYS C O 1
ATOM 8275 N N . VAL C 1 185 ? -74.608 -51.810 85.427 1.00 52.89 187 VAL C N 1
ATOM 8276 C CA . VAL C 1 185 ? -75.471 -52.977 85.181 1.00 53.48 187 VAL C CA 1
ATOM 8277 C C . VAL C 1 185 ? -74.612 -54.212 84.887 1.00 54.64 187 VAL C C 1
ATOM 8278 O O . VAL C 1 185 ? -73.572 -54.102 84.249 1.00 53.96 187 VAL C O 1
ATOM 8282 N N . LYS C 1 186 ? -75.038 -55.388 85.329 1.00 58.65 188 LYS C N 1
ATOM 8283 C CA . LYS C 1 186 ? -74.244 -56.619 85.106 1.00 62.46 188 LYS C CA 1
ATOM 8284 C C . LYS C 1 186 ? -73.635 -56.749 83.687 1.00 67.08 188 LYS C C 1
ATOM 8285 O O . LYS C 1 186 ? -72.414 -56.886 83.549 1.00 69.32 188 LYS C O 1
ATOM 8291 N N . SER C 1 187 ? -74.498 -56.757 82.666 1.00 69.81 189 SER C N 1
ATOM 8292 C CA . SER C 1 187 ? -74.126 -56.468 81.261 1.00 68.03 189 SER C CA 1
ATOM 8293 C C . SER C 1 187 ? -75.206 -55.541 80.657 1.00 69.98 189 SER C C 1
ATOM 8294 O O . SER C 1 187 ? -76.140 -55.152 81.358 1.00 73.68 189 SER C O 1
ATOM 8297 N N . LEU C 1 188 ? -75.072 -55.147 79.390 1.00 70.49 190 LEU C N 1
ATOM 8298 C CA . LEU C 1 188 ? -76.061 -54.242 78.767 1.00 66.18 190 LEU C CA 1
ATOM 8299 C C . LEU C 1 188 ? -77.326 -55.011 78.315 1.00 67.52 190 LEU C C 1
ATOM 8300 O O . LEU C 1 188 ? -78.416 -54.427 78.213 1.00 60.07 190 LEU C O 1
ATOM 8305 N N . THR C 1 189 ? -77.158 -56.313 78.058 1.00 69.21 191 THR C N 1
ATOM 8306 C CA . THR C 1 189 ? -78.264 -57.278 77.946 1.00 70.15 191 THR C CA 1
ATOM 8307 C C . THR C 1 189 ? -78.580 -57.918 79.320 1.00 71.56 191 THR C C 1
ATOM 8308 O O . THR C 1 189 ? -78.435 -59.133 79.489 1.00 68.42 191 THR C O 1
ATOM 8312 N N . ASP C 1 190 ? -79.007 -57.083 80.276 1.00 71.40 192 ASP C N 1
ATOM 8313 C CA . ASP C 1 190 ? -79.303 -57.456 81.693 1.00 65.16 192 ASP C CA 1
ATOM 8314 C C . ASP C 1 190 ? -79.110 -56.186 82.528 1.00 63.91 192 ASP C C 1
ATOM 8315 O O . ASP C 1 190 ? -78.131 -56.060 83.260 1.00 70.20 192 ASP C O 1
ATOM 8320 N N . ARG C 1 191 ? -80.059 -55.261 82.441 1.00 61.16 193 ARG C N 1
ATOM 8321 C CA . ARG C 1 191 ? -79.944 -53.963 83.122 1.00 64.77 193 ARG C CA 1
ATOM 8322 C C . ARG C 1 191 ? -80.331 -53.916 84.621 1.00 65.65 193 ARG C C 1
ATOM 8323 O O . ARG C 1 191 ? -80.797 -52.881 85.106 1.00 58.82 193 ARG C O 1
ATOM 8331 N N . THR C 1 192 ? -80.107 -55.009 85.356 1.00 70.57 194 THR C N 1
ATOM 8332 C CA . THR C 1 192 ? -80.301 -55.032 86.815 1.00 74.28 194 THR C CA 1
ATOM 8333 C C . THR C 1 192 ? -79.166 -54.248 87.519 1.00 81.38 194 THR C C 1
ATOM 8334 O O . THR C 1 192 ? -78.001 -54.686 87.454 1.00 82.83 194 THR C O 1
ATOM 8338 N N . PRO C 1 193 ? -79.490 -53.094 88.181 1.00 81.70 195 PRO C N 1
ATOM 8339 C CA . PRO C 1 193 ? -78.438 -52.225 88.756 1.00 77.31 195 PRO C CA 1
ATOM 8340 C C . PRO C 1 193 ? -77.406 -52.969 89.611 1.00 75.53 195 PRO C C 1
ATOM 8341 O O . PRO C 1 193 ? -77.775 -53.852 90.383 1.00 76.19 195 PRO C O 1
ATOM 8345 N N . LEU C 1 194 ? -76.130 -52.611 89.446 1.00 73.94 196 LEU C N 1
ATOM 8346 C CA . LEU C 1 194 ? -75.009 -53.318 90.058 1.00 71.35 196 LEU C CA 1
ATOM 8347 C C . LEU C 1 194 ? -74.369 -52.441 91.125 1.00 74.53 196 LEU C C 1
ATOM 8348 O O . LEU C 1 194 ? -74.256 -51.220 90.953 1.00 70.40 196 LEU C O 1
ATOM 8353 N N . ASP C 1 195 ? -73.936 -53.091 92.208 1.00 73.01 197 ASP C N 1
ATOM 8354 C CA . ASP C 1 195 ? -73.301 -52.438 93.344 1.00 70.39 197 ASP C CA 1
ATOM 8355 C C . ASP C 1 195 ? -71.865 -52.954 93.486 1.00 66.50 197 ASP C C 1
ATOM 8356 O O . ASP C 1 195 ? -71.567 -53.825 94.314 1.00 62.15 197 ASP C O 1
ATOM 8361 N N . SER C 1 196 ? -70.990 -52.407 92.636 1.00 61.48 198 SER C N 1
ATOM 8362 C CA . SER C 1 196 ? -69.575 -52.780 92.565 1.00 55.04 198 SER C CA 1
ATOM 8363 C C . SER C 1 196 ? -68.704 -51.592 92.131 1.00 56.72 198 SER C C 1
ATOM 8364 O O . SER C 1 196 ? -69.178 -50.644 91.477 1.00 55.33 198 SER C O 1
ATOM 8367 N N . TRP C 1 197 ? -67.438 -51.629 92.537 1.00 53.16 199 TRP C N 1
ATOM 8368 C CA . TRP C 1 197 ? -66.460 -50.622 92.110 1.00 51.29 199 TRP C CA 1
ATOM 8369 C C . TRP C 1 197 ? -65.772 -51.044 90.822 1.00 52.12 199 TRP C C 1
ATOM 8370 O O . TRP C 1 197 ? -65.380 -50.191 90.023 1.00 50.37 199 TRP C O 1
ATOM 8381 N N . THR C 1 198 ? -65.600 -52.359 90.665 1.00 53.85 200 THR C N 1
ATOM 8382 C CA . THR C 1 198 ? -65.124 -52.962 89.444 1.00 57.25 200 THR C CA 1
ATOM 8383 C C . THR C 1 198 ? -66.297 -53.474 88.590 1.00 61.02 200 THR C C 1
ATOM 8384 O O . THR C 1 198 ? -67.408 -53.694 89.094 1.00 56.26 200 THR C O 1
ATOM 8388 N N . ASN C 1 199 ? -66.031 -53.641 87.290 1.00 61.33 201 ASN C N 1
ATOM 8389 C CA . ASN C 1 199 ? -66.999 -54.190 86.318 1.00 57.35 201 ASN C CA 1
ATOM 8390 C C . ASN C 1 199 ? -68.250 -53.295 86.110 1.00 56.51 201 ASN C C 1
ATOM 8391 O O . ASN C 1 199 ? -68.250 -52.124 86.513 1.00 54.18 201 ASN C O 1
ATOM 8396 N N . GLY C 1 200 ? -69.291 -53.821 85.447 1.00 56.87 202 GLY C N 1
ATOM 8397 C CA . GLY C 1 200 ? -70.463 -53.023 85.042 1.00 54.08 202 GLY C CA 1
ATOM 8398 C C . GLY C 1 200 ? -70.292 -52.289 83.709 1.00 54.41 202 GLY C C 1
ATOM 8399 O O . GLY C 1 200 ? -69.184 -52.209 83.167 1.00 58.28 202 GLY C O 1
ATOM 8400 N N . GLN C 1 201 ? -71.396 -51.777 83.167 1.00 51.96 203 GLN C N 1
ATOM 8401 C CA . GLN C 1 201 ? -71.372 -50.868 82.014 1.00 51.77 203 GLN C CA 1
ATOM 8402 C C . GLN C 1 201 ? -72.254 -49.679 82.331 1.00 50.68 203 GLN C C 1
ATOM 8403 O O . GLN C 1 201 ? -73.252 -49.823 83.039 1.00 62.21 203 GLN C O 1
ATOM 8409 N N . LEU C 1 202 ? -71.901 -48.498 81.840 1.00 48.85 204 LEU C N 1
ATOM 8410 C CA . LEU C 1 202 ? -72.670 -47.295 82.151 1.00 48.82 204 LEU C CA 1
ATOM 8411 C C . LEU C 1 202 ? -74.107 -47.499 81.705 1.00 58.10 204 LEU C C 1
ATOM 8412 O O . LEU C 1 202 ? -74.354 -48.229 80.745 1.00 65.80 204 LEU C O 1
ATOM 8417 N N . ASN C 1 203 ? -75.050 -46.894 82.418 1.00 57.18 205 ASN C N 1
ATOM 8418 C CA . ASN C 1 203 ? -76.448 -47.051 82.090 1.00 58.85 205 ASN C CA 1
ATOM 8419 C C . ASN C 1 203 ? -76.873 -45.927 81.155 1.00 57.05 205 ASN C C 1
ATOM 8420 O O . ASN C 1 203 ? -76.767 -44.756 81.525 1.00 58.05 205 ASN C O 1
ATOM 8425 N N . PRO C 1 204 ? -77.333 -46.277 79.927 1.00 59.93 206 PRO C N 1
ATOM 8426 C CA . PRO C 1 204 ? -77.800 -45.314 78.923 1.00 56.59 206 PRO C CA 1
ATOM 8427 C C . PRO C 1 204 ? -78.685 -44.169 79.420 1.00 55.27 206 PRO C C 1
ATOM 8428 O O . PRO C 1 204 ? -78.582 -43.049 78.911 1.00 50.15 206 PRO C O 1
ATOM 8432 N N . ASP C 1 205 ? -79.547 -44.451 80.395 1.00 62.25 207 ASP C N 1
ATOM 8433 C CA . ASP C 1 205 ? -80.397 -43.425 81.017 1.00 62.20 207 ASP C CA 1
ATOM 8434 C C . ASP C 1 205 ? -79.568 -42.348 81.711 1.00 61.52 207 ASP C C 1
ATOM 8435 O O . ASP C 1 205 ? -79.843 -41.136 81.576 1.00 55.50 207 ASP C O 1
ATOM 8440 N N . TYR C 1 206 ? -78.539 -42.808 82.428 1.00 64.84 208 TYR C N 1
ATOM 8441 C CA . TYR C 1 206 ? -77.564 -41.929 83.076 1.00 62.75 208 TYR C CA 1
ATOM 8442 C C . TYR C 1 206 ? -76.343 -41.689 82.155 1.00 64.08 208 TYR C C 1
ATOM 8443 O O . TYR C 1 206 ? -75.195 -41.858 82.592 1.00 61.61 208 TYR C O 1
ATOM 8452 N N . TYR C 1 207 ? -76.583 -41.343 80.885 1.00 55.46 209 TYR C N 1
ATOM 8453 C CA . TYR C 1 207 ? -75.548 -40.742 80.046 1.00 55.13 209 TYR C CA 1
ATOM 8454 C C . TYR C 1 207 ? -75.572 -39.244 80.301 1.00 57.53 209 TYR C C 1
ATOM 8455 O O . TYR C 1 207 ? -74.527 -38.604 80.444 1.00 59.38 209 TYR C O 1
ATOM 8464 N N . GLN C 1 208 ? -76.765 -38.684 80.397 1.00 54.11 210 GLN C N 1
ATOM 8465 C CA . GLN C 1 208 ? -76.892 -37.249 80.552 1.00 59.74 210 GLN C CA 1
ATOM 8466 C C . GLN C 1 208 ? -76.395 -36.788 81.941 1.00 61.08 210 GLN C C 1
ATOM 8467 O O . GLN C 1 208 ? -75.828 -35.694 82.051 1.00 62.88 210 GLN C O 1
ATOM 8473 N N . ASP C 1 209 ? -76.584 -37.617 82.976 1.00 55.66 211 ASP C N 1
ATOM 8474 C CA . ASP C 1 209 ? -76.241 -37.228 84.359 1.00 57.16 211 ASP C CA 1
ATOM 8475 C C . ASP C 1 209 ? -74.707 -37.207 84.527 1.00 58.10 211 ASP C C 1
ATOM 8476 O O . ASP C 1 209 ? -74.125 -36.151 84.857 1.00 54.13 211 ASP C O 1
ATOM 8481 N N . TYR C 1 210 ? -74.085 -38.367 84.268 1.00 53.89 212 TYR C N 1
ATOM 8482 C CA . TYR C 1 210 ? -72.608 -38.530 84.178 1.00 56.10 212 TYR C CA 1
ATOM 8483 C C . TYR C 1 210 ? -71.939 -37.371 83.424 1.00 54.38 212 TYR C C 1
ATOM 8484 O O . TYR C 1 210 ? -70.910 -36.863 83.842 1.00 52.57 212 TYR C O 1
ATOM 8493 N N . ALA C 1 211 ? -72.543 -36.927 82.333 1.00 50.00 213 ALA C N 1
ATOM 8494 C CA . ALA C 1 211 ? -72.000 -35.806 81.593 1.00 52.56 213 ALA C CA 1
ATOM 8495 C C . ALA C 1 211 ? -72.017 -34.507 82.412 1.00 53.46 213 ALA C C 1
ATOM 8496 O O . ALA C 1 211 ? -71.098 -33.693 82.285 1.00 54.43 213 ALA C O 1
ATOM 8498 N N . THR C 1 212 ? -73.046 -34.306 83.248 1.00 53.24 214 THR C N 1
ATOM 8499 C CA . THR C 1 212 ? -73.051 -33.197 84.222 1.00 48.84 214 THR C CA 1
ATOM 8500 C C . THR C 1 212 ? -72.061 -33.458 85.391 1.00 42.94 214 THR C C 1
ATOM 8501 O O . THR C 1 212 ? -71.485 -32.516 85.936 1.00 44.05 214 THR C O 1
ATOM 8505 N N . TYR C 1 213 ? -71.898 -34.718 85.771 1.00 38.55 215 TYR C N 1
ATOM 8506 C CA . TYR C 1 213 ? -70.828 -35.138 86.686 1.00 46.25 215 TYR C CA 1
ATOM 8507 C C . TYR C 1 213 ? -69.448 -34.643 86.201 1.00 45.40 215 TYR C C 1
ATOM 8508 O O . TYR C 1 213 ? -68.728 -33.977 86.941 1.00 51.13 215 TYR C O 1
ATOM 8517 N N . PHE C 1 214 ? -69.118 -34.961 84.947 1.00 42.49 216 PHE C N 1
ATOM 8518 C CA . PHE C 1 214 ? -67.915 -34.465 84.291 1.00 39.20 216 PHE C CA 1
ATOM 8519 C C . PHE C 1 214 ? -67.857 -32.947 84.303 1.00 39.86 216 PHE C C 1
ATOM 8520 O O . PHE C 1 214 ? -66.817 -32.379 84.654 1.00 36.02 216 PHE C O 1
ATOM 8528 N N . VAL C 1 215 ? -68.964 -32.297 83.929 1.00 37.80 217 VAL C N 1
ATOM 8529 C CA . VAL C 1 215 ? -69.053 -30.823 83.927 1.00 44.53 217 VAL C CA 1
ATOM 8530 C C . VAL C 1 215 ? -68.852 -30.231 85.342 1.00 44.68 217 VAL C C 1
ATOM 8531 O O . VAL C 1 215 ? -68.205 -29.193 85.497 1.00 46.77 217 VAL C O 1
ATOM 8535 N N . LYS C 1 216 ? -69.431 -30.881 86.351 1.00 47.70 218 LYS C N 1
ATOM 8536 C CA . LYS C 1 216 ? -69.363 -30.376 87.725 1.00 48.45 218 LYS C CA 1
ATOM 8537 C C . LYS C 1 216 ? -67.982 -30.622 88.324 1.00 45.61 218 LYS C C 1
ATOM 8538 O O . LYS C 1 216 ? -67.440 -29.726 88.961 1.00 46.02 218 LYS C O 1
ATOM 8544 N N . TRP C 1 217 ? -67.427 -31.819 88.097 1.00 45.74 219 TRP C N 1
ATOM 8545 C CA . TRP C 1 217 ? -66.022 -32.146 88.437 1.00 44.62 219 TRP C CA 1
ATOM 8546 C C . TRP C 1 217 ? -65.033 -31.148 87.848 1.00 44.16 219 TRP C C 1
ATOM 8547 O O . TRP C 1 217 ? -64.249 -30.539 88.577 1.00 45.57 219 TRP C O 1
ATOM 8558 N N . ILE C 1 218 ? -65.121 -30.935 86.538 1.00 43.36 220 ILE C N 1
ATOM 8559 C CA . ILE C 1 218 ? -64.267 -29.965 85.853 1.00 41.49 220 ILE C CA 1
ATOM 8560 C C . ILE C 1 218 ? -64.507 -28.544 86.365 1.00 42.76 220 ILE C C 1
ATOM 8561 O O . ILE C 1 218 ? -63.546 -27.775 86.550 1.00 40.70 220 ILE C O 1
ATOM 8566 N N . GLN C 1 219 ? -65.771 -28.181 86.600 1.00 42.83 221 GLN C N 1
ATOM 8567 C CA . GLN C 1 219 ? -66.063 -26.847 87.148 1.00 43.64 221 GLN C CA 1
ATOM 8568 C C . GLN C 1 219 ? -65.628 -26.714 88.619 1.00 38.67 221 GLN C C 1
ATOM 8569 O O . GLN C 1 219 ? -65.241 -25.635 89.020 1.00 39.02 221 GLN C O 1
ATOM 8575 N N . ALA C 1 220 ? -65.685 -27.806 89.383 1.00 38.77 222 ALA C N 1
ATOM 8576 C CA . ALA C 1 220 ? -65.179 -27.851 90.774 1.00 41.36 222 ALA C CA 1
ATOM 8577 C C . ALA C 1 220 ? -63.654 -27.677 90.840 1.00 41.55 222 ALA C C 1
ATOM 8578 O O . ALA C 1 220 ? -63.151 -26.834 91.602 1.00 42.57 222 ALA C O 1
ATOM 8580 N N . PHE C 1 221 ? -62.914 -28.438 90.026 1.00 40.85 223 PHE C N 1
ATOM 8581 C CA . PHE C 1 221 ? -61.472 -28.168 89.886 1.00 41.34 223 PHE C CA 1
ATOM 8582 C C . PHE C 1 221 ? -61.189 -26.737 89.428 1.00 42.65 223 PHE C C 1
ATOM 8583 O O . PHE C 1 221 ? -60.296 -26.091 89.968 1.00 41.14 223 PHE C O 1
ATOM 8591 N N . LYS C 1 222 ? -61.968 -26.227 88.473 1.00 45.30 224 LYS C N 1
ATOM 8592 C CA . LYS C 1 222 ? -61.820 -24.827 88.018 1.00 47.51 224 LYS C CA 1
ATOM 8593 C C . LYS C 1 222 ? -62.057 -23.800 89.141 1.00 47.22 224 LYS C C 1
ATOM 8594 O O . LYS C 1 222 ? -61.418 -22.728 89.158 1.00 48.69 224 LYS C O 1
ATOM 8600 N N . ALA C 1 223 ? -62.965 -24.124 90.064 1.00 47.92 225 ALA C N 1
ATOM 8601 C CA . ALA C 1 223 ? -63.211 -23.283 91.267 1.00 51.04 225 ALA C CA 1
ATOM 8602 C C . ALA C 1 223 ? -61.983 -23.159 92.167 1.00 49.90 225 ALA C C 1
ATOM 8603 O O . ALA C 1 223 ? -61.709 -22.083 92.706 1.00 48.98 225 ALA C O 1
ATOM 8605 N N . GLU C 1 224 ? -61.230 -24.254 92.279 1.00 52.71 226 GLU C N 1
ATOM 8606 C CA . GLU C 1 224 ? -59.980 -24.295 93.059 1.00 50.55 226 GLU C CA 1
ATOM 8607 C C . GLU C 1 224 ? -58.744 -23.695 92.361 1.00 50.89 226 GLU C C 1
ATOM 8608 O O . GLU C 1 224 ? -57.651 -23.696 92.939 1.00 55.50 226 GLU C O 1
ATOM 8614 N N . GLY C 1 225 ? -58.918 -23.169 91.146 1.00 46.79 227 GLY C N 1
ATOM 8615 C CA . GLY C 1 225 ? -57.840 -22.563 90.357 1.00 43.51 227 GLY C CA 1
ATOM 8616 C C . GLY C 1 225 ? -57.178 -23.492 89.347 1.00 41.30 227 GLY C C 1
ATOM 8617 O O . GLY C 1 225 ? -56.143 -23.137 88.779 1.00 42.77 227 GLY C O 1
ATOM 8618 N N . ILE C 1 226 ? -57.792 -24.652 89.112 1.00 39.45 228 ILE C N 1
ATOM 8619 C CA . ILE C 1 226 ? -57.231 -25.721 88.291 1.00 40.89 228 ILE C CA 1
ATOM 8620 C C . ILE C 1 226 ? -58.034 -25.989 86.996 1.00 39.12 228 ILE C C 1
ATOM 8621 O O . ILE C 1 226 ? -59.167 -26.475 87.044 1.00 36.67 228 ILE C O 1
ATOM 8626 N N . ASP C 1 227 ? -57.396 -25.693 85.861 1.00 39.53 229 ASP C N 1
ATOM 8627 C CA . ASP C 1 227 ? -57.936 -25.952 84.514 1.00 39.90 229 ASP C CA 1
ATOM 8628 C C . ASP C 1 227 ? -57.680 -27.353 84.077 1.00 37.03 229 ASP C C 1
ATOM 8629 O O . ASP C 1 227 ? -56.524 -27.763 84.006 1.00 41.03 229 ASP C O 1
ATOM 8634 N N . ILE C 1 228 ? -58.728 -28.079 83.728 1.00 33.64 230 ILE C N 1
ATOM 8635 C CA . ILE C 1 228 ? -58.556 -29.439 83.212 1.00 35.74 230 ILE C CA 1
ATOM 8636 C C . ILE C 1 228 ? -58.407 -29.293 81.692 1.00 38.21 230 ILE C C 1
ATOM 8637 O O . ILE C 1 228 ? -59.300 -28.762 81.014 1.00 38.55 230 ILE C O 1
ATOM 8642 N N . TYR C 1 229 ? -57.255 -29.726 81.178 1.00 34.66 231 TYR C N 1
ATOM 8643 C CA . TYR C 1 229 ? -56.929 -29.573 79.779 1.00 32.89 231 TYR C CA 1
ATOM 8644 C C . TYR C 1 229 ? -57.642 -30.621 78.960 1.00 31.79 231 TYR C C 1
ATOM 8645 O O . TYR C 1 229 ? -58.124 -30.317 77.891 1.00 35.08 231 TYR C O 1
ATOM 8654 N N . ALA C 1 230 ? -57.684 -31.853 79.453 1.00 31.38 232 ALA C N 1
ATOM 8655 C CA . ALA C 1 230 ? -58.287 -32.945 78.730 1.00 31.69 232 ALA C CA 1
ATOM 8656 C C . ALA C 1 230 ? -58.908 -33.956 79.656 1.00 33.50 232 ALA C C 1
ATOM 8657 O O . ALA C 1 230 ? -58.568 -34.025 80.852 1.00 31.11 232 ALA C O 1
ATOM 8659 N N . VAL C 1 231 ? -59.845 -34.733 79.101 1.00 33.15 233 VAL C N 1
ATOM 8660 C CA . VAL C 1 231 ? -60.354 -35.937 79.772 1.00 32.28 233 VAL C CA 1
ATOM 8661 C C . VAL C 1 231 ? -60.445 -37.062 78.779 1.00 33.36 233 VAL C C 1
ATOM 8662 O O . VAL C 1 231 ? -60.460 -36.834 77.555 1.00 34.20 233 VAL C O 1
ATOM 8666 N N . THR C 1 232 ? -60.463 -38.275 79.307 1.00 33.13 234 THR C N 1
ATOM 8667 C CA . THR C 1 232 ? -61.000 -39.423 78.602 1.00 36.36 234 THR C CA 1
ATOM 8668 C C . THR C 1 232 ? -62.323 -39.738 79.329 1.00 39.22 234 THR C C 1
ATOM 8669 O O . THR C 1 232 ? -62.542 -39.233 80.436 1.00 37.28 234 THR C O 1
ATOM 8673 N N . PRO C 1 233 ? -63.213 -40.532 78.705 1.00 43.53 235 PRO C N 1
ATOM 8674 C CA . PRO C 1 233 ? -64.489 -40.868 79.377 1.00 43.65 235 PRO C CA 1
ATOM 8675 C C . PRO C 1 233 ? -64.375 -42.016 80.388 1.00 43.28 235 PRO C C 1
ATOM 8676 O O . PRO C 1 233 ? -65.264 -42.196 81.237 1.00 39.72 235 PRO C O 1
ATOM 8680 N N . GLN C 1 234 ? -63.306 -42.796 80.268 1.00 40.37 236 GLN C N 1
ATOM 8681 C CA . GLN C 1 234 ? -63.057 -43.910 81.158 1.00 42.42 236 GLN C CA 1
ATOM 8682 C C . GLN C 1 234 ? -61.619 -44.340 81.008 1.00 39.92 236 GLN C C 1
ATOM 8683 O O . GLN C 1 234 ? -61.084 -44.337 79.891 1.00 39.83 236 GLN C O 1
ATOM 8689 N N . ASN C 1 235 ? -60.997 -44.686 82.141 1.00 38.82 237 ASN C N 1
ATOM 8690 C CA . ASN C 1 235 ? -59.667 -45.279 82.132 1.00 37.61 237 ASN C CA 1
ATOM 8691 C C . ASN C 1 235 ? -59.771 -46.765 81.818 1.00 39.11 237 ASN C C 1
ATOM 8692 O O . ASN C 1 235 ? -60.523 -47.505 82.474 1.00 40.42 237 ASN C O 1
ATOM 8697 N N . GLU C 1 236 ? -58.974 -47.195 80.838 1.00 38.50 238 GLU C N 1
ATOM 8698 C CA . GLU C 1 236 ? -58.928 -48.576 80.404 1.00 36.73 238 GLU C CA 1
ATOM 8699 C C . GLU C 1 236 ? -60.333 -49.242 80.239 1.00 40.15 238 GLU C C 1
ATOM 8700 O O . GLU C 1 236 ? -60.633 -50.241 80.903 1.00 38.64 238 GLU C O 1
ATOM 8706 N N . PRO C 1 237 ? -61.183 -48.685 79.357 1.00 42.91 239 PRO C N 1
ATOM 8707 C CA . PRO C 1 237 ? -62.591 -49.118 79.201 1.00 45.39 239 PRO C CA 1
ATOM 8708 C C . PRO C 1 237 ? -62.903 -50.586 78.830 1.00 43.72 239 PRO C C 1
ATOM 8709 O O . PRO C 1 237 ? -64.087 -50.932 78.807 1.00 48.45 239 PRO C O 1
ATOM 8713 N N . LEU C 1 238 ? -61.897 -51.403 78.523 1.00 44.17 240 LEU C N 1
ATOM 8714 C CA . LEU C 1 238 ? -62.061 -52.854 78.310 1.00 49.03 240 LEU C CA 1
ATOM 8715 C C . LEU C 1 238 ? -61.563 -53.714 79.485 1.00 54.06 240 LEU C C 1
ATOM 8716 O O . LEU C 1 238 ? -61.586 -54.958 79.406 1.00 54.15 240 LEU C O 1
ATOM 8721 N N . ASN C 1 239 ? -61.098 -53.057 80.556 1.00 57.98 241 ASN C N 1
ATOM 8722 C CA . ASN C 1 239 ? -60.644 -53.737 81.772 1.00 56.97 241 ASN C CA 1
ATOM 8723 C C . ASN C 1 239 ? -61.784 -53.739 82.780 1.00 55.59 241 ASN C C 1
ATOM 8724 O O . ASN C 1 239 ? -62.300 -52.674 83.149 1.00 56.10 241 ASN C O 1
ATOM 8729 N N . ARG C 1 240 ? -62.158 -54.950 83.192 1.00 56.36 242 ARG C N 1
ATOM 8730 C CA . ARG C 1 240 ? -63.152 -55.198 84.229 1.00 58.40 242 ARG C CA 1
ATOM 8731 C C . ARG C 1 240 ? -62.501 -55.493 85.591 1.00 55.16 242 ARG C C 1
ATOM 8732 O O . ARG C 1 240 ? -63.202 -55.551 86.602 1.00 54.72 242 ARG C O 1
ATOM 8740 N N . GLY C 1 241 ? -61.183 -55.692 85.624 1.00 50.22 243 GLY C N 1
ATOM 8741 C CA . GLY C 1 241 ? -60.472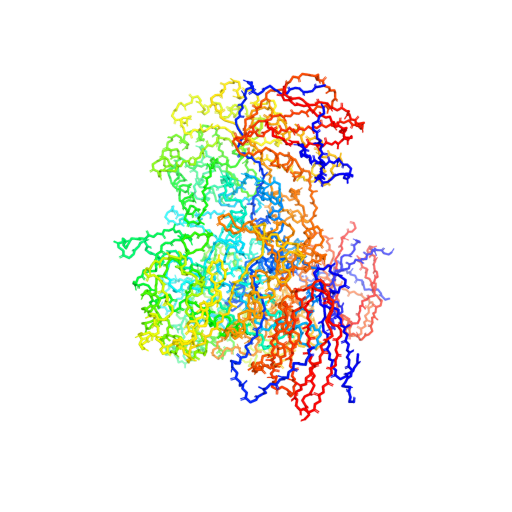 -56.026 86.860 1.00 49.48 243 GLY C CA 1
ATOM 8742 C C . GLY C 1 241 ? -60.143 -54.819 87.721 1.00 45.77 243 GLY C C 1
ATOM 8743 O O . GLY C 1 241 ? -60.978 -53.933 87.914 1.00 40.62 243 GLY C O 1
ATOM 8744 N N . ASN C 1 242 ? -58.922 -54.804 88.262 1.00 49.61 244 ASN C N 1
ATOM 8745 C CA . ASN C 1 242 ? -58.406 -53.655 89.035 1.00 48.73 244 ASN C CA 1
ATOM 8746 C C . ASN C 1 242 ? -59.179 -53.481 90.359 1.00 50.37 244 ASN C C 1
ATOM 8747 O O . ASN C 1 242 ? -59.949 -54.366 90.736 1.00 53.91 244 ASN C O 1
ATOM 8752 N N . SER C 1 243 ? -58.960 -52.364 91.060 1.00 46.40 245 SER C N 1
ATOM 8753 C CA . SER C 1 243 ? -59.671 -52.055 92.297 1.00 43.85 245 SER C CA 1
ATOM 8754 C C . SER C 1 243 ? -60.905 -51.212 92.016 1.00 44.32 245 SER C C 1
ATOM 8755 O O . SER C 1 243 ? -61.823 -51.148 92.839 1.00 40.95 245 SER C O 1
ATOM 8758 N N . ALA C 1 244 ? -60.869 -50.486 90.898 1.00 45.50 246 ALA C N 1
ATOM 8759 C CA . ALA C 1 244 ? -62.021 -49.779 90.356 1.00 47.11 246 ALA C CA 1
ATOM 8760 C C . ALA C 1 244 ? -61.950 -49.807 88.830 1.00 49.12 246 ALA C C 1
ATOM 8761 O O . ALA C 1 244 ? -60.867 -49.630 88.255 1.00 45.03 246 ALA C O 1
ATOM 8763 N N . SER C 1 245 ? -63.096 -50.036 88.188 1.00 50.95 247 SER C N 1
ATOM 8764 C CA . SER C 1 245 ? -63.168 -50.157 86.726 1.00 52.34 247 SER C CA 1
ATOM 8765 C C . SER C 1 245 ? -64.606 -50.007 86.211 1.00 55.78 247 SER C C 1
ATOM 8766 O O . SER C 1 245 ? -65.567 -49.929 87.001 1.00 51.94 247 SER C O 1
ATOM 8769 N N . LEU C 1 246 ? -64.720 -49.908 84.884 1.00 55.87 248 LEU C N 1
ATOM 8770 C CA . LEU C 1 246 ? -66.004 -49.817 84.172 1.00 53.62 248 LEU C CA 1
ATOM 8771 C C . LEU C 1 246 ? -65.784 -50.222 82.724 1.00 56.27 248 LEU C C 1
ATOM 8772 O O . LEU C 1 246 ? -64.789 -49.823 82.108 1.00 51.65 248 LEU C O 1
ATOM 8777 N N . TYR C 1 247 ? -66.730 -50.994 82.196 1.00 54.78 249 TYR C N 1
ATOM 8778 C CA . TYR C 1 247 ? -66.713 -51.447 80.808 1.00 55.66 249 TYR C CA 1
ATOM 8779 C C . TYR C 1 247 ? -67.508 -50.457 79.936 1.00 53.73 249 TYR C C 1
ATOM 8780 O O . TYR C 1 247 ? -68.738 -50.294 80.106 1.00 54.37 249 TYR C O 1
ATOM 8789 N N . MET C 1 248 ? -66.799 -49.765 79.033 1.00 49.07 250 MET C N 1
ATOM 8790 C CA . MET C 1 248 ? -67.413 -48.857 78.062 1.00 44.56 250 MET C CA 1
ATOM 8791 C C . MET C 1 248 ? -66.879 -49.178 76.675 1.00 49.70 250 MET C C 1
ATOM 8792 O O . MET C 1 248 ? -65.751 -48.823 76.348 1.00 53.86 250 MET C O 1
ATOM 8797 N N . GLU C 1 249 ? -67.690 -49.872 75.867 1.00 53.51 251 GLU C N 1
ATOM 8798 C CA . GLU C 1 249 ? -67.337 -50.177 74.465 1.00 47.89 251 GLU C CA 1
ATOM 8799 C C . GLU C 1 249 ? -67.438 -48.946 73.566 1.00 46.00 251 GLU C C 1
ATOM 8800 O O . GLU C 1 249 ? -68.122 -47.940 73.895 1.00 39.69 251 GLU C O 1
ATOM 8806 N N . TRP C 1 250 ? -66.766 -49.032 72.410 1.00 47.86 252 TRP C N 1
ATOM 8807 C CA . TRP C 1 250 ? -66.689 -47.905 71.480 1.00 44.10 252 TRP C CA 1
ATOM 8808 C C . TRP C 1 250 ? -68.090 -47.439 71.102 1.00 43.35 252 TRP C C 1
ATOM 8809 O O . TRP C 1 250 ? -68.366 -46.230 71.060 1.00 44.80 252 TRP C O 1
ATOM 8820 N N . GLU C 1 251 ? -68.997 -48.397 70.908 1.00 49.32 253 GLU C N 1
ATOM 8821 C CA . GLU C 1 251 ? -70.445 -48.093 70.755 1.00 49.63 253 GLU C CA 1
ATOM 8822 C C . GLU C 1 251 ? -70.885 -47.158 71.867 1.00 47.30 253 GLU C C 1
ATOM 8823 O O . GLU C 1 251 ? -71.343 -46.023 71.627 1.00 44.53 253 GLU C O 1
ATOM 8829 N N . GLU C 1 252 ? -70.701 -47.628 73.099 1.00 46.71 254 GLU C N 1
ATOM 8830 C CA . GLU C 1 252 ? -71.123 -46.855 74.267 1.00 43.96 254 GLU C CA 1
ATOM 8831 C C . GLU C 1 252 ? -70.437 -45.490 74.323 1.00 40.86 254 GLU C C 1
ATOM 8832 O O . GLU C 1 252 ? -71.096 -44.451 74.519 1.00 38.94 254 GLU C O 1
ATOM 8838 N N . GLN C 1 253 ? -69.121 -45.485 74.087 1.00 42.59 255 GLN C N 1
ATOM 8839 C CA . GLN C 1 253 ? -68.328 -44.252 74.159 1.00 39.10 255 GLN C CA 1
ATOM 8840 C C . GLN C 1 253 ? -68.776 -43.255 73.108 1.00 39.66 255 GLN C C 1
ATOM 8841 O O . GLN C 1 253 ? -69.004 -42.072 73.424 1.00 39.61 255 GLN C O 1
ATOM 8847 N N . ARG C 1 254 ? -68.905 -43.739 71.865 1.00 44.62 256 ARG C N 1
ATOM 8848 C CA . ARG C 1 254 ? -69.526 -42.981 70.768 1.00 45.73 256 ARG C CA 1
ATOM 8849 C C . ARG C 1 254 ? -70.799 -42.319 71.261 1.00 42.04 256 ARG C C 1
ATOM 8850 O O . ARG C 1 254 ? -70.903 -41.071 71.304 1.00 36.93 256 ARG C O 1
ATOM 8858 N N . ASP C 1 255 ? -71.732 -43.169 71.695 1.00 48.72 257 ASP C N 1
ATOM 8859 C CA . ASP C 1 255 ? -73.065 -42.723 72.151 1.00 52.06 257 ASP C CA 1
ATOM 8860 C C . ASP C 1 255 ? -72.932 -41.687 73.272 1.00 48.70 257 ASP C C 1
ATOM 8861 O O . ASP C 1 255 ? -73.428 -40.564 73.146 1.00 46.61 257 ASP C O 1
ATOM 8866 N N . PHE C 1 256 ? -72.196 -42.053 74.322 1.00 53.15 258 PHE C N 1
ATOM 8867 C CA . PHE C 1 256 ? -71.937 -41.173 75.464 1.00 51.64 258 PHE C CA 1
ATOM 8868 C C . PHE C 1 256 ? -71.372 -39.819 75.035 1.00 50.76 258 PHE C C 1
ATOM 8869 O O . PHE C 1 256 ? -71.877 -38.766 75.453 1.00 46.48 258 PHE C O 1
ATOM 8877 N N . VAL C 1 257 ? -70.349 -39.834 74.180 1.00 51.90 259 VAL C N 1
ATOM 8878 C CA . VAL C 1 257 ? -69.724 -38.582 73.726 1.00 51.96 259 VAL C CA 1
ATOM 8879 C C . VAL C 1 257 ? -70.686 -37.739 72.876 1.00 54.42 259 VAL C C 1
ATOM 8880 O O . VAL C 1 257 ? -70.834 -36.521 73.099 1.00 49.32 259 VAL C O 1
ATOM 8884 N N . LYS C 1 258 ? -71.325 -38.382 71.897 1.00 59.30 260 LYS C N 1
ATOM 8885 C CA . LYS C 1 258 ? -72.235 -37.661 70.992 1.00 59.28 260 LYS C CA 1
ATOM 8886 C C . LYS C 1 258 ? -73.526 -37.230 71.717 1.00 57.02 260 LYS C C 1
ATOM 8887 O O . LYS C 1 258 ? -73.865 -36.041 71.689 1.00 58.23 260 LYS C O 1
ATOM 8893 N N . THR C 1 259 ? -74.200 -38.162 72.406 1.00 58.34 261 THR C N 1
ATOM 8894 C CA . THR C 1 259 ? -75.488 -37.851 73.079 1.00 56.29 261 THR C CA 1
ATOM 8895 C C . THR C 1 259 ? -75.343 -36.940 74.293 1.00 53.70 261 THR C C 1
ATOM 8896 O O . THR C 1 259 ? -76.197 -36.098 74.507 1.00 53.34 261 THR C O 1
ATOM 8900 N N . ALA C 1 260 ? -74.255 -37.072 75.057 1.00 53.95 262 ALA C N 1
ATOM 8901 C CA . ALA C 1 260 ? -74.180 -36.481 76.413 1.00 51.46 262 ALA C CA 1
ATOM 8902 C C . ALA C 1 260 ? -72.910 -35.675 76.728 1.00 50.28 262 ALA C C 1
ATOM 8903 O O . ALA C 1 260 ? -72.972 -34.446 76.890 1.00 49.71 262 ALA C O 1
ATOM 8905 N N . LEU C 1 261 ? -71.761 -36.349 76.793 1.00 52.32 263 LEU C N 1
ATOM 8906 C CA . LEU C 1 261 ? -70.523 -35.701 77.270 1.00 51.09 263 LEU C CA 1
ATOM 8907 C C . LEU C 1 261 ? -70.184 -34.476 76.449 1.00 46.81 263 LEU C C 1
ATOM 8908 O 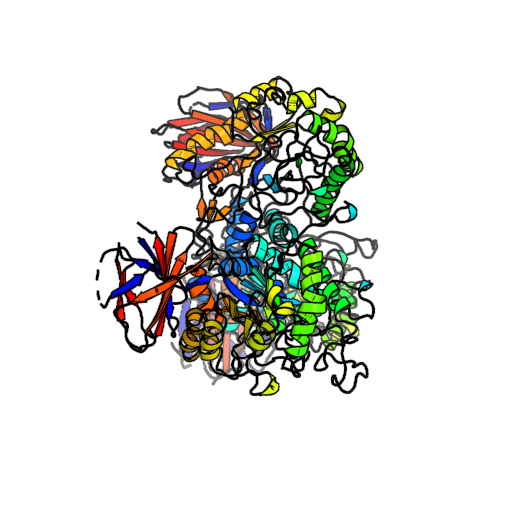O . LEU C 1 261 ? -70.138 -33.357 76.982 1.00 50.44 263 LEU C O 1
ATOM 8913 N N . GLY C 1 262 ? -70.001 -34.689 75.145 1.00 49.10 264 GLY C N 1
ATOM 8914 C CA . GLY C 1 262 ? -69.655 -33.625 74.191 1.00 46.61 264 GLY C CA 1
ATOM 8915 C C . GLY C 1 262 ? -70.472 -32.340 74.221 1.00 48.32 264 GLY C C 1
ATOM 8916 O O . GLY C 1 262 ? -69.921 -31.263 74.427 1.00 48.07 264 GLY C O 1
ATOM 8917 N N . PRO C 1 263 ? -71.795 -32.428 73.972 1.00 53.08 265 PRO C N 1
ATOM 8918 C CA . PRO C 1 263 ? -72.590 -31.182 73.941 1.00 53.61 265 PRO C CA 1
ATOM 8919 C C . PRO C 1 263 ? -72.659 -30.475 75.308 1.00 50.96 265 PRO C C 1
ATOM 8920 O O . PRO C 1 263 ? -72.539 -29.239 75.370 1.00 51.36 265 PRO C O 1
ATOM 8924 N N . GLN C 1 264 ? -72.790 -31.249 76.390 1.00 53.13 266 GLN C N 1
ATOM 8925 C CA . GLN C 1 264 ? -72.754 -30.665 77.753 1.00 54.42 266 GLN C CA 1
ATOM 8926 C C . GLN C 1 264 ? -71.492 -29.821 78.083 1.00 51.72 266 GLN C C 1
ATOM 8927 O O . GLN C 1 264 ? -71.628 -28.674 78.576 1.00 49.71 266 GLN C O 1
ATOM 8933 N N . MET C 1 265 ? -70.299 -30.333 77.741 1.00 49.14 267 MET C N 1
ATOM 8934 C CA . MET C 1 265 ? -69.026 -29.597 77.988 1.00 44.68 267 MET C CA 1
ATOM 8935 C C . MET C 1 265 ? -68.916 -28.379 77.090 1.00 44.36 267 MET C C 1
ATOM 8936 O O . MET C 1 265 ? -68.418 -27.338 77.513 1.00 44.80 267 MET C O 1
ATOM 8941 N N . LYS C 1 266 ? -69.372 -28.518 75.843 1.00 50.51 268 LYS C N 1
ATOM 8942 C CA . LYS C 1 266 ? -69.523 -27.375 74.928 1.00 55.61 268 LYS C CA 1
ATOM 8943 C C . LYS C 1 266 ? -70.561 -26.362 75.444 1.00 58.93 268 LYS C C 1
ATOM 8944 O O . LYS C 1 266 ? -70.325 -25.146 75.385 1.00 68.63 268 LYS C O 1
ATOM 8950 N N . ALA C 1 267 ? -71.698 -26.852 75.939 1.00 60.20 269 ALA C N 1
ATOM 8951 C CA . ALA C 1 267 ? -72.752 -25.976 76.492 1.00 60.15 269 ALA C CA 1
ATOM 8952 C C . ALA C 1 267 ? -72.276 -25.245 77.768 1.00 60.54 269 ALA C C 1
ATOM 8953 O O . ALA C 1 267 ? -72.599 -24.064 77.996 1.00 53.93 269 ALA C O 1
ATOM 8955 N N . ALA C 1 268 ? -71.466 -25.946 78.564 1.00 58.74 270 ALA C N 1
ATOM 8956 C CA . ALA C 1 268 ? -70.824 -25.355 79.735 1.00 55.96 270 ALA C CA 1
ATOM 8957 C C . ALA C 1 268 ? -69.737 -24.316 79.419 1.00 52.40 270 ALA C C 1
ATOM 8958 O O . ALA C 1 268 ? -69.263 -23.665 80.327 1.00 53.46 270 ALA C O 1
ATOM 8960 N N . GLY C 1 269 ? -69.341 -24.153 78.154 1.00 52.98 271 GLY C N 1
ATOM 8961 C CA . GLY C 1 269 ? -68.259 -23.231 77.776 1.00 50.29 271 GLY C CA 1
ATOM 8962 C C . GLY C 1 269 ? -66.841 -23.762 78.018 1.00 50.10 271 GLY C C 1
ATOM 8963 O O . GLY C 1 269 ? -65.884 -22.977 78.013 1.00 52.97 271 GLY C O 1
ATOM 8964 N N . LEU C 1 270 ? -66.704 -25.079 78.209 1.00 48.60 272 LEU C N 1
ATOM 8965 C CA . LEU C 1 270 ? -65.416 -25.730 78.529 1.00 50.15 272 LEU C CA 1
ATOM 8966 C C . LEU C 1 270 ? -64.638 -26.126 77.281 1.00 49.16 272 LEU C C 1
ATOM 8967 O O . LEU C 1 270 ? -65.129 -26.938 76.489 1.00 48.55 272 LEU C O 1
ATOM 8972 N N . SER C 1 271 ? -63.426 -25.577 77.124 1.00 48.86 273 SER C N 1
ATOM 8973 C CA . SER C 1 271 ? -62.527 -25.926 75.997 1.00 49.68 273 SER C CA 1
ATOM 8974 C C . SER C 1 271 ? -61.681 -27.203 76.237 1.00 47.06 273 SER C C 1
ATOM 8975 O O . SER C 1 271 ? -60.912 -27.631 75.363 1.00 46.74 273 SER C O 1
ATOM 8978 N N . THR C 1 272 ? -61.851 -27.803 77.414 1.00 43.91 274 THR C N 1
ATOM 8979 C CA . THR C 1 272 ? -61.415 -29.169 77.702 1.00 42.49 274 THR C CA 1
ATOM 8980 C C . THR C 1 272 ? -61.575 -30.156 76.539 1.00 44.59 274 THR C C 1
ATOM 8981 O O . THR C 1 272 ? -62.678 -30.498 76.123 1.00 42.35 274 THR C O 1
ATOM 8985 N N . LYS C 1 273 ? -60.443 -30.629 76.041 1.00 42.82 275 LYS C N 1
ATOM 8986 C CA . LYS C 1 273 ? -60.425 -31.594 74.965 1.00 41.41 275 LYS C CA 1
ATOM 8987 C C . LYS C 1 273 ? -60.849 -32.971 75.481 1.00 37.83 275 LYS C C 1
ATOM 8988 O O . LYS C 1 273 ? -60.774 -33.271 76.677 1.00 34.82 275 LYS C O 1
ATOM 8994 N N . ILE C 1 274 ? -61.370 -33.782 74.580 1.00 36.43 276 ILE C N 1
ATOM 8995 C CA . ILE C 1 274 ? -61.807 -35.129 74.905 1.00 36.06 276 ILE C CA 1
ATOM 8996 C C . ILE C 1 274 ? -61.029 -36.113 74.068 1.00 37.80 276 ILE C C 1
ATOM 8997 O O . ILE C 1 274 ? -61.100 -36.057 72.831 1.00 39.96 276 ILE C O 1
ATOM 9002 N N . TYR C 1 275 ? -60.312 -37.029 74.715 1.00 36.64 277 TYR C N 1
ATOM 9003 C CA . TYR C 1 275 ? -59.581 -38.048 73.985 1.00 36.48 277 TYR C CA 1
ATOM 9004 C C . TYR C 1 275 ? -60.305 -39.358 74.175 1.00 36.05 277 TYR C C 1
ATOM 9005 O O . TYR C 1 275 ? -60.830 -39.625 75.253 1.00 35.98 277 TYR C O 1
ATOM 9014 N N . ALA C 1 276 ? -60.294 -40.191 73.147 1.00 31.08 278 ALA C N 1
ATOM 9015 C CA . ALA C 1 276 ? -60.974 -41.475 73.203 1.00 30.45 278 ALA C CA 1
ATOM 9016 C C . ALA C 1 276 ? -60.086 -42.598 73.644 1.00 31.24 278 ALA C C 1
ATOM 9017 O O . ALA C 1 276 ? -58.861 -42.531 73.514 1.00 30.24 278 ALA C O 1
ATOM 9019 N N . PHE C 1 277 ? -60.740 -43.644 74.152 1.00 28.65 279 PHE C N 1
ATOM 9020 C CA . PHE C 1 277 ? -60.169 -44.962 74.354 1.00 30.78 279 PHE C CA 1
ATOM 9021 C C . PHE C 1 277 ? -59.356 -45.128 75.654 1.00 33.41 279 PHE C C 1
ATOM 9022 O O . PHE C 1 277 ? -59.823 -45.803 76.566 1.00 31.54 279 PHE C O 1
ATOM 9030 N N . ASP C 1 278 ? -58.156 -44.551 75.744 1.00 35.02 280 ASP C N 1
ATOM 9031 C CA . ASP C 1 278 ? -57.341 -44.640 77.002 1.00 32.87 280 ASP C CA 1
ATOM 9032 C C . ASP C 1 278 ? -57.054 -46.084 77.397 1.00 31.21 280 ASP C C 1
ATOM 9033 O O . ASP C 1 278 ? -57.227 -46.494 78.541 1.00 32.67 280 ASP C O 1
ATOM 9038 N N . HIS C 1 279 ? -56.625 -46.884 76.434 1.00 31.16 281 HIS C N 1
ATOM 9039 C CA . HIS C 1 279 ? -56.293 -48.274 76.730 1.00 32.51 281 HIS C CA 1
ATOM 9040 C C . HIS C 1 279 ? -55.260 -48.800 75.725 1.00 30.74 281 HIS C C 1
ATOM 9041 O O . HIS C 1 279 ? -54.624 -47.987 75.054 1.00 27.66 281 HIS C O 1
ATOM 9048 N N . ASN C 1 280 ? -55.071 -50.116 75.627 1.00 31.93 282 ASN C N 1
ATOM 9049 C CA . ASN C 1 280 ? -53.847 -50.714 75.049 1.00 35.41 282 ASN C CA 1
ATOM 9050 C C . ASN C 1 280 ? -53.789 -50.770 73.519 1.00 38.62 282 ASN C C 1
ATOM 9051 O O . ASN C 1 280 ? -54.813 -50.597 72.845 1.00 42.87 282 ASN C O 1
ATOM 9056 N N . TYR C 1 281 ? -52.593 -51.034 72.990 1.00 38.54 283 TYR C N 1
ATOM 9057 C CA . TYR C 1 281 ? -52.376 -51.096 71.541 1.00 39.73 283 TYR C CA 1
ATOM 9058 C C . TYR C 1 281 ? -53.166 -52.217 70.856 1.00 44.33 283 TYR C C 1
ATOM 9059 O O . TYR C 1 281 ? -53.752 -51.981 69.813 1.00 41.63 283 TYR C O 1
ATOM 9068 N N . ASN C 1 282 ? -53.171 -53.413 71.450 1.00 47.66 284 ASN C N 1
ATOM 9069 C CA . ASN C 1 282 ? -53.848 -54.608 70.880 1.00 51.47 284 ASN C CA 1
ATOM 9070 C C . ASN C 1 282 ? -55.336 -54.745 71.228 1.00 52.22 284 ASN C C 1
ATOM 9071 O O . ASN C 1 282 ? -55.947 -55.770 70.919 1.00 56.00 284 ASN C O 1
ATOM 9076 N N . TYR C 1 283 ? -55.899 -53.740 71.903 1.00 52.58 285 TYR C N 1
ATOM 9077 C CA . TYR C 1 283 ? -57.316 -53.698 72.275 1.00 50.24 285 TYR C CA 1
ATOM 9078 C C . TYR C 1 283 ? -57.754 -54.906 73.122 1.00 56.25 285 TYR C C 1
ATOM 9079 O O . TYR C 1 283 ? -58.923 -55.297 73.108 1.00 58.93 285 TYR C O 1
ATOM 9088 N N . ASP C 1 284 ? -56.801 -55.440 73.893 1.00 59.70 286 ASP C N 1
ATOM 9089 C CA . ASP C 1 284 ? -56.957 -56.649 74.704 1.00 61.24 286 ASP C CA 1
ATOM 9090 C C . ASP C 1 284 ? -57.388 -57.852 73.849 1.00 65.80 286 ASP C C 1
ATOM 9091 O O . ASP C 1 284 ? -58.157 -58.687 74.279 1.00 66.32 286 ASP C O 1
ATOM 9096 N N . ASN C 1 285 ? -56.843 -57.916 72.636 1.00 68.33 287 ASN C N 1
ATOM 9097 C CA . ASN C 1 285 ? -57.189 -58.890 71.607 1.00 65.61 287 ASN C CA 1
ATOM 9098 C C . ASN C 1 285 ? -58.677 -59.320 71.541 1.00 69.49 287 ASN C C 1
ATOM 9099 O O . ASN C 1 285 ? -58.984 -60.489 71.318 1.00 72.48 287 ASN C O 1
ATOM 9104 N N . ILE C 1 286 ? -59.580 -58.348 71.713 1.00 75.40 288 ILE C N 1
ATOM 9105 C CA . ILE C 1 286 ? -61.039 -58.515 71.565 1.00 77.06 288 ILE C CA 1
ATOM 9106 C C . ILE C 1 286 ? -61.425 -57.915 70.199 1.00 79.02 288 ILE C C 1
ATOM 9107 O O . ILE C 1 286 ? -61.558 -56.680 70.074 1.00 73.17 288 ILE C O 1
ATOM 9112 N N . GLU C 1 287 ? -61.601 -58.786 69.194 1.00 77.20 289 GLU C N 1
ATOM 9113 C CA . GLU C 1 287 ? -61.967 -58.384 67.814 1.00 71.43 289 GLU C CA 1
ATOM 9114 C C . GLU C 1 287 ? -63.078 -57.347 67.738 1.00 68.55 289 GLU C C 1
ATOM 9115 O O . GLU C 1 287 ? -62.967 -56.370 66.983 1.00 68.88 289 GLU C O 1
ATOM 9121 N N . SER C 1 288 ? -64.135 -57.568 68.522 1.00 60.78 290 SER C N 1
ATOM 9122 C CA . SER C 1 288 ? -65.239 -56.614 68.670 1.00 58.13 290 SER C CA 1
ATOM 9123 C C . SER C 1 288 ? -64.766 -55.139 68.763 1.00 59.89 290 SER C C 1
ATOM 9124 O O . SER C 1 288 ? -65.330 -54.243 68.120 1.00 54.94 290 SER C O 1
ATOM 9127 N N . GLN C 1 289 ? -63.724 -54.898 69.559 1.00 62.62 291 GLN C N 1
ATOM 9128 C CA . GLN C 1 289 ? -63.290 -53.531 69.876 1.00 60.08 291 GLN C CA 1
ATOM 9129 C C . GLN C 1 289 ? -61.972 -53.124 69.192 1.00 57.06 291 GLN C C 1
ATOM 9130 O O . GLN C 1 289 ? -61.474 -52.022 69.435 1.00 58.70 291 GLN C O 1
ATOM 9136 N N . LYS C 1 290 ? -61.430 -53.978 68.318 1.00 55.78 292 LYS C N 1
ATOM 9137 C CA . LYS C 1 290 ? -60.269 -53.600 67.481 1.00 55.26 292 LYS C CA 1
ATOM 9138 C C . LYS C 1 290 ? -60.579 -52.339 66.721 1.00 48.96 292 LYS C C 1
ATOM 9139 O O . LYS C 1 290 ? -61.721 -52.109 66.371 1.00 44.95 292 LYS C O 1
ATOM 9145 N N . ASN C 1 291 ? -59.561 -51.504 66.520 1.00 46.60 293 ASN C N 1
ATOM 9146 C CA . ASN C 1 291 ? -59.720 -50.126 66.019 1.00 44.73 293 ASN C CA 1
ATOM 9147 C C . ASN C 1 291 ? -60.772 -49.268 66.773 1.00 43.46 293 ASN C C 1
ATOM 9148 O O . ASN C 1 291 ? -61.453 -48.431 66.177 1.00 44.01 293 ASN C O 1
ATOM 9153 N N . TYR C 1 292 ? -60.854 -49.459 68.095 1.00 40.57 294 TYR C N 1
ATOM 9154 C CA . TYR C 1 292 ? -61.818 -48.756 68.959 1.00 38.12 294 TYR C CA 1
ATOM 9155 C C . TYR C 1 292 ? -61.983 -47.289 68.605 1.00 37.03 294 TYR C C 1
ATOM 9156 O O . TYR C 1 292 ? -63.099 -46.861 68.335 1.00 37.38 294 TYR C O 1
ATOM 9165 N N . PRO C 1 293 ? -60.889 -46.497 68.596 1.00 38.72 295 PRO C N 1
ATOM 9166 C CA . PRO C 1 293 ? -61.125 -45.061 68.359 1.00 37.87 295 PRO C CA 1
ATOM 9167 C C . PRO C 1 293 ? -61.515 -44.718 66.914 1.00 38.20 295 PRO C C 1
ATOM 9168 O O . PRO C 1 293 ? -62.293 -43.774 66.702 1.00 35.20 295 PRO C O 1
ATOM 9172 N N . GLY C 1 294 ? -60.960 -45.450 65.947 1.00 41.13 296 GLY C N 1
ATOM 9173 C CA . GLY C 1 294 ? -61.303 -45.250 64.525 1.00 43.55 296 GLY C CA 1
ATOM 9174 C C . GLY C 1 294 ? -62.806 -45.407 64.279 1.00 42.19 296 GLY C C 1
ATOM 9175 O O . GLY C 1 294 ? -63.432 -44.548 63.657 1.00 38.50 296 GLY C O 1
ATOM 9176 N N . LYS C 1 295 ? -63.368 -46.475 64.841 1.00 43.27 297 LYS C N 1
ATOM 9177 C CA . LYS C 1 295 ? -64.806 -46.780 64.710 1.00 47.08 297 LYS C CA 1
ATOM 9178 C C . LYS C 1 295 ? -65.729 -45.682 65.254 1.00 47.73 297 LYS C C 1
ATOM 9179 O O . LYS C 1 295 ? -66.819 -45.501 64.732 1.00 45.84 297 LYS C O 1
ATOM 9185 N N . ILE C 1 296 ? -65.302 -44.971 66.308 1.00 44.45 298 ILE C N 1
ATOM 9186 C CA . ILE C 1 296 ? -66.027 -43.799 66.827 1.00 45.42 298 ILE C CA 1
ATOM 9187 C C . ILE C 1 296 ? -65.791 -42.585 65.915 1.00 43.99 298 ILE C C 1
ATOM 9188 O O . ILE C 1 296 ? -66.668 -41.735 65.763 1.00 42.32 298 ILE C O 1
ATOM 9193 N N . TYR C 1 297 ? -64.591 -42.466 65.349 1.00 44.90 299 TYR C N 1
ATOM 9194 C CA . TYR C 1 297 ? -64.334 -41.411 64.369 1.00 43.27 299 TYR C CA 1
ATOM 9195 C C . TYR C 1 297 ? -65.233 -41.600 63.135 1.00 42.33 299 TYR C C 1
ATOM 9196 O O . TYR C 1 297 ? -65.710 -40.611 62.594 1.00 39.10 299 TYR C O 1
ATOM 9205 N N . GLU C 1 298 ? -65.461 -42.855 62.716 1.00 42.26 300 GLU C N 1
ATOM 9206 C CA . GLU C 1 298 ? -66.373 -43.163 61.568 1.00 47.20 300 GLU C CA 1
ATOM 9207 C C . GLU C 1 298 ? -67.792 -42.582 61.706 1.00 47.96 300 GLU C C 1
ATOM 9208 O O . GLU C 1 298 ? -68.489 -42.383 60.701 1.00 50.23 300 GLU C O 1
ATOM 9214 N N . ASP C 1 299 ? -68.214 -42.333 62.949 1.00 47.50 301 ASP C N 1
ATOM 9215 C CA . ASP C 1 299 ? -69.463 -41.637 63.267 1.00 45.16 301 ASP C CA 1
ATOM 9216 C C . ASP C 1 299 ? -69.193 -40.156 63.553 1.00 46.40 301 ASP C C 1
ATOM 9217 O O . ASP C 1 299 ? -68.688 -39.818 64.616 1.00 54.54 301 ASP C O 1
ATOM 9222 N N . ALA C 1 300 ? -69.559 -39.268 62.627 1.00 45.92 302 ALA C N 1
ATOM 9223 C CA . ALA C 1 300 ? -69.221 -37.828 62.727 1.00 45.64 302 ALA C CA 1
ATOM 9224 C C . ALA C 1 300 ? -69.899 -37.040 63.867 1.00 48.40 302 ALA C C 1
ATOM 9225 O O . ALA C 1 300 ? -69.450 -35.925 64.202 1.00 42.59 302 ALA C O 1
ATOM 9227 N N . ALA C 1 301 ? -70.985 -37.586 64.432 1.00 51.68 303 ALA C N 1
ATOM 9228 C CA . ALA C 1 301 ? -71.664 -36.960 65.590 1.00 51.60 303 ALA C CA 1
ATOM 9229 C C . ALA C 1 301 ? -70.711 -36.955 66.786 1.00 48.38 303 ALA C C 1
ATOM 9230 O O . ALA C 1 301 ? -70.472 -35.904 67.390 1.00 46.04 303 ALA C O 1
ATOM 9232 N N . ALA C 1 302 ? -70.166 -38.147 67.059 1.00 47.05 304 ALA C N 1
ATOM 9233 C CA . ALA C 1 302 ? -69.112 -38.386 68.063 1.00 49.29 304 ALA C CA 1
ATOM 9234 C C . ALA C 1 302 ? -67.789 -37.689 67.740 1.00 46.89 304 ALA C C 1
ATOM 9235 O O . ALA C 1 302 ? -67.294 -36.882 68.538 1.00 48.19 304 ALA C O 1
ATOM 9237 N N . SER C 1 303 ? -67.242 -37.995 66.560 1.00 48.09 305 SER C N 1
ATOM 9238 C CA . SER C 1 303 ? -65.936 -37.484 66.114 1.00 42.70 305 SER C CA 1
ATOM 9239 C C . SER C 1 303 ? -65.815 -35.993 66.314 1.00 40.17 305 SER C C 1
ATOM 9240 O O . SER C 1 303 ? -64.845 -35.526 66.884 1.00 41.89 305 SER C O 1
ATOM 9243 N N . GLN C 1 304 ? -66.808 -35.247 65.862 1.00 39.32 306 GLN C N 1
ATOM 9244 C CA . GLN C 1 304 ? -66.925 -33.801 66.147 1.00 41.46 306 GLN C CA 1
ATOM 9245 C C . GLN C 1 304 ? -66.359 -33.279 67.537 1.00 41.73 306 GLN C C 1
ATOM 9246 O O . GLN C 1 304 ? -65.796 -32.168 67.599 1.00 42.26 306 GLN C O 1
ATOM 9252 N N . TYR C 1 305 ? -66.555 -34.047 68.618 1.00 41.46 307 TYR C N 1
ATOM 9253 C CA . TYR C 1 305 ? -66.163 -33.631 69.982 1.00 42.82 307 TYR C CA 1
ATOM 9254 C C . TYR C 1 305 ? -64.804 -34.213 70.428 1.00 43.17 307 TYR C C 1
ATOM 9255 O O . TYR C 1 305 ? -64.242 -33.751 71.424 1.00 41.77 307 TYR C O 1
ATOM 9264 N N . LEU C 1 306 ? -64.313 -35.214 69.695 1.00 38.91 308 LEU C N 1
ATOM 9265 C CA . LEU C 1 306 ? -63.091 -35.933 70.005 1.00 38.04 308 LEU C CA 1
ATOM 9266 C C . LEU C 1 306 ? -61.845 -35.321 69.366 1.00 36.38 308 LEU C C 1
ATOM 9267 O O . LEU C 1 306 ? -61.718 -35.326 68.143 1.00 37.85 308 LEU C O 1
ATOM 9272 N N . ALA C 1 307 ? -60.916 -34.828 70.185 1.00 34.16 309 ALA C N 1
ATOM 9273 C CA . ALA C 1 307 ? -59.615 -34.347 69.702 1.00 34.05 309 ALA C CA 1
ATOM 9274 C C . ALA C 1 307 ? -58.751 -35.496 69.159 1.00 31.38 309 ALA C C 1
ATOM 9275 O O . ALA C 1 307 ? -57.936 -35.276 68.288 1.00 33.65 309 ALA C O 1
ATOM 9277 N N . GLY C 1 308 ? -58.954 -36.715 69.656 1.00 30.45 310 GLY C N 1
ATOM 9278 C CA . GLY C 1 308 ? -58.229 -37.863 69.195 1.00 30.69 310 GLY C CA 1
ATOM 9279 C C . GLY C 1 308 ? -58.277 -39.001 70.188 1.00 31.90 310 GLY C C 1
ATOM 9280 O O . GLY C 1 308 ? -59.313 -39.233 70.818 1.00 33.68 310 GLY C O 1
ATOM 9281 N N . ALA C 1 309 ? -57.164 -39.717 70.338 1.00 29.99 311 ALA C N 1
ATOM 9282 C CA . ALA C 1 309 ? -57.129 -40.953 71.126 1.00 32.58 311 ALA C CA 1
ATOM 9283 C C . ALA C 1 309 ? -55.954 -41.078 72.106 1.00 32.49 311 ALA C C 1
ATOM 9284 O O . ALA C 1 309 ? -54.846 -40.638 71.809 1.00 35.39 311 ALA C O 1
ATOM 9286 N N . ALA C 1 310 ? -56.206 -41.770 73.216 1.00 30.49 312 ALA C N 1
ATOM 9287 C CA . ALA C 1 310 ? -55.211 -42.030 74.270 1.00 31.23 312 ALA C CA 1
ATOM 9288 C C . ALA C 1 310 ? -54.883 -43.516 74.341 1.00 28.24 312 ALA C C 1
ATOM 9289 O O . ALA C 1 310 ? -55.799 -44.351 74.290 1.00 28.69 312 ALA C O 1
ATOM 9291 N N . TYR C 1 311 ? -53.589 -43.836 74.452 1.00 25.06 313 TYR C N 1
ATOM 9292 C CA . TYR C 1 311 ? -53.108 -45.216 74.547 1.00 27.69 313 TYR C CA 1
ATOM 9293 C C . TYR C 1 311 ? -52.241 -45.497 75.760 1.00 29.34 313 TYR C C 1
ATOM 9294 O O . TYR C 1 311 ? -51.474 -44.639 76.198 1.00 28.39 313 TYR C O 1
ATOM 9303 N N . HIS C 1 312 ? -52.398 -46.702 76.293 1.00 29.58 314 HIS C N 1
ATOM 9304 C CA . HIS C 1 312 ? -51.450 -47.324 77.209 1.00 31.56 314 HIS C CA 1
ATOM 9305 C C . HIS C 1 312 ? -50.715 -48.389 76.415 1.00 33.35 314 HIS C C 1
ATOM 9306 O O . HIS C 1 312 ? -51.118 -48.699 75.298 1.00 34.30 314 HIS C O 1
ATOM 9313 N N . ASN C 1 313 ? -49.633 -48.927 76.980 1.00 35.92 315 ASN C N 1
ATOM 9314 C CA . ASN C 1 313 ? -48.844 -49.961 76.324 1.00 37.28 315 ASN C CA 1
ATOM 9315 C C . ASN C 1 313 ? -48.811 -51.285 77.082 1.00 37.81 315 ASN C C 1
ATOM 9316 O O . ASN C 1 313 ? -47.880 -52.045 76.924 1.00 43.08 315 ASN C O 1
ATOM 9321 N N . TYR C 1 314 ? -49.817 -51.588 77.876 1.00 42.40 316 TYR C N 1
ATOM 9322 C CA . TYR C 1 314 ? -49.839 -52.892 78.567 1.00 44.28 316 TYR C CA 1
ATOM 9323 C C . TYR C 1 314 ? -50.134 -54.113 77.664 1.00 44.22 316 TYR C C 1
ATOM 9324 O O . TYR C 1 314 ? -49.866 -55.243 78.054 1.00 51.42 316 TYR C O 1
ATOM 9333 N N . GLY C 1 315 ? -50.643 -53.878 76.462 1.00 46.28 317 GLY C N 1
ATOM 9334 C CA . GLY C 1 315 ? -50.908 -54.925 75.470 1.00 46.34 317 GLY C CA 1
ATOM 9335 C C . GLY C 1 315 ? -50.541 -54.456 74.068 1.00 48.74 317 GLY C C 1
ATOM 9336 O O . GLY C 1 315 ? -50.791 -53.314 73.717 1.00 50.37 317 GLY C O 1
ATOM 9337 N N . GLY C 1 316 ? -49.914 -55.324 73.280 1.00 48.02 318 GLY C N 1
ATOM 9338 C CA . GLY C 1 316 ? -49.746 -55.089 71.854 1.00 46.28 318 GLY C CA 1
ATOM 9339 C C . GLY C 1 316 ? -48.478 -54.374 71.480 1.00 43.59 318 GLY C C 1
ATOM 9340 O O . GLY C 1 316 ? -47.593 -54.182 72.288 1.00 43.73 318 GLY C O 1
ATOM 9341 N N . ASN C 1 317 ? -48.419 -53.973 70.224 1.00 44.21 319 ASN C N 1
ATOM 9342 C CA . ASN C 1 317 ? -47.267 -53.320 69.642 1.00 43.32 319 ASN C CA 1
ATOM 9343 C C . ASN C 1 317 ? -47.578 -51.862 69.365 1.00 40.31 319 ASN C C 1
ATOM 9344 O O . ASN C 1 317 ? -48.662 -51.516 68.890 1.00 39.99 319 ASN C O 1
ATOM 9349 N N . ARG C 1 318 ? -46.603 -51.015 69.629 1.00 39.19 320 ARG C N 1
ATOM 9350 C CA . ARG C 1 318 ? -46.760 -49.584 69.432 1.00 39.31 320 ARG C CA 1
ATOM 9351 C C . ARG C 1 318 ? -46.869 -49.149 67.957 1.00 39.92 320 ARG C C 1
ATOM 9352 O O . ARG C 1 318 ? -47.215 -47.986 67.701 1.00 37.18 320 ARG C O 1
ATOM 9360 N N . GLU C 1 319 ? -46.565 -50.044 67.002 1.00 40.95 321 GLU C N 1
ATOM 9361 C CA . GLU C 1 319 ? -46.862 -49.789 65.573 1.00 42.98 321 GLU C CA 1
ATOM 9362 C C . GLU C 1 319 ? -48.335 -49.394 65.303 1.00 39.78 321 GLU C C 1
ATOM 9363 O O . GLU C 1 319 ? -48.620 -48.694 64.315 1.00 36.31 321 GLU C O 1
ATOM 9369 N N . GLU C 1 320 ? -49.253 -49.803 66.191 1.00 37.32 322 GLU C N 1
ATOM 9370 C CA . GLU C 1 320 ? -50.670 -49.393 66.120 1.00 36.04 322 GLU C CA 1
ATOM 9371 C C . GLU C 1 320 ? -50.866 -47.891 66.088 1.00 32.35 322 GLU C C 1
ATOM 9372 O O . GLU C 1 320 ? -51.804 -47.389 65.456 1.00 33.39 322 GLU C O 1
ATOM 9378 N N . LEU C 1 321 ? -49.993 -47.160 66.765 1.00 29.56 323 LEU C N 1
ATOM 9379 C CA . LEU C 1 321 ? -50.065 -45.708 66.723 1.00 32.32 323 LEU C CA 1
ATOM 9380 C C . LEU C 1 321 ? -49.880 -45.205 65.287 1.00 31.40 323 LEU C C 1
ATOM 9381 O O . LEU C 1 321 ? -50.528 -44.233 64.869 1.00 29.92 323 LEU C O 1
ATOM 9386 N N . LEU C 1 322 ? -48.992 -45.868 64.556 1.00 31.35 324 LEU C N 1
ATOM 9387 C CA . LEU C 1 322 ? -48.730 -45.503 63.175 1.00 34.98 324 LEU C CA 1
ATOM 9388 C C . LEU C 1 322 ? -49.983 -45.781 62.326 1.00 32.90 324 LEU C C 1
ATOM 9389 O O . LEU C 1 322 ? -50.387 -44.920 61.554 1.00 34.02 324 LEU C O 1
ATOM 9394 N N . ASN C 1 323 ? -50.621 -46.942 62.529 1.00 34.09 325 ASN C N 1
ATOM 9395 C CA . ASN C 1 323 ? -51.884 -47.302 61.819 1.00 35.44 325 ASN C CA 1
ATOM 9396 C C . ASN C 1 323 ? -52.993 -46.279 62.006 1.00 36.24 325 ASN C C 1
ATOM 9397 O O . ASN C 1 323 ? -53.625 -45.846 61.050 1.00 34.60 325 ASN C O 1
ATOM 9402 N N . ILE C 1 324 ? -53.213 -45.886 63.257 1.00 36.76 326 ILE C N 1
ATOM 9403 C CA . ILE C 1 324 ? -54.249 -44.921 63.598 1.00 35.46 326 ILE C CA 1
ATOM 9404 C C . ILE C 1 324 ? -53.953 -43.524 63.089 1.00 34.87 326 ILE C C 1
ATOM 9405 O O . ILE C 1 324 ? -54.880 -42.801 62.726 1.00 33.76 326 ILE C O 1
ATOM 9410 N N . HIS C 1 325 ? -52.690 -43.098 63.095 1.00 34.76 327 HIS C N 1
ATOM 9411 C CA . HIS C 1 325 ? -52.386 -41.772 62.579 1.00 32.89 327 HIS C CA 1
ATOM 9412 C C . HIS C 1 325 ? -52.527 -41.747 61.055 1.00 35.57 327 HIS C C 1
ATOM 9413 O O . HIS C 1 325 ? -53.064 -40.790 60.502 1.00 36.64 327 HIS C O 1
ATOM 9420 N N . GLN C 1 326 ? -52.008 -42.770 60.390 1.00 36.59 328 GLN C N 1
ATOM 9421 C CA . GLN C 1 326 ? -52.073 -42.846 58.929 1.00 41.71 328 GLN C CA 1
ATOM 9422 C C . GLN C 1 326 ? -53.559 -42.778 58.528 1.00 39.06 328 GLN C C 1
ATOM 9423 O O . GLN C 1 326 ? -53.948 -41.980 57.668 1.00 39.97 328 GLN C O 1
ATOM 9429 N N . ALA C 1 327 ? -54.368 -43.589 59.213 1.00 38.67 329 ALA C N 1
ATOM 9430 C CA . ALA C 1 327 ? -55.796 -43.706 58.971 1.00 37.35 329 ALA C CA 1
ATOM 9431 C C . ALA C 1 327 ? -56.585 -42.421 59.250 1.00 40.08 329 ALA C C 1
ATOM 9432 O O . ALA C 1 327 ? -57.481 -42.080 58.482 1.00 40.56 329 ALA C O 1
ATOM 9434 N N . TYR C 1 328 ? -56.275 -41.716 60.341 1.00 36.25 330 TYR C N 1
ATOM 9435 C CA . TYR C 1 328 ? -57.010 -40.520 60.710 1.00 36.33 330 TYR C CA 1
ATOM 9436 C C . TYR C 1 328 ? -56.018 -39.456 61.123 1.00 40.02 330 TYR C C 1
ATOM 9437 O O . TYR C 1 328 ? -55.899 -39.131 62.315 1.00 40.82 330 TYR C O 1
ATOM 9446 N N . PRO C 1 329 ? -55.289 -38.897 60.136 1.00 42.07 331 PRO C N 1
ATOM 9447 C CA . PRO C 1 329 ? -54.151 -38.012 60.422 1.00 41.06 331 PRO C CA 1
ATOM 9448 C C . PRO C 1 329 ? -54.534 -36.680 61.015 1.00 40.63 331 PRO C C 1
ATOM 9449 O O . PRO C 1 329 ? -53.667 -35.993 61.533 1.00 38.79 331 PRO C O 1
ATOM 9453 N N . GLU C 1 330 ? -55.803 -36.298 60.921 1.00 38.77 332 GLU C N 1
ATOM 9454 C CA . GLU C 1 330 ? -56.253 -35.051 61.519 1.00 42.36 332 GLU C CA 1
ATOM 9455 C C . GLU C 1 330 ? -56.698 -35.211 62.980 1.00 38.38 332 GLU C C 1
ATOM 9456 O O . GLU C 1 330 ? -57.048 -34.218 63.610 1.00 38.90 332 GLU C O 1
ATOM 9462 N N . LYS C 1 331 ? -56.677 -36.443 63.502 1.00 34.98 333 LYS C N 1
ATOM 9463 C CA . LYS C 1 331 ? -56.987 -36.746 64.904 1.00 33.88 333 LYS C CA 1
ATOM 9464 C C . LYS C 1 331 ? -55.673 -36.931 65.678 1.00 33.81 333 LYS C C 1
ATOM 9465 O O . LYS C 1 331 ? -54.747 -37.569 65.181 1.00 32.77 333 LYS C O 1
ATOM 9471 N N . GLU C 1 332 ? -55.658 -36.447 66.919 1.00 34.02 334 GLU C N 1
ATOM 9472 C CA . GLU C 1 332 ? -54.459 -36.472 67.794 1.00 32.10 334 GLU C CA 1
ATOM 9473 C C . GLU C 1 332 ? -54.194 -37.828 68.460 1.00 29.96 334 GLU C C 1
ATOM 9474 O O . GLU C 1 332 ? -55.100 -38.653 68.625 1.00 30.15 334 GLU C O 1
ATOM 9480 N N . LEU C 1 333 ? -52.934 -38.082 68.817 1.00 28.73 335 LEU C N 1
ATOM 9481 C CA . LEU C 1 333 ? -52.557 -39.234 69.639 1.00 28.24 335 LEU C CA 1
ATOM 9482 C C . LEU C 1 333 ? -51.868 -38.730 70.911 1.00 27.66 335 LEU C C 1
ATOM 9483 O O . LEU C 1 333 ? -51.102 -37.756 70.863 1.00 25.23 335 LEU C O 1
ATOM 9488 N N . LEU C 1 334 ? -52.168 -39.393 72.031 1.00 28.67 336 LEU C N 1
ATOM 9489 C CA . LEU C 1 334 ? -51.538 -39.094 73.336 1.00 28.66 336 LEU C CA 1
ATOM 9490 C C . LEU C 1 334 ? -51.171 -40.389 74.016 1.00 26.43 336 LEU C C 1
ATOM 9491 O O . LEU C 1 334 ? -51.976 -41.339 74.024 1.00 26.89 336 LEU C O 1
ATOM 9496 N N . PHE C 1 335 ? -49.951 -40.477 74.560 1.00 24.29 337 PHE C N 1
ATOM 9497 C CA . PHE C 1 335 ? -49.595 -41.666 75.345 1.00 25.60 337 PHE C CA 1
ATOM 9498 C C . PHE C 1 335 ? -49.820 -41.291 76.819 1.00 25.95 337 PHE C C 1
ATOM 9499 O O . PHE C 1 335 ? -49.201 -40.363 77.315 1.00 24.55 337 PHE C O 1
ATOM 9507 N N . THR C 1 336 ? -50.748 -41.975 77.489 1.00 26.43 338 THR C N 1
ATOM 9508 C CA . THR C 1 336 ? -51.259 -41.509 78.802 1.00 25.32 338 THR C CA 1
ATOM 9509 C C . THR C 1 336 ? -50.910 -42.402 80.007 1.00 26.74 338 THR C C 1
ATOM 9510 O O . THR C 1 336 ? -51.092 -41.966 81.131 1.00 26.20 338 THR C O 1
ATOM 9514 N N . GLU C 1 337 ? -50.413 -43.628 79.813 1.00 28.57 339 GLU C N 1
ATOM 9515 C CA . GLU C 1 337 ? -50.059 -44.457 80.960 1.00 29.59 339 GLU C CA 1
ATOM 9516 C C . GLU C 1 337 ? -49.185 -45.641 80.622 1.00 32.89 339 GLU C C 1
ATOM 9517 O O . GLU C 1 337 ? -49.376 -46.305 79.600 1.00 33.32 339 GLU C O 1
ATOM 9523 N N . THR C 1 338 ? -48.198 -45.877 81.492 1.00 30.50 340 THR C N 1
ATOM 9524 C CA . THR C 1 338 ? -47.400 -47.087 81.512 1.00 31.75 340 THR C CA 1
ATOM 9525 C C . THR C 1 338 ? -46.792 -47.243 82.933 1.00 31.98 340 THR C C 1
ATOM 9526 O O . THR C 1 338 ? -46.674 -46.264 83.664 1.00 28.55 340 THR C O 1
ATOM 9530 N N . SER C 1 339 ? -46.399 -48.456 83.298 1.00 32.37 341 SER C N 1
ATOM 9531 C CA . SER C 1 339 ? -45.969 -48.738 84.687 1.00 33.99 341 SER C CA 1
ATOM 9532 C C . SER C 1 339 ? -44.672 -49.524 84.762 1.00 34.54 341 SER C C 1
ATOM 9533 O O . SER C 1 339 ? -44.306 -50.230 83.833 1.00 31.84 341 SER C O 1
ATOM 9536 N N . ILE C 1 340 ? -43.979 -49.383 85.890 1.00 36.08 342 ILE C N 1
ATOM 9537 C CA . ILE C 1 340 ? -42.827 -50.223 86.192 1.00 34.94 342 ILE C CA 1
ATOM 9538 C C . ILE C 1 340 ? -43.142 -50.895 87.509 1.00 34.83 342 ILE C C 1
ATOM 9539 O O . ILE C 1 340 ? -43.787 -50.285 88.380 1.00 33.16 342 ILE C O 1
ATOM 9544 N N . GLY C 1 341 ? -42.708 -52.156 87.627 1.00 35.63 343 GLY C N 1
ATOM 9545 C CA . GLY C 1 341 ? -42.985 -53.010 88.795 1.00 36.10 343 GLY C CA 1
ATOM 9546 C C . GLY C 1 341 ? -42.114 -54.263 88.916 1.00 35.58 343 GLY C C 1
ATOM 9547 O O . GLY C 1 341 ? -41.094 -54.416 88.230 1.00 33.76 343 GLY C O 1
ATOM 9548 N N . THR C 1 342 ? -42.501 -55.148 89.826 1.00 42.03 344 THR C N 1
ATOM 9549 C CA . THR C 1 342 ? -41.789 -56.439 90.041 1.00 46.56 344 THR C CA 1
ATOM 9550 C C . THR C 1 342 ? -41.670 -57.265 88.749 1.00 44.66 344 THR C C 1
ATOM 9551 O O . THR C 1 342 ? -40.625 -57.845 88.468 1.00 41.84 344 THR C O 1
ATOM 9555 N N . TRP C 1 343 ? -42.762 -57.296 87.985 1.00 48.85 345 TRP C N 1
ATOM 9556 C CA . TRP C 1 343 ? -42.858 -58.019 86.688 1.00 46.89 345 TRP C CA 1
ATOM 9557 C C . TRP C 1 343 ? -41.809 -57.644 85.633 1.00 49.12 345 TRP C C 1
ATOM 9558 O O . TRP C 1 343 ? -41.402 -58.495 84.835 1.00 52.05 345 TRP C O 1
ATOM 9569 N N . ASN C 1 344 ? -41.367 -56.385 85.613 1.00 48.03 346 ASN C N 1
ATOM 9570 C CA . ASN C 1 344 ? -40.410 -55.942 84.587 1.00 43.92 346 ASN C CA 1
ATOM 9571 C C . ASN C 1 344 ? -39.078 -55.424 85.157 1.00 44.23 346 ASN C C 1
ATOM 9572 O O . ASN C 1 344 ? -38.360 -54.689 84.479 1.00 43.15 346 ASN C O 1
ATOM 9577 N N . SER C 1 345 ? -38.722 -55.841 86.378 1.00 46.15 347 SER C N 1
ATOM 9578 C CA . SER C 1 345 ? -37.472 -55.414 87.033 1.00 43.50 347 SER C CA 1
ATOM 9579 C C . SER C 1 345 ? -37.400 -53.889 87.101 1.00 38.48 347 SER C C 1
ATOM 9580 O O . SER C 1 345 ? -36.366 -53.289 86.809 1.00 38.80 347 SER C O 1
ATOM 9583 N N . GLY C 1 346 ? -38.504 -53.276 87.498 1.00 35.92 348 GLY C N 1
ATOM 9584 C CA . GLY C 1 346 ? -38.691 -51.842 87.361 1.00 36.54 348 GLY C CA 1
ATOM 9585 C C . GLY C 1 346 ? -37.697 -50.961 88.072 1.00 36.37 348 GLY C C 1
ATOM 9586 O O . GLY C 1 346 ? -37.586 -49.804 87.735 1.00 40.02 348 GLY C O 1
ATOM 9587 N N . ARG C 1 347 ? -36.997 -51.493 89.070 1.00 36.81 349 ARG C N 1
ATOM 9588 C CA . ARG C 1 347 ? -35.912 -50.768 89.718 1.00 38.71 349 ARG C CA 1
ATOM 9589 C C . ARG C 1 347 ? -34.541 -51.015 89.090 1.00 42.05 349 ARG C C 1
ATOM 9590 O O . ARG C 1 347 ? -33.599 -50.292 89.387 1.00 46.09 349 ARG C O 1
ATOM 9598 N N . ASP C 1 348 ? -34.390 -52.031 88.252 1.00 42.15 350 ASP C N 1
ATOM 9599 C CA . ASP C 1 348 ? -33.102 -52.293 87.645 1.00 42.65 350 ASP C CA 1
ATOM 9600 C C . ASP C 1 348 ? -32.946 -51.423 86.388 1.00 43.70 350 ASP C C 1
ATOM 9601 O O . ASP C 1 348 ? -33.373 -51.796 85.294 1.00 42.61 350 ASP C O 1
ATOM 9606 N N . LEU C 1 349 ? -32.299 -50.271 86.553 1.00 40.97 351 LEU C N 1
ATOM 9607 C CA . LEU C 1 349 ? -32.154 -49.289 85.487 1.00 40.88 351 LEU C CA 1
ATOM 9608 C C . LEU C 1 349 ? -31.289 -49.787 84.336 1.00 43.76 351 LEU C C 1
ATOM 9609 O O . LEU C 1 349 ? -31.398 -49.281 83.203 1.00 40.29 351 LEU C O 1
ATOM 9614 N N . SER C 1 350 ? -30.427 -50.768 84.631 1.00 44.87 352 SER C N 1
ATOM 9615 C CA . SER C 1 350 ? -29.565 -51.383 83.621 1.00 48.07 352 SER C CA 1
ATOM 9616 C C . SER C 1 350 ? -30.409 -52.016 82.525 1.00 44.42 352 SER C C 1
ATOM 9617 O O . SER C 1 350 ? -30.057 -51.925 81.370 1.00 45.82 352 SER C O 1
ATOM 9620 N N . LYS C 1 351 ? -31.521 -52.642 82.911 1.00 50.73 353 LYS C N 1
ATOM 9621 C CA . LYS C 1 351 ? -32.495 -53.176 81.948 1.00 52.97 353 LYS C CA 1
ATOM 9622 C C . LYS C 1 351 ? -33.436 -52.083 81.428 1.00 51.19 353 LYS C C 1
ATOM 9623 O O . LYS C 1 351 ? -33.569 -51.881 80.227 1.00 59.67 353 LYS C O 1
ATOM 9629 N N . ARG C 1 352 ? -34.054 -51.355 82.348 1.00 50.73 354 ARG C N 1
ATOM 9630 C CA . ARG C 1 352 ? -35.225 -50.519 82.037 1.00 47.25 354 ARG C CA 1
ATOM 9631 C C . ARG C 1 352 ? -34.970 -49.227 81.242 1.00 45.26 354 ARG C C 1
ATOM 9632 O O . ARG C 1 352 ? -35.793 -48.867 80.416 1.00 49.24 354 ARG C O 1
ATOM 9640 N N . LEU C 1 353 ? -33.866 -48.528 81.472 1.00 39.46 355 LEU C N 1
ATOM 9641 C CA . LEU C 1 353 ? -33.666 -47.224 80.836 1.00 37.58 355 LEU C CA 1
ATOM 9642 C C . LEU C 1 353 ? -33.703 -47.273 79.279 1.00 38.93 355 LEU C C 1
ATOM 9643 O O . LEU C 1 353 ? -34.339 -46.421 78.646 1.00 31.19 355 LEU C O 1
ATOM 9648 N N . MET C 1 354 ? -33.036 -48.259 78.678 1.00 37.02 356 MET C N 1
ATOM 9649 C CA . MET C 1 354 ? -32.902 -48.307 77.218 1.00 39.46 356 MET C CA 1
ATOM 9650 C C . MET C 1 354 ? -34.227 -48.707 76.590 1.00 43.71 356 MET C C 1
ATOM 9651 O O . MET C 1 354 ? -34.695 -48.030 75.657 1.00 41.29 356 MET C O 1
ATOM 9656 N N . GLU C 1 355 ? -34.813 -49.786 77.121 1.00 45.94 357 GLU C N 1
ATOM 9657 C CA . GLU C 1 355 ? -36.155 -50.262 76.747 1.00 47.62 357 GLU C CA 1
ATOM 9658 C C . GLU C 1 355 ? -37.218 -49.163 76.883 1.00 46.19 357 GLU C C 1
ATOM 9659 O O . GLU C 1 355 ? -37.914 -48.844 75.904 1.00 44.28 357 GLU C O 1
ATOM 9665 N N . ASP C 1 356 ? -37.344 -48.593 78.083 1.00 42.04 358 ASP C N 1
ATOM 9666 C CA . ASP C 1 356 ? -38.365 -47.558 78.324 1.00 40.50 358 ASP C CA 1
ATOM 9667 C C . ASP C 1 356 ? -38.184 -46.294 77.489 1.00 35.66 358 ASP C C 1
ATOM 9668 O O . ASP C 1 356 ? -39.179 -45.725 77.037 1.00 33.10 358 ASP C O 1
ATOM 9673 N N . MET C 1 357 ? -36.947 -45.838 77.279 1.00 31.81 359 MET C N 1
ATOM 9674 C CA . MET C 1 357 ? -36.726 -44.677 76.397 1.00 30.56 359 MET C CA 1
ATOM 9675 C C . MET C 1 357 ? -37.070 -45.017 74.932 1.00 30.98 359 MET C C 1
ATOM 9676 O O . MET C 1 357 ? -37.537 -44.159 74.179 1.00 30.55 359 MET C O 1
ATOM 9681 N N . GLU C 1 358 ? -36.829 -46.264 74.548 1.00 33.38 360 GLU C N 1
ATOM 9682 C CA . GLU C 1 358 ? -37.114 -46.716 73.186 1.00 38.10 360 GLU C CA 1
ATOM 9683 C C . GLU C 1 358 ? -38.603 -46.964 72.960 1.00 36.61 360 GLU C C 1
ATOM 9684 O O . GLU C 1 358 ? -39.134 -46.516 71.956 1.00 37.22 360 GLU C O 1
ATOM 9690 N N . GLU C 1 359 ? -39.263 -47.634 73.901 1.00 38.16 361 GLU C N 1
ATOM 9691 C CA . GLU C 1 359 ? -40.654 -48.087 73.738 1.00 40.28 361 GLU C CA 1
ATOM 9692 C C . GLU C 1 359 ? -41.666 -47.020 74.119 1.00 39.67 361 GLU C C 1
ATOM 9693 O O . GLU C 1 359 ? -42.649 -46.806 73.388 1.00 38.30 361 GLU C O 1
ATOM 9699 N N . VAL C 1 360 ? -41.435 -46.379 75.273 1.00 32.81 362 VAL C N 1
ATOM 9700 C CA . VAL C 1 360 ? -42.371 -45.427 75.850 1.00 32.15 362 VAL C CA 1
ATOM 9701 C C . VAL C 1 360 ? -42.146 -43.977 75.382 1.00 30.07 362 VAL C C 1
ATOM 9702 O O . VAL C 1 360 ? -43.107 -43.300 75.093 1.00 30.26 362 VAL C O 1
ATOM 9706 N N . ALA C 1 361 ? -40.902 -43.494 75.365 1.00 27.42 363 ALA C N 1
ATOM 9707 C CA . ALA C 1 361 ? -40.605 -42.104 75.023 1.00 26.41 363 ALA C CA 1
ATOM 9708 C C . ALA C 1 361 ? -40.469 -41.864 73.527 1.00 27.72 363 ALA C C 1
ATOM 9709 O O . ALA C 1 361 ? -41.381 -41.330 72.897 1.00 28.04 363 ALA C O 1
ATOM 9711 N N . LEU C 1 362 ? -39.332 -42.235 72.947 1.00 29.57 364 LEU C N 1
ATOM 9712 C CA . LEU C 1 362 ? -39.095 -41.931 71.539 1.00 28.66 364 LEU C CA 1
ATOM 9713 C C . LEU C 1 362 ? -40.020 -42.750 70.627 1.00 29.26 364 LEU C C 1
ATOM 9714 O O . LEU C 1 362 ? -40.509 -42.212 69.638 1.00 28.86 364 LEU C O 1
ATOM 9719 N N . GLY C 1 363 ? -40.274 -44.006 70.993 1.00 26.49 365 GLY C N 1
ATOM 9720 C CA . GLY C 1 363 ? -41.159 -44.895 70.244 1.00 29.82 365 GLY C CA 1
ATOM 9721 C C . GLY C 1 363 ? -42.549 -44.332 69.998 1.00 29.21 365 GLY C C 1
ATOM 9722 O O . GLY C 1 363 ? -43.035 -44.384 68.877 1.00 30.13 365 GLY C O 1
ATOM 9723 N N . THR C 1 364 ? -43.166 -43.775 71.038 1.00 26.35 366 THR C N 1
ATOM 9724 C CA . THR C 1 364 ? -44.542 -43.251 70.943 1.00 26.17 366 THR C CA 1
ATOM 9725 C C . THR C 1 364 ? -44.557 -41.890 70.230 1.00 24.68 366 THR C C 1
ATOM 9726 O O . THR C 1 364 ? -45.451 -41.600 69.416 1.00 25.95 366 THR C O 1
ATOM 9730 N N . ILE C 1 365 ? -43.559 -41.059 70.536 1.00 23.82 367 ILE C N 1
ATOM 9731 C CA . ILE C 1 365 ? -43.408 -39.744 69.913 1.00 23.68 367 ILE C CA 1
ATOM 9732 C C . ILE C 1 365 ? -43.137 -39.859 68.382 1.00 24.59 367 ILE C C 1
ATOM 9733 O O . ILE C 1 365 ? -43.732 -39.118 67.563 1.00 24.06 367 ILE C O 1
ATOM 9738 N N . ASN C 1 366 ? -42.258 -40.799 68.019 1.00 25.29 368 ASN C N 1
ATOM 9739 C CA . ASN C 1 366 ? -41.923 -41.035 66.622 1.00 28.03 368 ASN C CA 1
ATOM 9740 C C . ASN C 1 366 ? -43.094 -41.683 65.873 1.00 30.30 368 ASN C C 1
ATOM 9741 O O . ASN C 1 366 ? -43.088 -41.694 64.641 1.00 31.16 368 ASN C O 1
ATOM 9746 N N . ASN C 1 367 ? -44.063 -42.229 66.614 1.00 29.20 369 ASN C N 1
ATOM 9747 C CA . ASN C 1 367 ? -45.343 -42.675 66.065 1.00 30.24 369 ASN C CA 1
ATOM 9748 C C . ASN C 1 367 ? -46.497 -41.686 66.367 1.00 29.17 369 ASN C C 1
ATOM 9749 O O . ASN C 1 367 ? -47.642 -42.095 66.594 1.00 31.95 369 ASN C O 1
ATOM 9754 N N . TRP C 1 368 ? -46.187 -40.390 66.371 1.00 29.46 370 TRP C N 1
ATOM 9755 C CA . TRP C 1 368 ? -47.144 -39.300 66.355 1.00 28.58 370 TRP C CA 1
ATOM 9756 C C . TRP C 1 368 ? -47.739 -38.837 67.708 1.00 28.75 370 TRP C C 1
ATOM 9757 O O . TRP C 1 368 ? -48.488 -37.829 67.730 1.00 25.94 370 TRP C O 1
ATOM 9768 N N . CYS C 1 369 ? -47.360 -39.471 68.826 1.00 27.12 371 CYS C N 1
ATOM 9769 C CA . CYS C 1 369 ? -47.918 -39.022 70.109 1.00 27.00 371 CYS C CA 1
ATOM 9770 C C . CYS C 1 369 ? -47.486 -37.574 70.445 1.00 25.67 371 CYS C C 1
ATOM 9771 O O . CYS C 1 369 ? -46.312 -37.184 70.306 1.00 25.49 371 CYS C O 1
ATOM 9774 N N . LYS C 1 370 ? -48.450 -36.796 70.902 1.00 24.29 372 LYS C N 1
ATOM 9775 C CA . LYS C 1 370 ? -48.232 -35.379 71.241 1.00 26.26 372 LYS C CA 1
ATOM 9776 C C . LYS C 1 370 ? -47.703 -35.228 72.689 1.00 25.55 372 LYS C C 1
ATOM 9777 O O . LYS C 1 370 ? -47.339 -34.143 73.111 1.00 27.30 372 LYS C O 1
ATOM 9783 N N . GLY C 1 371 ? -47.685 -36.323 73.438 1.00 25.64 373 GLY C N 1
ATOM 9784 C CA . GLY C 1 371 ? -47.256 -36.298 74.844 1.00 25.27 373 GLY C CA 1
ATOM 9785 C C . GLY C 1 371 ? -47.052 -37.681 75.384 1.00 26.08 373 GLY C C 1
ATOM 9786 O O . GLY C 1 371 ? -47.540 -38.660 74.801 1.00 24.73 373 GLY C O 1
ATOM 9787 N N . VAL C 1 372 ? -46.285 -37.777 76.484 1.00 26.49 374 VAL C N 1
ATOM 9788 C CA . VAL C 1 372 ? -45.997 -39.052 77.094 1.00 25.46 374 VAL C CA 1
ATOM 9789 C C . VAL C 1 372 ? -46.201 -38.873 78.596 1.00 25.79 374 VAL C C 1
ATOM 9790 O O . VAL C 1 372 ? -45.566 -37.997 79.181 1.00 25.22 374 VAL C O 1
ATOM 9794 N N . ILE C 1 373 ? -47.059 -39.707 79.197 1.00 23.98 375 ILE C N 1
ATOM 9795 C CA . ILE C 1 373 ? -47.387 -39.619 80.655 1.00 24.74 375 ILE C CA 1
ATOM 9796 C C . ILE C 1 373 ? -47.216 -41.001 81.272 1.00 24.27 375 ILE C C 1
ATOM 9797 O O . ILE C 1 373 ? -47.878 -41.962 80.912 1.00 22.35 375 ILE C O 1
ATOM 9802 N N . VAL C 1 374 ? -46.284 -41.111 82.205 1.00 25.51 376 VAL C N 1
ATOM 9803 C CA . VAL C 1 374 ? -46.175 -42.330 82.981 1.00 27.94 376 VAL C CA 1
ATOM 9804 C C . VAL C 1 374 ? -47.245 -42.354 84.102 1.00 26.45 376 VAL C C 1
ATOM 9805 O O . VAL C 1 374 ? -48.006 -41.400 84.277 1.00 27.61 376 VAL C O 1
ATOM 9809 N N . TRP C 1 375 ? -47.282 -43.456 84.838 1.00 25.47 377 TRP C N 1
ATOM 9810 C CA . TRP C 1 375 ? -48.191 -43.650 85.950 1.00 25.25 377 TRP C CA 1
ATOM 9811 C C . TRP C 1 375 ? -47.631 -42.954 87.209 1.00 25.29 377 TRP C C 1
ATOM 9812 O O . TRP C 1 375 ? -47.103 -41.825 87.084 1.00 25.15 377 TRP C O 1
ATOM 9823 N N . ASN C 1 376 ? -47.733 -43.575 88.397 1.00 26.15 378 ASN C N 1
ATOM 9824 C CA . ASN C 1 376 ? -47.486 -42.891 89.686 1.00 25.04 378 ASN C CA 1
ATOM 9825 C C . ASN C 1 376 ? -46.138 -42.179 89.664 1.00 24.82 378 ASN C C 1
ATOM 9826 O O . ASN C 1 376 ? -45.127 -42.797 89.378 1.00 24.53 378 ASN C O 1
ATOM 9831 N N . LEU C 1 377 ? -46.126 -40.887 89.971 1.00 24.08 379 LEU C N 1
ATOM 9832 C CA . LEU C 1 377 ? -44.883 -40.162 90.130 1.00 23.19 379 LEU C CA 1
ATOM 9833 C C . LEU C 1 377 ? -44.039 -40.693 91.305 1.00 24.63 379 LEU C C 1
ATOM 9834 O O . LEU C 1 377 ? -42.821 -40.827 91.163 1.00 23.76 379 LEU C O 1
ATOM 9839 N N . MET C 1 378 ? -44.688 -40.911 92.459 1.00 25.00 380 MET C N 1
ATOM 9840 C CA . MET C 1 378 ? -44.018 -41.311 93.723 1.00 26.17 380 MET C CA 1
ATOM 9841 C C . MET C 1 378 ? -44.789 -42.399 94.480 1.00 26.30 380 MET C C 1
ATOM 9842 O O . MET C 1 378 ? -45.944 -42.188 94.905 1.00 25.46 380 MET C O 1
ATOM 9847 N N . LEU C 1 379 ? -44.128 -43.542 94.655 1.00 26.30 381 LEU C N 1
ATOM 9848 C CA . LEU C 1 379 ? -44.540 -44.565 95.608 1.00 30.14 381 LEU C CA 1
ATOM 9849 C C . LEU C 1 379 ? -43.446 -44.759 96.654 1.00 31.39 381 LEU C C 1
ATOM 9850 O O . LEU C 1 379 ? -42.295 -44.352 96.462 1.00 32.60 381 LEU C O 1
ATOM 9855 N N . ASP C 1 380 ? -43.796 -45.401 97.754 1.00 32.72 382 ASP C N 1
ATOM 9856 C CA . ASP C 1 380 ? -42.767 -45.722 98.742 1.00 34.96 382 ASP C CA 1
ATOM 9857 C C . ASP C 1 380 ? -42.074 -47.065 98.406 1.00 37.00 382 ASP C C 1
ATOM 9858 O O . ASP C 1 380 ? -42.457 -47.750 97.442 1.00 35.67 382 ASP C O 1
ATOM 9863 N N . ASN C 1 381 ? -41.040 -47.404 99.192 1.00 36.87 383 ASN C N 1
ATOM 9864 C CA . ASN C 1 381 ? -40.297 -48.668 99.058 1.00 34.46 383 ASN C CA 1
ATOM 9865 C C . ASN C 1 381 ? -41.174 -49.916 99.207 1.00 35.60 383 ASN C C 1
ATOM 9866 O O . ASN C 1 381 ? -40.799 -51.006 98.759 1.00 38.56 383 ASN C O 1
ATOM 9871 N N . ASP C 1 382 ? -42.326 -49.767 99.845 1.00 36.26 384 ASP C N 1
ATOM 9872 C CA . ASP C 1 382 ? -43.279 -50.843 99.962 1.00 38.44 384 ASP C CA 1
ATOM 9873 C C . ASP C 1 382 ? -44.328 -50.759 98.866 1.00 36.32 384 ASP C C 1
ATOM 9874 O O . ASP C 1 382 ? -45.410 -51.285 99.028 1.00 37.64 384 ASP C O 1
ATOM 9879 N N . ARG C 1 383 ? -44.014 -50.083 97.760 1.00 39.40 385 ARG C N 1
ATOM 9880 C CA . ARG C 1 383 ? -44.894 -50.029 96.578 1.00 39.97 385 ARG C CA 1
ATOM 9881 C C . ARG C 1 383 ? -46.259 -49.409 96.854 1.00 38.56 385 ARG C C 1
ATOM 9882 O O . ARG C 1 383 ? -47.233 -49.719 96.171 1.00 36.75 385 ARG C O 1
ATOM 9890 N N . GLY C 1 384 ? -46.306 -48.520 97.850 1.00 39.38 386 GLY C N 1
ATOM 9891 C CA . GLY C 1 384 ? -47.549 -47.970 98.366 1.00 36.31 386 GLY C CA 1
ATOM 9892 C C . GLY C 1 384 ? -47.618 -46.445 98.526 1.00 38.26 386 GLY C C 1
ATOM 9893 O O . GLY C 1 384 ? -46.665 -45.721 98.162 1.00 35.85 386 GLY C O 1
ATOM 9894 N N . PRO C 1 385 ? -48.744 -45.939 99.049 1.00 36.06 387 PRO C N 1
ATOM 9895 C CA . PRO C 1 385 ? -49.942 -46.739 99.386 1.00 40.54 387 PRO C CA 1
ATOM 9896 C C . PRO C 1 385 ? -50.595 -47.435 98.166 1.00 43.00 387 PRO C C 1
ATOM 9897 O O . PRO C 1 385 ? -50.550 -46.892 97.055 1.00 38.89 387 PRO C O 1
ATOM 9901 N N . ASN C 1 386 ? -51.145 -48.637 98.372 1.00 42.93 388 ASN C N 1
ATOM 9902 C CA . ASN C 1 386 ? -51.910 -49.315 97.330 1.00 44.47 388 ASN C CA 1
ATOM 9903 C C . ASN C 1 386 ? -53.246 -49.844 97.913 1.00 52.41 388 ASN C C 1
ATOM 9904 O O . ASN C 1 386 ? -53.638 -49.473 99.042 1.00 51.21 388 ASN C O 1
ATOM 9909 N N . ARG C 1 387 ? -53.967 -50.636 97.118 1.00 53.06 389 ARG C N 1
ATOM 9910 C CA . ARG C 1 387 ? -55.339 -51.061 97.428 1.00 58.06 389 ARG C CA 1
ATOM 9911 C C . ARG C 1 387 ? -55.502 -52.553 97.161 1.00 58.82 389 ARG C C 1
ATOM 9912 O O . ARG C 1 387 ? -54.812 -53.117 96.287 1.00 55.44 389 ARG C O 1
ATOM 9920 N N . GLU C 1 388 ? -56.414 -53.185 97.907 1.00 59.71 390 GLU C N 1
ATOM 9921 C CA . GLU C 1 388 ? -56.768 -54.588 97.663 1.00 56.76 390 GLU C CA 1
ATOM 9922 C C . GLU C 1 388 ? -57.329 -54.720 96.261 1.00 48.68 390 GLU C C 1
ATOM 9923 O O . GLU C 1 388 ? -58.304 -54.068 95.916 1.00 47.39 390 GLU C O 1
ATOM 9929 N N . GLY C 1 389 ? -56.663 -55.529 95.448 1.00 47.78 391 GLY C N 1
ATOM 9930 C CA . GLY C 1 389 ? -57.090 -55.778 94.087 1.00 53.31 391 GLY C CA 1
ATOM 9931 C C . GLY C 1 389 ? -56.563 -54.797 93.0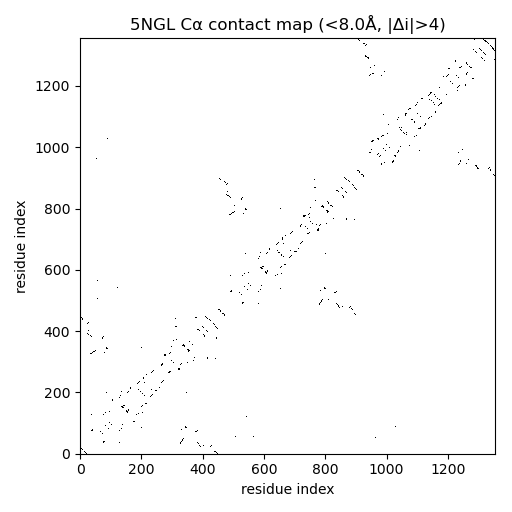51 1.00 53.39 391 GLY C C 1
ATOM 9932 O O . GLY C 1 389 ? -56.732 -55.042 91.863 1.00 50.30 391 GLY C O 1
ATOM 9933 N N . GLY C 1 390 ? -55.930 -53.698 93.489 1.00 53.47 392 GLY C N 1
ATOM 9934 C CA . GLY C 1 390 ? -55.279 -52.735 92.592 1.00 47.53 392 GLY C CA 1
ATOM 9935 C C . GLY C 1 390 ? -53.905 -53.261 92.251 1.00 46.44 392 GLY C C 1
ATOM 9936 O O . GLY C 1 390 ? -53.585 -54.410 92.577 1.00 39.21 392 GLY C O 1
ATOM 9937 N N . CYS C 1 391 ? -53.071 -52.440 91.607 1.00 42.81 393 CYS C N 1
ATOM 9938 C CA . CYS C 1 391 ? -51.664 -52.808 91.487 1.00 44.27 393 CYS C CA 1
ATOM 9939 C C . CYS C 1 391 ? -51.064 -52.699 92.889 1.00 44.94 393 CYS C C 1
ATOM 9940 O O . CYS C 1 391 ? -51.220 -51.659 93.568 1.00 43.20 393 CYS C O 1
ATOM 9943 N N . GLN C 1 392 ? -50.448 -53.804 93.317 1.00 41.85 394 GLN C N 1
ATOM 9944 C CA . GLN C 1 392 ? -49.641 -53.878 94.547 1.00 44.70 394 GLN C CA 1
ATOM 9945 C C . GLN C 1 392 ? -48.219 -54.316 94.253 1.00 41.34 394 GLN C C 1
ATOM 9946 O O . GLN C 1 392 ? -47.456 -54.560 95.179 1.00 42.96 394 GLN C O 1
ATOM 9952 N N . THR C 1 393 ? -47.853 -54.380 92.971 1.00 40.10 395 THR C N 1
ATOM 9953 C CA . THR C 1 393 ? -46.507 -54.730 92.531 1.00 37.82 395 THR C CA 1
ATOM 9954 C C . THR C 1 393 ? -45.811 -53.579 91.792 1.00 36.16 395 THR C C 1
ATOM 9955 O O . THR C 1 393 ? -44.739 -53.779 91.220 1.00 34.64 395 THR C O 1
ATOM 9959 N N . CYS C 1 394 ? -46.410 -52.384 91.827 1.00 38.02 396 CYS C N 1
ATOM 9960 C CA . CYS C 1 394 ? -45.890 -51.195 91.119 1.00 38.97 396 CYS C CA 1
ATOM 9961 C C . CYS C 1 394 ? -44.792 -50.420 91.881 1.00 38.94 396 CYS C C 1
ATOM 9962 O O . CYS C 1 394 ? -44.832 -50.264 93.126 1.00 35.66 396 CYS C O 1
ATOM 9965 N N . TYR C 1 395 ? -43.821 -49.931 91.117 1.00 37.70 397 TYR C N 1
ATOM 9966 C CA . TYR C 1 395 ? -42.914 -48.889 91.586 1.00 39.37 397 TYR C CA 1
ATOM 9967 C C . TYR C 1 395 ? -43.367 -47.487 91.077 1.00 38.42 397 TYR C C 1
ATOM 9968 O O . TYR C 1 395 ? -44.183 -47.358 90.154 1.00 39.88 397 TYR C O 1
ATOM 9977 N N . GLY C 1 396 ? -42.841 -46.446 91.715 1.00 36.97 398 GLY C N 1
ATOM 9978 C CA . GLY C 1 396 ? -43.056 -45.066 91.270 1.00 34.67 398 GLY C CA 1
ATOM 9979 C C . GLY C 1 396 ? -42.015 -44.708 90.220 1.00 31.92 398 GLY C C 1
ATOM 9980 O O . GLY C 1 396 ? -41.020 -45.400 90.059 1.00 27.74 398 GLY C O 1
ATOM 9981 N N . ALA C 1 397 ? -42.250 -43.604 89.512 1.00 30.96 399 ALA C N 1
ATOM 9982 C CA . ALA C 1 397 ? -41.230 -43.030 88.659 1.00 29.06 399 ALA C CA 1
ATOM 9983 C C . ALA C 1 397 ? -40.015 -42.663 89.533 1.00 26.69 399 ALA C C 1
ATOM 9984 O O . ALA C 1 397 ? -38.873 -42.707 89.088 1.00 23.78 399 ALA C O 1
ATOM 9986 N N . VAL C 1 398 ? -40.305 -42.276 90.767 1.00 26.47 400 VAL C N 1
ATOM 9987 C CA . VAL C 1 398 ? -39.325 -42.246 91.846 1.00 28.94 400 VAL C CA 1
ATOM 9988 C C . VAL C 1 398 ? -39.919 -43.017 93.006 1.00 29.05 400 VAL C C 1
ATOM 9989 O O . VAL C 1 398 ? -41.141 -43.094 93.158 1.00 26.35 400 VAL C O 1
ATOM 9993 N N . ASP C 1 399 ? -39.032 -43.543 93.848 1.00 30.59 401 ASP C N 1
ATOM 9994 C CA . ASP C 1 399 ? -39.413 -44.277 95.037 1.00 30.50 401 ASP C CA 1
ATOM 9995 C C . ASP C 1 399 ? -38.847 -43.543 96.211 1.00 28.64 401 ASP C C 1
ATOM 9996 O O . ASP C 1 399 ? -37.716 -43.113 96.165 1.00 28.69 401 ASP C O 1
ATOM 10001 N N . ILE C 1 400 ? -39.615 -43.485 97.280 1.00 29.70 402 ILE C N 1
ATOM 10002 C CA . ILE C 1 400 ? -39.230 -42.763 98.465 1.00 31.46 402 ILE C CA 1
ATOM 10003 C C . ILE C 1 400 ? -39.241 -43.693 99.678 1.00 32.06 402 ILE C C 1
ATOM 10004 O O . ILE C 1 400 ? -40.103 -44.554 99.836 1.00 31.03 402 ILE C O 1
ATOM 10009 N N . ASN C 1 401 ? -38.260 -43.495 100.531 1.00 33.13 403 ASN C N 1
ATOM 10010 C CA . ASN C 1 401 ? -38.114 -44.277 101.741 1.00 33.73 403 ASN C CA 1
ATOM 10011 C C . ASN C 1 401 ? -39.189 -43.871 102.748 1.00 31.11 403 ASN C C 1
ATOM 10012 O O . ASN C 1 401 ? -39.254 -42.708 103.152 1.00 34.11 403 ASN C O 1
ATOM 10017 N N . ASN C 1 402 ? -40.046 -44.811 103.137 1.00 32.59 404 ASN C N 1
ATOM 10018 C CA . ASN C 1 402 ? -41.072 -44.529 104.165 1.00 32.70 404 ASN C CA 1
ATOM 10019 C C . ASN C 1 402 ? -40.557 -44.522 105.632 1.00 33.74 404 ASN C C 1
ATOM 10020 O O . ASN C 1 402 ? -41.356 -44.301 106.522 1.00 34.78 404 ASN C O 1
ATOM 10025 N N . SER C 1 403 ? -39.263 -44.760 105.874 1.00 36.87 405 SER C N 1
ATOM 10026 C CA . SER C 1 403 ? -38.645 -44.515 107.211 1.00 38.84 405 SER C CA 1
ATOM 10027 C C . SER C 1 403 ? -38.265 -43.057 107.406 1.00 37.95 405 SER C C 1
ATOM 10028 O O . SER C 1 403 ? -38.388 -42.546 108.513 1.00 43.74 405 SER C O 1
ATOM 10031 N N . ASP C 1 404 ? -37.793 -42.392 106.349 1.00 33.54 406 ASP C N 1
ATOM 10032 C CA . ASP C 1 404 ? -37.387 -40.974 106.468 1.00 32.51 406 ASP C CA 1
ATOM 10033 C C . ASP C 1 404 ? -38.200 -39.968 105.625 1.00 30.07 406 ASP C C 1
ATOM 10034 O O . ASP C 1 404 ? -38.082 -38.767 105.832 1.00 27.57 406 ASP C O 1
ATOM 10039 N N . TYR C 1 405 ? -39.008 -40.450 104.668 1.00 29.62 407 TYR C N 1
ATOM 10040 C CA . TYR C 1 405 ? -39.693 -39.575 103.691 1.00 29.46 407 TYR C CA 1
ATOM 10041 C C . TYR C 1 405 ? -38.774 -38.435 103.237 1.00 28.34 407 TYR C C 1
ATOM 10042 O O . TYR C 1 405 ? -39.149 -37.257 103.236 1.00 29.43 407 TYR C O 1
ATOM 10051 N N . LYS C 1 406 ? -37.550 -38.835 102.897 1.00 28.87 408 LYS C N 1
ATOM 10052 C CA . LYS C 1 406 ? -36.489 -37.944 102.464 1.00 30.28 408 LYS C CA 1
ATOM 10053 C C . LYS C 1 406 ? -35.675 -38.524 101.321 1.00 29.02 408 LYS C C 1
ATOM 10054 O O . LYS C 1 406 ? -35.437 -37.821 100.351 1.00 30.93 408 LYS C O 1
ATOM 10060 N N . THR C 1 407 ? -35.244 -39.786 101.448 1.00 29.87 409 THR C N 1
ATOM 10061 C CA . THR C 1 407 ? -34.447 -40.476 100.445 1.00 29.35 409 THR C CA 1
ATOM 10062 C C . THR C 1 407 ? -35.282 -40.956 99.261 1.00 28.02 409 THR C C 1
ATOM 10063 O O . THR C 1 407 ? -36.140 -41.801 99.399 1.00 30.71 409 THR C O 1
ATOM 10067 N N . ILE C 1 408 ? -34.952 -40.444 98.094 1.00 27.23 410 ILE C N 1
ATOM 10068 C CA . ILE C 1 408 ? -35.702 -40.669 96.875 1.00 29.70 410 ILE C CA 1
ATOM 10069 C C . ILE C 1 408 ? -34.748 -41.318 95.894 1.00 29.34 410 ILE C C 1
ATOM 10070 O O . ILE C 1 408 ? -33.624 -40.835 95.716 1.00 29.31 410 ILE C O 1
ATOM 10075 N N . ILE C 1 409 ? -35.166 -42.440 95.298 1.00 27.89 411 ILE C N 1
ATOM 10076 C CA . ILE C 1 409 ? -34.429 -43.039 94.198 1.00 29.05 411 ILE C CA 1
ATOM 10077 C C . ILE C 1 409 ? -35.214 -42.794 92.901 1.00 27.85 411 ILE C C 1
ATOM 10078 O O . ILE C 1 409 ? -36.374 -43.136 92.825 1.00 26.22 411 ILE C O 1
ATOM 10083 N N . ARG C 1 410 ? -34.550 -42.240 91.889 1.00 28.66 412 ARG C N 1
ATOM 10084 C CA . ARG C 1 410 ? -35.117 -42.147 90.528 1.00 30.47 412 ARG C CA 1
ATOM 10085 C C . ARG C 1 410 ? -35.206 -43.496 89.811 1.00 30.61 412 ARG C C 1
ATOM 10086 O O . ARG C 1 410 ? -34.207 -44.233 89.744 1.00 28.13 412 ARG C O 1
ATOM 10094 N N . ASN C 1 411 ? -36.372 -43.813 89.237 1.00 28.35 413 ASN C N 1
ATOM 10095 C CA . ASN C 1 411 ? -36.473 -45.016 88.402 1.00 27.97 413 ASN C CA 1
ATOM 10096 C C . ASN C 1 411 ? -36.513 -44.662 86.908 1.00 28.40 413 ASN C C 1
ATOM 10097 O O . ASN C 1 411 ? -36.497 -43.483 86.550 1.00 22.83 413 ASN C O 1
ATOM 10102 N N . SER C 1 412 ? -36.502 -45.671 86.034 1.00 27.08 414 SER C N 1
ATOM 10103 C CA . SER C 1 412 ? -36.429 -45.407 84.577 1.00 30.80 414 SER C CA 1
ATOM 10104 C C . SER C 1 412 ? -37.401 -44.304 84.130 1.00 29.72 414 SER C C 1
ATOM 10105 O O . SER C 1 412 ? -37.034 -43.457 83.341 1.00 28.51 414 SER C O 1
ATOM 10108 N N . HIS C 1 413 ? -38.622 -44.343 84.651 1.00 28.40 415 HIS C N 1
ATOM 10109 C CA . HIS C 1 413 ? -39.681 -43.397 84.256 1.00 28.98 415 HIS C CA 1
ATOM 10110 C C . HIS C 1 413 ? -39.363 -41.953 84.511 1.00 25.64 415 HIS C C 1
ATOM 10111 O O . HIS C 1 413 ? -39.693 -41.134 83.700 1.00 27.70 415 HIS C O 1
ATOM 10118 N N . TYR C 1 414 ? -38.753 -41.629 85.645 1.00 25.64 416 TYR C N 1
ATOM 10119 C CA . TYR C 1 414 ? -38.330 -40.261 85.887 1.00 25.57 416 TYR C CA 1
ATOM 10120 C C . TYR C 1 414 ? -37.335 -39.805 84.812 1.00 26.14 416 TYR C C 1
ATOM 10121 O O . TYR C 1 414 ? -37.492 -38.696 84.271 1.00 24.04 416 TYR C O 1
ATOM 10130 N N . TYR C 1 415 ? -36.351 -40.658 84.490 1.00 25.16 417 TYR C N 1
ATOM 10131 C CA . TYR C 1 415 ? -35.344 -40.305 83.479 1.00 26.51 417 TYR C CA 1
ATOM 10132 C C . TYR C 1 415 ? -35.956 -40.047 82.089 1.00 28.41 417 TYR C C 1
ATOM 10133 O O . TYR C 1 415 ? -35.735 -38.990 81.481 1.00 31.41 417 TYR C O 1
ATOM 10142 N N . ILE C 1 416 ? -36.758 -40.995 81.620 1.00 28.91 418 ILE C N 1
ATOM 10143 C CA . ILE C 1 416 ? -37.295 -40.920 80.269 1.00 28.14 418 ILE C CA 1
ATOM 10144 C C . ILE C 1 416 ? -38.129 -39.654 80.089 1.00 27.04 418 ILE C C 1
ATOM 10145 O O . ILE C 1 416 ? -38.002 -38.990 79.074 1.00 27.08 418 ILE C O 1
ATOM 10150 N N . ILE C 1 417 ? -38.921 -39.288 81.102 1.00 24.54 419 ILE C N 1
ATOM 10151 C CA . ILE C 1 417 ? -39.705 -38.061 81.068 1.00 23.58 419 ILE C CA 1
ATOM 10152 C C . ILE C 1 417 ? -38.831 -36.813 81.169 1.00 23.05 419 ILE C C 1
ATOM 10153 O O . ILE C 1 417 ? -39.005 -35.874 80.386 1.00 22.42 419 ILE C O 1
ATOM 10158 N N . ALA C 1 418 ? -37.884 -36.790 82.107 1.00 23.26 420 ALA C N 1
ATOM 10159 C CA . ALA C 1 418 ? -36.978 -35.627 82.242 1.00 23.15 420 ALA C CA 1
ATOM 10160 C C . ALA C 1 418 ? -36.216 -35.323 80.942 1.00 23.59 420 ALA C C 1
ATOM 10161 O O . ALA C 1 418 ? -36.046 -34.158 80.580 1.00 20.88 420 ALA C O 1
ATOM 10163 N N . HIS C 1 419 ? -35.765 -36.383 80.269 1.00 24.07 421 HIS C N 1
ATOM 10164 C CA . HIS C 1 419 ? -34.987 -36.249 79.018 1.00 26.27 421 HIS C CA 1
ATOM 10165 C C . HIS C 1 419 ? -35.787 -35.684 77.866 1.00 26.99 421 HIS C C 1
ATOM 10166 O O . HIS C 1 419 ? -35.203 -35.151 76.928 1.00 29.58 421 HIS C O 1
ATOM 10173 N N . LEU C 1 420 ? -37.107 -35.820 77.933 1.00 26.45 422 LEU C N 1
ATOM 10174 C CA . LEU C 1 420 ? -38.003 -35.152 77.030 1.00 26.57 422 LEU C CA 1
ATOM 10175 C C . LEU C 1 420 ? -38.300 -33.719 77.471 1.00 26.53 422 LEU C C 1
ATOM 10176 O O . LEU C 1 420 ? -38.079 -32.789 76.709 1.00 23.97 422 LEU C O 1
ATOM 10181 N N . SER C 1 421 ? -38.830 -33.556 78.694 1.00 26.06 423 SER C N 1
ATOM 10182 C CA . SER C 1 421 ? -39.369 -32.266 79.154 1.00 26.81 423 SER C CA 1
ATOM 10183 C C . SER C 1 421 ? -38.288 -31.183 79.383 1.00 26.83 423 SER C C 1
ATOM 10184 O O . SER C 1 421 ? -38.566 -29.988 79.290 1.00 25.85 423 SER C O 1
ATOM 10187 N N . SER C 1 422 ? -37.061 -31.598 79.696 1.00 24.27 424 SER C N 1
ATOM 10188 C CA . SER C 1 422 ? -35.975 -30.643 79.890 1.00 27.32 424 SER C CA 1
ATOM 10189 C C . SER C 1 422 ? -35.668 -29.821 78.639 1.00 28.81 424 SER C C 1
ATOM 10190 O O . SER C 1 422 ? -35.294 -28.654 78.742 1.00 28.37 424 SER C O 1
ATOM 10193 N N . VAL C 1 423 ? -35.834 -30.424 77.463 1.00 27.37 425 VAL C N 1
ATOM 10194 C CA . VAL C 1 423 ? -35.499 -29.721 76.208 1.00 28.27 425 VAL C CA 1
ATOM 10195 C C . VAL C 1 423 ? -36.693 -29.467 75.279 1.00 28.24 425 VAL C C 1
ATOM 10196 O O . VAL C 1 423 ? -36.694 -28.467 74.544 1.00 26.32 425 VAL C O 1
ATOM 10200 N N . VAL C 1 424 ? -37.705 -30.340 75.332 1.00 27.34 426 VAL C N 1
ATOM 10201 C CA . VAL C 1 424 ? -38.915 -30.201 74.499 1.00 27.23 426 VAL C CA 1
ATOM 10202 C C . VAL C 1 424 ? -40.047 -29.641 75.349 1.00 29.85 426 VAL C C 1
ATOM 10203 O O . VAL C 1 424 ? -40.569 -30.328 76.254 1.00 30.81 426 VAL C O 1
ATOM 10207 N N . LYS C 1 425 ? -40.403 -28.401 75.028 1.00 29.07 427 LYS C N 1
ATOM 10208 C CA . LYS C 1 425 ? -41.311 -27.585 75.773 1.00 32.57 427 LYS C CA 1
ATOM 10209 C C . LYS C 1 425 ? -42.640 -27.552 75.046 1.00 33.50 427 LYS C C 1
ATOM 10210 O O . LYS C 1 425 ? -42.672 -27.808 73.818 1.00 32.47 427 LYS C O 1
ATOM 10216 N N . PRO C 1 426 ? -43.729 -27.206 75.783 1.00 32.48 428 PRO C N 1
ATOM 10217 C CA . PRO C 1 426 ? -45.072 -27.140 75.207 1.00 29.83 428 PRO C CA 1
ATOM 10218 C C . PRO C 1 426 ? -45.084 -26.295 73.932 1.00 29.14 428 PRO C C 1
ATOM 10219 O O . PRO C 1 426 ? -44.400 -25.281 73.851 1.00 30.49 428 PRO C O 1
ATOM 10223 N N . GLY C 1 427 ? -45.766 -26.765 72.901 1.00 29.93 429 GLY C N 1
ATOM 10224 C CA . GLY C 1 427 ? -45.826 -26.007 71.647 1.00 31.06 429 GLY C CA 1
ATOM 10225 C C . GLY C 1 427 ? -44.751 -26.324 70.625 1.00 32.11 429 GLY C C 1
ATOM 10226 O O . GLY C 1 427 ? -44.830 -25.832 69.498 1.00 34.55 429 GLY C O 1
ATOM 10227 N N . ALA C 1 428 ? -43.782 -27.168 70.988 1.00 29.60 430 ALA C N 1
ATOM 10228 C CA . ALA C 1 428 ? -42.769 -27.602 70.067 1.00 29.59 430 ALA C CA 1
ATOM 10229 C C . ALA C 1 428 ? -43.334 -28.506 68.958 1.00 31.37 430 ALA C C 1
ATOM 10230 O O . ALA C 1 428 ? -44.219 -29.329 69.187 1.00 25.79 430 ALA C O 1
ATOM 10232 N N . VAL C 1 429 ? -42.755 -28.394 67.765 1.00 33.35 431 VAL C N 1
ATOM 10233 C CA . VAL C 1 429 ? -43.173 -29.220 66.631 1.00 32.02 431 VAL C CA 1
ATOM 10234 C C . VAL C 1 429 ? -42.041 -30.220 66.311 1.00 29.52 431 VAL C C 1
ATOM 10235 O O . VAL C 1 429 ? -40.892 -29.830 66.165 1.00 31.31 431 VAL C O 1
ATOM 10239 N N . ARG C 1 430 ? -42.365 -31.510 66.265 1.00 26.20 432 ARG C N 1
ATOM 10240 C CA . ARG C 1 430 ? -41.405 -32.542 65.884 1.00 26.59 432 ARG C CA 1
ATOM 10241 C C . ARG C 1 430 ? -41.043 -32.324 64.415 1.00 30.99 432 ARG C C 1
ATOM 10242 O O . ARG C 1 430 ? -41.874 -31.838 63.626 1.00 29.56 432 ARG C O 1
ATOM 10250 N N . ILE C 1 431 ? -39.790 -32.607 64.076 1.00 31.80 433 ILE C N 1
ATOM 10251 C CA . ILE C 1 431 ? -39.259 -32.341 62.731 1.00 31.80 433 ILE C CA 1
ATOM 10252 C C . ILE C 1 431 ? -38.427 -33.521 62.285 1.00 30.90 433 ILE C C 1
ATOM 10253 O O . ILE C 1 431 ? -38.025 -34.364 63.094 1.00 32.37 433 ILE C O 1
ATOM 10258 N N . ALA C 1 432 ? -38.170 -33.603 60.984 1.00 31.66 434 ALA C N 1
ATOM 10259 C CA . ALA C 1 432 ? -37.480 -34.771 60.443 1.00 30.87 434 ALA C CA 1
ATOM 10260 C C . ALA C 1 432 ? -35.977 -34.687 60.687 1.00 30.96 434 ALA C C 1
ATOM 10261 O O . ALA C 1 432 ? -35.411 -33.601 60.791 1.00 32.95 434 ALA C O 1
ATOM 10263 N N . THR C 1 433 ? -35.382 -35.868 60.749 1.00 34.82 435 THR C N 1
ATOM 10264 C CA . THR C 1 433 ? -33.958 -36.094 60.820 1.00 40.64 435 THR C CA 1
ATOM 10265 C C . THR C 1 433 ? -33.577 -36.988 59.643 1.00 43.77 435 THR C C 1
ATOM 10266 O O . THR C 1 433 ? -34.246 -37.999 59.394 1.00 43.86 435 THR C O 1
ATOM 10270 N N . THR C 1 434 ? -32.513 -36.616 58.939 1.00 45.33 436 THR C N 1
ATOM 10271 C CA . THR C 1 434 ? -31.933 -37.440 57.877 1.00 47.21 436 THR C CA 1
ATOM 10272 C C . THR C 1 434 ? -30.460 -37.688 58.142 1.00 49.27 436 THR C C 1
ATOM 10273 O O . THR C 1 434 ? -29.862 -37.098 59.065 1.00 49.20 436 THR C O 1
ATOM 10277 N N . GLY C 1 435 ? -29.914 -38.603 57.336 1.00 52.18 437 GLY C N 1
ATOM 10278 C CA . GLY C 1 435 ? -28.476 -38.797 57.169 1.00 53.58 437 GLY C CA 1
ATOM 10279 C C . GLY C 1 435 ? -27.900 -39.973 57.920 1.00 50.67 437 GLY C C 1
ATOM 10280 O O . GLY C 1 435 ? -28.487 -41.058 57.953 1.00 48.98 437 GLY C O 1
ATOM 10281 N N . TYR C 1 436 ? -26.726 -39.762 58.504 1.00 58.02 438 TYR C N 1
ATOM 10282 C CA . TYR C 1 436 ? -26.060 -40.788 59.300 1.00 64.34 438 TYR C CA 1
ATOM 10283 C C . TYR C 1 436 ? -27.087 -41.525 60.157 1.00 67.44 438 TYR C C 1
ATOM 10284 O O . TYR C 1 436 ? -27.817 -40.908 60.956 1.00 61.83 438 TYR C O 1
ATOM 10293 N N . THR C 1 437 ? -27.148 -42.842 59.946 1.00 71.86 439 THR C N 1
ATOM 10294 C CA . THR C 1 437 ? -27.952 -43.741 60.773 1.00 68.89 439 THR C CA 1
ATOM 10295 C C . THR C 1 437 ? -27.170 -45.036 61.093 1.00 65.34 439 THR C C 1
ATOM 10296 O O . THR C 1 437 ? -26.287 -45.468 60.349 1.00 56.51 439 THR C O 1
ATOM 10300 N N . ASP C 1 438 ? -27.511 -45.618 62.234 1.00 62.81 440 ASP C N 1
ATOM 10301 C CA . ASP C 1 438 ? -26.769 -46.717 62.836 1.00 61.39 440 ASP C CA 1
ATOM 10302 C C . ASP C 1 438 ? -27.782 -47.517 63.666 1.00 60.03 440 ASP C C 1
ATOM 10303 O O . ASP C 1 438 ? -28.678 -46.925 64.269 1.00 59.65 440 ASP C O 1
ATOM 10308 N N . ASN C 1 439 ? -27.682 -48.845 63.680 1.00 57.70 441 ASN C N 1
ATOM 10309 C CA . ASN C 1 439 ? -28.559 -49.636 64.557 1.00 59.80 441 ASN C CA 1
ATOM 10310 C C . ASN C 1 439 ? -28.158 -49.378 66.029 1.00 57.92 441 ASN C C 1
ATOM 10311 O O . ASN C 1 439 ? -27.024 -48.973 66.327 1.00 55.48 441 ASN C O 1
ATOM 10316 N N . GLY C 1 440 ? -29.111 -49.543 66.940 1.00 55.37 442 GLY C N 1
ATOM 10317 C CA . GLY C 1 440 ? -28.906 -49.121 68.323 1.00 49.29 442 GLY C CA 1
ATOM 10318 C C . GLY C 1 440 ? -28.984 -47.620 68.578 1.00 44.90 442 GLY C C 1
ATOM 10319 O O . GLY C 1 440 ? -28.985 -47.206 69.735 1.00 42.36 442 GLY C O 1
ATOM 10320 N N . ILE C 1 441 ? -29.056 -46.792 67.533 1.00 41.42 443 ILE C N 1
ATOM 10321 C CA . ILE C 1 441 ? -29.226 -45.346 67.700 1.00 41.89 443 ILE C CA 1
ATOM 10322 C C . ILE C 1 441 ? -30.661 -44.896 67.338 1.00 41.80 443 ILE C C 1
ATOM 10323 O O . ILE C 1 441 ? -31.073 -45.021 66.193 1.00 38.80 443 ILE C O 1
ATOM 10328 N N . THR C 1 442 ? -31.411 -44.367 68.306 1.00 35.22 444 THR C N 1
ATOM 10329 C CA . THR C 1 442 ? -32.723 -43.771 68.033 1.00 34.65 444 THR C CA 1
ATOM 10330 C C . THR C 1 442 ? -32.691 -42.293 68.404 1.00 34.99 444 THR C C 1
ATOM 10331 O O . THR C 1 442 ? -32.021 -41.913 69.363 1.00 33.16 444 THR C O 1
ATOM 10335 N N . CYS C 1 443 ? -33.396 -41.463 67.646 1.00 31.20 445 CYS C N 1
ATOM 10336 C CA . CYS C 1 443 ? -33.524 -40.066 67.977 1.00 31.98 445 CYS C CA 1
ATOM 10337 C C . CYS C 1 443 ? -34.855 -39.443 67.598 1.00 32.37 445 CYS C C 1
ATOM 10338 O O . CYS C 1 443 ? -35.641 -40.031 66.867 1.00 30.01 445 CYS C O 1
ATOM 10341 N N . SER C 1 444 ? -35.099 -38.258 68.156 1.00 29.86 446 SER C N 1
ATOM 10342 C CA . SER C 1 444 ? -36.259 -37.426 67.840 1.00 29.95 446 SER C CA 1
ATOM 10343 C C . SER C 1 444 ? -35.791 -35.971 67.849 1.00 29.49 446 SER C C 1
ATOM 10344 O O . SER C 1 444 ? -34.984 -35.581 68.702 1.00 30.40 446 SER C O 1
ATOM 10347 N N . ALA C 1 445 ? -36.279 -35.158 66.921 1.00 29.23 447 ALA C N 1
ATOM 10348 C CA . ALA C 1 445 ? -35.868 -33.765 66.836 1.00 28.59 447 ALA C CA 1
ATOM 10349 C C . ALA C 1 445 ? -37.075 -32.839 66.853 1.00 27.86 447 ALA C C 1
ATOM 10350 O O . ALA C 1 445 ? -38.175 -33.267 66.546 1.00 28.05 447 ALA C O 1
ATOM 10352 N N . PHE C 1 446 ? -36.870 -31.582 67.238 1.00 27.71 448 PHE C N 1
ATOM 10353 C CA . PHE C 1 446 ? -37.973 -30.647 67.528 1.00 28.94 448 PHE C CA 1
ATOM 10354 C C . PHE C 1 446 ? -37.525 -29.216 67.348 1.00 31.06 448 PHE C C 1
ATOM 10355 O O . PHE C 1 446 ? -36.339 -28.909 67.516 1.00 31.67 448 PHE C O 1
ATOM 10363 N N . GLU C 1 447 ? -38.490 -28.343 67.077 1.00 35.01 449 GLU C N 1
ATOM 10364 C CA . GLU C 1 447 ? -38.313 -26.904 67.178 1.00 35.85 449 GLU C CA 1
ATOM 10365 C C . GLU C 1 447 ? -39.315 -26.306 68.172 1.00 37.73 449 GLU C C 1
ATOM 10366 O O . GLU C 1 447 ? -40.530 -26.414 67.974 1.00 33.25 449 GLU C O 1
ATOM 10372 N N . ASN C 1 448 ? -38.782 -25.675 69.231 1.00 37.71 450 ASN C N 1
ATOM 10373 C CA . ASN C 1 448 ? -39.594 -24.951 70.235 1.00 37.16 450 ASN C CA 1
ATOM 10374 C C . ASN C 1 448 ? -40.121 -23.593 69.733 1.00 36.96 450 ASN C C 1
ATOM 10375 O O . ASN C 1 448 ? -39.549 -22.999 68.821 1.00 40.62 450 ASN C O 1
ATOM 10380 N N . THR C 1 449 ? -41.198 -23.108 70.349 1.00 36.04 451 THR C N 1
ATOM 10381 C CA . THR C 1 449 ? -41.811 -21.841 69.953 1.00 39.39 451 THR C CA 1
ATOM 10382 C C . THR C 1 449 ? -40.932 -20.622 70.264 1.00 42.81 451 THR C C 1
ATOM 10383 O O . THR C 1 449 ? -41.164 -19.553 69.705 1.00 43.74 451 THR C O 1
ATOM 10387 N N . ASP C 1 450 ? -39.940 -20.782 71.148 1.00 44.90 452 ASP C N 1
ATOM 10388 C CA . ASP C 1 450 ? -38.881 -19.761 71.377 1.00 46.75 452 ASP C CA 1
ATOM 10389 C C . ASP C 1 450 ? -37.713 -19.789 70.366 1.00 47.65 452 ASP C C 1
ATOM 10390 O O . ASP C 1 450 ? -36.755 -19.032 70.516 1.00 48.61 452 ASP C O 1
ATOM 10395 N N . GLY C 1 451 ? -37.776 -20.673 69.365 1.00 49.77 453 GLY C N 1
ATOM 10396 C CA . GLY C 1 451 ? -36.735 -20.765 68.344 1.00 50.28 453 GLY C CA 1
ATOM 10397 C C . GLY C 1 451 ? -35.482 -21.501 68.778 1.00 50.53 453 GLY C C 1
ATOM 10398 O O . GLY C 1 451 ? -34.419 -21.274 68.215 1.00 55.02 453 GLY C O 1
ATOM 10399 N N . THR C 1 452 ? -35.592 -22.364 69.789 1.00 46.43 454 THR C N 1
ATOM 10400 C CA . THR C 1 452 ? -34.534 -23.309 70.106 1.00 43.30 454 THR C CA 1
ATOM 10401 C C . THR C 1 452 ? -34.865 -24.665 69.498 1.00 42.45 454 THR C C 1
ATOM 10402 O O . THR C 1 452 ? -36.022 -25.092 69.511 1.00 42.66 454 THR C O 1
ATOM 10406 N N . TYR C 1 453 ? -33.852 -25.340 68.970 1.00 39.81 455 TYR C N 1
ATOM 10407 C CA . TYR C 1 453 ? -34.003 -26.720 68.578 1.00 37.80 455 TYR C CA 1
ATOM 10408 C C . TYR C 1 453 ? -33.784 -27.594 69.781 1.00 35.97 455 TYR C C 1
ATOM 10409 O O . TYR C 1 453 ? -33.104 -27.193 70.721 1.00 36.32 455 TYR C O 1
ATOM 10418 N N . ALA C 1 454 ? -34.394 -28.774 69.753 1.00 32.38 456 ALA C N 1
ATOM 10419 C CA . ALA C 1 454 ? -34.216 -29.775 70.767 1.00 32.53 456 ALA C CA 1
ATOM 10420 C C . ALA C 1 454 ? -33.987 -31.112 70.098 1.00 32.09 456 ALA C C 1
ATOM 10421 O O . ALA C 1 454 ? -34.583 -31.402 69.079 1.00 34.01 456 ALA C O 1
ATOM 10423 N N . PHE C 1 455 ? -33.155 -31.942 70.690 1.00 31.11 457 PHE C N 1
ATOM 10424 C CA . PHE C 1 455 ? -32.774 -33.209 70.088 1.00 31.06 457 PHE C CA 1
ATOM 10425 C C . PHE C 1 455 ? -32.670 -34.200 71.223 1.00 31.70 457 PHE C C 1
ATOM 10426 O O . PHE C 1 455 ? -32.145 -33.867 72.284 1.00 30.66 457 PHE C O 1
ATOM 10434 N N . VAL C 1 456 ? -33.216 -35.392 71.038 1.00 28.81 458 VAL C N 1
ATOM 10435 C CA . VAL C 1 456 ? -33.131 -36.420 72.067 1.00 29.98 458 VAL C CA 1
ATOM 10436 C C . VAL C 1 456 ? -32.597 -37.642 71.361 1.00 30.61 458 VAL C C 1
ATOM 10437 O O . VAL C 1 456 ? -33.100 -37.971 70.308 1.00 32.58 458 VAL C O 1
ATOM 10441 N N . LEU C 1 457 ? -31.594 -38.303 71.941 1.00 30.44 459 LEU C N 1
ATOM 10442 C CA . LEU C 1 457 ? -30.933 -39.452 71.328 1.00 32.00 459 LEU C CA 1
ATOM 10443 C C . LEU C 1 457 ? -30.688 -40.578 72.312 1.00 33.29 459 LEU C C 1
ATOM 10444 O O . LEU C 1 457 ? -30.237 -40.357 73.433 1.00 32.76 459 LEU C O 1
ATOM 10449 N N . ILE C 1 458 ? -30.995 -41.791 71.874 1.00 32.97 460 ILE C N 1
ATOM 10450 C CA . ILE C 1 458 ? -30.634 -43.008 72.556 1.00 33.49 460 ILE C CA 1
ATOM 10451 C C . ILE C 1 458 ? -29.422 -43.568 71.797 1.00 38.50 460 ILE C C 1
ATOM 10452 O O . ILE C 1 458 ? -29.426 -43.604 70.570 1.00 33.21 460 ILE C O 1
ATOM 10457 N N . ASN C 1 459 ? -28.368 -43.930 72.533 1.00 38.34 461 ASN C N 1
ATOM 10458 C CA . ASN C 1 459 ? -27.243 -44.685 71.991 1.00 38.72 461 ASN C CA 1
ATOM 10459 C C . ASN C 1 459 ? -27.242 -45.992 72.732 1.00 39.56 461 ASN C C 1
ATOM 10460 O O . ASN C 1 459 ? -26.586 -46.122 73.770 1.00 42.76 461 ASN C O 1
ATOM 10465 N N . ASN C 1 460 ? -27.981 -46.968 72.214 1.00 39.25 462 ASN C N 1
ATOM 10466 C CA . ASN C 1 460 ? -28.061 -48.286 72.839 1.00 41.88 462 ASN C CA 1
ATOM 10467 C C . ASN C 1 460 ? -26.956 -49.252 72.345 1.00 43.83 462 ASN C C 1
ATOM 10468 O O . ASN C 1 460 ? -27.228 -50.362 71.892 1.00 48.18 462 ASN C O 1
ATOM 10473 N N . ASN C 1 461 ? -25.713 -48.794 72.418 1.00 47.03 463 ASN C N 1
ATOM 10474 C CA . ASN C 1 461 ? -24.538 -49.624 72.191 1.00 49.29 463 ASN C CA 1
ATOM 10475 C C . ASN C 1 461 ? -23.690 -49.493 73.445 1.00 52.10 463 ASN C C 1
ATOM 10476 O O . ASN C 1 461 ? -23.734 -48.447 74.128 1.00 46.50 463 ASN C O 1
ATOM 10481 N N . GLU C 1 462 ? -22.890 -50.522 73.727 1.00 51.05 464 GLU C N 1
ATOM 10482 C CA . GLU C 1 462 ? -21.865 -50.422 74.761 1.00 49.64 464 GLU C CA 1
ATOM 10483 C C . GLU C 1 462 ? -20.861 -49.296 74.478 1.00 49.14 464 GLU C C 1
ATOM 10484 O O . GLU C 1 462 ? -20.420 -48.635 75.408 1.00 45.78 464 GLU C O 1
ATOM 10490 N N . LYS C 1 463 ? -20.536 -49.050 73.209 1.00 45.44 465 LYS C N 1
ATOM 10491 C CA . LYS C 1 463 ? -19.508 -48.085 72.854 1.00 49.34 465 LYS C CA 1
ATOM 10492 C C . LYS C 1 463 ? -20.066 -46.685 72.721 1.00 50.13 465 LYS C C 1
ATOM 10493 O O . LYS C 1 463 ? -21.172 -46.503 72.213 1.00 47.66 465 LYS C O 1
ATOM 10499 N N . SER C 1 464 ? -19.283 -45.690 73.133 1.00 46.21 466 SER C N 1
ATOM 10500 C CA . SER C 1 464 ? -19.601 -44.305 72.804 1.00 50.22 466 SER C CA 1
ATOM 10501 C C . SER C 1 464 ? -19.547 -44.108 71.278 1.00 50.13 466 SER C C 1
ATOM 10502 O O . SER C 1 464 ? -18.906 -44.889 70.584 1.00 52.32 466 SER C O 1
ATOM 10505 N N . LYS C 1 465 ? -20.227 -43.083 70.767 1.00 48.67 467 LYS C N 1
ATOM 10506 C CA . LYS C 1 465 ? -20.259 -42.793 69.324 1.00 49.97 467 LYS C CA 1
ATOM 10507 C C . LYS C 1 465 ? -20.087 -41.298 69.183 1.00 50.24 467 LYS C C 1
ATOM 10508 O O . LYS C 1 465 ? -20.836 -40.528 69.802 1.00 48.99 467 LYS C O 1
ATOM 10514 N N . LYS C 1 466 ? -19.101 -40.885 68.397 1.00 50.67 468 LYS C N 1
ATOM 10515 C CA . LYS C 1 466 ? -18.898 -39.469 68.092 1.00 56.02 468 LYS C CA 1
ATOM 10516 C C . LYS C 1 466 ? -20.006 -39.094 67.104 1.00 58.32 468 LYS C C 1
ATOM 10517 O O . LYS C 1 466 ? -20.236 -39.817 66.130 1.00 69.00 468 LYS C O 1
ATOM 10523 N N . ILE C 1 467 ? -20.732 -38.012 67.367 1.00 49.19 469 ILE C N 1
ATOM 10524 C CA . ILE C 1 467 ? -21.923 -37.701 66.579 1.00 47.37 469 ILE C CA 1
ATOM 10525 C C . ILE C 1 467 ? -22.005 -36.214 66.272 1.00 44.96 469 ILE C C 1
ATOM 10526 O O . ILE C 1 467 ? -21.791 -35.367 67.144 1.00 43.92 469 ILE C O 1
ATOM 10531 N N . THR C 1 468 ? -22.314 -35.901 65.023 1.00 40.14 470 THR C N 1
ATOM 10532 C CA . THR C 1 468 ? -22.485 -34.530 64.610 1.00 40.51 470 THR C CA 1
ATOM 10533 C C . THR C 1 468 ? -23.966 -34.293 64.341 1.00 39.21 470 THR C C 1
ATOM 10534 O O . THR C 1 468 ? -24.637 -35.148 63.747 1.00 36.18 470 THR C O 1
ATOM 10538 N N . VAL C 1 469 ? -24.447 -33.132 64.776 1.00 35.15 471 VAL C N 1
ATOM 10539 C CA . VAL C 1 469 ? -25.821 -32.725 64.587 1.00 40.39 471 VAL C CA 1
ATOM 10540 C C . VAL C 1 469 ? -25.826 -31.396 63.844 1.00 41.79 471 VAL C C 1
ATOM 10541 O O . VAL C 1 469 ? -25.136 -30.472 64.263 1.00 38.99 471 VAL C O 1
ATOM 10545 N N . SER C 1 470 ? -26.614 -31.311 62.765 1.00 44.20 472 SER C N 1
ATOM 10546 C CA . SER C 1 470 ? -26.746 -30.093 61.961 1.00 42.87 472 SER C CA 1
ATOM 10547 C C . SER C 1 470 ? -28.190 -29.605 61.921 1.00 40.62 472 SER C C 1
ATOM 10548 O O . SER C 1 470 ? -29.089 -30.391 61.633 1.00 38.83 472 SER C O 1
ATOM 10551 N N . ASP C 1 471 ? -28.399 -28.312 62.171 1.00 39.84 473 ASP C N 1
ATOM 10552 C CA . ASP C 1 471 ? -29.717 -27.685 61.965 1.00 43.57 473 ASP C CA 1
ATOM 10553 C C . ASP C 1 471 ? -29.851 -27.018 60.572 1.00 42.40 473 ASP C C 1
ATOM 10554 O O . ASP C 1 471 ? -30.743 -26.186 60.374 1.00 41.71 473 ASP C O 1
ATOM 10559 N N . GLY C 1 472 ? -28.968 -27.363 59.630 1.00 41.35 474 GLY C N 1
ATOM 10560 C CA . GLY C 1 472 ? -28.874 -26.653 58.342 1.00 45.05 474 GLY C CA 1
ATOM 10561 C C . GLY C 1 472 ? -28.054 -25.348 58.318 1.00 45.60 474 GLY C C 1
ATOM 10562 O O . GLY C 1 472 ? -27.693 -24.879 57.247 1.00 45.30 474 GLY C O 1
ATOM 10563 N N . GLN C 1 473 ? -27.794 -24.732 59.467 1.00 45.68 475 GLN C N 1
ATOM 10564 C CA . GLN C 1 473 ? -26.928 -23.537 59.549 1.00 52.08 475 GLN C CA 1
ATOM 10565 C C . GLN C 1 473 ? -25.650 -23.820 60.333 1.00 53.31 475 GLN C C 1
ATOM 10566 O O . GLN C 1 473 ? -24.540 -23.548 59.873 1.00 54.49 475 GLN C O 1
ATOM 10572 N N . ARG C 1 474 ? -25.836 -24.361 61.530 1.00 51.73 476 ARG C N 1
ATOM 10573 C CA . ARG C 1 474 ? -24.772 -24.623 62.456 1.00 50.65 476 ARG C CA 1
ATOM 10574 C C . ARG C 1 474 ? -24.688 -26.125 62.643 1.00 46.08 476 ARG C C 1
ATOM 10575 O O . ARG C 1 474 ? -25.652 -26.853 62.369 1.00 44.50 476 ARG C O 1
ATOM 10583 N N . HIS C 1 475 ? -23.530 -26.598 63.083 1.00 45.05 477 HIS C N 1
ATOM 10584 C CA . HIS C 1 475 ? -23.418 -27.961 63.614 1.00 44.88 477 HIS C CA 1
ATOM 10585 C C . HIS C 1 475 ? -22.520 -28.041 64.848 1.00 40.89 477 HIS C C 1
ATOM 10586 O O . HIS C 1 475 ? -21.731 -27.136 65.135 1.00 46.25 477 HIS C O 1
ATOM 10593 N N . PHE C 1 476 ? -22.690 -29.123 65.592 1.00 36.42 478 PHE C N 1
ATOM 10594 C CA . PHE C 1 476 ? -21.902 -29.394 66.787 1.00 35.15 478 PHE C CA 1
ATOM 10595 C C . PHE C 1 476 ? -21.666 -30.899 66.883 1.00 34.36 478 PHE C C 1
ATOM 10596 O O . PHE C 1 476 ? -22.424 -31.663 66.288 1.00 36.76 478 PHE C O 1
ATOM 10604 N N . ALA C 1 477 ? -20.617 -31.316 67.594 1.00 34.49 479 ALA C N 1
ATOM 10605 C CA . ALA C 1 477 ? -20.311 -32.733 67.790 1.00 35.05 479 ALA C CA 1
ATOM 10606 C C . ALA C 1 477 ? -20.273 -33.079 69.278 1.00 38.91 479 ALA C C 1
ATOM 10607 O O . ALA C 1 477 ? -20.045 -32.230 70.123 1.00 43.79 479 ALA C O 1
ATOM 10609 N N . TYR C 1 478 ? -20.525 -34.333 69.590 1.00 41.96 480 TYR C N 1
ATOM 10610 C CA . TYR C 1 478 ? -20.535 -34.771 70.964 1.00 44.88 480 TYR C CA 1
ATOM 10611 C C . TYR C 1 478 ? -20.259 -36.254 70.957 1.00 45.49 480 TYR C C 1
ATOM 10612 O O . TYR C 1 478 ? -20.826 -36.979 70.141 1.00 45.94 480 TYR C O 1
ATOM 10621 N N . ASP C 1 479 ? -19.356 -36.706 71.827 1.00 45.34 481 ASP C N 1
ATOM 10622 C CA . ASP C 1 479 ? -19.207 -38.128 72.050 1.00 46.25 481 ASP C CA 1
ATOM 10623 C C . ASP C 1 479 ? -20.306 -38.462 73.039 1.00 45.48 481 ASP C C 1
ATOM 10624 O O . ASP C 1 479 ? -20.293 -38.007 74.186 1.00 38.55 481 ASP C O 1
ATOM 10629 N N . VAL C 1 480 ? -21.292 -39.204 72.555 1.00 45.16 482 VAL C N 1
ATOM 10630 C CA . VAL C 1 480 ? -22.390 -39.656 73.373 1.00 44.27 482 VAL C CA 1
ATOM 10631 C C . VAL C 1 480 ? -21.898 -40.940 74.029 1.00 44.19 482 VAL C C 1
ATOM 10632 O O . VAL C 1 480 ? -21.398 -41.824 73.331 1.00 39.65 482 VAL C O 1
ATOM 10636 N N . PRO C 1 481 ? -22.028 -41.049 75.374 1.00 41.34 483 PRO C N 1
ATOM 10637 C CA . PRO C 1 481 ? -21.641 -42.271 76.056 1.00 37.85 483 PRO C CA 1
ATOM 10638 C C . PRO C 1 481 ? -22.421 -43.457 75.583 1.00 41.85 483 PRO C C 1
ATOM 10639 O O . PRO C 1 481 ? -23.504 -43.303 74.994 1.00 41.20 483 PRO C O 1
ATOM 10643 N N . GLY C 1 482 ? -21.894 -44.637 75.885 1.00 39.53 484 GLY C N 1
ATOM 10644 C CA . GLY C 1 482 ? -22.624 -45.856 75.676 1.00 38.01 484 GLY C CA 1
ATOM 10645 C C . GLY C 1 482 ? -23.812 -45.932 76.599 1.00 37.58 484 GLY C C 1
ATOM 10646 O O . GLY C 1 482 ? -23.800 -45.328 77.664 1.00 37.18 484 GLY C O 1
ATOM 10647 N N . LYS C 1 483 ? -24.810 -46.714 76.184 1.00 40.15 485 LYS C N 1
ATOM 10648 C CA . LYS C 1 483 ? -26.058 -46.999 76.925 1.00 41.81 485 LYS C CA 1
ATOM 10649 C C . LYS C 1 483 ? -26.685 -45.768 77.576 1.00 38.69 485 LYS C C 1
ATOM 10650 O O . LYS C 1 483 ? -27.112 -45.785 78.738 1.00 36.66 485 LYS C O 1
ATOM 10656 N N . SER C 1 484 ? -26.731 -44.701 76.804 1.00 34.32 486 SER C N 1
ATOM 10657 C CA . SER C 1 484 ? -27.086 -43.415 77.327 1.00 34.18 486 SER C CA 1
ATOM 10658 C C . SER C 1 484 ? -28.340 -42.855 76.677 1.00 36.98 486 SER C C 1
ATOM 10659 O O . SER C 1 484 ? -28.712 -43.245 75.564 1.00 35.26 486 SER C O 1
ATOM 10662 N N . VAL C 1 485 ? -28.987 -41.950 77.397 1.00 31.84 487 VAL C N 1
ATOM 10663 C CA . VAL C 1 485 ? -29.951 -41.062 76.819 1.00 33.46 487 VAL C CA 1
ATOM 10664 C C . VAL C 1 485 ? -29.284 -39.698 76.914 1.00 32.61 487 VAL C C 1
ATOM 10665 O O . VAL C 1 485 ? -28.755 -39.353 77.977 1.00 29.74 487 VAL C O 1
ATOM 10669 N N . THR C 1 486 ? -29.283 -38.937 75.818 1.00 30.50 488 THR C N 1
ATOM 10670 C CA . THR C 1 486 ? -28.820 -37.546 75.838 1.00 30.81 488 THR C CA 1
ATOM 10671 C C . THR C 1 486 ? -29.867 -36.584 75.291 1.00 30.28 488 THR C C 1
ATOM 10672 O O . THR C 1 486 ? -30.532 -36.877 74.287 1.00 30.30 488 THR C O 1
ATOM 10676 N N . SER C 1 487 ? -29.977 -35.404 75.893 1.00 28.82 489 SER C N 1
ATOM 10677 C CA . SER C 1 487 ? -30.924 -34.381 75.430 1.00 27.91 489 SER C CA 1
ATOM 10678 C C . SER C 1 487 ? -30.211 -33.072 75.168 1.00 28.36 489 SER C C 1
ATOM 10679 O O . SER C 1 487 ? -29.437 -32.621 76.004 1.00 29.20 489 SER C O 1
ATOM 10682 N N . TYR C 1 488 ? -30.475 -32.448 74.015 1.00 27.25 490 TYR C N 1
ATOM 10683 C CA . TYR C 1 488 ? -29.739 -31.242 73.585 1.00 27.50 490 TYR C CA 1
ATOM 10684 C C . TYR C 1 488 ? -30.682 -30.105 73.298 1.00 28.83 490 TYR C C 1
ATOM 10685 O O . TYR C 1 488 ? -31.811 -30.333 72.858 1.00 29.13 490 TYR C O 1
ATOM 10694 N N . ARG C 1 489 ? -30.220 -28.883 73.529 1.00 27.27 491 ARG C N 1
ATOM 10695 C CA . ARG C 1 489 ? -30.992 -27.713 73.215 1.00 30.61 491 ARG C CA 1
ATOM 10696 C C . ARG C 1 489 ? -30.125 -26.504 72.910 1.00 34.68 491 ARG C C 1
ATOM 10697 O O . ARG C 1 489 ? -29.176 -26.209 73.657 1.00 35.48 491 ARG C O 1
ATOM 10705 N N . TRP C 1 490 ? -30.477 -25.794 71.829 1.00 37.35 492 TRP C N 1
ATOM 10706 C CA . TRP C 1 490 ? -29.708 -24.651 71.345 1.00 38.67 492 TRP C CA 1
ATOM 10707 C C . TRP C 1 490 ? -30.554 -23.634 70.558 1.00 39.77 492 TRP C C 1
ATOM 10708 O O . TRP C 1 490 ? -31.611 -23.978 70.032 1.00 37.21 492 TRP C O 1
ATOM 10719 N N . ALA C 1 491 ? -30.094 -22.382 70.503 1.00 39.35 493 ALA C N 1
ATOM 10720 C CA . ALA C 1 491 ? -30.819 -21.329 69.766 1.00 43.76 493 ALA C CA 1
ATOM 10721 C C . ALA C 1 491 ? -30.650 -21.464 68.234 1.00 46.41 493 ALA C C 1
ATOM 10722 O O . ALA C 1 491 ? -29.613 -21.963 67.741 1.00 43.88 493 ALA C O 1
ATOM 10724 N N . LYS C 1 492 ? -31.692 -21.042 67.509 1.00 49.32 494 LYS C N 1
ATOM 10725 C CA . LYS C 1 492 ? -31.610 -20.623 66.073 1.00 53.95 494 LYS C CA 1
ATOM 10726 C C . LYS C 1 492 ? -30.598 -19.492 65.895 1.00 53.13 494 LYS C C 1
ATOM 10727 O O . LYS C 1 492 ? -30.372 -18.710 66.821 1.00 48.81 494 LYS C O 1
ATOM 10733 N N . SER C 1 493 ? -30.064 -19.372 64.679 1.00 53.88 495 SER C N 1
ATOM 10734 C CA . SER C 1 493 ? -29.077 -18.343 64.325 1.00 53.35 495 SER C CA 1
ATOM 10735 C C . SER C 1 493 ? -29.527 -16.873 64.517 1.00 49.97 495 SER C C 1
ATOM 10736 O O . SER C 1 493 ? -30.708 -16.575 64.626 1.00 45.92 495 SER C O 1
#